Protein AF-A0A1U6GLC1-F1 (afdb_monomer)

Mean predicted aligned error: 19.96 Å

pLDDT: mean 72.76, std 18.05, range [27.19, 96.0]

Solvent-accessible surface area (backbone atoms only — not comparable to full-atom values): 60007 Å² total; per-residue (Å²): 128,90,59,69,47,61,49,77,42,77,72,88,43,94,89,50,67,67,45,54,50,33,29,34,59,78,44,77,45,81,75,50,67,74,94,81,56,74,45,70,50,74,45,66,40,57,69,70,61,57,31,64,79,43,67,48,63,48,75,51,54,75,36,28,47,45,54,52,51,46,67,70,42,58,88,69,80,63,53,70,45,72,47,71,70,37,54,77,38,81,91,38,55,38,56,58,46,63,42,66,91,34,28,50,37,60,52,50,42,42,53,34,23,67,67,34,33,23,69,45,61,52,51,39,83,89,46,48,32,41,38,40,34,53,63,86,39,54,72,77,37,65,38,64,73,43,74,74,46,78,43,43,51,48,62,77,89,57,97,64,96,67,62,31,33,48,48,75,44,82,39,81,52,91,55,53,36,30,20,39,32,34,35,56,41,82,91,76,72,42,76,48,70,12,62,25,68,51,94,74,74,78,70,96,65,87,40,67,44,75,46,74,35,71,64,74,53,83,60,51,65,68,53,32,25,54,42,14,37,51,57,27,44,42,38,46,33,68,24,36,50,17,39,39,31,24,47,53,83,68,77,63,64,56,30,13,31,35,47,43,82,48,96,86,44,84,53,44,32,37,38,78,46,77,48,79,46,77,46,88,77,72,62,72,82,80,58,64,87,68,56,45,36,91,85,77,69,44,68,57,82,79,89,75,88,85,90,80,70,54,48,45,26,40,34,34,29,27,51,58,91,71,57,63,67,55,48,55,45,77,43,52,81,53,68,65,48,50,38,92,86,57,88,69,73,44,62,32,32,29,45,50,78,75,93,40,35,59,47,68,57,98,78,52,23,36,30,59,44,50,82,76,58,75,78,82,74,95,67,92,55,94,76,56,70,58,71,68,56,54,81,30,42,54,63,58,96,39,82,54,91,98,44,69,54,85,79,88,68,38,44,33,34,37,29,38,32,43,38,56,72,34,25,81,74,34,56,31,35,68,46,76,50,68,75,25,46,76,44,86,94,46,74,43,20,49,55,96,80,65,100,62,95,61,49,24,32,41,71,88,54,59,78,44,99,85,42,90,54,68,64,47,77,51,72,57,66,32,58,83,36,60,64,67,61,51,77,80,53,59,55,77,71,49,28,39,41,36,41,38,40,38,62,37,92,93,58,38,26,38,37,40,38,30,50,53,52,57,28,36,42,35,38,44,36,35,57,46,68,57,92,61,43,80,55,59,81,76,53,72,50,76,50,78,48,54,78,59,92,84,88,87,89,45,88,36,35,48,75,49,69,68,66,82,80,53,103,81,56,67,93,74,61,54,73,67,63,53,52,53,34,52,53,53,34,54,52,53,54,52,51,51,52,52,46,65,73,65,62,54,89,85,59,78,83,78,81,78,73,96,63,100,81,76,89,66,49,72,44,47,50,51,45,51,53,67,30,84,88,58,31,47,100,85,58,41,48,77,52,70,44,79,48,79,51,58,83,84,71,85,87,89,86,64,97,86,71,85,87,88,87,66,98,83,73,85,88,88,88,64,96,82,74,85,88,88,86,64,95,85,71,84,88,87,86,69,96,70,86,88,87,88,86,63,99,82,72,86,87,87,84,64,96,72,78,85,87,85,84,88,60,90,90,56,87,79,84,89,85,59,96,77,79,82,83,87,87,62,95,81,72,85,88,87,88,58,94,61,58,44,77,48,76,56,98,74,31,33,44,35,39,42,90,92,43,82,45,79,45,56,92,62,88,86,81,82,94,63,101,71,81,84,81,71,74,90,69,84,74,74,68,78,77,84,67,68,94,67,92,75,84,82,88,66,95,53,87,79,39,59,45,28,38,74,46,80,46,81,50,89,95,54,94,62,70,39,29,33,40,38,46,70,85,71,58,62,54,88,77,71,92,38,46,30,47,79,91,47,76,53,88,59,66,35,72,45,98,86,24,36,39,37,32,58,73,98,62,74,54,74,62,101,47,52,34,25,52,66,81,44,63,27,32,60,74,68,76,42,79,65,79,93,70,61,74,70,56,59,53,51,45,52,52,51,51,48,51,52,51,52,49,52,53,49,46,40,65,77,67,40,88,78,57,86,69,78,78,66,93,68,68,89,92,83,86,67,61,66,64,52,60,46,58,73,72,63,75,71,52,74,67,59,50,49,51,52,49,63,70,47,72,83,62,95,75,85,88,88,74,93,129

Foldseek 3Di:
DFDKDKDWADPVDPVFDIDIDIFTWPDKDWLDDDVPDTDIFTDGDHLLVVLQVDAAWDKDAFAFLVVLCCVLCVVSPAAEAEDPCSHPDPLRTFHIDTGDRDGSSLRNLLSCLLQLKDWDWDDDRVHIYIYIDGLVRVCVDQANVDAPEEAEADDPPDPDPDWHWNDKFWFADDFAFKEKEWEADPVVRDIAIAMDGDPDDDDPDHRYHYYYAPDPGDDDNVSRNVSRNSLRLVRRQVRGKMKIKTQHRRDDPFHWHAYPPDPPARAIKTWDDKDKDADPPPDPVNRPPSQADSVPRDRPPDPDDDPDDRIMMMIIIGHPDSGRHRPSNVSSVVRLAADPPQPDKFKWFFADLPLFFFDADPQLWTWTDGPSDDDPPDDPPNPVSNSPTDTAAEDFPFDDDVDTDHDTDTGLWMFIWDAVNNDPSRTHTDGTDFDFDDDDVWLFGDPPDDPDDRTTHHPQADCDVQHNFDKDWDKDWQRRCNNDRDPPPDCQRGWMWIFIWGVDPVFTKTKTFISNQGWIKIAAWDFDDDRNDTHDTDGHGIDTDGNDDDDDDDQLEEEAEPDDADPPDDPDDHPVLLVVLVVVQVVVVVVVVVCVVVVPPPPVPPPPDPDPDDPGDPSRVVSVQQDQVNADVVRTRPHYDYHYDYPPDDDDDDDPDDDDDDPPDDDDDDPPDDDDDDPPDDDDDDPDDDDDDDPPDDDDDDPDDDDDDDDDPDDDDDDDPDDDDDDDPPDDDDDDLAWDWDDDPQWIWIQGPNDIDTGHPDDDDDPDPDDPPDDDDPPDDPRPPPPDDDDDPDPDPQAFEKEKAFDDDPPDLAGKIKIDGPVLDAAPDAPWKAKPVGTFPDWDADPSRIIIGGDPDQQADFIWIAGVHRTYTYPDRGGDDDDDPVSVVVVVVVVVLVVVLVVVCCVVVHDPPPPPPPVDDDDDPDVVVVVCVVPPPDDPVRVVVVVVSCVVDDDDDPDDD

Radius of gyration: 58.3 Å; Cα contacts (8 Å, |Δi|>4): 1402; chains: 1; bounding box: 110×66×186 Å

Secondary structure (DSSP, 8-state):
---EEEEEE--S-TTS--EEEEEEEEEEEEEEE-SS-EEEEEEEE-GGGGGGS-EEEEEEEEEEHHHHHHHHHGGGT--EEE-THHHH-GGGEEEEEEEEEEEHHHHHHHHHHHHT-EEEEEE-SS-EEEEEE-TTGGGGSTTTS-EEEEEEB--TTS---S--EEEEE-------SEEEEEEEETTTTEEEEEEEE-SS--SS---EEEEEE---S---HHHHHHHHHHHHHHHHHHHS-EEEEE--TT--SS-EEEEET-SS--S-EEEEEEEEEE-----GGGG-S--S-TTT-S-----SS--S-SEEEEEEEEESS-----TTGGGGGGTTSPPTT--S-EEEEEE-SSS-S----TT-EEEEEETTPPP--S---TTTTGGG--EEEB--SSEETTEE---PPPTT-EEEEEEGGG-TTSEEEEEEE--SBPPTT-SSBBPSS-SS--PBP--SS---TT--S-EEEEE---TGGGTT--TTS-TTTS--EEEEEE--TTS-EEEEEETGGGEEEEEEEEEEEETTEEEEEEEEEEEEE-SS------SSEEEEE-S---TTS-TTS-HHHHHHHHHHHHHHHHHHHHHHHH--TT-TTSS----TT----HHHHHHHHTSTTTS-TT---SS-EEEEE-SS------SS------SS------SS------SS------SS------SS------SSS------SSS------SS------SS------SSEEEEEETTEEEEEETTEEEEE-SS------S-----------PPP---S--------S--PPEEEEEEE--TT-S--EEEEEETTSPPP---S-EEETTEE-S-EEE-TTSPEEE--SS-B-S-PEEEETTEEEEESS-B------HHHHHHHHHHHHHHHHHHHHHHHHH-BTBS-------SS--SHHHHHHHHHTT--HHHHHHHHHHHTT---------

Structure (mmCIF, N/CA/C/O backbone):
data_AF-A0A1U6GLC1-F1
#
_entry.id   AF-A0A1U6GLC1-F1
#
loop_
_atom_site.group_PDB
_atom_site.id
_atom_site.type_symbol
_atom_site.label_atom_id
_atom_site.label_alt_id
_atom_site.label_comp_id
_atom_site.label_asym_id
_atom_site.label_entity_id
_atom_site.label_seq_id
_atom_site.pdbx_PDB_ins_code
_atom_site.Cartn_x
_atom_site.Cartn_y
_atom_site.Cartn_z
_atom_site.occupancy
_atom_site.B_iso_or_equiv
_atom_site.auth_seq_id
_atom_site.auth_comp_id
_atom_site.auth_asym_id
_atom_site.auth_atom_id
_atom_site.pdbx_PDB_model_num
ATOM 1 N N . MET A 1 1 ? 38.817 -19.288 -35.147 1.00 38.50 1 MET A N 1
ATOM 2 C CA . MET A 1 1 ? 39.510 -17.987 -35.217 1.00 38.50 1 MET A CA 1
ATOM 3 C C . MET A 1 1 ? 38.544 -16.990 -35.821 1.00 38.50 1 MET A C 1
ATOM 5 O O . MET A 1 1 ? 37.925 -17.359 -36.817 1.00 38.50 1 MET A O 1
ATOM 9 N N . PRO A 1 2 ? 38.363 -15.801 -35.229 1.00 54.59 2 PRO A N 1
ATOM 10 C CA . PRO A 1 2 ? 37.606 -14.741 -35.879 1.00 54.59 2 PRO A CA 1
ATOM 11 C C . PRO A 1 2 ? 38.293 -14.387 -37.204 1.00 54.59 2 PRO A C 1
ATOM 13 O O . PRO A 1 2 ? 39.512 -14.228 -37.263 1.00 54.59 2 PRO A O 1
ATOM 16 N N . LEU A 1 3 ? 37.521 -14.378 -38.288 1.00 76.62 3 LEU A N 1
ATOM 17 C CA . LEU A 1 3 ? 38.014 -14.080 -39.627 1.00 76.62 3 LEU A CA 1
ATOM 18 C C . LEU A 1 3 ? 37.919 -12.567 -39.847 1.00 76.62 3 LEU A C 1
ATOM 20 O O . LEU A 1 3 ? 36.831 -12.009 -39.973 1.00 76.62 3 LEU A O 1
ATOM 24 N N . HIS A 1 4 ? 39.074 -11.911 -39.871 1.00 83.88 4 HIS A N 1
ATOM 25 C CA . HIS A 1 4 ? 39.209 -10.489 -40.168 1.00 83.88 4 HIS A CA 1
ATOM 26 C C . HIS A 1 4 ? 39.690 -10.293 -41.609 1.00 83.88 4 HIS A C 1
ATOM 28 O O . HIS A 1 4 ? 40.430 -11.127 -42.137 1.00 83.88 4 HIS A O 1
ATOM 34 N N . LEU A 1 5 ? 39.294 -9.184 -42.237 1.00 86.88 5 LEU A N 1
ATOM 35 C CA . LEU A 1 5 ? 39.766 -8.792 -43.564 1.00 86.88 5 LEU A CA 1
ATOM 36 C C . LEU A 1 5 ? 40.325 -7.368 -43.518 1.00 86.88 5 LEU A C 1
ATOM 38 O O . LEU A 1 5 ? 39.629 -6.435 -43.114 1.00 86.88 5 LEU A O 1
ATOM 42 N N . ALA A 1 6 ? 41.560 -7.202 -43.988 1.00 86.19 6 ALA A N 1
ATOM 43 C CA . ALA A 1 6 ? 42.156 -5.904 -44.271 1.00 86.19 6 ALA A CA 1
ATOM 44 C C . ALA A 1 6 ? 42.301 -5.728 -45.785 1.00 86.19 6 ALA A C 1
ATOM 46 O O . ALA A 1 6 ? 42.965 -6.515 -46.459 1.00 86.19 6 ALA A O 1
ATOM 47 N N . ILE A 1 7 ? 41.675 -4.685 -46.320 1.00 83.94 7 ILE A N 1
ATOM 48 C CA . ILE A 1 7 ? 41.814 -4.274 -47.713 1.00 83.94 7 ILE A CA 1
ATOM 49 C C . ILE A 1 7 ? 42.810 -3.119 -47.749 1.00 83.94 7 ILE A C 1
ATOM 51 O O . ILE A 1 7 ? 42.555 -2.050 -47.187 1.00 83.94 7 ILE A O 1
ATOM 55 N N . HIS A 1 8 ? 43.939 -3.343 -48.418 1.00 82.06 8 HIS A N 1
ATOM 56 C CA . HIS A 1 8 ? 44.954 -2.326 -48.662 1.00 82.06 8 HIS A CA 1
ATOM 57 C C . HIS A 1 8 ? 44.811 -1.779 -50.073 1.00 82.06 8 HIS A C 1
ATOM 59 O O . HIS A 1 8 ? 44.921 -2.497 -51.065 1.00 82.06 8 HIS A O 1
ATOM 65 N N . TRP A 1 9 ? 44.582 -0.480 -50.146 1.00 73.81 9 TRP A N 1
ATOM 66 C CA . TRP A 1 9 ? 44.509 0.264 -51.379 1.00 73.81 9 TRP A CA 1
ATOM 67 C C . TRP A 1 9 ? 45.831 0.967 -51.646 1.00 73.81 9 TRP A C 1
ATOM 69 O O . TRP A 1 9 ? 46.226 1.883 -50.914 1.00 73.81 9 TRP A O 1
ATOM 79 N N . HIS A 1 10 ? 46.469 0.585 -52.744 1.00 69.69 10 HIS A N 1
ATOM 80 C CA . HIS A 1 10 ? 47.647 1.266 -53.250 1.00 69.69 10 HIS A CA 1
ATOM 81 C C . HIS A 1 10 ? 47.242 2.198 -54.389 1.00 69.69 10 HIS A C 1
ATOM 83 O O . HIS A 1 10 ? 46.779 1.759 -55.437 1.00 69.69 10 HIS A O 1
ATOM 89 N N . THR A 1 11 ? 47.415 3.502 -54.182 1.00 64.81 11 THR A N 1
ATOM 90 C CA . THR A 1 11 ? 47.089 4.541 -55.174 1.00 64.81 11 THR A CA 1
ATOM 91 C C . THR A 1 11 ? 48.061 4.547 -56.358 1.00 64.81 11 THR A C 1
ATOM 93 O O . THR A 1 11 ? 47.742 5.117 -57.400 1.00 64.81 11 THR A O 1
ATOM 96 N N . GLY A 1 12 ? 49.240 3.925 -56.213 1.00 61.50 12 GLY A N 1
ATOM 97 C CA . GLY A 1 12 ? 50.316 3.907 -57.215 1.00 61.50 12 GLY A CA 1
ATOM 98 C C . GLY A 1 12 ? 51.032 5.253 -57.392 1.00 61.50 12 GLY A C 1
ATOM 99 O O . GLY A 1 12 ? 52.066 5.312 -58.050 1.00 61.50 12 GLY A O 1
ATOM 100 N N . ASP A 1 13 ? 50.505 6.311 -56.776 1.00 64.06 13 ASP A N 1
ATOM 101 C CA . ASP A 1 13 ? 51.058 7.657 -56.739 1.00 64.06 13 ASP A CA 1
ATOM 102 C C . ASP A 1 13 ? 51.708 7.892 -55.372 1.00 64.06 13 ASP A C 1
ATOM 104 O O . ASP A 1 13 ? 51.041 7.829 -54.339 1.00 64.06 13 ASP A O 1
ATOM 108 N N . THR A 1 14 ? 53.013 8.170 -55.357 1.00 60.19 14 THR A N 1
ATOM 109 C CA . THR A 1 14 ? 53.779 8.427 -54.127 1.00 60.19 14 THR A CA 1
ATOM 110 C C . THR A 1 14 ? 53.329 9.683 -53.380 1.00 60.19 14 THR A C 1
ATOM 112 O O . THR A 1 14 ? 53.689 9.851 -52.217 1.00 60.19 14 THR A O 1
ATOM 115 N N . LEU A 1 15 ? 52.573 10.571 -54.035 1.00 64.94 15 LEU A N 1
ATOM 116 C CA . LEU A 1 15 ? 52.024 11.794 -53.446 1.00 64.94 15 LEU A CA 1
ATOM 117 C C . LEU A 1 15 ? 50.664 11.570 -52.766 1.00 64.94 15 LEU A C 1
ATOM 119 O O . LEU A 1 15 ? 50.238 12.419 -51.985 1.00 64.94 15 LEU A O 1
ATOM 123 N N . LEU A 1 16 ? 49.989 10.444 -53.030 1.00 66.75 16 LEU A N 1
ATOM 124 C CA . LEU A 1 16 ? 48.680 10.131 -52.457 1.00 66.75 16 LEU A CA 1
ATOM 125 C C . LEU A 1 16 ? 48.794 9.056 -51.365 1.00 66.75 16 LEU A C 1
ATOM 127 O O . LEU A 1 16 ? 49.421 8.019 -51.583 1.00 66.75 16 LEU A O 1
ATOM 131 N N . PRO A 1 17 ? 48.149 9.239 -50.200 1.00 69.31 17 PRO A N 1
ATOM 132 C CA . PRO A 1 17 ? 48.233 8.274 -49.113 1.00 69.31 17 PRO A CA 1
ATOM 133 C C . PRO A 1 17 ? 47.523 6.959 -49.467 1.00 69.31 17 PRO A C 1
ATOM 135 O O . PRO A 1 17 ? 46.371 6.962 -49.912 1.00 69.31 17 PRO A O 1
ATOM 138 N N . ASN A 1 18 ? 48.182 5.831 -49.178 1.00 74.19 18 ASN A N 1
ATOM 139 C CA . ASN A 1 18 ? 47.543 4.513 -49.195 1.00 74.19 18 ASN A CA 1
ATOM 140 C C . ASN A 1 18 ? 46.352 4.488 -48.220 1.00 74.19 18 ASN A C 1
ATOM 142 O O . ASN A 1 18 ? 46.389 5.108 -47.148 1.00 74.19 18 ASN A O 1
ATOM 146 N N . GLN A 1 19 ? 45.302 3.751 -48.582 1.00 79.81 19 GLN A N 1
ATOM 147 C CA . GLN A 1 19 ? 44.125 3.561 -47.732 1.00 79.81 19 GLN A CA 1
ATOM 148 C C . GLN A 1 19 ? 44.104 2.136 -47.207 1.00 79.81 19 GLN A C 1
ATOM 150 O O . GLN A 1 19 ? 44.349 1.193 -47.950 1.00 79.81 19 GLN A O 1
ATOM 155 N N . THR A 1 20 ? 43.757 1.979 -45.938 1.00 86.00 20 THR A N 1
ATOM 156 C CA . THR A 1 20 ? 43.464 0.670 -45.362 1.00 86.00 20 THR A CA 1
ATOM 157 C C . THR A 1 20 ? 42.030 0.680 -44.859 1.00 86.00 20 THR A C 1
ATOM 159 O O . THR A 1 20 ? 41.574 1.658 -44.254 1.00 86.00 20 THR A O 1
ATOM 162 N N . ARG A 1 21 ? 41.304 -0.402 -45.130 1.00 87.56 21 ARG A N 1
ATOM 163 C CA . ARG A 1 21 ? 39.985 -0.679 -44.564 1.00 87.56 21 ARG A CA 1
ATOM 164 C C . ARG A 1 21 ? 40.028 -2.056 -43.931 1.00 87.56 21 ARG A C 1
ATOM 166 O O . ARG A 1 21 ? 40.124 -3.061 -44.624 1.00 87.56 21 ARG A O 1
ATOM 173 N N . HIS A 1 22 ? 39.994 -2.068 -42.610 1.00 90.50 22 HIS A N 1
ATOM 174 C CA . HIS A 1 22 ? 39.934 -3.286 -41.816 1.00 90.50 22 HIS A CA 1
ATOM 175 C C . HIS A 1 22 ? 38.517 -3.484 -41.268 1.00 90.50 22 HIS A C 1
ATOM 177 O O . HIS A 1 22 ? 37.915 -2.522 -40.786 1.00 90.50 22 HIS A O 1
ATOM 183 N N . GLY A 1 23 ? 38.005 -4.712 -41.329 1.00 89.81 23 GLY A N 1
ATOM 184 C CA . GLY A 1 23 ? 36.679 -5.080 -40.841 1.00 89.81 23 GLY A CA 1
ATOM 185 C C . GLY A 1 23 ? 36.584 -6.555 -40.450 1.00 89.81 23 GLY A C 1
ATOM 186 O O . GLY A 1 23 ? 37.479 -7.359 -40.720 1.00 89.81 23 GLY A O 1
ATOM 187 N N . PHE A 1 24 ? 35.487 -6.897 -39.788 1.00 88.06 24 PHE A N 1
ATOM 188 C CA . PHE A 1 24 ? 35.136 -8.253 -39.389 1.00 88.06 24 PHE A CA 1
ATOM 189 C C . PHE A 1 24 ? 34.258 -8.900 -40.465 1.00 88.06 24 PHE A C 1
ATOM 191 O O . PHE A 1 24 ? 33.312 -8.268 -40.934 1.00 88.06 24 PHE A O 1
ATOM 198 N N . ILE A 1 25 ? 34.542 -10.145 -40.858 1.00 90.38 25 ILE A N 1
ATOM 199 C CA . ILE A 1 25 ? 33.733 -10.849 -41.864 1.00 90.38 25 ILE A CA 1
ATOM 200 C C . ILE A 1 25 ? 32.419 -11.315 -41.226 1.00 90.38 25 ILE A C 1
ATOM 202 O O . ILE A 1 25 ? 32.425 -12.193 -40.364 1.00 90.38 25 ILE A O 1
ATOM 206 N N . THR A 1 26 ? 31.291 -10.747 -41.654 1.00 89.00 26 THR A N 1
ATOM 207 C CA . THR A 1 26 ? 29.950 -11.106 -41.159 1.00 89.00 26 THR A CA 1
ATOM 208 C C . THR A 1 26 ? 29.210 -12.068 -42.078 1.00 89.00 26 THR A C 1
ATOM 210 O O . THR A 1 26 ? 28.356 -12.818 -41.611 1.00 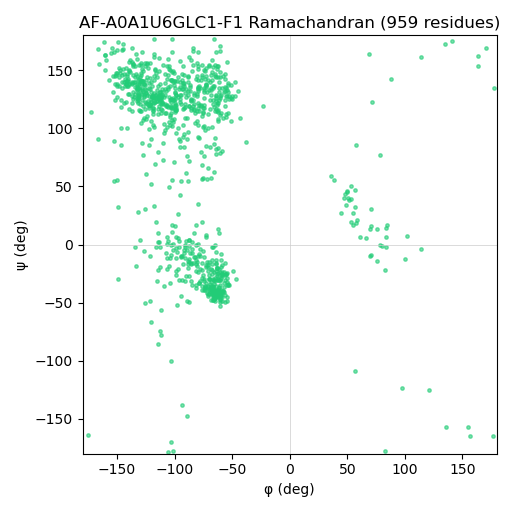89.00 26 THR A O 1
ATOM 213 N N . GLU A 1 27 ? 29.573 -12.116 -43.360 1.00 88.50 27 GLU A N 1
ATOM 214 C CA . GLU A 1 27 ? 29.027 -13.076 -44.318 1.00 88.50 27 GLU A CA 1
ATOM 215 C C . GLU A 1 27 ? 30.096 -13.493 -45.333 1.00 88.50 27 GLU A C 1
ATOM 217 O O . GLU A 1 27 ? 30.863 -12.661 -45.818 1.00 88.50 27 GLU A O 1
ATOM 222 N N . ALA A 1 28 ? 30.121 -14.778 -45.691 1.00 89.50 28 ALA A N 1
ATOM 223 C CA . ALA A 1 28 ? 30.896 -15.293 -46.812 1.00 89.50 28 ALA A CA 1
ATOM 224 C C . ALA A 1 28 ? 30.053 -16.306 -47.601 1.00 89.50 28 ALA A C 1
ATOM 226 O O . ALA A 1 28 ? 29.616 -17.316 -47.048 1.00 89.50 28 ALA A O 1
ATOM 227 N N . VAL A 1 29 ? 29.833 -16.054 -48.892 1.00 84.88 29 VAL A N 1
ATOM 228 C CA . VAL A 1 29 ? 29.021 -16.902 -49.779 1.00 84.88 29 VAL A CA 1
ATOM 229 C C . VAL A 1 29 ? 29.853 -17.323 -50.982 1.00 84.88 29 VAL A C 1
ATOM 231 O O . VAL A 1 29 ? 30.433 -16.483 -51.665 1.00 84.88 29 VAL A O 1
ATOM 234 N N . ALA A 1 30 ? 29.897 -18.623 -51.269 1.00 82.88 30 ALA A N 1
ATOM 235 C CA . ALA A 1 30 ? 30.454 -19.133 -52.518 1.00 82.88 30 ALA A CA 1
ATOM 236 C C . ALA A 1 30 ? 29.422 -18.961 -53.642 1.00 82.88 30 ALA A C 1
ATOM 238 O O . ALA A 1 30 ? 28.323 -19.504 -53.560 1.00 82.88 30 ALA A O 1
ATOM 239 N N . LEU A 1 31 ? 29.776 -18.212 -54.686 1.00 76.12 31 LEU A N 1
ATOM 240 C CA . LEU A 1 31 ? 28.882 -17.881 -55.802 1.00 76.12 31 LEU A CA 1
ATOM 241 C C . LEU A 1 31 ? 29.004 -18.856 -56.985 1.00 76.12 31 LEU A C 1
ATOM 243 O O . LEU A 1 31 ? 28.191 -18.813 -57.902 1.00 76.12 31 LEU A O 1
ATOM 247 N N . GLY A 1 32 ? 30.005 -19.742 -56.971 1.00 69.50 32 GLY A N 1
ATOM 248 C CA . GLY A 1 32 ? 30.235 -20.748 -58.011 1.00 69.50 32 GLY A CA 1
ATOM 249 C C . GLY A 1 32 ? 31.702 -20.852 -58.432 1.00 69.50 32 GLY A C 1
ATOM 250 O O . GLY A 1 32 ? 32.552 -20.072 -58.002 1.00 69.50 32 GLY A O 1
ATOM 251 N N . SER A 1 33 ? 32.015 -21.845 -59.266 1.00 73.00 33 SER A N 1
ATOM 252 C CA . SER A 1 33 ? 33.352 -22.057 -59.835 1.00 73.00 33 SER A CA 1
ATOM 253 C C . SER A 1 33 ? 33.252 -22.655 -61.236 1.00 73.00 33 SER A C 1
ATOM 255 O O . SER A 1 33 ? 32.355 -23.449 -61.510 1.00 73.00 33 SER A O 1
ATOM 257 N N . ASN A 1 34 ? 34.196 -22.309 -62.111 1.00 65.81 34 ASN A N 1
ATOM 258 C CA . ASN A 1 34 ? 34.271 -22.804 -63.487 1.00 65.81 34 ASN A CA 1
ATOM 259 C C . ASN A 1 34 ? 35.558 -23.598 -63.780 1.00 65.81 34 ASN A C 1
ATOM 261 O O . ASN A 1 34 ? 36.060 -23.596 -64.900 1.00 65.81 34 ASN A O 1
ATOM 265 N N . SER A 1 35 ? 36.089 -24.316 -62.787 1.00 63.72 35 SER A N 1
ATOM 266 C CA . SER A 1 35 ? 37.310 -25.147 -62.879 1.00 63.72 35 SER A CA 1
ATOM 267 C C . SER A 1 35 ? 38.639 -24.385 -63.037 1.00 63.72 35 SER A C 1
ATOM 269 O O . SER A 1 35 ? 39.690 -25.005 -62.900 1.00 63.72 35 SER A O 1
ATOM 271 N N . GLY A 1 36 ? 38.617 -23.067 -63.282 1.00 71.00 36 GLY A N 1
ATOM 272 C CA . GLY A 1 36 ? 39.804 -22.194 -63.294 1.00 71.00 36 GLY A CA 1
ATOM 273 C C . GLY A 1 36 ? 39.801 -21.124 -62.197 1.00 71.00 36 GLY A C 1
ATOM 274 O O . GLY A 1 36 ? 40.859 -20.762 -61.688 1.00 71.00 36 GLY A O 1
ATOM 275 N N . MET A 1 37 ? 38.619 -20.646 -61.797 1.00 69.62 37 MET A N 1
ATOM 276 C CA . MET A 1 37 ? 38.428 -19.669 -60.721 1.00 69.62 37 MET A CA 1
ATOM 277 C C . MET A 1 37 ? 37.221 -20.041 -59.848 1.00 69.62 37 MET A C 1
ATOM 279 O O . MET A 1 37 ? 36.339 -20.797 -60.266 1.00 69.62 37 MET A O 1
ATOM 283 N N . ALA A 1 38 ? 37.188 -19.521 -58.621 1.00 73.94 38 ALA A N 1
ATOM 284 C CA . ALA A 1 38 ? 36.053 -19.612 -57.707 1.00 73.94 38 ALA A CA 1
ATOM 285 C C . ALA A 1 38 ? 35.654 -18.199 -57.269 1.00 73.94 38 ALA A C 1
ATOM 287 O O . ALA A 1 38 ? 36.517 -17.394 -56.917 1.00 73.94 38 ALA A O 1
ATOM 288 N N . ALA A 1 39 ? 34.357 -17.904 -57.315 1.00 75.31 39 ALA A N 1
ATOM 289 C CA . ALA A 1 39 ? 33.807 -16.610 -56.944 1.00 75.31 39 ALA A CA 1
ATOM 290 C C . ALA A 1 39 ? 33.236 -16.659 -55.524 1.00 75.31 39 ALA A C 1
ATOM 292 O O . ALA A 1 39 ? 32.500 -17.584 -55.169 1.00 75.31 39 ALA A O 1
ATOM 293 N N . TYR A 1 40 ? 33.546 -15.636 -54.730 1.00 80.50 40 TYR A N 1
ATOM 294 C CA . TYR A 1 40 ? 33.051 -15.477 -53.366 1.00 80.50 40 TYR A CA 1
ATOM 295 C C . TYR A 1 40 ? 32.513 -14.062 -53.162 1.00 80.50 40 TYR A C 1
ATOM 297 O O . TYR A 1 40 ? 33.119 -13.097 -53.628 1.00 80.50 40 TYR A O 1
ATOM 305 N N . ARG A 1 41 ? 31.414 -13.939 -52.415 1.00 83.44 41 ARG A N 1
ATOM 306 C CA . ARG A 1 41 ? 30.978 -12.683 -51.805 1.00 83.44 41 ARG A CA 1
ATOM 307 C C . ARG A 1 41 ? 31.399 -12.678 -50.350 1.00 83.44 41 ARG A C 1
ATOM 309 O O . ARG A 1 41 ? 31.113 -13.637 -49.640 1.00 83.44 41 ARG A O 1
ATOM 316 N N . ILE A 1 42 ? 32.041 -11.602 -49.915 1.00 86.88 42 ILE A N 1
ATOM 317 C CA . ILE A 1 42 ? 32.428 -11.400 -48.521 1.00 86.88 42 ILE A CA 1
ATOM 318 C C . ILE A 1 42 ? 31.854 -10.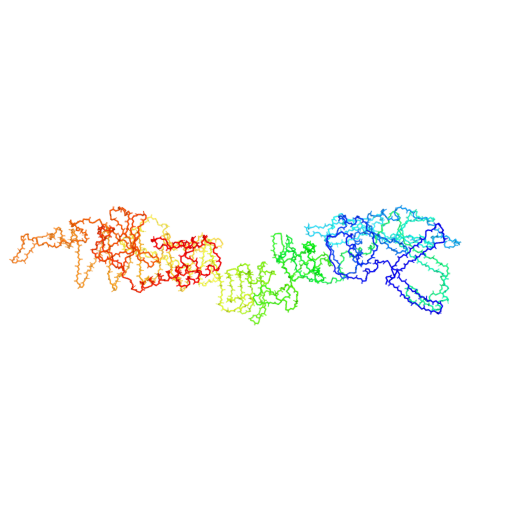059 -48.071 1.00 86.88 42 ILE A C 1
ATOM 320 O O . ILE A 1 42 ? 32.135 -9.034 -48.691 1.00 86.88 42 ILE A O 1
ATOM 324 N N . ILE A 1 43 ? 31.049 -10.073 -47.011 1.00 88.88 43 ILE A N 1
ATOM 325 C CA . ILE A 1 43 ? 30.563 -8.865 -46.344 1.00 88.88 43 ILE A CA 1
ATOM 326 C C . ILE A 1 43 ? 31.435 -8.641 -45.115 1.00 88.88 43 ILE A C 1
ATOM 328 O O . ILE A 1 43 ? 31.539 -9.510 -44.247 1.00 88.88 43 ILE A O 1
ATOM 332 N N . CYS A 1 44 ? 32.070 -7.472 -45.067 1.00 89.69 44 CYS A N 1
ATOM 333 C CA . CYS A 1 44 ? 32.879 -7.035 -43.939 1.00 89.69 44 CYS A CA 1
ATOM 334 C C . CYS A 1 44 ? 32.234 -5.823 -43.281 1.00 89.69 44 CYS A C 1
ATOM 336 O O . CYS A 1 44 ? 31.989 -4.812 -43.938 1.00 89.69 44 CYS A O 1
ATOM 338 N N . GLU A 1 45 ? 32.022 -5.904 -41.976 1.00 91.19 45 GLU A N 1
ATOM 339 C CA . GLU A 1 45 ? 31.427 -4.842 -41.171 1.00 91.19 45 GLU A CA 1
ATOM 340 C C . GLU A 1 45 ? 32.346 -4.500 -39.990 1.00 91.19 45 GLU A C 1
ATOM 342 O O . GLU A 1 45 ? 33.175 -5.319 -39.582 1.00 91.19 45 GLU A O 1
ATOM 347 N N . PRO A 1 46 ? 32.258 -3.288 -39.421 1.00 89.81 46 PRO A N 1
ATOM 348 C CA . PRO A 1 46 ? 32.963 -2.984 -38.180 1.00 89.81 46 PRO A CA 1
ATOM 349 C C . PRO A 1 46 ? 32.467 -3.881 -37.036 1.00 89.81 46 PRO A C 1
ATOM 351 O O . PRO A 1 46 ? 31.314 -4.317 -37.041 1.00 89.81 46 PRO A O 1
ATOM 354 N N . THR A 1 47 ? 33.300 -4.129 -36.020 1.00 88.25 47 THR A N 1
ATOM 355 C CA . THR A 1 47 ? 32.980 -5.048 -34.912 1.00 88.25 47 THR A CA 1
ATOM 356 C C . THR A 1 47 ? 31.729 -4.613 -34.144 1.00 88.25 47 THR A C 1
ATOM 358 O O . THR A 1 47 ? 30.997 -5.462 -33.652 1.00 88.25 47 THR A O 1
ATOM 361 N N . LEU A 1 48 ? 31.393 -3.317 -34.150 1.00 89.62 48 LEU A N 1
ATOM 362 C CA . LEU A 1 48 ? 30.144 -2.793 -33.579 1.00 89.62 48 LEU A CA 1
ATOM 363 C C . LEU A 1 48 ? 28.878 -3.452 -34.168 1.00 89.62 48 LEU A C 1
ATOM 365 O O . LEU A 1 48 ? 27.851 -3.530 -33.502 1.00 89.62 48 LEU A O 1
ATOM 369 N N . SER A 1 49 ? 28.935 -3.970 -35.399 1.00 89.00 49 SER A N 1
ATOM 370 C CA . SER A 1 49 ? 27.818 -4.709 -36.004 1.00 89.00 49 SER A CA 1
ATOM 371 C C . SER A 1 49 ? 27.460 -5.993 -35.247 1.00 89.00 49 SER A C 1
ATOM 373 O O . SER A 1 49 ? 26.308 -6.413 -35.301 1.00 89.00 49 SER A O 1
ATOM 375 N N . GLN A 1 50 ? 28.394 -6.587 -34.493 1.00 89.44 50 GLN A N 1
ATOM 376 C CA . GLN A 1 50 ? 28.162 -7.808 -33.709 1.00 89.44 50 GLN A CA 1
ATOM 377 C C . GLN A 1 50 ? 27.100 -7.611 -32.622 1.00 89.44 50 GLN A C 1
ATOM 379 O O . GLN A 1 50 ? 26.333 -8.526 -32.334 1.00 89.44 50 GLN A O 1
ATOM 384 N N . LEU A 1 51 ? 26.974 -6.392 -32.088 1.00 92.69 51 LEU A N 1
ATOM 385 C CA . LEU A 1 51 ? 25.999 -6.046 -31.051 1.00 92.69 51 LEU A CA 1
ATOM 386 C C . LEU A 1 51 ? 24.544 -6.178 -31.532 1.00 92.69 51 LEU A C 1
ATOM 388 O O . LEU A 1 51 ? 23.624 -6.145 -30.719 1.00 92.69 51 LEU A O 1
ATOM 392 N N . ARG A 1 52 ? 24.298 -6.317 -32.844 1.00 92.88 52 ARG A N 1
ATOM 393 C CA . ARG A 1 52 ? 22.948 -6.578 -33.374 1.00 92.88 52 ARG A CA 1
ATOM 394 C C . ARG A 1 52 ? 22.493 -8.025 -33.172 1.00 92.88 52 ARG A C 1
ATOM 396 O O . ARG A 1 52 ? 21.312 -8.301 -33.342 1.00 92.88 52 ARG A O 1
ATOM 403 N N . LEU A 1 53 ? 23.421 -8.937 -32.875 1.00 90.56 53 LEU A N 1
ATOM 404 C CA . LEU A 1 53 ? 23.159 -10.375 -32.759 1.00 90.56 53 LEU A CA 1
ATOM 405 C C . LEU A 1 53 ? 22.726 -10.790 -31.349 1.00 90.56 53 LEU A C 1
ATOM 407 O O . LEU A 1 53 ? 22.154 -11.865 -31.187 1.00 90.56 53 LEU A O 1
ATOM 411 N N . SER A 1 54 ? 22.962 -9.934 -30.356 1.00 89.19 54 SER A N 1
ATOM 412 C CA . SER A 1 54 ? 22.602 -10.180 -28.963 1.00 89.19 54 SER A CA 1
ATOM 413 C C . SER A 1 54 ? 21.603 -9.141 -28.475 1.00 89.19 54 SER A C 1
ATOM 415 O O . SER A 1 54 ? 21.716 -7.951 -28.778 1.00 89.19 54 SER A O 1
ATOM 417 N N . SER A 1 55 ? 20.647 -9.589 -27.671 1.00 90.06 55 SER A N 1
ATOM 418 C CA . SER A 1 55 ? 19.704 -8.743 -26.942 1.00 90.06 55 SER A CA 1
ATOM 419 C C . SER A 1 55 ? 19.692 -9.140 -25.479 1.00 90.06 55 SER A C 1
ATOM 421 O O . SER A 1 55 ? 19.703 -10.334 -25.175 1.00 90.06 55 SER A O 1
ATOM 423 N N . HIS A 1 56 ? 19.603 -8.158 -24.590 1.00 89.38 56 HIS A N 1
ATOM 424 C CA . HIS A 1 56 ? 19.582 -8.391 -23.153 1.00 89.38 56 HIS A CA 1
ATOM 425 C C . HIS A 1 56 ? 18.460 -7.612 -22.475 1.00 89.38 56 HIS A C 1
ATOM 427 O O . HIS A 1 56 ? 17.963 -6.619 -23.006 1.00 89.38 56 HIS A O 1
ATOM 433 N N . ASN A 1 57 ? 18.096 -8.073 -21.278 1.00 89.00 57 ASN A N 1
ATOM 434 C CA . ASN A 1 57 ? 17.254 -7.336 -20.349 1.00 89.00 57 ASN A CA 1
ATOM 435 C C . ASN A 1 57 ? 18.130 -6.899 -19.177 1.00 89.00 57 ASN A C 1
ATOM 437 O O . ASN A 1 57 ? 18.527 -7.727 -18.358 1.00 89.00 57 ASN A O 1
ATOM 441 N N . ARG A 1 58 ? 18.504 -5.620 -19.144 1.00 86.88 58 ARG A N 1
ATOM 442 C CA . ARG A 1 58 ? 19.449 -5.059 -18.171 1.00 86.88 58 ARG A CA 1
ATOM 443 C C . ARG A 1 58 ? 18.923 -3.751 -17.624 1.00 86.88 58 ARG A C 1
ATOM 445 O O . ARG A 1 58 ? 18.162 -3.039 -18.275 1.00 86.88 58 ARG A O 1
ATOM 452 N N . ARG A 1 59 ? 19.352 -3.428 -16.415 1.00 85.12 59 ARG A N 1
ATOM 453 C CA . ARG A 1 59 ? 19.040 -2.161 -15.773 1.00 85.12 59 ARG A CA 1
ATOM 454 C C . ARG A 1 59 ? 20.324 -1.583 -15.206 1.00 85.12 59 ARG A C 1
ATOM 456 O O . ARG A 1 59 ? 21.046 -2.296 -14.519 1.00 85.12 59 ARG A O 1
ATOM 463 N N . HIS A 1 60 ? 20.565 -0.305 -15.464 1.00 83.19 60 HIS A N 1
ATOM 464 C CA . HIS A 1 60 ? 21.743 0.404 -14.978 1.00 83.19 60 HIS A CA 1
ATOM 465 C C . HIS A 1 60 ? 21.321 1.662 -14.205 1.00 83.19 60 HIS A C 1
ATOM 467 O O . HIS A 1 60 ? 20.380 2.354 -14.611 1.00 83.19 60 HIS A O 1
ATOM 473 N N . HIS A 1 61 ? 22.027 1.962 -13.111 1.00 78.44 61 HIS A N 1
ATOM 474 C CA . HIS A 1 61 ? 21.817 3.155 -12.278 1.00 78.44 61 HIS A CA 1
ATOM 475 C C . HIS A 1 61 ? 23.127 3.870 -12.067 1.00 78.44 61 HIS A C 1
ATOM 477 O O . HIS A 1 61 ? 24.161 3.220 -11.946 1.00 78.44 61 HIS A O 1
ATOM 483 N N . HIS A 1 62 ? 23.037 5.192 -11.959 1.00 81.19 62 HIS A N 1
ATOM 484 C CA . HIS A 1 62 ? 24.142 6.051 -11.553 1.00 81.19 62 HIS A CA 1
ATOM 485 C C . HIS A 1 62 ? 25.460 5.759 -12.287 1.00 81.19 62 HIS A C 1
ATOM 487 O O . HIS A 1 62 ? 26.520 5.754 -11.672 1.00 81.19 62 HIS A O 1
ATOM 493 N N . LEU A 1 63 ? 25.388 5.561 -13.606 1.00 84.25 63 LEU A N 1
ATOM 494 C CA . LEU A 1 63 ? 26.563 5.361 -14.455 1.00 84.25 63 LEU A CA 1
ATOM 495 C C . LEU A 1 63 ? 26.840 6.607 -15.290 1.00 84.25 63 LEU A C 1
ATOM 497 O O . LEU A 1 63 ? 25.920 7.276 -15.759 1.00 84.25 63 LEU A O 1
ATOM 501 N N . SER A 1 64 ? 28.106 6.895 -15.540 1.00 88.56 64 SER A N 1
ATOM 502 C CA . SER A 1 64 ? 28.515 7.741 -16.656 1.00 88.56 64 SER A CA 1
ATOM 503 C C . SER A 1 64 ? 28.226 7.054 -17.996 1.00 88.56 64 SER A C 1
ATOM 505 O O . SER A 1 64 ? 28.116 5.827 -18.100 1.00 88.56 64 SER A O 1
ATOM 507 N N . LEU A 1 65 ? 28.126 7.842 -19.065 1.00 89.12 65 LEU A N 1
ATOM 508 C CA . LEU A 1 65 ? 27.974 7.301 -20.412 1.00 89.12 65 LEU A CA 1
ATOM 509 C C . LEU A 1 65 ? 29.180 6.438 -20.817 1.00 89.12 65 LEU A C 1
ATOM 511 O O . LEU A 1 65 ? 28.995 5.407 -21.459 1.00 89.12 65 LEU A O 1
ATOM 515 N N . SER A 1 66 ? 30.394 6.817 -20.407 1.00 91.94 66 SER A N 1
ATOM 516 C CA . SER A 1 66 ? 31.618 6.031 -20.620 1.00 91.94 66 SER A CA 1
ATOM 517 C C . SER A 1 66 ? 31.541 4.637 -19.981 1.00 91.94 66 SER A C 1
ATOM 519 O O . SER A 1 66 ? 31.857 3.632 -20.629 1.00 91.94 66 SER A O 1
ATOM 521 N N . GLU A 1 67 ? 31.040 4.543 -18.746 1.00 90.81 67 GLU A N 1
ATOM 522 C CA . GLU A 1 67 ? 30.826 3.264 -18.060 1.00 90.81 67 GLU A CA 1
ATOM 523 C C . GLU A 1 67 ? 29.768 2.415 -18.765 1.00 90.81 67 GLU A C 1
ATOM 525 O O . GLU A 1 67 ? 30.005 1.228 -18.993 1.00 90.81 67 GLU A O 1
ATOM 530 N N . LEU A 1 68 ? 28.640 3.009 -19.178 1.00 90.38 68 LEU A N 1
ATOM 531 C CA . LEU A 1 68 ? 27.608 2.291 -19.934 1.00 90.38 68 LEU A CA 1
ATOM 532 C C . LEU A 1 68 ? 28.177 1.715 -21.240 1.00 90.38 68 LEU A C 1
ATOM 534 O O . LEU A 1 68 ? 27.988 0.533 -21.534 1.00 90.38 68 LEU A O 1
ATOM 538 N N . ILE A 1 69 ? 28.896 2.538 -22.013 1.00 92.12 69 ILE A N 1
ATOM 539 C CA . ILE A 1 69 ? 29.551 2.116 -23.257 1.00 92.12 69 ILE A CA 1
ATOM 540 C C . ILE A 1 69 ? 30.488 0.939 -22.966 1.00 92.12 69 ILE A C 1
ATOM 542 O O . ILE A 1 69 ? 30.405 -0.095 -23.626 1.00 92.12 69 ILE A O 1
ATOM 546 N N . THR A 1 70 ? 31.340 1.058 -21.949 1.00 91.50 70 THR A N 1
ATOM 547 C CA . THR A 1 70 ? 32.311 0.020 -21.578 1.00 91.50 70 THR A CA 1
ATOM 548 C C . THR A 1 70 ? 31.626 -1.288 -21.168 1.00 91.50 70 THR A C 1
ATOM 550 O O . THR A 1 70 ? 32.037 -2.363 -21.611 1.00 91.50 70 THR A O 1
ATOM 553 N N . GLN A 1 71 ? 30.543 -1.223 -20.389 1.00 89.50 71 GLN A N 1
ATOM 554 C CA . GLN A 1 71 ? 29.774 -2.402 -19.977 1.00 89.50 71 GLN A CA 1
ATOM 555 C C . GLN A 1 71 ? 29.133 -3.128 -21.167 1.00 89.50 71 GLN A C 1
ATOM 557 O O . GLN A 1 71 ? 29.150 -4.356 -21.214 1.00 89.50 71 GLN A O 1
ATOM 562 N N . ILE A 1 72 ? 28.608 -2.395 -22.153 1.00 91.44 72 ILE A N 1
ATOM 563 C CA . ILE A 1 72 ? 27.993 -2.996 -23.347 1.00 91.44 72 ILE A CA 1
ATOM 564 C C . ILE A 1 72 ? 29.055 -3.582 -24.290 1.00 91.44 72 ILE A C 1
ATOM 566 O O . ILE A 1 72 ? 28.837 -4.636 -24.883 1.00 91.44 72 ILE A O 1
ATOM 570 N N . ILE A 1 73 ? 30.192 -2.902 -24.452 1.00 90.69 73 ILE A N 1
ATOM 571 C CA . ILE A 1 73 ? 31.216 -3.218 -25.459 1.00 90.69 73 ILE A CA 1
ATOM 572 C C . ILE A 1 73 ? 32.201 -4.296 -24.980 1.00 90.69 73 ILE A C 1
ATOM 574 O O . ILE A 1 73 ? 32.638 -5.113 -25.793 1.00 90.69 73 ILE A O 1
ATOM 578 N N . SER A 1 74 ? 32.545 -4.330 -23.687 1.00 88.56 74 SER A N 1
ATOM 579 C CA . SER A 1 74 ? 33.582 -5.223 -23.139 1.00 88.56 74 SER A CA 1
ATOM 580 C C . SER A 1 74 ? 33.411 -6.722 -23.446 1.00 88.56 74 SER A C 1
ATOM 582 O O . SER A 1 74 ? 34.431 -7.361 -23.712 1.00 88.56 74 SER A O 1
ATOM 584 N N . PRO A 1 75 ? 32.194 -7.308 -23.527 1.00 88.25 75 PRO A N 1
ATOM 585 C CA . PRO A 1 75 ? 32.039 -8.727 -23.865 1.00 88.25 75 PRO A CA 1
ATOM 586 C C . PRO A 1 75 ? 32.445 -9.090 -25.306 1.00 88.25 75 PRO A C 1
ATOM 588 O O . PRO A 1 75 ? 32.569 -10.272 -25.620 1.00 88.25 75 PRO A O 1
ATOM 591 N N . TYR A 1 76 ? 32.630 -8.102 -26.189 1.00 87.56 76 TYR A N 1
ATOM 592 C CA . TYR A 1 76 ? 32.826 -8.291 -27.632 1.00 87.56 76 TYR A CA 1
ATOM 593 C C . TYR A 1 76 ? 34.270 -8.056 -28.115 1.00 87.56 76 TYR A C 1
ATOM 595 O O . TYR A 1 76 ? 34.496 -8.057 -29.325 1.00 87.56 76 TYR A O 1
ATOM 603 N N . ASP A 1 77 ? 35.230 -7.832 -27.206 1.00 83.06 77 ASP A N 1
ATOM 604 C CA . ASP A 1 77 ? 36.660 -7.612 -27.515 1.00 83.06 77 ASP A CA 1
ATOM 605 C C . ASP A 1 77 ? 36.896 -6.545 -28.609 1.00 83.06 77 ASP A C 1
ATOM 607 O O . ASP A 1 77 ? 37.618 -6.724 -29.593 1.00 83.06 77 ASP A O 1
ATOM 611 N N . MET A 1 78 ? 36.190 -5.418 -28.483 1.00 87.19 78 MET A N 1
ATOM 612 C CA . MET A 1 78 ? 36.236 -4.321 -29.447 1.00 87.19 78 MET A CA 1
ATOM 613 C C . MET A 1 78 ? 37.268 -3.262 -29.068 1.00 87.19 78 MET A C 1
ATOM 615 O O . MET A 1 78 ? 37.308 -2.797 -27.932 1.00 87.19 78 MET A O 1
ATOM 619 N N . ASN A 1 79 ? 38.021 -2.781 -30.059 1.00 90.56 79 ASN A N 1
ATOM 620 C CA . ASN A 1 79 ? 38.876 -1.609 -29.886 1.00 90.56 79 ASN A CA 1
ATOM 621 C C . ASN A 1 79 ? 38.016 -0.335 -29.898 1.00 90.56 79 ASN A C 1
ATOM 623 O O . ASN A 1 79 ? 37.491 0.053 -30.948 1.00 90.56 79 ASN A O 1
ATOM 627 N N . VAL A 1 80 ? 37.898 0.327 -28.748 1.00 91.88 80 VAL A N 1
ATOM 628 C CA . VAL A 1 80 ? 37.187 1.601 -28.592 1.00 91.88 80 VAL A CA 1
ATOM 629 C C . VAL A 1 80 ? 38.075 2.625 -27.881 1.00 91.88 80 VAL A C 1
ATOM 631 O O . VAL A 1 80 ? 38.775 2.296 -26.928 1.00 91.88 80 VAL A O 1
ATOM 634 N N . GLU A 1 81 ? 38.053 3.865 -28.358 1.00 92.62 81 GLU A N 1
ATOM 635 C CA . GLU A 1 81 ? 38.636 5.038 -27.706 1.00 92.62 81 GLU A CA 1
ATOM 636 C C . GLU A 1 81 ? 37.494 5.971 -27.301 1.00 92.62 81 GLU A C 1
ATOM 638 O O . GLU A 1 81 ? 36.725 6.420 -28.154 1.00 92.62 81 GLU A O 1
ATOM 643 N N . ILE A 1 82 ? 37.371 6.235 -26.001 1.00 91.00 82 ILE A N 1
ATOM 644 C CA . ILE A 1 82 ? 36.325 7.076 -25.411 1.00 91.00 82 ILE A CA 1
ATOM 645 C C . ILE A 1 82 ? 37.000 8.332 -24.855 1.00 91.00 82 ILE A C 1
ATOM 647 O O . ILE A 1 82 ? 37.964 8.226 -24.100 1.00 91.00 82 ILE A O 1
ATOM 651 N N . ASP A 1 83 ? 36.518 9.513 -25.242 1.00 89.00 83 ASP A N 1
ATOM 652 C CA . ASP A 1 83 ? 36.991 10.792 -24.695 1.00 89.00 83 ASP A CA 1
ATOM 653 C C . ASP A 1 83 ? 36.725 10.882 -23.180 1.00 89.00 83 ASP A C 1
ATOM 655 O O . ASP A 1 83 ? 35.625 10.574 -22.718 1.00 89.00 83 ASP A O 1
ATOM 659 N N . GLU A 1 84 ? 37.715 11.339 -22.406 1.00 85.62 84 GLU A N 1
ATOM 660 C CA . GLU A 1 84 ? 37.647 11.407 -20.937 1.00 85.62 84 GLU A CA 1
ATOM 661 C C . GLU A 1 84 ? 36.483 12.269 -20.421 1.00 85.62 84 GLU A C 1
ATOM 663 O O . GLU A 1 84 ? 35.940 11.998 -19.348 1.00 85.62 84 GLU A O 1
ATOM 668 N N . ARG A 1 85 ? 36.027 13.263 -21.198 1.00 84.44 85 ARG A N 1
ATOM 669 C CA . ARG A 1 85 ? 34.875 14.109 -20.832 1.00 84.44 85 ARG A CA 1
ATOM 670 C C . ARG A 1 85 ? 33.572 13.321 -20.682 1.00 84.44 85 ARG A C 1
ATOM 672 O O . ARG A 1 85 ? 32.660 13.792 -20.013 1.00 84.44 85 ARG A O 1
ATOM 679 N N . LEU A 1 86 ? 33.477 12.129 -21.275 1.00 84.56 86 LEU A N 1
ATOM 680 C CA . LEU A 1 86 ? 32.303 11.253 -21.175 1.00 84.56 86 LEU A CA 1
ATOM 681 C C . LEU A 1 86 ? 32.232 10.469 -19.853 1.00 84.56 86 LEU A C 1
ATOM 683 O O . LEU A 1 86 ? 31.224 9.801 -19.609 1.00 84.56 86 LEU A O 1
ATOM 687 N N . SER A 1 87 ? 33.283 10.527 -19.029 1.00 81.31 87 SER A N 1
ATOM 688 C CA . SER A 1 87 ? 33.386 9.793 -17.761 1.00 81.31 87 SER A CA 1
ATOM 689 C C . SER A 1 87 ? 32.944 10.624 -16.547 1.00 81.31 87 SER A C 1
ATOM 691 O O . SER A 1 87 ? 32.180 10.121 -15.734 1.00 81.31 87 SER A O 1
ATOM 693 N N . ASP A 1 88 ? 33.353 11.896 -16.445 1.00 65.94 88 ASP A N 1
ATOM 694 C CA . ASP A 1 88 ? 33.201 12.690 -15.204 1.00 65.94 88 ASP A CA 1
ATOM 695 C C . ASP A 1 88 ? 32.279 13.924 -15.318 1.00 65.94 88 ASP A C 1
ATOM 697 O O . ASP A 1 88 ? 32.053 14.629 -14.331 1.00 65.94 88 ASP A O 1
ATOM 701 N N . ASP A 1 89 ? 31.726 14.224 -16.497 1.00 66.50 89 ASP A N 1
ATOM 702 C CA . ASP A 1 89 ? 30.830 15.374 -16.661 1.00 66.50 89 ASP A CA 1
ATOM 703 C C . ASP A 1 89 ? 29.385 15.029 -16.255 1.00 66.50 89 ASP A C 1
ATOM 705 O O . ASP A 1 89 ? 28.766 14.088 -16.760 1.00 66.50 89 ASP A O 1
ATOM 709 N N . SER A 1 90 ? 28.807 15.869 -15.392 1.00 69.56 90 SER A N 1
ATOM 710 C CA . SER A 1 90 ? 27.380 15.883 -15.045 1.00 69.56 90 SER A CA 1
ATOM 711 C C . SER A 1 90 ? 26.434 15.817 -16.256 1.00 69.56 90 SER A C 1
ATOM 713 O O . SER A 1 90 ? 25.353 15.236 -16.146 1.00 69.56 90 SER A O 1
ATOM 715 N N . ASN A 1 91 ? 26.851 16.341 -17.414 1.00 75.81 91 ASN A N 1
ATOM 716 C CA . ASN A 1 91 ? 26.090 16.324 -18.666 1.00 75.81 91 ASN A CA 1
ATOM 717 C C . ASN A 1 91 ? 25.924 14.925 -19.282 1.00 75.81 91 ASN A C 1
ATOM 719 O O . ASN A 1 91 ? 25.013 14.732 -20.087 1.00 75.81 91 ASN A O 1
ATOM 723 N N . TYR A 1 92 ? 26.780 13.960 -18.929 1.00 82.69 92 TYR A N 1
ATOM 724 C CA . TYR A 1 92 ? 26.787 12.596 -19.477 1.00 82.69 92 TYR A CA 1
ATOM 725 C C . TYR A 1 92 ? 26.475 11.531 -18.418 1.00 82.69 92 TYR A C 1
ATOM 727 O O . TYR A 1 92 ? 26.768 10.351 -18.608 1.00 82.69 92 TYR A O 1
ATOM 735 N N . HIS A 1 93 ? 25.860 11.929 -17.303 1.00 83.56 93 HIS A N 1
ATOM 736 C CA . HIS A 1 93 ? 25.474 11.011 -16.239 1.00 83.56 93 HIS A CA 1
ATOM 737 C C . HIS A 1 93 ? 24.068 10.427 -16.460 1.00 83.56 93 HIS A C 1
ATOM 739 O O . HIS A 1 93 ? 23.089 11.144 -16.699 1.00 83.56 93 HIS A O 1
ATOM 745 N N . ILE A 1 94 ? 23.956 9.109 -16.320 1.00 81.75 94 ILE A N 1
ATOM 746 C CA . ILE A 1 94 ? 22.741 8.319 -16.494 1.00 81.75 94 ILE A CA 1
ATOM 747 C C . ILE A 1 94 ? 22.228 7.913 -15.115 1.00 81.75 94 ILE A C 1
ATOM 749 O O . ILE A 1 94 ? 22.750 7.017 -14.457 1.00 81.75 94 ILE A O 1
ATOM 753 N N . GLN A 1 95 ? 21.150 8.569 -14.690 1.00 78.88 95 GLN A N 1
ATOM 754 C CA . GLN A 1 95 ? 20.492 8.281 -13.412 1.00 78.88 95 GLN A CA 1
ATOM 755 C C . GLN A 1 95 ? 19.853 6.886 -13.404 1.00 78.88 95 GLN A C 1
ATOM 757 O O . GLN A 1 95 ? 20.024 6.119 -12.461 1.00 78.88 95 GLN A O 1
ATOM 762 N N . HIS A 1 96 ? 19.115 6.566 -14.466 1.00 80.50 96 HIS A N 1
ATOM 763 C CA . HIS A 1 96 ? 18.423 5.296 -14.632 1.00 80.50 96 HIS A CA 1
ATOM 764 C C . HIS A 1 96 ? 18.301 4.977 -16.119 1.00 80.50 96 HIS A C 1
ATOM 766 O O . HIS A 1 96 ? 18.005 5.859 -16.931 1.00 80.50 96 HIS A O 1
ATOM 772 N N . SER A 1 97 ? 18.520 3.717 -16.471 1.00 84.12 97 SER A N 1
ATOM 773 C CA . SER A 1 97 ? 18.319 3.215 -17.823 1.00 84.12 97 SER A CA 1
ATOM 774 C C . SER A 1 97 ? 17.929 1.745 -17.803 1.00 84.12 97 SER A C 1
ATOM 776 O O . SER A 1 97 ? 18.364 0.980 -16.938 1.00 84.12 97 SER A O 1
ATOM 778 N N . VAL A 1 98 ? 17.106 1.354 -18.773 1.00 86.88 98 VAL A N 1
ATOM 779 C CA . VAL A 1 98 ? 16.637 -0.022 -18.921 1.00 86.88 98 VAL A CA 1
ATOM 780 C C . VAL A 1 98 ? 16.812 -0.443 -20.372 1.00 86.88 98 VAL A C 1
ATOM 782 O O . VAL A 1 98 ? 16.300 0.216 -21.274 1.00 86.88 98 VAL A O 1
ATOM 785 N N . GLN A 1 99 ? 17.515 -1.549 -20.584 1.00 89.38 99 GLN A N 1
ATOM 786 C CA . GLN A 1 99 ? 17.518 -2.295 -21.834 1.00 89.38 99 GLN A CA 1
ATOM 787 C C . GLN A 1 99 ? 16.469 -3.398 -21.698 1.00 89.38 99 GLN A C 1
ATOM 789 O O . GLN A 1 99 ? 16.571 -4.215 -20.785 1.00 89.38 99 GLN A O 1
ATOM 794 N N . TYR A 1 100 ? 15.456 -3.429 -22.565 1.00 89.44 100 TYR A N 1
ATOM 795 C CA . TYR A 1 100 ? 14.396 -4.439 -22.502 1.00 89.44 100 TYR A CA 1
ATOM 796 C C . TYR A 1 100 ? 14.016 -4.929 -23.894 1.00 89.44 100 TYR A C 1
ATOM 798 O O . TYR A 1 100 ? 13.518 -4.165 -24.709 1.00 89.44 100 TYR A O 1
ATOM 806 N N . ASN A 1 101 ? 14.230 -6.209 -24.190 1.00 89.69 101 ASN A N 1
ATOM 807 C CA . ASN A 1 101 ? 13.993 -6.820 -25.500 1.00 89.69 101 ASN A CA 1
ATOM 808 C C . ASN A 1 101 ? 14.607 -6.000 -26.655 1.00 89.69 101 ASN A C 1
ATOM 810 O O . ASN A 1 101 ? 14.048 -5.929 -27.750 1.00 89.69 101 ASN A O 1
ATOM 814 N N . GLN A 1 102 ? 15.748 -5.360 -26.397 1.00 89.38 102 GLN A N 1
ATOM 815 C CA . GLN A 1 102 ? 16.461 -4.497 -27.332 1.00 89.38 102 GLN A CA 1
ATOM 816 C C . GLN A 1 102 ? 17.867 -5.061 -27.551 1.00 89.38 102 GLN A C 1
ATOM 818 O O . GLN A 1 102 ? 18.506 -5.537 -26.609 1.00 89.38 102 GLN A O 1
ATOM 823 N N . THR A 1 103 ? 18.355 -5.028 -28.794 1.00 93.81 103 THR A N 1
ATOM 824 C CA . THR A 1 103 ? 19.731 -5.449 -29.093 1.00 93.81 103 THR A CA 1
ATOM 825 C C . THR A 1 103 ? 20.735 -4.496 -28.455 1.00 93.81 103 THR A C 1
ATOM 827 O O . THR A 1 103 ? 20.442 -3.309 -28.283 1.00 93.81 103 THR A O 1
ATOM 830 N N . ASP A 1 104 ? 21.930 -4.990 -28.138 1.00 93.75 104 ASP A N 1
ATOM 831 C CA . ASP A 1 104 ? 22.993 -4.161 -27.554 1.00 93.75 104 ASP A CA 1
ATOM 832 C C . ASP A 1 104 ? 23.324 -2.966 -28.469 1.00 93.75 104 ASP A C 1
ATOM 834 O O . A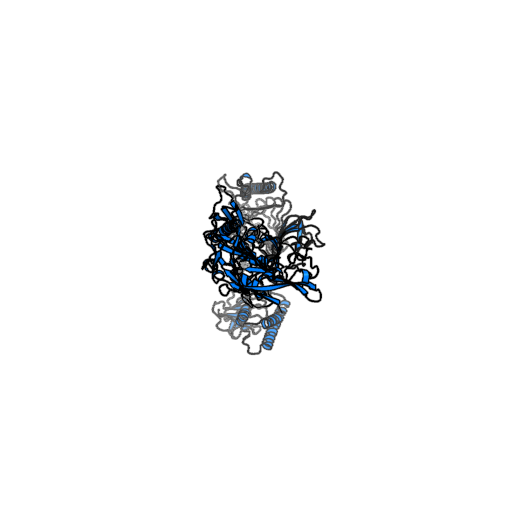SP A 1 104 ? 23.596 -1.865 -27.993 1.00 93.75 104 ASP A O 1
ATOM 838 N N . LEU A 1 105 ? 23.214 -3.150 -29.793 1.00 92.75 105 LEU A N 1
ATOM 839 C CA . LEU A 1 105 ? 23.448 -2.094 -30.778 1.00 92.75 105 LEU A CA 1
ATOM 840 C C . LEU A 1 105 ? 22.368 -1.012 -30.710 1.00 92.75 105 LEU A C 1
ATOM 842 O O . LEU A 1 105 ? 22.684 0.176 -30.707 1.00 92.75 105 LEU A O 1
ATOM 846 N N . ALA A 1 106 ? 21.093 -1.407 -30.678 1.00 90.44 106 ALA A N 1
ATOM 847 C CA . ALA A 1 106 ? 19.986 -0.458 -30.628 1.00 90.44 106 ALA A CA 1
ATOM 848 C C . ALA A 1 106 ? 19.995 0.333 -29.310 1.00 90.44 106 ALA A C 1
ATOM 850 O O . ALA A 1 106 ? 19.818 1.548 -29.330 1.00 90.44 106 ALA A O 1
ATOM 851 N N . TYR A 1 107 ? 20.290 -0.333 -28.192 1.00 90.69 107 TYR A N 1
ATOM 852 C CA . TYR A 1 107 ? 20.395 0.308 -26.883 1.00 90.69 107 TYR A CA 1
ATOM 853 C C . TYR A 1 107 ? 21.565 1.298 -26.822 1.00 90.69 107 TYR A C 1
ATOM 855 O O . TYR A 1 107 ? 21.383 2.465 -26.477 1.00 90.69 107 TYR A O 1
ATOM 863 N N . LEU A 1 108 ? 22.759 0.883 -27.258 1.00 91.62 108 LEU A N 1
ATOM 864 C CA . LEU A 1 108 ? 23.931 1.756 -27.298 1.00 91.62 108 LEU A CA 1
ATOM 865 C C . LEU A 1 108 ? 23.702 2.971 -28.209 1.00 91.62 108 LEU A C 1
ATOM 867 O O . LEU A 1 108 ? 23.930 4.107 -27.800 1.00 91.62 108 LEU A O 1
ATOM 871 N N . THR A 1 109 ? 23.217 2.758 -29.435 1.00 90.50 109 THR A N 1
ATOM 872 C CA . THR A 1 109 ? 23.001 3.852 -30.400 1.00 90.50 109 THR A CA 1
ATOM 873 C C . THR A 1 109 ? 21.923 4.838 -29.956 1.00 90.50 109 THR A C 1
ATOM 875 O O . THR A 1 109 ? 22.057 6.029 -30.235 1.00 90.50 109 THR A O 1
ATOM 878 N N . GLN A 1 110 ? 20.908 4.391 -29.209 1.00 88.38 110 GLN A N 1
ATOM 879 C CA . GLN A 1 110 ? 19.917 5.266 -28.581 1.00 88.38 110 GLN A CA 1
ATOM 880 C C . GLN A 1 110 ? 20.566 6.244 -27.593 1.00 88.38 110 GLN A C 1
ATOM 882 O O . GLN A 1 110 ? 20.286 7.442 -27.654 1.00 88.38 110 GLN A O 1
ATOM 887 N N . TYR A 1 111 ? 21.450 5.765 -26.712 1.00 88.31 111 TYR A N 1
ATOM 888 C CA . TYR A 1 111 ? 22.133 6.615 -25.729 1.00 88.31 111 TYR A CA 1
ATOM 889 C C . TYR A 1 111 ? 23.211 7.501 -26.364 1.00 88.31 111 TYR A C 1
ATOM 891 O O . TYR A 1 111 ? 23.319 8.675 -26.008 1.00 88.31 111 TYR A O 1
ATOM 899 N N . LEU A 1 112 ? 23.943 6.997 -27.364 1.00 89.69 112 LEU A N 1
ATOM 900 C CA . LEU A 1 112 ? 24.861 7.824 -28.153 1.00 89.69 112 LEU A CA 1
ATOM 901 C C . LEU A 1 112 ? 24.113 8.970 -28.853 1.00 89.69 112 LEU A C 1
ATOM 903 O O . LEU A 1 112 ? 24.566 10.110 -28.799 1.00 89.69 112 LEU A O 1
ATOM 907 N N . ALA A 1 113 ? 22.939 8.705 -29.436 1.00 87.88 113 ALA A N 1
ATOM 908 C CA . ALA A 1 113 ? 22.104 9.741 -30.041 1.00 87.88 113 ALA A CA 1
ATOM 909 C C . ALA A 1 113 ? 21.545 10.722 -28.994 1.00 87.88 113 ALA A C 1
ATOM 911 O O . ALA A 1 113 ? 21.618 11.934 -29.193 1.00 87.88 113 ALA A O 1
ATOM 912 N N . LEU A 1 114 ? 21.037 10.220 -27.859 1.00 86.44 114 LEU A N 1
ATOM 913 C CA . LEU A 1 114 ? 20.467 11.026 -26.771 1.00 86.44 114 LEU A CA 1
ATOM 914 C C . LEU A 1 114 ? 21.439 12.101 -26.271 1.00 86.44 114 LEU A C 1
ATOM 916 O O . LEU A 1 114 ? 21.050 13.261 -26.104 1.00 86.44 114 LEU A O 1
ATOM 920 N N . TYR A 1 115 ? 22.700 11.716 -26.073 1.00 86.50 115 TYR A N 1
ATOM 921 C CA . TYR A 1 115 ? 23.764 12.601 -25.606 1.00 86.50 115 TYR A CA 1
ATOM 922 C C . TYR A 1 115 ? 24.544 13.285 -26.743 1.00 86.50 115 TYR A C 1
ATOM 924 O O . TYR A 1 115 ? 25.389 14.130 -26.472 1.00 86.50 115 TYR A O 1
ATOM 932 N N . GLY A 1 116 ? 24.237 12.990 -28.013 1.00 85.25 116 GLY A N 1
ATOM 933 C CA . GLY A 1 116 ? 24.877 13.617 -29.176 1.00 85.25 116 GLY A CA 1
ATOM 934 C C . GLY A 1 116 ? 26.327 13.204 -29.397 1.00 85.25 116 GLY A C 1
ATOM 935 O O . GLY A 1 116 ? 27.121 14.001 -29.888 1.00 85.25 116 GLY A O 1
ATOM 936 N N . ILE A 1 117 ? 26.683 11.980 -29.017 1.00 88.38 117 ILE A N 1
ATOM 937 C CA . ILE A 1 117 ? 28.037 11.462 -29.184 1.00 88.38 117 ILE A CA 1
ATOM 938 C C . ILE A 1 117 ? 28.317 11.261 -30.664 1.00 88.38 117 ILE A C 1
ATOM 940 O O . ILE A 1 117 ? 27.609 10.528 -31.361 1.00 88.38 117 ILE A O 1
ATOM 944 N N . THR A 1 118 ? 29.388 11.889 -31.136 1.00 84.19 118 THR A N 1
ATOM 945 C CA . THR A 1 118 ? 29.902 11.644 -32.473 1.00 84.19 118 THR A CA 1
ATOM 946 C C . THR A 1 118 ? 30.980 10.567 -32.456 1.00 84.19 118 THR A C 1
ATOM 948 O O . THR A 1 118 ? 31.666 10.367 -31.460 1.00 84.19 118 THR A O 1
ATOM 951 N N . GLY A 1 119 ? 31.170 9.865 -33.569 1.00 85.50 119 GLY A N 1
ATOM 952 C CA . GLY A 1 119 ? 32.218 8.866 -33.667 1.00 85.50 119 GLY A CA 1
ATOM 953 C C . GLY A 1 119 ? 32.596 8.507 -35.090 1.00 85.50 119 GLY A C 1
ATOM 954 O O . GLY A 1 119 ? 31.877 8.813 -36.043 1.00 85.50 119 GLY A O 1
ATOM 955 N N . TYR A 1 120 ? 33.759 7.879 -35.216 1.00 86.75 120 TYR A N 1
ATOM 956 C CA . TYR A 1 120 ? 34.313 7.411 -36.479 1.00 86.75 120 TYR A CA 1
ATOM 957 C C . TYR A 1 120 ? 35.241 6.213 -36.272 1.00 86.75 120 TYR A C 1
ATOM 959 O O . TYR A 1 120 ? 35.661 5.923 -35.153 1.00 86.75 120 TYR A O 1
ATOM 967 N N . TYR A 1 121 ? 35.578 5.523 -37.362 1.00 89.56 121 TYR A N 1
ATOM 968 C CA . TYR A 1 121 ? 36.516 4.405 -37.329 1.00 89.56 121 TYR A CA 1
ATOM 969 C C . TYR A 1 121 ? 37.898 4.818 -37.814 1.00 89.56 121 TYR A C 1
ATOM 971 O O . TYR A 1 121 ? 38.067 5.289 -38.940 1.00 89.56 121 TYR A O 1
ATOM 979 N N . ARG A 1 122 ? 38.910 4.558 -36.987 1.00 89.75 122 ARG A N 1
ATOM 980 C CA . ARG A 1 122 ? 40.310 4.586 -37.404 1.00 89.75 122 ARG A CA 1
ATOM 981 C C . ARG A 1 122 ? 40.716 3.183 -37.841 1.00 89.75 122 ARG A C 1
ATOM 983 O O . ARG A 1 122 ? 40.673 2.253 -37.044 1.00 89.75 122 ARG A O 1
ATOM 990 N N . HIS A 1 123 ? 41.083 3.024 -39.110 1.00 89.06 123 HIS A N 1
ATOM 991 C CA . HIS A 1 123 ? 41.505 1.734 -39.661 1.00 89.06 123 HIS A CA 1
ATOM 992 C C . HIS A 1 123 ? 43.032 1.634 -39.713 1.00 89.06 123 HIS A C 1
ATOM 994 O O . HIS A 1 123 ? 43.701 2.498 -40.281 1.00 89.06 123 HIS A O 1
ATOM 1000 N N . GLU A 1 124 ? 43.554 0.542 -39.171 1.00 88.75 124 GLU A N 1
ATOM 1001 C CA . GLU A 1 124 ? 44.957 0.132 -39.204 1.00 88.75 124 GLU A CA 1
ATOM 1002 C C . GLU A 1 124 ? 45.060 -1.211 -39.959 1.00 88.75 124 GLU A C 1
ATOM 1004 O O . GLU A 1 124 ? 44.054 -1.742 -40.435 1.00 88.75 124 GLU A O 1
ATOM 1009 N N . SER A 1 125 ? 46.267 -1.742 -40.168 1.00 85.44 125 SER A N 1
ATOM 1010 C CA . SER A 1 125 ? 46.465 -2.972 -40.959 1.00 85.44 125 SER A CA 1
ATOM 1011 C C . SER A 1 125 ? 45.876 -4.228 -40.321 1.00 85.44 125 SER A C 1
ATOM 1013 O O . SER A 1 125 ? 45.482 -5.145 -41.031 1.00 85.44 125 SER A O 1
ATOM 1015 N N . ASP A 1 126 ? 45.825 -4.269 -38.997 1.00 88.25 126 ASP A N 1
ATOM 1016 C CA . ASP A 1 126 ? 45.474 -5.431 -38.180 1.00 88.25 126 ASP A CA 1
ATOM 1017 C C . ASP A 1 126 ? 44.263 -5.185 -37.268 1.00 88.25 126 ASP A C 1
ATOM 1019 O O . ASP A 1 126 ? 43.737 -6.124 -36.675 1.00 88.25 126 ASP A O 1
ATOM 1023 N N . LYS A 1 127 ? 43.800 -3.935 -37.160 1.00 90.00 127 LYS A N 1
ATOM 1024 C CA . LYS A 1 127 ? 42.659 -3.557 -36.326 1.00 90.00 127 LYS A CA 1
ATOM 1025 C C . LYS A 1 127 ? 41.903 -2.357 -36.879 1.00 90.00 127 LYS A C 1
ATOM 1027 O O . LYS A 1 127 ? 42.347 -1.641 -37.773 1.00 90.00 127 LYS A O 1
ATOM 1032 N N . HIS A 1 128 ? 40.720 -2.135 -36.328 1.00 92.06 128 HIS A N 1
ATOM 1033 C CA . HIS A 1 128 ? 39.998 -0.883 -36.482 1.00 92.06 128 HIS A CA 1
ATOM 1034 C C . HIS A 1 128 ? 39.502 -0.445 -35.106 1.00 92.06 128 HIS A C 1
ATOM 1036 O O . HIS A 1 128 ? 39.040 -1.289 -34.339 1.00 92.06 128 HIS A O 1
ATOM 1042 N N . THR A 1 129 ? 39.615 0.844 -34.805 1.00 93.00 129 THR A N 1
ATOM 1043 C CA . THR A 1 129 ? 39.244 1.430 -33.512 1.00 93.00 129 THR A CA 1
ATOM 1044 C C . THR A 1 129 ? 38.062 2.367 -33.699 1.00 93.00 129 THR A C 1
ATOM 1046 O O . THR A 1 129 ? 38.112 3.252 -34.557 1.00 93.00 129 THR A O 1
ATOM 1049 N N . LEU A 1 130 ? 37.001 2.178 -32.915 1.00 92.62 130 LEU A N 1
ATOM 1050 C CA . LEU A 1 130 ? 35.894 3.128 -32.823 1.00 92.62 130 LEU A CA 1
ATOM 1051 C C . LEU A 1 130 ? 36.306 4.279 -31.901 1.00 92.62 130 LEU A C 1
ATOM 1053 O O . LEU A 1 130 ? 36.549 4.050 -30.724 1.00 92.62 130 LEU A O 1
ATOM 1057 N N . VAL A 1 131 ? 36.369 5.501 -32.418 1.00 90.62 131 VAL A N 1
ATOM 1058 C CA . VAL A 1 131 ? 36.651 6.705 -31.626 1.00 90.62 131 VAL A CA 1
ATOM 1059 C C . VAL A 1 131 ? 35.330 7.413 -31.342 1.00 90.62 131 VAL A C 1
ATOM 1061 O O . VAL A 1 131 ? 34.605 7.726 -32.289 1.00 90.62 131 VAL A O 1
ATOM 1064 N N . LEU A 1 132 ? 35.015 7.658 -30.070 1.00 90.94 132 LEU A N 1
ATOM 1065 C CA . LEU A 1 132 ? 33.798 8.332 -29.605 1.00 90.94 132 LEU A CA 1
ATOM 1066 C C . LEU A 1 132 ? 34.145 9.660 -28.928 1.00 90.94 132 LEU A C 1
ATOM 1068 O O . LEU A 1 132 ? 34.993 9.712 -28.039 1.00 90.94 132 LEU A O 1
ATOM 1072 N N . LEU A 1 133 ? 33.468 10.727 -29.346 1.00 88.56 133 LEU A N 1
ATOM 1073 C CA . LEU A 1 133 ? 33.697 12.102 -28.912 1.00 88.56 133 LEU A CA 1
ATOM 1074 C C . LEU A 1 133 ? 32.365 12.755 -28.499 1.00 88.56 133 LEU A C 1
ATOM 1076 O O . LEU A 1 133 ? 31.343 12.503 -29.146 1.00 88.56 133 LEU A O 1
ATOM 1080 N N . PRO A 1 134 ? 32.353 13.622 -27.474 1.00 85.81 134 PRO A N 1
ATOM 1081 C CA . PRO A 1 134 ? 31.167 14.394 -27.107 1.00 85.81 134 PRO A CA 1
ATOM 1082 C C . PRO A 1 134 ? 30.756 15.377 -28.213 1.00 85.81 134 PRO A C 1
ATOM 1084 O O . PRO A 1 134 ? 31.542 15.679 -29.116 1.00 85.81 134 PRO A O 1
ATOM 1087 N N . SER A 1 135 ? 29.538 15.918 -28.124 1.00 74.44 135 SER A N 1
ATOM 1088 C CA . SER A 1 135 ? 29.000 16.858 -29.121 1.00 74.44 135 SER A CA 1
ATOM 1089 C C . SER A 1 135 ? 29.802 18.159 -29.236 1.00 74.44 135 SER A C 1
ATOM 1091 O O . SER A 1 135 ? 29.846 18.764 -30.295 1.00 74.44 135 SER A O 1
ATOM 1093 N N . ASP A 1 136 ? 30.460 18.593 -28.162 1.00 74.88 136 ASP A N 1
ATOM 1094 C CA . ASP A 1 136 ? 31.369 19.749 -28.132 1.00 74.88 136 ASP A CA 1
ATOM 1095 C C . ASP A 1 136 ? 32.836 19.359 -28.420 1.00 74.88 136 ASP A C 1
ATOM 1097 O O . ASP A 1 136 ? 33.743 20.191 -28.430 1.00 74.88 136 ASP A O 1
ATOM 1101 N N . GLY A 1 137 ? 33.096 18.071 -28.652 1.00 74.88 137 GLY A N 1
ATOM 1102 C CA . GLY A 1 137 ? 34.399 17.512 -28.992 1.00 74.88 137 GLY A CA 1
ATOM 1103 C C . GLY A 1 137 ? 34.757 17.617 -30.467 1.00 74.88 137 GLY A C 1
ATOM 1104 O O . GLY A 1 137 ? 35.756 17.028 -30.879 1.00 74.88 137 GLY A O 1
ATOM 1105 N N . GLU A 1 138 ? 33.985 18.362 -31.261 1.00 69.69 138 GLU A N 1
ATOM 1106 C CA . GLU A 1 138 ? 34.194 18.513 -32.702 1.00 69.69 138 GLU A CA 1
ATOM 1107 C C . GLU A 1 138 ? 35.611 18.979 -33.042 1.00 69.69 138 GLU A C 1
ATOM 1109 O O . GLU A 1 138 ? 36.188 18.493 -34.010 1.00 69.69 138 GLU A O 1
ATOM 1114 N N . ILE A 1 139 ? 36.231 19.822 -32.210 1.00 74.50 139 ILE A N 1
ATOM 1115 C CA . ILE A 1 139 ? 37.611 20.289 -32.416 1.00 74.50 139 ILE A CA 1
ATOM 1116 C C . ILE A 1 139 ? 38.645 19.156 -32.426 1.00 74.50 139 ILE A C 1
ATOM 1118 O O . ILE A 1 139 ? 39.707 19.302 -33.011 1.00 74.50 139 ILE A O 1
ATOM 1122 N N . LEU A 1 140 ? 38.364 18.008 -31.807 1.00 77.56 140 LEU A N 1
ATOM 1123 C CA . LEU A 1 140 ? 39.283 16.865 -31.799 1.00 77.56 140 LEU A CA 1
ATOM 1124 C C . LEU A 1 140 ? 39.131 15.990 -33.045 1.00 77.56 140 LEU A C 1
ATOM 1126 O O . LEU A 1 140 ? 39.925 15.070 -33.256 1.00 77.56 140 LEU A O 1
ATOM 1130 N N . ARG A 1 141 ? 38.133 16.257 -33.893 1.00 77.19 141 ARG A N 1
ATOM 1131 C CA . ARG A 1 141 ? 37.927 15.469 -35.100 1.00 77.19 141 ARG A CA 1
ATOM 1132 C C . ARG A 1 141 ? 38.952 15.826 -36.189 1.00 77.19 141 ARG A C 1
ATOM 1134 O O . ARG A 1 141 ? 39.341 16.988 -36.342 1.00 77.19 141 ARG A O 1
ATOM 1141 N N . PRO A 1 142 ? 39.374 14.838 -36.997 1.00 76.31 142 PRO A N 1
ATOM 1142 C CA . PRO A 1 142 ? 40.292 15.061 -38.113 1.00 76.31 142 PRO A CA 1
ATOM 1143 C C . PRO A 1 142 ? 39.816 16.058 -39.185 1.00 76.31 142 PRO A C 1
ATOM 1145 O O . PRO A 1 142 ? 40.654 16.629 -39.875 1.00 76.31 142 PRO A O 1
ATOM 1148 N N . ASP A 1 143 ? 38.508 16.256 -39.359 1.00 71.81 143 ASP A N 1
ATOM 1149 C CA . ASP A 1 143 ? 37.912 17.188 -40.328 1.00 71.81 143 ASP A CA 1
ATOM 1150 C C . ASP A 1 143 ? 37.868 18.646 -39.848 1.00 71.81 143 ASP A C 1
ATOM 1152 O O . ASP A 1 143 ? 37.704 19.550 -40.661 1.00 71.81 143 ASP A O 1
ATOM 1156 N N . THR A 1 144 ? 38.091 18.899 -38.562 1.00 66.38 144 THR A N 1
ATOM 1157 C CA . THR A 1 144 ? 38.044 20.248 -37.969 1.00 66.38 144 THR A CA 1
ATOM 1158 C C . THR A 1 144 ? 39.441 20.858 -37.816 1.00 66.38 144 THR A C 1
ATOM 1160 O O . THR A 1 144 ? 39.602 22.075 -37.848 1.00 66.38 144 THR A O 1
ATOM 1163 N N . ASN A 1 145 ? 40.473 20.013 -37.700 1.00 62.84 145 ASN A N 1
ATOM 1164 C CA . ASN A 1 145 ? 41.864 20.415 -37.444 1.00 62.84 145 ASN A CA 1
ATOM 1165 C C . ASN A 1 145 ? 42.694 20.749 -38.700 1.00 62.84 145 ASN A C 1
ATOM 1167 O O . ASN A 1 145 ? 43.861 21.126 -38.577 1.00 62.84 145 ASN A O 1
ATOM 1171 N N . GLY A 1 146 ? 42.129 20.628 -39.907 1.00 65.81 146 GLY A N 1
ATOM 1172 C CA . GLY A 1 146 ? 42.789 21.058 -41.144 1.00 65.81 146 GLY A CA 1
ATOM 1173 C C . GLY A 1 146 ? 42.182 20.481 -42.425 1.00 65.81 146 GLY A C 1
ATOM 1174 O O . GLY A 1 146 ? 41.613 19.392 -42.434 1.00 65.81 146 GLY A O 1
ATOM 1175 N N . ILE A 1 147 ? 42.341 21.210 -43.535 1.00 70.31 147 ILE A N 1
ATOM 1176 C CA . ILE A 1 147 ? 41.959 20.746 -44.878 1.00 70.31 147 ILE A CA 1
ATOM 1177 C C . ILE A 1 147 ? 42.914 19.616 -45.292 1.00 70.31 147 ILE A C 1
ATOM 1179 O O . ILE A 1 147 ? 44.113 19.846 -45.441 1.00 70.31 147 ILE A O 1
ATOM 1183 N N . GLN A 1 148 ? 42.392 18.402 -45.495 1.00 70.81 148 GLN A N 1
ATOM 1184 C CA . GLN A 1 148 ? 43.196 17.227 -45.855 1.00 70.81 148 GLN A CA 1
ATOM 1185 C C . GLN A 1 148 ? 43.685 17.251 -47.304 1.00 70.81 148 GLN A C 1
ATOM 1187 O O . GLN A 1 148 ? 44.794 16.792 -47.575 1.00 70.81 148 GLN A O 1
ATOM 1192 N N . SER A 1 149 ? 42.877 17.746 -48.244 1.00 73.75 149 SER A N 1
ATOM 1193 C CA . SER A 1 149 ? 43.301 17.930 -49.637 1.00 73.75 149 SER A CA 1
ATOM 1194 C C . SER A 1 149 ? 42.420 18.922 -50.399 1.00 73.75 149 SER A C 1
ATOM 1196 O O . SER A 1 149 ? 41.303 19.241 -49.980 1.00 73.75 149 SER A O 1
ATOM 1198 N N . ILE A 1 150 ? 42.943 19.405 -51.529 1.00 80.12 150 ILE A N 1
ATOM 1199 C CA . ILE A 1 150 ? 42.194 20.161 -52.536 1.00 80.12 150 ILE A CA 1
ATOM 1200 C C . ILE A 1 150 ? 41.738 19.171 -53.610 1.00 80.12 150 ILE A C 1
ATOM 1202 O O . ILE A 1 150 ? 42.560 18.475 -54.206 1.00 80.12 150 ILE A O 1
ATOM 1206 N N . LEU A 1 151 ? 40.431 19.096 -53.845 1.00 82.31 151 LEU A N 1
ATOM 1207 C CA . LEU A 1 151 ? 39.813 18.224 -54.836 1.00 82.31 151 LEU A CA 1
ATOM 1208 C C . LEU A 1 151 ? 39.440 19.050 -56.066 1.00 82.31 151 LEU A C 1
ATOM 1210 O O . LEU A 1 151 ? 38.612 19.952 -55.977 1.00 82.31 151 LEU A O 1
ATOM 1214 N N . SER A 1 152 ? 40.029 18.738 -57.218 1.00 81.31 152 SER A N 1
ATOM 1215 C CA . SER A 1 152 ? 39.707 19.431 -58.468 1.00 81.31 152 SER A CA 1
ATOM 1216 C C . SER A 1 152 ? 38.413 18.884 -59.075 1.00 81.31 152 SER A C 1
ATOM 1218 O O . SER A 1 152 ? 38.262 17.667 -59.244 1.00 81.31 152 SER A O 1
ATOM 1220 N N . GLN A 1 153 ? 37.479 19.770 -59.423 1.00 80.12 153 GLN A N 1
ATOM 1221 C CA . GLN A 1 153 ? 36.296 19.416 -60.200 1.00 80.12 153 GLN A CA 1
ATOM 1222 C C . GLN A 1 153 ? 36.560 19.583 -61.700 1.00 80.12 153 GLN A C 1
ATOM 1224 O O . GLN A 1 153 ? 36.758 20.694 -62.180 1.00 80.12 153 GLN A O 1
ATOM 1229 N N . ASN A 1 154 ? 36.473 18.486 -62.457 1.00 76.31 154 ASN A N 1
ATOM 1230 C CA . ASN A 1 154 ? 36.625 18.483 -63.913 1.00 76.31 154 ASN A CA 1
ATOM 1231 C C . ASN A 1 154 ? 35.558 17.590 -64.571 1.00 76.31 154 ASN A C 1
ATOM 1233 O O . ASN A 1 154 ? 35.284 16.497 -64.066 1.00 76.31 154 ASN A O 1
ATOM 1237 N N . PRO A 1 155 ? 34.961 18.002 -65.708 1.00 67.69 155 PRO A N 1
ATOM 1238 C CA . PRO A 1 155 ? 33.959 17.196 -66.399 1.00 67.69 155 PRO A CA 1
ATOM 1239 C C . PRO A 1 155 ? 34.527 15.845 -66.856 1.00 67.69 155 PRO A C 1
ATOM 1241 O O . PRO A 1 155 ? 35.702 15.732 -67.210 1.00 67.69 155 PRO A O 1
ATOM 1244 N N . ALA A 1 156 ? 33.667 14.823 -66.891 1.00 61.72 156 ALA A N 1
ATOM 1245 C CA . ALA A 1 156 ? 34.043 13.438 -67.192 1.00 61.72 156 ALA A CA 1
ATOM 1246 C C . ALA A 1 156 ? 34.779 13.258 -68.540 1.00 61.72 156 ALA A C 1
ATOM 1248 O O . ALA A 1 156 ? 35.586 12.344 -68.672 1.00 61.72 156 ALA A O 1
ATOM 1249 N N . ASN A 1 157 ? 34.559 14.167 -69.497 1.00 60.59 157 ASN A N 1
ATOM 1250 C CA . ASN A 1 157 ? 35.065 14.100 -70.874 1.00 60.59 157 ASN A CA 1
ATOM 1251 C C . ASN A 1 157 ? 36.566 14.423 -71.027 1.00 60.59 157 ASN A C 1
ATOM 1253 O O . ASN A 1 157 ? 37.102 14.329 -72.131 1.00 60.59 157 ASN A O 1
ATOM 1257 N N . LEU A 1 158 ? 37.252 14.841 -69.959 1.00 60.62 158 LEU A N 1
ATOM 1258 C CA . LEU A 1 158 ? 38.700 15.063 -69.971 1.00 60.62 158 LEU A CA 1
ATOM 1259 C C . LEU A 1 158 ? 39.430 13.738 -69.714 1.00 60.62 158 LEU A C 1
ATOM 1261 O O . LEU A 1 158 ? 39.285 13.132 -68.654 1.00 60.62 158 LEU A O 1
ATOM 1265 N N . ALA A 1 159 ? 40.244 13.292 -70.672 1.00 53.28 159 ALA A N 1
ATOM 1266 C CA . ALA A 1 159 ? 41.064 12.082 -70.567 1.00 53.28 159 ALA A CA 1
ATOM 1267 C C . ALA A 1 159 ? 42.292 12.294 -69.657 1.00 53.28 159 ALA A C 1
ATOM 1269 O O . ALA A 1 159 ? 43.434 12.144 -70.085 1.00 53.28 159 ALA A O 1
ATOM 1270 N N . ASP A 1 160 ? 42.060 12.688 -68.406 1.00 56.00 160 ASP A N 1
ATOM 1271 C CA . ASP A 1 160 ? 43.108 12.870 -67.403 1.00 56.00 160 ASP A CA 1
ATOM 1272 C C . ASP A 1 160 ? 43.148 11.675 -66.433 1.00 56.00 160 ASP A C 1
ATOM 1274 O O . ASP A 1 160 ? 42.100 11.142 -66.060 1.00 56.00 160 ASP A O 1
ATOM 1278 N N . ARG A 1 161 ? 44.348 11.241 -66.028 1.00 60.69 161 ARG A N 1
ATOM 1279 C CA . ARG A 1 161 ? 44.577 10.096 -65.117 1.00 60.69 161 ARG A CA 1
ATOM 1280 C C . ARG A 1 161 ? 44.545 10.484 -63.631 1.00 60.69 161 ARG A C 1
ATOM 1282 O O . ARG A 1 161 ? 44.822 9.641 -62.779 1.00 60.69 161 ARG A O 1
ATOM 1289 N N . GLN A 1 162 ? 44.243 11.743 -63.323 1.00 69.44 162 GLN A N 1
ATOM 1290 C CA . GLN A 1 162 ? 44.222 12.278 -61.961 1.00 69.44 162 GLN A CA 1
ATOM 1291 C C . GLN A 1 162 ? 42.895 12.007 -61.229 1.00 69.44 162 GLN A C 1
ATOM 1293 O O . GLN A 1 162 ? 41.841 11.852 -61.856 1.00 69.44 162 GLN A O 1
ATOM 1298 N N . ASP A 1 163 ? 42.961 11.965 -59.894 1.00 76.56 163 ASP A N 1
ATOM 1299 C CA . ASP A 1 163 ? 41.794 11.919 -59.005 1.00 76.56 163 ASP A CA 1
ATOM 1300 C C . ASP A 1 163 ? 41.009 13.231 -59.134 1.00 76.56 163 ASP A C 1
ATOM 1302 O O . ASP A 1 163 ? 41.532 14.304 -58.831 1.00 76.56 163 ASP A O 1
ATOM 1306 N N . ARG A 1 164 ? 39.750 13.163 -59.569 1.00 80.50 164 ARG A N 1
ATOM 1307 C CA . ARG A 1 164 ? 38.895 14.335 -59.780 1.00 80.50 164 ARG A CA 1
ATOM 1308 C C . ARG A 1 164 ? 37.464 14.100 -59.327 1.00 80.50 164 ARG A C 1
ATOM 1310 O O . ARG A 1 164 ? 36.961 12.975 -59.309 1.00 80.50 164 ARG A O 1
ATOM 1317 N N . ILE A 1 165 ? 36.778 15.197 -59.037 1.00 86.06 165 ILE A N 1
ATOM 1318 C CA . ILE A 1 165 ? 35.326 15.213 -58.900 1.00 86.06 165 ILE A CA 1
ATOM 1319 C C . ILE A 1 165 ? 34.716 15.415 -60.290 1.00 86.06 165 ILE A C 1
ATOM 1321 O O . ILE A 1 165 ? 35.010 16.394 -60.971 1.00 86.06 165 ILE A O 1
ATOM 1325 N N . THR A 1 166 ? 33.849 14.497 -60.703 1.00 84.06 166 THR A N 1
ATOM 1326 C CA . THR A 1 166 ? 33.137 14.552 -61.993 1.00 84.06 166 THR A CA 1
ATOM 1327 C C . THR A 1 166 ? 31.769 15.219 -61.886 1.00 84.06 166 THR A C 1
ATOM 1329 O O . THR A 1 166 ? 31.319 15.860 -62.835 1.00 84.06 166 THR A O 1
ATOM 1332 N N . ALA A 1 167 ? 31.116 15.108 -60.728 1.00 85.75 167 ALA A N 1
ATOM 1333 C CA . ALA A 1 167 ? 29.823 15.717 -60.460 1.00 85.75 167 ALA A CA 1
ATOM 1334 C C . ALA A 1 167 ? 29.685 16.093 -58.983 1.00 85.75 167 ALA A C 1
ATOM 1336 O O . ALA A 1 167 ? 30.139 15.369 -58.099 1.00 85.75 167 ALA A O 1
ATOM 1337 N N . ILE A 1 168 ? 29.009 17.211 -58.728 1.00 87.31 168 ILE A N 1
ATOM 1338 C CA . ILE A 1 168 ? 28.653 17.684 -57.388 1.00 87.31 168 ILE A CA 1
ATOM 1339 C C . ILE A 1 168 ? 27.185 18.070 -57.398 1.00 87.31 168 ILE A C 1
ATOM 1341 O O . ILE A 1 168 ? 26.707 18.710 -58.335 1.00 87.31 168 ILE A O 1
ATOM 1345 N N . ARG A 1 169 ? 26.474 17.665 -56.353 1.00 88.94 169 ARG A N 1
ATOM 1346 C CA . ARG A 1 169 ? 25.053 17.911 -56.142 1.00 88.94 169 ARG A CA 1
ATOM 1347 C C . ARG A 1 169 ? 24.877 18.513 -54.746 1.00 88.94 169 ARG A C 1
ATOM 1349 O O . ARG A 1 169 ? 24.672 17.761 -53.787 1.00 88.94 169 ARG A O 1
ATOM 1356 N N . PRO A 1 170 ? 24.981 19.847 -54.614 1.00 86.62 170 PRO A N 1
ATOM 1357 C CA . PRO A 1 170 ? 24.581 20.532 -53.395 1.00 86.62 170 PRO A CA 1
ATOM 1358 C C . PRO A 1 170 ? 23.094 20.286 -53.140 1.00 86.62 170 PRO A C 1
ATOM 1360 O O . PRO A 1 170 ? 22.299 20.215 -54.081 1.00 86.62 170 PRO A O 1
ATOM 1363 N N . ARG A 1 171 ? 22.716 20.160 -51.871 1.00 85.31 171 ARG A N 1
ATOM 1364 C CA . ARG A 1 171 ? 21.328 19.976 -51.459 1.00 85.31 171 ARG A CA 1
ATOM 1365 C C . ARG A 1 171 ? 20.990 20.995 -50.388 1.00 85.31 171 ARG A C 1
ATOM 1367 O O . ARG A 1 171 ? 21.740 21.154 -49.435 1.00 85.31 171 ARG A O 1
ATOM 1374 N N . ILE A 1 172 ? 19.845 21.636 -50.563 1.00 79.75 172 ILE A N 1
ATOM 1375 C CA . ILE A 1 172 ? 19.173 22.429 -49.542 1.00 79.75 172 ILE A CA 1
ATOM 1376 C C . ILE A 1 172 ? 17.718 21.969 -49.573 1.00 79.75 172 ILE A C 1
ATOM 1378 O O . ILE A 1 172 ? 17.108 21.910 -50.643 1.00 79.75 172 ILE A O 1
ATOM 1382 N N . ALA A 1 173 ? 17.177 21.585 -48.425 1.00 84.62 173 ALA A N 1
ATOM 1383 C CA . ALA A 1 173 ? 15.797 21.136 -48.290 1.00 84.62 173 ALA A CA 1
ATOM 1384 C C . ALA A 1 173 ? 15.117 21.867 -47.131 1.00 84.62 173 ALA A C 1
ATOM 1386 O O . ALA A 1 173 ? 15.780 22.302 -46.196 1.00 84.62 173 ALA A O 1
ATOM 1387 N N . GLN A 1 174 ? 13.789 21.986 -47.173 1.00 86.06 174 GLN A N 1
ATOM 1388 C CA . GLN A 1 174 ? 13.044 22.475 -46.014 1.00 86.06 174 GLN A CA 1
ATOM 1389 C C . GLN A 1 174 ? 13.240 21.528 -44.823 1.00 86.06 174 GLN A C 1
ATOM 1391 O O . GLN A 1 174 ? 13.227 20.305 -44.980 1.00 86.06 174 GLN A O 1
ATOM 1396 N N . HIS A 1 175 ? 13.398 22.104 -43.635 1.00 86.38 175 HIS A N 1
ATOM 1397 C CA . HIS A 1 175 ? 13.518 21.386 -42.372 1.00 86.38 175 HIS A CA 1
ATOM 1398 C C . HIS A 1 175 ? 12.853 22.174 -41.247 1.00 86.38 175 HIS A C 1
ATOM 1400 O O . HIS A 1 175 ? 12.533 23.352 -41.400 1.00 86.38 175 HIS A O 1
ATOM 1406 N N . THR A 1 176 ? 12.690 21.512 -40.104 1.00 87.50 176 THR A N 1
ATOM 1407 C CA . THR A 1 176 ? 12.223 22.118 -38.859 1.00 87.50 176 THR A CA 1
ATOM 1408 C C . THR A 1 176 ? 13.059 23.345 -38.494 1.00 87.50 176 THR A C 1
ATOM 1410 O O . THR A 1 176 ? 14.281 23.249 -38.367 1.00 87.50 176 THR A O 1
ATOM 1413 N N . GLN A 1 177 ? 12.389 24.478 -38.292 1.00 88.56 177 GLN A N 1
ATOM 1414 C CA . GLN A 1 177 ? 12.999 25.770 -37.971 1.00 88.56 177 GLN A CA 1
ATOM 1415 C C . GLN A 1 177 ? 13.124 25.998 -36.466 1.00 88.56 177 GLN A C 1
ATOM 1417 O O . GLN A 1 177 ? 14.079 26.626 -36.025 1.00 88.56 177 GLN A O 1
ATOM 1422 N N . GLN A 1 178 ? 12.202 25.448 -35.678 1.00 90.56 178 GLN A N 1
ATOM 1423 C CA . GLN A 1 178 ? 12.225 25.524 -34.220 1.00 90.56 178 GLN A CA 1
ATOM 1424 C C . GLN A 1 178 ? 11.931 24.147 -33.620 1.00 90.56 178 GLN A C 1
ATOM 1426 O O . GLN A 1 178 ? 11.028 23.459 -34.088 1.00 90.56 178 GLN A O 1
ATOM 1431 N N . SER A 1 179 ? 12.688 23.733 -32.608 1.00 92.00 179 SER A N 1
ATOM 1432 C CA . SER A 1 179 ? 12.451 22.503 -31.846 1.00 92.00 179 SER A CA 1
ATOM 1433 C C . SER A 1 179 ? 12.189 22.846 -30.386 1.00 92.00 179 SER A C 1
ATOM 1435 O O . SER A 1 179 ? 13.084 23.368 -29.726 1.00 92.00 179 SER A O 1
ATOM 1437 N N . ASP A 1 180 ? 10.996 22.519 -29.894 1.00 91.94 180 ASP A N 1
ATOM 1438 C CA . ASP A 1 180 ? 10.604 22.701 -28.497 1.00 91.94 180 ASP A CA 1
ATOM 1439 C C . ASP A 1 180 ? 10.422 21.329 -27.837 1.00 91.94 180 ASP A C 1
ATOM 1441 O O . ASP A 1 180 ? 9.647 20.483 -28.296 1.00 91.94 180 ASP A O 1
ATOM 1445 N N . LEU A 1 181 ? 11.139 21.094 -26.744 1.00 90.44 181 LEU A N 1
ATOM 1446 C CA . LEU A 1 181 ? 11.020 19.887 -25.938 1.00 90.44 181 LEU A CA 1
ATOM 1447 C C . LEU A 1 181 ? 10.446 20.250 -24.577 1.00 90.44 181 LEU A C 1
ATOM 1449 O O . LEU A 1 181 ? 10.940 21.152 -23.910 1.00 90.44 181 LEU A O 1
ATOM 1453 N N . HIS A 1 182 ? 9.435 19.513 -24.141 1.00 88.88 182 HIS A N 1
ATOM 1454 C CA . HIS A 1 182 ? 8.792 19.694 -22.848 1.00 88.88 182 HIS A CA 1
ATOM 1455 C C . HIS A 1 182 ? 9.010 18.465 -21.972 1.00 88.88 182 HIS A C 1
ATOM 1457 O O . HIS A 1 182 ? 8.979 17.338 -22.462 1.00 88.88 182 HIS A O 1
ATOM 1463 N N . ARG A 1 183 ? 9.185 18.671 -20.669 1.00 86.19 183 ARG A N 1
ATOM 1464 C CA . ARG A 1 183 ? 9.286 17.605 -19.665 1.00 86.19 183 ARG A CA 1
ATOM 1465 C C . ARG A 1 183 ? 8.532 18.016 -18.412 1.00 86.19 183 ARG A C 1
ATOM 1467 O O . ARG A 1 183 ? 8.664 19.152 -17.971 1.00 86.19 183 ARG A O 1
ATOM 1474 N N . TYR A 1 184 ? 7.797 17.095 -17.804 1.00 84.00 184 TYR A N 1
ATOM 1475 C CA . TYR A 1 184 ? 7.188 17.323 -16.494 1.00 84.00 184 TYR A CA 1
ATOM 1476 C C . TYR A 1 184 ? 8.033 16.689 -15.385 1.00 84.00 184 TYR A C 1
ATOM 1478 O O . TYR A 1 184 ? 8.375 15.511 -15.468 1.00 84.00 184 TYR A O 1
ATOM 1486 N N . ASP A 1 185 ? 8.372 17.456 -14.346 1.00 79.19 185 ASP A N 1
ATOM 1487 C CA . ASP A 1 185 ? 8.998 16.927 -13.132 1.00 79.19 185 ASP A CA 1
ATOM 1488 C C . ASP A 1 185 ? 7.954 16.822 -12.022 1.00 79.19 185 ASP A C 1
ATOM 1490 O O . ASP A 1 185 ? 7.532 17.820 -11.436 1.00 79.19 185 ASP A O 1
ATOM 1494 N N . SER A 1 186 ? 7.551 15.592 -11.714 1.00 74.75 186 SER A N 1
ATOM 1495 C CA . SER A 1 186 ? 6.548 15.305 -10.687 1.00 74.75 186 SER A CA 1
ATOM 1496 C C . SER A 1 186 ? 6.990 15.705 -9.277 1.00 74.75 186 SER A C 1
ATOM 1498 O O . SER A 1 186 ? 6.139 15.961 -8.430 1.00 74.75 186 SER A O 1
ATOM 1500 N N . ARG A 1 187 ? 8.300 15.819 -9.012 1.00 73.50 187 ARG A N 1
ATOM 1501 C CA . ARG A 1 187 ? 8.831 16.199 -7.688 1.00 73.50 187 ARG A CA 1
ATOM 1502 C C . ARG A 1 187 ? 8.734 17.697 -7.434 1.00 73.50 187 ARG A C 1
ATOM 1504 O O . ARG A 1 187 ? 8.582 18.113 -6.291 1.00 73.50 187 ARG A O 1
ATOM 1511 N N . LEU A 1 188 ? 8.870 18.493 -8.493 1.00 79.62 188 LEU A N 1
ATOM 1512 C CA . LEU A 1 188 ? 8.792 19.956 -8.444 1.00 79.62 188 LEU A CA 1
ATOM 1513 C C . LEU A 1 188 ? 7.434 20.480 -8.931 1.00 79.62 188 LEU A C 1
ATOM 1515 O O . LEU A 1 188 ? 7.177 21.678 -8.848 1.00 79.62 188 LEU A O 1
ATOM 1519 N N . MET A 1 189 ? 6.566 19.581 -9.409 1.00 82.56 189 MET A N 1
ATOM 1520 C CA . MET A 1 189 ? 5.251 19.874 -9.983 1.00 82.56 189 MET A CA 1
ATOM 1521 C C . MET A 1 189 ? 5.308 20.951 -11.077 1.00 82.56 189 MET A C 1
ATOM 1523 O O . MET A 1 189 ? 4.419 21.796 -11.186 1.00 82.56 189 MET A O 1
ATOM 1527 N N . SER A 1 190 ? 6.356 20.921 -11.899 1.00 85.25 190 SER A N 1
ATOM 1528 C CA . SER A 1 190 ? 6.644 21.936 -12.912 1.00 85.25 190 SER A CA 1
ATOM 1529 C C . SER A 1 190 ? 6.883 21.312 -14.284 1.00 85.25 190 SER A C 1
ATOM 1531 O O . SER A 1 190 ? 7.328 20.170 -14.411 1.00 85.25 190 SER A O 1
ATOM 1533 N N . THR A 1 191 ? 6.564 22.079 -15.330 1.00 87.44 191 THR A N 1
ATOM 1534 C CA . THR A 1 191 ? 6.927 21.736 -16.710 1.00 87.44 191 THR A CA 1
ATOM 1535 C C . THR A 1 191 ? 8.141 22.556 -17.111 1.00 87.44 191 THR A C 1
ATOM 1537 O O . THR A 1 191 ? 8.109 23.783 -17.046 1.00 87.44 191 THR A O 1
ATOM 1540 N N . TYR A 1 192 ? 9.184 21.867 -17.542 1.00 87.62 192 TYR A N 1
ATOM 1541 C CA . TYR A 1 192 ? 10.396 22.441 -18.099 1.00 87.62 192 TYR A CA 1
ATOM 1542 C C . TYR A 1 192 ? 10.320 22.421 -19.619 1.00 87.62 192 TYR A C 1
ATOM 1544 O O . TYR A 1 192 ? 9.734 21.505 -20.204 1.00 87.62 192 TYR A O 1
ATOM 1552 N N . THR A 1 193 ? 10.874 23.449 -20.253 1.00 90.00 193 THR A N 1
ATOM 1553 C CA . THR A 1 193 ? 10.865 23.602 -21.708 1.00 90.00 193 THR A CA 1
ATOM 1554 C C . THR A 1 193 ? 12.265 23.943 -22.172 1.00 90.00 193 THR A C 1
ATOM 1556 O O . THR A 1 193 ? 12.807 24.949 -21.729 1.00 90.00 193 THR A O 1
ATOM 1559 N N . GLY A 1 194 ? 12.812 23.112 -23.055 1.00 90.12 194 GLY A N 1
ATOM 1560 C CA . GLY A 1 194 ? 14.020 23.420 -23.804 1.00 90.12 194 GLY A CA 1
ATOM 1561 C C . GLY A 1 194 ? 13.655 23.808 -25.230 1.00 90.12 194 GLY A C 1
ATOM 1562 O O . GLY A 1 194 ? 12.719 23.247 -25.809 1.00 90.12 194 GLY A O 1
ATOM 1563 N N . SER A 1 195 ? 14.341 24.783 -25.807 1.00 91.81 195 SER A N 1
ATOM 1564 C CA . SER A 1 195 ? 14.002 25.308 -27.132 1.00 91.81 195 SER A CA 1
ATOM 1565 C C . SER A 1 195 ? 15.247 25.646 -27.934 1.00 91.81 195 SER A C 1
ATOM 1567 O O . SER A 1 195 ? 16.193 26.240 -27.431 1.00 91.81 195 SER A O 1
ATOM 1569 N N . SER A 1 196 ? 15.236 25.299 -29.218 1.00 92.31 196 SER A N 1
ATOM 1570 C CA . SER A 1 196 ? 16.322 25.641 -30.134 1.00 92.31 196 SER A CA 1
ATOM 1571 C C . SER A 1 196 ? 15.785 26.045 -31.499 1.00 92.31 196 SER A C 1
ATOM 1573 O O . SER A 1 196 ? 14.794 25.496 -31.982 1.00 92.31 196 SER A O 1
ATOM 1575 N N . SER A 1 197 ? 16.431 27.031 -32.116 1.00 90.50 197 SER A N 1
ATOM 1576 C CA . SER A 1 197 ? 16.057 27.585 -33.420 1.00 90.50 197 SER A CA 1
ATOM 1577 C C . SER A 1 197 ? 17.163 27.345 -34.434 1.00 90.50 197 SER A C 1
ATOM 1579 O O . SER A 1 197 ? 18.335 27.272 -34.074 1.00 90.50 197 SER A O 1
ATOM 1581 N N . SER A 1 198 ? 16.797 27.224 -35.706 1.00 86.88 198 SER A N 1
ATOM 1582 C CA . SER A 1 198 ? 17.776 26.969 -36.752 1.00 86.88 198 SER A CA 1
ATOM 1583 C C . SER A 1 198 ? 18.696 28.146 -37.022 1.00 86.88 198 SER A C 1
ATOM 1585 O O . SER A 1 198 ? 18.270 29.295 -37.107 1.00 86.88 198 SER A O 1
ATOM 1587 N N . GLU A 1 199 ? 19.966 27.816 -37.243 1.00 82.69 199 GLU A N 1
ATOM 1588 C CA . GLU A 1 199 ? 20.991 28.751 -37.700 1.00 82.69 199 GLU A CA 1
ATOM 1589 C C . GLU A 1 199 ? 20.823 29.145 -39.173 1.00 82.69 199 GLU A C 1
ATOM 1591 O O . GLU A 1 199 ? 21.367 30.160 -39.603 1.00 82.69 199 GLU A O 1
ATOM 1596 N N . GLN A 1 200 ? 20.080 28.352 -39.954 1.00 78.62 200 GLN A N 1
ATOM 1597 C CA . GLN A 1 200 ? 19.839 28.585 -41.378 1.00 78.62 200 GLN A CA 1
ATOM 1598 C C . GLN A 1 200 ? 18.339 28.571 -41.693 1.00 78.62 200 GLN A C 1
ATOM 1600 O O . GLN A 1 200 ? 17.823 27.597 -42.246 1.00 78.62 200 GLN A O 1
ATOM 1605 N N . PRO A 1 201 ? 17.616 29.655 -41.366 1.00 71.50 201 PRO A N 1
ATOM 1606 C CA . PRO A 1 201 ? 16.197 29.730 -41.653 1.00 71.50 201 PRO A CA 1
ATOM 1607 C C . PRO A 1 201 ? 15.914 29.781 -43.155 1.00 71.50 201 PRO A C 1
ATOM 1609 O O . PRO A 1 201 ? 16.408 30.651 -43.875 1.00 71.50 201 PRO A O 1
ATOM 1612 N N . ILE A 1 202 ? 15.092 28.840 -43.624 1.00 70.12 202 ILE A N 1
ATOM 1613 C CA . ILE A 1 202 ? 14.620 28.764 -45.008 1.00 70.12 202 ILE A CA 1
ATOM 1614 C C . ILE A 1 202 ? 13.171 29.263 -45.021 1.00 70.12 202 ILE A C 1
ATOM 1616 O O . ILE A 1 202 ? 12.258 28.527 -44.659 1.00 70.12 202 ILE A O 1
ATOM 1620 N N . ASP A 1 203 ? 12.988 30.504 -45.481 1.00 64.69 203 ASP A N 1
ATOM 1621 C CA . ASP A 1 203 ? 11.700 31.207 -45.614 1.00 64.69 203 ASP A CA 1
ATOM 1622 C C . ASP A 1 203 ? 10.999 31.584 -44.283 1.00 64.69 203 ASP A C 1
ATOM 1624 O O . ASP A 1 203 ? 11.329 31.102 -43.204 1.00 64.69 203 ASP A O 1
ATOM 1628 N N . SER A 1 204 ? 10.018 32.488 -44.351 1.00 59.12 204 SER A N 1
ATOM 1629 C CA . SER A 1 204 ? 9.270 33.049 -43.202 1.00 59.12 204 SER A CA 1
ATOM 1630 C C . SER A 1 204 ? 8.266 32.088 -42.534 1.00 59.12 204 SER A C 1
ATOM 1632 O O . SER A 1 204 ? 7.464 32.501 -41.693 1.00 59.12 204 SER A O 1
ATOM 1634 N N . SER A 1 205 ? 8.267 30.807 -42.908 1.00 60.25 205 SER A N 1
ATOM 1635 C CA . SER A 1 205 ? 7.353 29.802 -42.365 1.00 60.25 205 SER A CA 1
ATOM 1636 C C . SER A 1 205 ? 7.854 29.230 -41.034 1.00 60.25 205 SER A C 1
ATOM 1638 O O . SER A 1 205 ? 8.904 28.590 -40.981 1.00 60.25 205 SER A O 1
ATOM 1640 N N . ASN A 1 206 ? 7.052 29.379 -39.977 1.00 68.19 206 ASN A N 1
ATOM 1641 C CA . ASN A 1 206 ? 7.307 28.815 -38.646 1.00 68.19 206 ASN A CA 1
ATOM 1642 C C . ASN A 1 206 ? 7.039 27.298 -38.617 1.00 68.19 206 ASN A C 1
ATOM 1644 O O . ASN A 1 206 ? 6.001 26.855 -38.124 1.00 68.19 206 ASN A O 1
ATOM 1648 N N . SER A 1 207 ? 7.936 26.478 -39.172 1.00 82.31 207 SER A N 1
ATOM 1649 C CA . SER A 1 207 ? 7.861 25.025 -38.967 1.00 82.31 207 SER A CA 1
ATOM 1650 C C . SER A 1 207 ? 8.473 24.659 -37.614 1.00 82.31 207 SER A C 1
ATOM 1652 O O . SER A 1 207 ? 9.697 24.679 -37.459 1.00 82.31 207 SER A O 1
ATOM 1654 N N . THR A 1 208 ? 7.619 24.323 -36.650 1.00 86.75 208 THR A N 1
ATOM 1655 C CA . THR A 1 208 ? 8.016 23.968 -35.283 1.00 86.75 208 THR A CA 1
ATOM 1656 C C . THR A 1 208 ? 7.828 22.469 -35.043 1.00 86.75 208 THR A C 1
ATOM 1658 O O . THR A 1 208 ? 6.790 21.904 -35.388 1.00 86.75 208 THR A O 1
ATOM 1661 N N . HIS A 1 209 ? 8.822 21.817 -34.443 1.00 86.75 209 HIS A N 1
ATOM 1662 C CA . HIS A 1 209 ? 8.738 20.453 -33.932 1.00 86.75 209 HIS A CA 1
ATOM 1663 C C . HIS A 1 209 ? 8.597 20.508 -32.417 1.00 86.75 209 HIS A C 1
ATOM 1665 O O . HIS A 1 209 ? 9.495 20.993 -31.738 1.00 86.75 209 HIS A O 1
ATOM 1671 N N . GLN A 1 210 ? 7.481 20.012 -31.894 1.00 89.31 210 GLN A N 1
ATOM 1672 C CA . GLN A 1 210 ? 7.230 19.981 -30.456 1.00 89.31 210 GLN A CA 1
ATOM 1673 C C . GLN A 1 210 ? 7.160 18.542 -29.967 1.00 89.31 210 GLN A C 1
ATOM 1675 O O . GLN A 1 210 ? 6.525 17.697 -30.606 1.00 89.31 210 GLN A O 1
ATOM 1680 N N . ARG A 1 211 ? 7.789 18.258 -28.826 1.00 86.38 211 ARG A N 1
ATOM 1681 C CA . ARG A 1 211 ? 7.767 16.923 -28.223 1.00 86.38 211 ARG A CA 1
ATOM 1682 C C . ARG A 1 211 ? 7.678 16.999 -26.710 1.00 86.38 211 ARG A C 1
ATOM 1684 O O . ARG A 1 211 ? 8.380 17.777 -26.078 1.00 86.38 211 ARG A O 1
ATOM 1691 N N . PHE A 1 212 ? 6.852 16.135 -26.133 1.00 86.00 212 PHE A N 1
ATOM 1692 C CA . PHE A 1 212 ? 6.773 15.947 -24.692 1.00 86.00 212 PHE A CA 1
ATOM 1693 C C . PHE A 1 212 ? 7.507 14.663 -24.296 1.00 86.00 212 PHE A C 1
ATOM 1695 O O . PHE A 1 212 ? 7.231 13.592 -24.837 1.00 86.00 212 PHE A O 1
ATOM 1702 N N . LEU A 1 213 ? 8.456 14.779 -23.374 1.00 81.56 213 LEU A N 1
ATOM 1703 C CA . LEU A 1 213 ? 9.240 13.685 -22.828 1.00 81.56 213 LEU A CA 1
ATOM 1704 C C . LEU A 1 213 ? 8.735 13.375 -21.423 1.00 81.56 213 LEU A C 1
ATOM 1706 O O . LEU A 1 213 ? 8.708 14.244 -20.552 1.00 81.56 213 LEU A O 1
ATOM 1710 N N . HIS A 1 214 ? 8.404 12.111 -21.184 1.00 71.94 214 HIS A N 1
ATOM 1711 C CA . HIS A 1 214 ? 8.007 11.648 -19.858 1.00 71.94 214 HIS A CA 1
ATOM 1712 C C . HIS A 1 214 ? 9.224 11.409 -18.936 1.00 71.94 214 HIS A C 1
ATOM 1714 O O . HIS A 1 214 ? 9.022 11.084 -17.775 1.00 71.94 214 HIS A O 1
ATOM 1720 N N . SER A 1 215 ? 10.465 11.644 -19.413 1.00 65.25 215 SER A N 1
ATOM 1721 C CA . SER A 1 215 ? 11.713 11.156 -18.799 1.00 65.25 215 SER A CA 1
ATOM 1722 C C . SER A 1 215 ? 12.047 11.646 -17.363 1.00 65.25 215 SER A C 1
ATOM 1724 O O . SER A 1 215 ? 11.838 12.805 -17.010 1.00 65.25 215 SER A O 1
ATOM 1726 N N . HIS A 1 216 ? 12.644 10.756 -16.551 1.00 54.31 216 HIS A N 1
ATOM 1727 C CA . HIS A 1 216 ? 13.096 10.910 -15.156 1.00 54.31 216 HIS A CA 1
ATOM 1728 C C . HIS A 1 216 ? 14.622 11.002 -15.104 1.00 54.31 216 HIS A C 1
ATOM 1730 O O . HIS A 1 216 ? 15.174 11.372 -14.065 1.00 54.31 216 HIS A O 1
ATOM 1736 N N . SER A 1 217 ? 15.317 10.693 -16.210 1.00 56.44 217 SER A N 1
ATOM 1737 C CA . SER A 1 217 ? 16.708 11.099 -16.355 1.00 56.44 217 SER A CA 1
ATOM 1738 C C . SER A 1 217 ? 16.721 12.611 -16.187 1.00 56.44 217 SER A C 1
ATOM 1740 O O . SER A 1 217 ? 15.997 13.319 -16.888 1.00 56.44 217 SER A O 1
ATOM 1742 N N . ARG A 1 218 ? 17.447 13.087 -15.175 1.00 57.00 218 ARG A N 1
ATOM 1743 C CA . ARG A 1 218 ? 17.501 14.495 -14.789 1.00 57.00 218 ARG A CA 1
ATOM 1744 C C . ARG A 1 218 ? 18.115 15.304 -15.934 1.00 57.00 218 ARG A C 1
ATOM 1746 O O . ARG A 1 218 ? 19.298 15.598 -15.911 1.00 57.00 218 ARG A O 1
ATOM 1753 N N . PHE A 1 219 ? 17.300 15.647 -16.924 1.00 64.12 219 PHE A N 1
ATOM 1754 C CA . PHE A 1 219 ? 17.541 16.776 -17.796 1.00 64.12 219 PHE A CA 1
ATOM 1755 C C . PHE A 1 219 ? 17.084 17.993 -17.001 1.00 64.12 219 PHE A C 1
ATOM 1757 O O . PHE A 1 219 ? 15.883 18.197 -16.783 1.00 64.12 219 PHE A O 1
ATOM 1764 N N . ASP A 1 220 ? 18.046 18.730 -16.462 1.00 67.81 220 ASP A N 1
ATOM 1765 C CA . ASP A 1 220 ? 17.799 20.119 -16.098 1.00 67.81 220 ASP A CA 1
ATOM 1766 C C . ASP A 1 220 ? 17.538 20.956 -17.363 1.00 67.81 220 ASP A C 1
ATOM 1768 O O . ASP A 1 220 ? 17.563 20.434 -18.483 1.00 67.81 220 ASP A O 1
ATOM 1772 N N . ASP A 1 221 ? 17.232 22.239 -17.178 1.00 70.25 221 ASP A N 1
ATOM 1773 C CA . ASP A 1 221 ? 16.896 23.139 -18.287 1.00 70.25 221 ASP A CA 1
ATOM 1774 C C . ASP A 1 221 ? 18.008 23.182 -19.340 1.00 70.25 221 ASP A C 1
ATOM 1776 O O . ASP A 1 221 ? 17.740 23.025 -20.529 1.00 70.25 221 ASP A O 1
ATOM 1780 N N . ASP A 1 222 ? 19.265 23.251 -18.893 1.00 81.00 222 ASP A N 1
ATOM 1781 C CA . ASP A 1 222 ? 20.443 23.265 -19.763 1.00 81.00 222 ASP A CA 1
ATOM 1782 C C . ASP A 1 222 ? 20.570 21.972 -20.588 1.00 81.00 222 ASP A C 1
ATOM 1784 O O . ASP A 1 222 ? 20.784 21.998 -21.803 1.00 81.00 222 ASP A O 1
ATOM 1788 N N . SER A 1 223 ? 20.368 20.811 -19.965 1.00 81.12 223 SER A N 1
ATOM 1789 C CA . SER A 1 223 ? 20.441 19.535 -20.675 1.00 81.12 223 SER A CA 1
ATOM 1790 C C . SER A 1 223 ? 19.271 19.329 -21.650 1.00 81.12 223 SER A C 1
ATOM 1792 O O . SER A 1 223 ? 19.439 18.660 -22.677 1.00 81.12 223 SER A O 1
ATOM 1794 N N . LEU A 1 224 ? 18.095 19.903 -21.362 1.00 86.06 224 LEU A N 1
ATOM 1795 C CA . LEU A 1 224 ? 16.927 19.871 -22.246 1.00 86.06 224 LEU A CA 1
ATOM 1796 C C . LEU A 1 224 ? 17.098 20.813 -23.450 1.00 86.06 224 LEU A C 1
ATOM 1798 O O . LEU A 1 224 ? 16.769 20.415 -24.569 1.00 86.06 224 LEU A O 1
ATOM 1802 N N . ASP A 1 225 ? 17.682 21.999 -23.256 1.00 88.56 225 ASP A N 1
ATOM 1803 C CA . ASP A 1 225 ? 18.076 22.925 -24.331 1.00 88.56 225 ASP A CA 1
ATOM 1804 C C . ASP A 1 225 ? 19.137 22.313 -25.250 1.00 88.56 225 ASP A C 1
ATOM 1806 O O . ASP A 1 225 ? 19.030 22.369 -26.482 1.00 88.56 225 ASP A O 1
ATOM 1810 N N . LYS A 1 226 ? 20.138 21.641 -24.669 1.00 87.31 226 LYS A N 1
ATOM 1811 C CA . LYS A 1 226 ? 21.140 20.875 -25.424 1.00 87.31 226 LYS A CA 1
ATOM 1812 C C . LYS A 1 226 ? 20.484 19.774 -26.259 1.00 87.31 226 LYS A C 1
ATOM 1814 O O . LYS A 1 226 ? 20.850 19.584 -27.418 1.00 87.31 226 LYS A O 1
ATOM 1819 N N . LEU A 1 227 ? 19.494 19.062 -25.713 1.00 88.12 227 LEU A N 1
ATOM 1820 C CA . LEU A 1 227 ? 18.746 18.057 -26.472 1.00 88.12 227 LEU A CA 1
ATOM 1821 C C . LEU A 1 227 ? 17.923 18.697 -27.598 1.00 88.12 227 LEU A C 1
ATOM 1823 O O . LEU A 1 227 ? 17.992 18.217 -28.727 1.00 88.12 227 LEU A O 1
ATOM 1827 N N . ALA A 1 228 ? 17.206 19.794 -27.336 1.00 90.12 228 ALA A N 1
ATOM 1828 C CA . ALA A 1 228 ? 16.446 20.527 -28.353 1.00 90.12 228 ALA A CA 1
ATOM 1829 C C . ALA A 1 228 ? 17.353 21.002 -29.499 1.00 90.12 228 ALA A C 1
ATOM 1831 O O . ALA A 1 228 ? 17.007 20.859 -30.674 1.00 90.12 228 ALA A O 1
ATOM 1832 N N . THR A 1 229 ? 18.557 21.465 -29.158 1.00 90.19 229 THR A N 1
ATOM 1833 C CA . THR A 1 229 ? 19.605 21.843 -30.114 1.00 90.19 229 THR A CA 1
ATOM 1834 C C . THR A 1 229 ? 20.039 20.665 -30.977 1.00 90.19 229 THR A C 1
ATOM 1836 O O . THR A 1 229 ? 20.109 20.805 -32.192 1.00 90.19 229 THR A O 1
ATOM 1839 N N . ARG A 1 230 ? 20.214 19.465 -30.411 1.00 88.81 230 ARG A N 1
ATOM 1840 C CA . ARG A 1 230 ? 20.543 18.262 -31.198 1.00 88.81 230 ARG A CA 1
ATOM 1841 C C . ARG A 1 230 ? 19.447 17.876 -32.193 1.00 88.81 230 ARG A C 1
ATOM 1843 O O . ARG A 1 230 ? 19.761 17.518 -33.327 1.00 88.81 230 ARG A O 1
ATOM 1850 N N . TYR A 1 231 ? 18.170 17.962 -31.813 1.00 89.44 231 TYR A N 1
ATOM 1851 C CA . TYR A 1 231 ? 17.062 17.721 -32.752 1.00 89.44 231 TYR A CA 1
ATOM 1852 C C . TYR A 1 231 ? 17.065 18.730 -33.900 1.00 89.44 231 TYR A C 1
ATOM 1854 O O . TYR A 1 231 ? 16.926 18.344 -35.064 1.00 89.44 231 TYR A O 1
ATOM 1862 N N . GLN A 1 232 ? 17.253 20.008 -33.570 1.00 90.06 232 GLN A N 1
ATOM 1863 C CA . GLN A 1 232 ? 17.332 21.084 -34.547 1.00 90.06 232 GLN A CA 1
ATOM 1864 C C . GLN A 1 232 ? 18.514 20.855 -35.507 1.00 90.06 232 GLN A C 1
ATOM 1866 O O . GLN A 1 232 ? 18.315 20.799 -36.724 1.00 90.06 232 GLN A O 1
ATOM 1871 N N . GLN A 1 233 ? 19.717 20.651 -34.970 1.00 88.44 233 GLN A N 1
ATOM 1872 C CA . GLN A 1 233 ? 20.940 20.440 -35.742 1.00 88.44 233 GLN A CA 1
ATOM 1873 C C . GLN A 1 233 ? 20.852 19.183 -36.611 1.00 88.44 233 GLN A C 1
ATOM 1875 O O . GLN A 1 233 ? 21.289 19.209 -37.759 1.00 88.44 233 GLN A O 1
ATOM 1880 N N . ASN A 1 234 ? 20.228 18.099 -36.133 1.00 88.88 234 ASN A N 1
ATOM 1881 C CA . ASN A 1 234 ? 20.058 16.885 -36.933 1.00 88.88 234 ASN A CA 1
ATOM 1882 C C . ASN A 1 234 ? 19.119 17.109 -38.126 1.00 88.88 234 ASN A C 1
ATOM 1884 O O . ASN A 1 234 ? 19.412 16.665 -39.239 1.00 88.88 234 ASN A O 1
ATOM 1888 N N . ALA A 1 235 ? 18.010 17.824 -37.918 1.00 87.56 235 ALA A N 1
ATOM 1889 C CA . ALA A 1 235 ? 17.093 18.178 -38.998 1.00 87.56 235 ALA A CA 1
ATOM 1890 C C . ALA A 1 235 ? 17.789 19.049 -40.060 1.00 87.56 235 ALA A C 1
ATOM 1892 O O . ALA A 1 235 ? 17.654 18.783 -41.257 1.00 87.56 235 ALA A O 1
ATOM 1893 N N . GLN A 1 236 ? 18.588 20.029 -39.625 1.00 86.94 236 GLN A N 1
ATOM 1894 C CA . GLN A 1 236 ? 19.375 20.893 -40.508 1.00 86.94 236 GLN A CA 1
ATOM 1895 C C . GLN A 1 236 ? 20.470 20.111 -41.254 1.00 86.94 236 GLN A C 1
ATOM 1897 O O . GLN A 1 236 ? 20.590 20.227 -42.474 1.00 86.94 236 GLN A O 1
ATOM 1902 N N . GLN A 1 237 ? 21.214 19.241 -40.562 1.00 86.38 237 GLN A N 1
ATOM 1903 C CA . GLN A 1 237 ? 22.236 18.372 -41.155 1.00 86.38 237 GLN A CA 1
ATOM 1904 C C . GLN A 1 237 ? 21.654 17.530 -42.300 1.00 86.38 237 GLN A C 1
ATOM 1906 O O . GLN A 1 237 ? 22.217 17.479 -43.394 1.00 86.38 237 GLN A O 1
ATOM 1911 N N . ARG A 1 238 ? 20.504 16.878 -42.076 1.00 85.69 238 ARG A N 1
ATOM 1912 C CA . ARG A 1 238 ? 19.849 16.031 -43.090 1.00 85.69 238 ARG A CA 1
ATOM 1913 C C . ARG A 1 238 ? 19.354 16.832 -44.293 1.00 85.69 238 ARG A C 1
ATOM 1915 O O . ARG A 1 238 ? 19.328 16.303 -45.406 1.00 85.69 238 ARG A O 1
ATOM 1922 N N . ALA A 1 239 ? 18.970 18.088 -44.086 1.00 87.06 239 ALA A N 1
ATOM 1923 C CA . ALA A 1 239 ? 18.523 18.975 -45.152 1.00 87.06 239 ALA A CA 1
ATOM 1924 C C . ALA A 1 239 ? 19.664 19.496 -46.035 1.00 87.06 239 ALA A C 1
ATOM 1926 O O . ALA A 1 239 ? 19.461 19.677 -47.239 1.00 87.06 239 ALA A O 1
ATOM 1927 N N . ASN A 1 240 ? 20.851 19.662 -45.451 1.00 86.25 240 ASN A N 1
ATOM 1928 C CA . ASN A 1 240 ? 22.042 20.216 -46.098 1.00 86.25 240 ASN A CA 1
ATOM 1929 C C . ASN A 1 240 ? 23.016 19.156 -46.639 1.00 86.25 240 ASN A C 1
ATOM 1931 O O . ASN A 1 240 ? 24.109 19.490 -47.098 1.00 86.25 240 ASN A O 1
ATOM 1935 N N . LEU A 1 241 ? 22.647 17.872 -46.584 1.00 88.94 241 LEU A N 1
ATOM 1936 C CA . LEU A 1 241 ? 23.509 16.774 -47.015 1.00 88.94 241 LEU A CA 1
ATOM 1937 C C . LEU A 1 241 ? 23.667 16.759 -48.546 1.00 88.94 241 LEU A C 1
ATOM 1939 O O . LEU A 1 241 ? 22.790 16.279 -49.274 1.00 88.94 241 LEU A O 1
ATOM 1943 N N . GLY A 1 242 ? 24.795 17.283 -49.027 1.00 89.06 242 GLY A N 1
ATOM 1944 C CA . GLY A 1 242 ? 25.193 17.265 -50.432 1.00 89.06 242 GLY A CA 1
ATOM 1945 C C . GLY A 1 242 ? 25.878 15.956 -50.825 1.00 89.06 242 GLY A C 1
ATOM 1946 O O . GLY A 1 242 ? 26.284 15.165 -49.973 1.00 89.06 242 GLY A O 1
ATOM 1947 N N . SER A 1 243 ? 26.031 15.720 -52.129 1.00 90.69 243 SER A N 1
ATOM 1948 C CA . SER A 1 243 ? 26.779 14.565 -52.645 1.00 90.69 243 SER A CA 1
ATOM 1949 C C . SER A 1 243 ? 27.762 14.956 -53.741 1.00 90.69 243 SER A C 1
ATOM 1951 O O . SER A 1 243 ? 27.504 15.857 -54.538 1.00 90.69 243 SER A O 1
ATOM 1953 N N . LEU A 1 244 ? 28.902 14.276 -53.785 1.00 89.31 244 LEU A N 1
ATOM 1954 C CA . LEU A 1 244 ? 29.908 14.398 -54.834 1.00 89.31 244 LEU A CA 1
ATOM 1955 C C . LEU A 1 244 ? 30.213 13.026 -55.428 1.00 89.31 244 LEU A C 1
ATOM 1957 O O . LEU A 1 244 ? 30.007 11.994 -54.790 1.00 89.31 244 LEU A O 1
ATOM 1961 N N . THR A 1 245 ? 30.656 12.994 -56.678 1.00 87.81 245 THR A N 1
ATOM 1962 C CA . THR A 1 245 ? 30.960 11.758 -57.406 1.00 87.81 245 THR A CA 1
ATOM 1963 C C . THR A 1 245 ? 32.179 11.945 -58.298 1.00 87.81 245 THR A C 1
ATOM 1965 O O . THR A 1 245 ? 32.306 12.959 -58.987 1.00 87.81 245 THR A O 1
ATOM 1968 N N . GLY A 1 246 ? 33.084 10.971 -58.311 1.00 86.12 246 GLY A N 1
ATOM 1969 C CA . GLY A 1 246 ? 34.300 11.004 -59.118 1.00 86.12 246 GLY A CA 1
ATOM 1970 C C . GLY A 1 246 ? 35.208 9.799 -58.888 1.00 86.12 246 GLY A C 1
ATOM 1971 O O . GLY A 1 246 ? 34.803 8.802 -58.301 1.00 86.12 246 GLY A O 1
ATOM 1972 N N . ASN A 1 247 ? 36.456 9.896 -59.333 1.00 81.25 247 ASN A N 1
ATOM 1973 C CA . ASN A 1 247 ? 37.477 8.846 -59.231 1.00 81.25 247 ASN A CA 1
ATOM 1974 C C . ASN A 1 247 ? 38.507 9.180 -58.132 1.00 81.25 247 ASN A C 1
ATOM 1976 O O . ASN A 1 247 ? 39.713 9.157 -58.360 1.00 81.25 247 ASN A O 1
ATOM 1980 N N . ILE A 1 248 ? 38.028 9.538 -56.937 1.00 81.94 248 ILE A N 1
ATOM 1981 C CA . ILE A 1 248 ? 38.857 10.088 -55.853 1.00 81.94 248 ILE A CA 1
ATOM 1982 C C . ILE A 1 248 ? 39.238 8.973 -54.887 1.00 81.94 248 ILE A C 1
ATOM 1984 O O . ILE A 1 248 ? 38.454 8.549 -54.037 1.00 81.94 248 ILE A O 1
ATOM 1988 N N . ARG A 1 249 ? 40.459 8.472 -55.025 1.00 77.62 249 ARG A N 1
ATOM 1989 C CA . ARG A 1 249 ? 40.904 7.224 -54.398 1.00 77.62 249 ARG A CA 1
ATOM 1990 C C . ARG A 1 249 ? 41.409 7.417 -52.972 1.00 77.62 249 ARG A C 1
ATOM 1992 O O . ARG A 1 249 ? 41.514 6.455 -52.219 1.00 77.62 249 ARG A O 1
ATOM 1999 N N . HIS A 1 250 ? 41.713 8.654 -52.590 1.00 79.31 250 HIS A N 1
ATOM 2000 C CA . HIS A 1 250 ? 42.376 8.980 -51.328 1.00 79.31 250 HIS A CA 1
ATOM 2001 C C . HIS A 1 250 ? 41.442 9.529 -50.231 1.00 79.31 250 HIS A C 1
ATOM 2003 O O . HIS A 1 250 ? 41.933 9.987 -49.197 1.00 79.31 250 HIS A O 1
ATOM 2009 N N . LEU A 1 251 ? 40.117 9.464 -50.413 1.00 84.38 251 LEU A N 1
ATOM 2010 C CA . LEU A 1 251 ? 39.152 9.949 -49.417 1.00 84.38 251 LEU A CA 1
ATOM 2011 C C . LEU A 1 251 ? 39.143 9.098 -48.130 1.00 84.38 251 LEU A C 1
ATOM 2013 O O . LEU A 1 251 ? 39.230 7.864 -48.165 1.00 84.38 251 LEU A O 1
ATOM 2017 N N . LYS A 1 252 ? 38.992 9.765 -46.982 1.00 83.25 252 LYS A N 1
ATOM 2018 C CA . LYS A 1 252 ? 38.901 9.170 -45.637 1.00 83.25 252 LYS A CA 1
ATOM 2019 C C . LYS A 1 252 ? 37.663 9.697 -44.910 1.00 83.25 252 LYS A C 1
ATOM 2021 O O . LYS A 1 252 ? 37.047 10.647 -45.360 1.00 83.25 252 LYS A O 1
ATOM 2026 N N . LEU A 1 253 ? 37.270 9.048 -43.815 1.00 84.31 253 LEU A N 1
ATOM 2027 C CA . LEU A 1 253 ? 36.224 9.555 -42.927 1.00 84.31 253 LEU A CA 1
ATOM 2028 C C . LEU A 1 253 ? 36.752 9.628 -41.489 1.00 84.31 253 LEU A C 1
ATOM 2030 O O . LEU A 1 253 ? 37.392 8.667 -41.053 1.00 84.31 253 LEU A O 1
ATOM 2034 N N . PRO A 1 254 ? 36.454 10.709 -40.752 1.00 82.75 254 PRO A N 1
ATOM 2035 C CA . PRO A 1 254 ? 35.994 12.001 -41.257 1.00 82.75 254 PRO A CA 1
ATOM 2036 C C . PRO A 1 254 ? 37.173 12.758 -41.901 1.00 82.75 254 PRO A C 1
ATOM 2038 O O . PRO A 1 254 ? 38.331 12.579 -41.512 1.00 82.75 254 PRO A O 1
ATOM 2041 N N . SER A 1 255 ? 36.901 13.596 -42.898 1.00 84.56 255 SER A N 1
ATOM 2042 C CA . SER A 1 255 ? 37.909 14.488 -43.481 1.00 84.56 255 SER A CA 1
ATOM 2043 C C . SER A 1 255 ? 37.282 15.728 -44.102 1.00 84.56 255 SER A C 1
ATOM 2045 O O . SER A 1 255 ? 36.195 15.659 -44.678 1.00 84.56 255 SER A O 1
ATOM 2047 N N . ALA A 1 256 ? 37.988 16.856 -44.008 1.00 87.00 256 ALA A N 1
ATOM 2048 C CA . ALA A 1 256 ? 37.604 18.091 -44.675 1.00 87.00 256 ALA A CA 1
ATOM 2049 C C . ALA A 1 256 ? 38.421 18.312 -45.947 1.00 87.00 256 ALA A C 1
ATOM 2051 O O . ALA A 1 256 ? 39.639 18.124 -45.960 1.00 87.00 256 ALA A O 1
ATOM 2052 N N . HIS A 1 257 ? 37.755 18.748 -47.011 1.00 86.50 257 HIS A N 1
ATOM 2053 C CA . HIS A 1 257 ? 38.372 18.998 -48.309 1.00 86.50 257 HIS A CA 1
ATOM 2054 C C . HIS A 1 257 ? 37.904 20.329 -48.885 1.00 86.50 257 HIS A C 1
ATOM 2056 O O . HIS A 1 257 ? 36.744 20.702 -48.732 1.00 86.50 257 HIS A O 1
ATOM 2062 N N . HIS A 1 258 ? 38.795 21.028 -49.581 1.00 87.75 258 HIS A N 1
ATOM 2063 C CA . HIS A 1 258 ? 38.417 22.181 -50.394 1.00 87.75 258 HIS A CA 1
ATOM 2064 C C . HIS A 1 258 ? 38.150 21.718 -51.825 1.00 87.75 258 HIS A C 1
ATOM 2066 O O . HIS A 1 258 ? 38.887 20.879 -52.344 1.00 87.75 258 HIS A O 1
ATOM 2072 N N . ILE A 1 259 ? 37.107 22.244 -52.459 1.00 86.81 259 ILE A N 1
ATOM 2073 C CA . ILE A 1 259 ? 36.748 21.880 -53.828 1.00 86.81 259 ILE A CA 1
ATOM 2074 C C . ILE A 1 259 ? 37.174 23.017 -54.751 1.00 86.81 259 ILE A C 1
ATOM 2076 O O . ILE A 1 259 ? 36.583 24.092 -54.735 1.00 86.81 259 ILE A O 1
ATOM 2080 N N . ASP A 1 260 ? 38.180 22.757 -55.578 1.00 83.88 260 ASP A N 1
ATOM 2081 C CA . ASP A 1 260 ? 38.648 23.712 -56.575 1.00 83.88 260 ASP A CA 1
ATOM 2082 C C . ASP A 1 260 ? 37.838 23.582 -57.875 1.00 83.88 260 ASP A C 1
ATOM 2084 O O . ASP A 1 260 ? 37.538 22.476 -58.338 1.00 83.88 260 ASP A O 1
ATOM 2088 N N . GLY A 1 261 ? 37.472 24.719 -58.467 1.00 77.06 261 GLY A N 1
ATOM 2089 C CA . GLY A 1 261 ? 36.692 24.782 -59.708 1.00 77.06 261 GLY A CA 1
ATOM 2090 C C . GLY A 1 261 ? 35.164 24.672 -59.566 1.00 77.06 261 GLY A C 1
ATOM 2091 O O . GLY A 1 261 ? 34.478 24.632 -60.589 1.00 77.06 261 GLY A O 1
ATOM 2092 N N . ASN A 1 262 ? 34.600 24.665 -58.347 1.00 80.62 262 ASN A N 1
ATOM 2093 C CA . ASN A 1 262 ? 33.145 24.702 -58.131 1.00 80.62 262 ASN A CA 1
ATOM 2094 C C . ASN A 1 262 ? 32.651 26.123 -57.773 1.00 80.62 262 ASN A C 1
ATOM 2096 O O . ASN A 1 262 ? 33.114 26.690 -56.788 1.00 80.62 262 ASN A O 1
ATOM 2100 N N . PRO A 1 263 ? 31.674 26.702 -58.498 1.00 78.44 263 PRO A N 1
ATOM 2101 C CA . PRO A 1 263 ? 31.181 28.056 -58.216 1.00 78.44 263 PRO A CA 1
ATOM 2102 C C . PRO A 1 263 ? 30.185 28.148 -57.043 1.00 78.44 263 PRO A C 1
ATOM 2104 O O . PRO A 1 263 ? 29.829 29.253 -56.645 1.00 78.44 263 PRO A O 1
ATOM 2107 N N . TYR A 1 264 ? 29.702 27.020 -56.516 1.00 77.38 264 TYR A N 1
ATOM 2108 C CA . TYR A 1 264 ? 28.674 26.945 -55.468 1.00 77.38 264 TYR A CA 1
ATOM 2109 C C . TYR A 1 264 ? 29.222 26.535 -54.093 1.00 77.38 264 TYR A C 1
ATOM 2111 O O . TYR A 1 264 ? 28.568 26.785 -53.085 1.00 77.38 264 TYR A O 1
ATOM 2119 N N . LEU A 1 265 ? 30.390 25.891 -54.041 1.00 80.56 265 LEU A N 1
ATOM 2120 C CA . LEU A 1 265 ? 31.045 25.423 -52.818 1.00 80.56 265 LEU A CA 1
ATOM 2121 C C . LEU A 1 265 ? 32.428 26.053 -52.724 1.00 80.56 265 LEU A C 1
ATOM 2123 O O . LEU A 1 265 ? 33.415 25.483 -53.179 1.00 80.56 265 LEU A O 1
ATOM 2127 N N . THR A 1 266 ? 32.475 27.257 -52.167 1.00 79.38 266 THR A N 1
ATOM 2128 C CA . THR A 1 266 ? 33.724 28.000 -51.959 1.00 79.38 266 THR A CA 1
ATOM 2129 C C . THR A 1 266 ? 34.393 27.649 -50.635 1.00 79.38 266 THR A C 1
ATOM 2131 O O . THR A 1 266 ? 35.613 27.735 -50.518 1.00 79.38 266 THR A O 1
ATOM 2134 N N . ASP A 1 267 ? 33.604 27.233 -49.648 1.00 83.62 267 ASP A N 1
ATOM 2135 C CA . ASP A 1 267 ? 34.100 26.811 -48.344 1.00 83.62 267 ASP A CA 1
ATOM 2136 C C . ASP A 1 267 ? 34.491 25.326 -48.352 1.00 83.62 267 ASP A C 1
ATOM 2138 O O . ASP A 1 267 ? 34.032 24.560 -49.210 1.00 83.62 267 ASP A O 1
ATOM 2142 N N . PRO A 1 268 ? 35.351 24.885 -47.413 1.00 85.81 268 PRO A N 1
ATOM 2143 C CA . PRO A 1 268 ? 35.620 23.469 -47.225 1.00 85.81 268 PRO A CA 1
ATOM 2144 C C . PRO A 1 268 ? 34.330 22.671 -47.000 1.00 85.81 268 PRO A C 1
ATOM 2146 O O . PRO A 1 268 ? 33.308 23.195 -46.554 1.00 85.81 268 PRO A O 1
ATOM 2149 N N . VAL A 1 269 ? 34.388 21.376 -47.286 1.00 87.06 269 VAL A N 1
ATOM 2150 C CA . VAL A 1 269 ? 33.304 20.427 -47.025 1.00 87.06 269 VAL A CA 1
ATOM 2151 C C . VAL A 1 269 ? 33.809 19.304 -46.130 1.00 87.06 269 VAL A C 1
ATOM 2153 O O . VAL A 1 269 ? 34.922 18.821 -46.335 1.00 87.06 269 VAL A O 1
ATOM 2156 N N . SER A 1 270 ? 33.002 18.875 -45.160 1.00 87.88 270 SER A N 1
ATOM 2157 C CA . SER A 1 270 ? 33.288 17.700 -44.328 1.00 87.88 270 SER A CA 1
ATOM 2158 C C . SER A 1 270 ? 32.588 16.467 -44.898 1.00 87.88 270 SER A C 1
ATOM 2160 O O . SER A 1 270 ? 31.391 16.507 -45.188 1.00 87.88 270 SER A O 1
ATOM 2162 N N . LEU A 1 271 ? 33.324 15.371 -45.089 1.00 87.50 271 LEU A N 1
ATOM 2163 C CA . LEU A 1 271 ? 32.768 14.105 -45.567 1.00 87.50 271 LEU A CA 1
ATOM 2164 C C . LEU A 1 271 ? 32.086 13.330 -44.434 1.00 87.50 271 LEU A C 1
ATOM 2166 O O . LEU A 1 271 ? 32.675 13.105 -43.378 1.00 87.50 271 LEU A O 1
ATOM 2170 N N . VAL A 1 272 ? 30.867 12.856 -44.704 1.00 85.31 272 VAL A N 1
ATOM 2171 C CA . VAL A 1 272 ? 30.024 12.103 -43.755 1.00 85.31 272 VAL A CA 1
ATOM 2172 C C . VAL A 1 272 ? 29.900 10.632 -44.148 1.00 85.31 272 VAL A C 1
ATOM 2174 O O . VAL A 1 272 ? 29.862 9.754 -43.291 1.00 85.31 272 VAL A O 1
ATOM 2177 N N . SER A 1 273 ? 29.859 10.337 -45.448 1.00 87.81 273 SER A N 1
ATOM 2178 C CA . SER A 1 273 ? 29.855 8.962 -45.952 1.00 87.81 273 SER A CA 1
ATOM 2179 C C . SER A 1 273 ? 30.628 8.850 -47.260 1.00 87.81 273 SER A C 1
ATOM 2181 O O . SER A 1 273 ? 30.706 9.805 -48.034 1.00 87.81 273 SER A O 1
ATOM 2183 N N . ILE A 1 274 ? 31.202 7.674 -47.515 1.00 88.69 274 ILE A N 1
ATOM 2184 C CA . ILE A 1 274 ? 31.896 7.344 -48.761 1.00 88.69 274 ILE A CA 1
ATOM 2185 C C . ILE A 1 274 ? 31.399 5.975 -49.219 1.00 88.69 274 ILE A C 1
ATOM 2187 O O . ILE A 1 274 ? 31.493 4.993 -48.486 1.00 88.69 274 ILE A O 1
ATOM 2191 N N . HIS A 1 275 ? 30.924 5.916 -50.454 1.00 87.94 275 HIS A N 1
ATOM 2192 C CA . HIS A 1 275 ? 30.549 4.713 -51.178 1.00 87.94 275 HIS A CA 1
ATOM 2193 C C . HIS A 1 275 ? 31.560 4.513 -52.309 1.00 87.94 275 HIS A C 1
ATOM 2195 O O . HIS A 1 275 ? 31.676 5.350 -53.205 1.00 87.94 275 HIS A O 1
ATOM 2201 N N . GLN A 1 276 ? 32.324 3.425 -52.248 1.00 83.12 276 GLN A N 1
ATOM 2202 C CA . GLN A 1 276 ? 33.352 3.104 -53.238 1.00 83.12 276 GLN A CA 1
ATOM 2203 C C . GLN A 1 276 ? 32.927 1.871 -54.029 1.00 83.12 276 GLN A C 1
ATOM 2205 O O . GLN A 1 276 ? 32.640 0.830 -53.443 1.00 83.12 276 GLN A O 1
ATOM 2210 N N . HIS A 1 277 ? 32.914 1.989 -55.353 1.00 80.69 277 HIS A N 1
ATOM 2211 C CA . HIS A 1 277 ? 32.712 0.889 -56.284 1.00 80.69 277 HIS A CA 1
ATOM 2212 C C . HIS A 1 277 ? 33.984 0.696 -57.109 1.00 80.69 277 HIS A C 1
ATOM 2214 O O . HIS A 1 277 ? 34.506 1.635 -57.717 1.00 80.69 277 HIS A O 1
ATOM 2220 N N . ILE A 1 278 ? 34.531 -0.514 -57.065 1.00 75.44 278 ILE A N 1
ATOM 2221 C CA . ILE A 1 278 ? 35.862 -0.828 -57.580 1.00 75.44 278 ILE A CA 1
ATOM 2222 C C . ILE A 1 278 ? 35.742 -2.044 -58.483 1.00 75.44 278 ILE A C 1
ATOM 2224 O O . ILE A 1 278 ? 35.353 -3.115 -58.021 1.00 75.44 278 ILE A O 1
ATOM 2228 N N . ASN A 1 279 ? 36.130 -1.882 -59.745 1.00 72.31 279 ASN A N 1
ATOM 2229 C CA . ASN A 1 279 ? 36.176 -2.962 -60.714 1.00 72.31 279 ASN A CA 1
ATOM 2230 C C . ASN A 1 279 ? 37.614 -3.150 -61.220 1.00 72.31 279 ASN A C 1
ATOM 2232 O O . ASN A 1 279 ? 38.165 -2.314 -61.938 1.00 72.31 279 ASN A O 1
ATOM 2236 N N . ASN A 1 280 ? 38.223 -4.281 -60.861 1.00 67.50 280 ASN A N 1
ATOM 2237 C CA . ASN A 1 280 ? 39.597 -4.621 -61.240 1.00 67.50 280 ASN A CA 1
ATOM 2238 C C . ASN A 1 280 ? 39.723 -5.201 -62.667 1.00 67.50 280 ASN A C 1
ATOM 2240 O O . ASN A 1 280 ? 40.755 -5.792 -62.977 1.00 67.50 280 ASN A O 1
ATOM 2244 N N . HIS A 1 281 ? 38.712 -5.032 -63.531 1.00 62.81 281 HIS A N 1
ATOM 2245 C CA . HIS A 1 281 ? 38.740 -5.440 -64.946 1.00 62.81 281 HIS A CA 1
ATOM 2246 C C . HIS A 1 281 ? 39.136 -6.910 -65.159 1.00 62.81 281 HIS A C 1
ATOM 2248 O O . HIS A 1 281 ? 39.864 -7.252 -66.092 1.00 62.81 281 HIS A O 1
ATOM 2254 N N . ILE A 1 282 ? 38.654 -7.803 -64.293 1.00 58.25 282 ILE A N 1
ATOM 2255 C CA . ILE A 1 282 ? 38.680 -9.235 -64.598 1.00 58.25 282 ILE A CA 1
ATOM 2256 C C . ILE A 1 282 ? 37.530 -9.467 -65.594 1.00 58.25 282 ILE A C 1
ATOM 2258 O O . ILE A 1 282 ? 36.393 -9.163 -65.234 1.00 58.25 282 ILE A O 1
ATOM 2262 N N . PRO A 1 283 ? 37.784 -9.942 -66.831 1.00 55.09 283 PRO A N 1
ATOM 2263 C CA . PRO A 1 283 ? 36.746 -10.064 -67.856 1.00 55.09 283 PRO A CA 1
ATOM 2264 C C . PRO A 1 283 ? 35.556 -10.893 -67.352 1.00 55.09 283 PRO A C 1
ATOM 2266 O O . PRO A 1 283 ? 35.752 -12.017 -66.884 1.00 55.09 283 PRO A O 1
ATOM 2269 N N . ALA A 1 284 ? 34.330 -10.369 -67.461 1.00 50.28 284 ALA A N 1
ATOM 2270 C CA . ALA A 1 284 ? 33.108 -11.067 -67.033 1.00 50.28 284 ALA A CA 1
ATOM 2271 C C . ALA A 1 284 ? 32.952 -12.443 -67.720 1.00 50.28 284 ALA A C 1
ATOM 2273 O O . ALA A 1 284 ? 32.480 -13.412 -67.119 1.00 50.28 284 ALA A O 1
ATOM 2274 N N . ASP A 1 285 ? 33.464 -12.557 -68.947 1.00 49.50 285 ASP A N 1
ATOM 2275 C CA . ASP A 1 285 ? 33.504 -13.765 -69.776 1.00 49.50 285 ASP A CA 1
ATOM 2276 C C . ASP A 1 285 ? 34.263 -14.934 -69.121 1.00 49.50 285 ASP A C 1
ATOM 2278 O O . ASP A 1 285 ? 34.024 -16.101 -69.436 1.00 49.50 285 ASP A O 1
ATOM 2282 N N . TRP A 1 286 ? 35.175 -14.646 -68.186 1.00 50.16 286 TRP A N 1
ATOM 2283 C CA . TRP A 1 286 ? 35.963 -15.648 -67.465 1.00 50.16 286 TRP A CA 1
ATOM 2284 C C . TRP A 1 286 ? 35.256 -16.233 -66.244 1.00 50.16 286 TRP A C 1
ATOM 2286 O O . TRP A 1 286 ? 35.800 -17.154 -65.641 1.00 50.16 286 TRP A O 1
ATOM 2296 N N . LEU A 1 287 ? 34.063 -15.753 -65.881 1.00 49.34 287 LEU A N 1
ATOM 2297 C CA . LEU A 1 287 ? 33.259 -16.287 -64.773 1.00 49.34 287 LEU A CA 1
ATOM 2298 C C . LEU A 1 287 ? 32.153 -17.253 -65.227 1.00 49.34 287 LEU A C 1
ATOM 2300 O O . LEU A 1 287 ? 31.516 -17.859 -64.375 1.00 49.34 287 LEU A O 1
ATOM 2304 N N . GLY A 1 288 ? 31.976 -17.463 -66.540 1.00 46.44 288 GLY A N 1
ATOM 2305 C CA . GLY A 1 288 ? 31.020 -18.418 -67.112 1.00 46.44 288 GLY A CA 1
ATOM 2306 C C . GLY A 1 288 ? 29.576 -18.163 -66.670 1.00 46.44 288 GLY A C 1
ATOM 2307 O O . GLY A 1 288 ? 29.126 -18.779 -65.720 1.00 46.44 288 GLY A O 1
ATOM 2308 N N . ILE A 1 289 ? 28.847 -17.280 -67.365 1.00 47.91 289 ILE A N 1
ATOM 2309 C CA . ILE A 1 289 ? 27.425 -16.948 -67.108 1.00 47.91 289 ILE A CA 1
ATOM 2310 C C . ILE A 1 289 ? 27.098 -16.888 -65.599 1.00 47.91 289 ILE A C 1
ATOM 2312 O O . ILE A 1 289 ? 26.199 -17.565 -65.106 1.00 47.91 289 ILE A O 1
ATOM 2316 N N . ALA A 1 290 ? 27.825 -16.070 -64.842 1.00 48.25 290 ALA A N 1
ATOM 2317 C CA . ALA A 1 290 ? 27.360 -15.642 -63.528 1.00 48.25 290 ALA A CA 1
ATOM 2318 C C . ALA A 1 290 ? 26.507 -14.382 -63.728 1.00 48.25 290 ALA A C 1
ATOM 2320 O O . ALA A 1 290 ? 26.939 -13.267 -63.456 1.00 48.25 290 ALA A O 1
ATOM 2321 N N . ALA A 1 291 ? 25.309 -14.562 -64.286 1.00 48.03 291 ALA A N 1
ATOM 2322 C CA . ALA A 1 291 ? 24.337 -13.493 -64.472 1.00 48.03 291 ALA A CA 1
ATOM 2323 C C . ALA A 1 291 ? 23.671 -13.180 -63.129 1.00 48.03 291 ALA A C 1
ATOM 2325 O O . ALA A 1 291 ? 22.508 -13.506 -62.965 1.00 48.03 291 ALA A O 1
ATOM 2326 N N . PHE A 1 292 ? 24.395 -12.620 -62.158 1.00 50.75 292 PHE A N 1
ATOM 2327 C CA . PHE A 1 292 ? 23.826 -12.187 -60.881 1.00 50.75 292 PHE A CA 1
ATOM 2328 C C . PHE A 1 292 ? 24.467 -10.878 -60.417 1.00 50.75 292 PHE A C 1
ATOM 2330 O O . PHE A 1 292 ? 25.684 -10.722 -60.484 1.00 50.75 292 PHE A O 1
ATOM 2337 N N . ASP A 1 293 ? 23.649 -9.950 -59.929 1.00 51.12 293 ASP A N 1
ATOM 2338 C CA . ASP A 1 293 ? 24.114 -8.753 -59.231 1.00 51.12 293 ASP A CA 1
ATOM 2339 C C . ASP A 1 293 ? 24.840 -9.179 -57.931 1.00 51.12 293 ASP A C 1
ATOM 2341 O O . ASP A 1 293 ? 24.244 -9.863 -57.091 1.00 51.12 293 ASP A O 1
ATOM 2345 N N . PRO A 1 294 ? 26.119 -8.808 -57.733 1.00 47.66 294 PRO A N 1
ATOM 2346 C CA . PRO A 1 294 ? 26.904 -9.216 -56.566 1.00 47.66 294 PRO A CA 1
ATOM 2347 C C . PRO A 1 294 ? 26.344 -8.694 -55.230 1.00 47.66 294 PRO A C 1
ATOM 2349 O O . PRO A 1 294 ? 26.635 -9.266 -54.174 1.00 47.66 294 PRO A O 1
ATOM 2352 N N . ILE A 1 295 ? 25.517 -7.646 -55.251 1.00 48.66 295 ILE A N 1
ATOM 2353 C CA . ILE A 1 295 ? 24.864 -7.073 -54.071 1.00 48.66 295 ILE A CA 1
ATOM 2354 C C . ILE A 1 295 ? 23.536 -7.791 -53.798 1.00 48.66 295 ILE A C 1
ATOM 2356 O O . ILE A 1 295 ? 23.307 -8.242 -52.675 1.00 48.66 295 ILE A O 1
ATOM 2360 N N . THR A 1 296 ? 22.676 -7.951 -54.808 1.00 53.84 296 THR A N 1
ATOM 2361 C CA . THR A 1 296 ? 21.295 -8.439 -54.611 1.00 53.84 296 THR A CA 1
ATOM 2362 C C . THR A 1 296 ? 21.080 -9.926 -54.905 1.00 53.84 296 THR A C 1
ATOM 2364 O O . THR A 1 296 ? 20.032 -10.463 -54.545 1.00 53.84 296 THR A O 1
ATOM 2367 N N . LEU A 1 297 ? 22.051 -10.612 -55.522 1.00 51.81 297 LEU A N 1
ATOM 2368 C CA . LEU A 1 297 ? 21.952 -11.994 -56.025 1.00 51.81 297 LEU A CA 1
ATOM 2369 C C . LEU A 1 297 ? 20.784 -12.223 -57.001 1.00 51.81 297 LEU A C 1
ATOM 2371 O O . LEU A 1 297 ? 20.396 -13.366 -57.243 1.00 51.81 297 LEU A O 1
ATOM 2375 N N . GLN A 1 298 ? 20.210 -11.158 -57.566 1.00 47.31 298 GLN A N 1
ATOM 2376 C CA . GLN A 1 298 ? 19.192 -11.262 -58.608 1.00 47.31 298 GLN A CA 1
ATOM 2377 C C . GLN A 1 298 ? 19.841 -11.397 -59.983 1.00 47.31 298 GLN A C 1
ATOM 2379 O O . GLN A 1 298 ? 20.934 -10.861 -60.184 1.00 47.31 298 GLN A O 1
ATOM 2384 N N . PRO A 1 299 ? 19.201 -12.100 -60.935 1.00 47.84 299 PRO A N 1
ATOM 2385 C CA . PRO A 1 299 ? 19.751 -12.218 -62.264 1.00 47.84 299 PRO A CA 1
ATOM 2386 C C . PRO A 1 299 ? 19.855 -10.851 -62.936 1.00 47.84 299 PRO A C 1
ATOM 2388 O O . PRO A 1 299 ? 18.860 -10.145 -63.066 1.00 47.84 299 PRO A O 1
ATOM 2391 N N . ASN A 1 300 ? 21.070 -10.474 -63.332 1.00 48.53 300 ASN A N 1
ATOM 2392 C CA . ASN A 1 300 ? 21.342 -9.163 -63.911 1.00 48.53 300 ASN A CA 1
ATOM 2393 C C . ASN A 1 300 ? 20.822 -9.150 -65.361 1.00 48.53 300 ASN A C 1
ATOM 2395 O O . ASN A 1 300 ? 21.431 -9.764 -66.238 1.00 48.53 300 ASN A O 1
ATOM 2399 N N . THR A 1 301 ? 19.655 -8.545 -65.608 1.00 44.78 301 THR A N 1
ATOM 2400 C CA . THR A 1 301 ? 19.005 -8.538 -66.936 1.00 44.78 301 THR A CA 1
ATOM 2401 C C . THR A 1 301 ? 19.451 -7.392 -67.842 1.00 44.78 301 THR A C 1
ATOM 2403 O O . THR A 1 301 ? 19.202 -7.456 -69.043 1.00 44.78 301 THR A O 1
ATOM 2406 N N . ASP A 1 302 ? 20.151 -6.392 -67.302 1.00 45.16 302 ASP A N 1
ATOM 2407 C CA . ASP A 1 302 ? 20.490 -5.157 -68.013 1.00 45.16 302 ASP A CA 1
ATOM 2408 C C . ASP A 1 302 ? 21.997 -5.089 -68.305 1.00 45.16 302 ASP A C 1
ATOM 2410 O O . ASP A 1 302 ? 22.750 -4.334 -67.696 1.00 45.16 302 ASP A O 1
ATOM 2414 N N . HIS A 1 303 ? 22.458 -5.906 -69.254 1.00 46.47 303 HIS A N 1
ATOM 2415 C CA . HIS A 1 303 ? 23.808 -5.805 -69.821 1.00 46.47 303 HIS A CA 1
ATOM 2416 C C . HIS A 1 303 ? 23.814 -4.875 -71.045 1.00 46.47 303 HIS A C 1
ATOM 2418 O O . HIS A 1 303 ? 24.145 -5.285 -72.154 1.00 46.47 303 HIS A O 1
ATOM 2424 N N . GLU A 1 304 ? 23.457 -3.606 -70.857 1.00 40.78 304 GLU A N 1
ATOM 2425 C CA . GLU A 1 304 ? 23.761 -2.569 -71.846 1.00 40.78 304 GLU A CA 1
ATOM 2426 C C . GLU A 1 304 ? 24.445 -1.370 -71.168 1.00 40.78 304 GLU A C 1
ATOM 2428 O O . GLU A 1 304 ? 23.797 -0.538 -70.542 1.00 40.78 304 GLU A O 1
ATOM 2433 N N . ASN A 1 305 ? 25.766 -1.274 -71.383 1.00 46.44 305 ASN A N 1
ATOM 2434 C CA . ASN A 1 305 ? 26.623 -0.083 -71.243 1.00 46.44 305 ASN A CA 1
ATOM 2435 C C . ASN A 1 305 ? 27.079 0.362 -69.836 1.00 46.44 305 ASN A C 1
ATOM 2437 O O . ASN A 1 305 ? 26.640 1.411 -69.370 1.00 46.44 305 ASN A O 1
ATOM 2441 N N . ASP A 1 306 ? 28.073 -0.300 -69.229 1.00 44.81 306 ASP A N 1
ATOM 2442 C CA . ASP A 1 306 ? 28.874 0.364 -68.175 1.00 44.81 306 ASP A CA 1
ATOM 2443 C C . ASP A 1 306 ? 30.327 -0.153 -68.083 1.00 44.81 306 ASP A C 1
ATOM 2445 O O . ASP A 1 306 ? 30.778 -0.645 -67.051 1.00 44.81 306 ASP A O 1
ATOM 2449 N N . ASP A 1 307 ? 31.060 -0.093 -69.201 1.00 48.50 307 ASP A N 1
ATOM 2450 C CA . ASP A 1 307 ? 32.324 -0.830 -69.386 1.00 48.50 307 ASP A CA 1
ATOM 2451 C C . ASP A 1 307 ? 33.621 0.001 -69.244 1.00 48.50 307 ASP A C 1
ATOM 2453 O O . ASP A 1 307 ? 34.675 -0.465 -69.656 1.00 48.50 307 ASP A O 1
ATOM 2457 N N . ASP A 1 308 ? 33.604 1.208 -68.655 1.00 50.66 308 ASP A N 1
ATOM 2458 C CA . ASP A 1 308 ? 34.803 2.086 -68.681 1.00 50.66 308 ASP A CA 1
ATOM 2459 C C . ASP A 1 308 ? 35.326 2.616 -67.325 1.00 50.66 308 ASP A C 1
ATOM 2461 O O . ASP A 1 308 ? 36.403 3.219 -67.281 1.00 50.66 308 ASP A O 1
ATOM 2465 N N . ASN A 1 309 ? 34.655 2.394 -66.185 1.00 52.38 309 ASN A N 1
ATOM 2466 C CA . ASN A 1 309 ? 35.108 2.966 -64.903 1.00 52.38 309 ASN A CA 1
ATOM 2467 C C . ASN A 1 309 ? 35.727 1.933 -63.946 1.00 52.38 309 ASN A C 1
ATOM 2469 O O . ASN A 1 309 ? 35.038 1.245 -63.198 1.00 52.38 309 ASN A O 1
ATOM 2473 N N . VAL A 1 310 ? 37.067 1.913 -63.892 1.00 63.91 310 VAL A N 1
ATOM 2474 C CA . VAL A 1 310 ? 37.883 1.105 -62.953 1.00 63.91 310 VAL A CA 1
ATOM 2475 C C . VAL A 1 310 ? 37.528 1.418 -61.486 1.00 63.91 310 VAL A C 1
ATOM 2477 O O . VAL A 1 310 ? 37.498 0.526 -60.637 1.00 63.91 310 VAL A O 1
ATOM 2480 N N . HIS A 1 311 ? 37.233 2.687 -61.175 1.00 70.06 311 HIS A N 1
ATOM 2481 C CA . HIS A 1 311 ? 36.957 3.167 -59.818 1.00 70.06 311 HIS A CA 1
ATOM 2482 C C . HIS A 1 311 ? 35.930 4.303 -59.819 1.00 70.06 311 HIS A C 1
ATOM 2484 O O . HIS A 1 311 ? 36.192 5.380 -60.356 1.00 70.06 311 HIS A O 1
ATOM 2490 N N . HIS A 1 312 ? 34.794 4.086 -59.161 1.00 79.75 312 HIS A N 1
ATOM 2491 C CA . HIS A 1 312 ? 33.727 5.067 -59.001 1.00 79.75 312 HIS A CA 1
ATOM 2492 C C . HIS A 1 312 ? 33.470 5.317 -57.512 1.00 79.75 312 HIS A C 1
ATOM 2494 O O . HIS A 1 312 ? 33.146 4.399 -56.760 1.00 79.75 312 HIS A O 1
ATOM 2500 N N . VAL A 1 313 ? 33.630 6.563 -57.071 1.00 85.81 313 VAL A N 1
ATOM 2501 C CA . VAL A 1 313 ? 33.457 6.969 -55.674 1.00 85.81 313 VAL A CA 1
ATOM 2502 C C . VAL A 1 313 ? 32.362 8.017 -55.589 1.00 85.81 313 VAL A C 1
ATOM 2504 O O . VAL A 1 313 ? 32.444 9.071 -56.219 1.00 85.81 313 VAL A O 1
ATOM 2507 N N . THR A 1 314 ? 31.364 7.747 -54.759 1.00 88.25 314 THR A N 1
ATOM 2508 C CA . THR A 1 314 ? 30.335 8.707 -54.364 1.00 88.25 314 THR A CA 1
ATOM 2509 C C . THR A 1 314 ? 30.516 9.013 -52.886 1.00 88.25 314 THR A C 1
ATOM 2511 O O . THR A 1 314 ? 30.646 8.098 -52.081 1.00 88.25 314 THR A O 1
ATOM 2514 N N . ALA A 1 315 ? 30.526 10.282 -52.499 1.00 89.19 315 ALA A N 1
ATOM 2515 C CA . ALA A 1 315 ? 30.609 10.675 -51.095 1.00 89.19 315 ALA A CA 1
ATOM 2516 C C . ALA A 1 315 ? 29.514 11.683 -50.755 1.00 89.19 315 ALA A C 1
ATOM 2518 O O . ALA A 1 315 ? 29.151 12.509 -51.594 1.00 89.19 315 ALA A O 1
ATOM 2519 N N . CYS A 1 316 ? 28.999 11.618 -49.531 1.00 90.38 316 CYS A N 1
ATOM 2520 C CA . CYS A 1 316 ? 28.115 12.645 -48.991 1.00 90.38 316 CYS A CA 1
ATOM 2521 C C . CYS A 1 316 ? 28.920 13.604 -48.118 1.00 90.38 316 CYS A C 1
ATOM 2523 O O . CYS A 1 316 ? 29.810 13.174 -47.378 1.00 90.38 316 CYS A O 1
ATOM 2525 N N . TYR A 1 317 ? 28.599 14.891 -48.199 1.00 88.62 317 TYR A N 1
ATOM 2526 C CA . TYR A 1 317 ? 29.316 15.938 -47.483 1.00 88.62 317 TYR A CA 1
ATOM 2527 C C . TYR A 1 317 ? 28.368 16.960 -46.851 1.00 88.62 317 TYR A C 1
ATOM 2529 O O . TYR A 1 317 ? 27.234 17.143 -47.302 1.00 88.62 317 TYR A O 1
ATOM 2537 N N . LEU A 1 318 ? 28.869 17.647 -45.826 1.00 87.69 318 LEU A N 1
ATOM 2538 C CA . LEU A 1 318 ? 28.250 18.818 -45.212 1.00 87.69 318 LEU A CA 1
ATOM 2539 C C . LEU A 1 318 ? 29.090 20.067 -45.524 1.00 87.69 318 LEU A C 1
ATOM 2541 O O . LEU A 1 318 ? 30.318 20.009 -45.403 1.00 87.69 318 LEU A O 1
ATOM 2545 N N . PRO A 1 319 ? 28.471 21.182 -45.946 1.00 81.38 319 PRO A N 1
ATOM 2546 C CA . PRO A 1 319 ? 29.181 22.438 -46.168 1.00 81.38 319 PRO A CA 1
ATOM 2547 C C . PRO A 1 319 ? 29.558 23.114 -44.839 1.00 81.38 319 PRO A C 1
ATOM 2549 O O . PRO A 1 319 ? 28.774 23.105 -43.888 1.00 81.38 319 PRO A O 1
ATOM 2552 N N . PHE A 1 320 ? 30.740 23.733 -44.772 1.00 74.56 320 PHE A N 1
ATOM 2553 C CA . PHE A 1 320 ? 31.095 24.619 -43.657 1.00 74.56 320 PHE A CA 1
ATOM 2554 C C . PHE A 1 320 ? 30.283 25.931 -43.700 1.00 74.56 320 PHE A C 1
ATOM 2556 O O . PHE A 1 320 ? 29.860 26.349 -44.778 1.00 74.56 320 PHE A O 1
ATOM 2563 N N . PRO A 1 321 ? 30.059 26.601 -42.548 1.00 60.69 321 PRO A N 1
ATOM 2564 C CA . PRO A 1 321 ? 30.498 26.224 -41.197 1.00 60.69 321 PRO A CA 1
ATOM 2565 C C . PRO A 1 321 ? 29.591 25.200 -40.481 1.00 60.69 321 PRO A C 1
ATOM 2567 O O . PRO A 1 321 ? 30.006 24.635 -39.474 1.00 60.69 321 PRO A O 1
ATOM 2570 N N . HIS A 1 322 ? 28.401 24.894 -41.005 1.00 63.34 322 HIS A N 1
ATOM 2571 C CA . HIS A 1 322 ? 27.339 24.148 -40.303 1.00 63.34 322 HIS A CA 1
ATOM 2572 C C . HIS A 1 322 ? 27.436 22.616 -40.450 1.00 63.34 322 HIS A C 1
ATOM 2574 O O . HIS A 1 322 ? 26.492 21.948 -40.881 1.00 63.34 322 HIS A O 1
ATOM 2580 N N . HIS A 1 323 ? 28.588 22.047 -40.102 1.00 69.19 323 HIS A N 1
ATOM 2581 C CA . HIS A 1 323 ? 28.875 20.616 -40.224 1.00 69.19 323 HIS A CA 1
ATOM 2582 C C . HIS A 1 323 ? 28.593 19.850 -38.923 1.00 69.19 323 HIS A C 1
ATOM 2584 O O . HIS A 1 323 ? 29.445 19.122 -38.424 1.00 69.19 323 HIS A O 1
ATOM 2590 N N . TYR A 1 324 ? 27.372 19.971 -38.396 1.00 74.19 324 TYR A N 1
ATOM 2591 C CA . TYR A 1 324 ? 26.952 19.160 -37.255 1.00 74.19 324 TYR A CA 1
ATOM 2592 C C . TYR A 1 324 ? 26.947 17.702 -37.662 1.00 74.19 324 TYR A C 1
ATOM 2594 O O . TYR A 1 324 ? 26.190 17.295 -38.543 1.00 74.19 324 TYR A O 1
ATOM 2602 N N . HIS A 1 325 ? 27.813 16.911 -37.051 1.00 74.75 325 HIS A N 1
ATOM 2603 C CA . HIS A 1 325 ? 27.849 15.489 -37.306 1.00 74.75 325 HIS A CA 1
ATOM 2604 C C . HIS A 1 325 ? 27.168 14.798 -36.142 1.00 74.75 325 HIS A C 1
ATOM 2606 O O . HIS A 1 325 ? 27.758 14.630 -35.077 1.00 74.75 325 HIS A O 1
ATOM 2612 N N . ILE A 1 326 ? 25.923 14.387 -36.364 1.00 76.06 326 ILE A N 1
ATOM 2613 C CA . ILE A 1 326 ? 25.132 13.669 -35.370 1.00 76.06 326 ILE A CA 1
ATOM 2614 C C . ILE A 1 326 ? 24.964 12.224 -35.852 1.00 76.06 326 ILE A C 1
ATOM 2616 O O . ILE A 1 326 ? 23.997 11.910 -36.561 1.00 76.06 326 ILE A O 1
ATOM 2620 N N . PRO A 1 327 ? 25.911 11.321 -35.524 1.00 69.19 327 PRO A N 1
ATOM 2621 C CA . PRO A 1 327 ? 25.744 9.897 -35.762 1.00 69.19 327 PRO A CA 1
ATOM 2622 C C . PRO A 1 327 ? 24.487 9.383 -35.092 1.00 69.19 327 PRO A C 1
ATOM 2624 O O . PRO A 1 327 ? 24.093 9.854 -34.028 1.00 69.19 327 PRO A O 1
ATOM 2627 N N . TYR A 1 328 ? 23.859 8.399 -35.730 1.00 78.25 328 TYR A N 1
ATOM 2628 C CA . TYR A 1 328 ? 22.649 7.763 -35.212 1.00 78.25 328 TYR A CA 1
ATOM 2629 C C . TYR A 1 328 ? 21.490 8.740 -34.968 1.00 78.25 328 TYR A C 1
ATOM 2631 O O . TYR A 1 328 ? 20.541 8.388 -34.279 1.00 78.25 328 TYR A O 1
ATOM 2639 N N . GLY A 1 329 ? 21.510 9.939 -35.563 1.00 76.88 329 GLY A N 1
ATOM 2640 C CA . GLY A 1 329 ? 20.469 10.947 -35.355 1.00 76.88 329 GLY A CA 1
ATOM 2641 C C . GLY A 1 329 ? 19.060 10.499 -35.763 1.00 76.88 329 GLY A C 1
ATOM 2642 O O . GLY A 1 329 ? 18.079 11.025 -35.253 1.00 76.88 329 GLY A O 1
ATOM 2643 N N . GLU A 1 330 ? 18.931 9.461 -36.593 1.00 80.94 330 GLU A N 1
ATOM 2644 C CA . GLU A 1 330 ? 17.641 8.808 -36.858 1.00 80.94 330 GLU A CA 1
ATOM 2645 C C . GLU A 1 330 ? 17.000 8.222 -35.585 1.00 80.94 330 GLU A C 1
ATOM 2647 O O . GLU A 1 330 ? 15.775 8.206 -35.467 1.00 80.94 330 GLU A O 1
ATOM 2652 N N . GLN A 1 331 ? 17.810 7.827 -34.596 1.00 84.12 331 GLN A N 1
ATOM 2653 C CA . GLN A 1 331 ? 17.342 7.339 -33.298 1.00 84.12 331 GLN A CA 1
ATOM 2654 C C . GLN A 1 331 ? 16.743 8.452 -32.433 1.00 84.12 331 GLN A C 1
ATOM 2656 O O . GLN A 1 331 ? 15.887 8.159 -31.598 1.00 84.12 331 GLN A O 1
ATOM 2661 N N . LEU A 1 332 ? 17.084 9.731 -32.665 1.00 83.12 332 LEU A N 1
ATOM 2662 C CA . LEU A 1 332 ? 16.470 10.853 -31.939 1.00 83.12 332 LEU A CA 1
ATOM 2663 C C . LEU A 1 332 ? 14.945 10.841 -32.101 1.00 83.12 332 LEU A C 1
ATOM 2665 O O . LEU A 1 332 ? 14.211 11.000 -31.131 1.00 83.12 332 LEU A O 1
ATOM 2669 N N . ALA A 1 333 ? 14.433 10.545 -33.299 1.00 78.25 333 ALA A N 1
ATOM 2670 C CA . ALA A 1 333 ? 12.991 10.477 -33.545 1.00 78.25 333 ALA A CA 1
ATOM 2671 C C . ALA A 1 333 ? 12.271 9.443 -32.651 1.00 78.25 333 ALA A C 1
ATOM 2673 O O . ALA A 1 333 ? 11.103 9.625 -32.306 1.00 78.25 333 ALA A O 1
ATOM 2674 N N . THR A 1 334 ? 12.972 8.410 -32.183 1.00 76.69 334 THR A N 1
ATOM 2675 C CA . THR A 1 334 ? 12.398 7.336 -31.356 1.00 76.69 334 THR A CA 1
ATOM 2676 C C . THR A 1 334 ? 12.409 7.624 -29.848 1.00 76.69 334 THR A C 1
ATOM 2678 O O . THR A 1 334 ? 11.660 6.996 -29.108 1.00 76.69 334 THR A O 1
ATOM 2681 N N . LEU A 1 335 ? 13.166 8.624 -29.376 1.00 78.25 335 LEU A N 1
ATOM 2682 C CA . LEU A 1 335 ? 13.354 8.898 -27.940 1.00 78.25 335 LEU A CA 1
ATOM 2683 C C . LEU A 1 335 ? 12.065 9.275 -27.194 1.00 78.25 335 LEU A C 1
ATOM 2685 O O . LEU A 1 335 ? 11.488 10.328 -27.433 1.00 78.25 335 LEU A O 1
ATOM 2689 N N . GLY A 1 336 ? 11.625 8.470 -26.232 1.00 69.50 336 GLY A N 1
ATOM 2690 C CA . GLY A 1 336 ? 10.384 8.734 -25.492 1.00 69.50 336 GLY A CA 1
ATOM 2691 C C . GLY A 1 336 ? 9.112 8.408 -26.282 1.00 69.50 336 GLY A C 1
ATOM 2692 O O . GLY A 1 336 ? 8.029 8.835 -25.892 1.00 69.50 336 GLY A O 1
ATOM 2693 N N . GLN A 1 337 ? 9.227 7.688 -27.407 1.00 77.69 337 GLN A N 1
ATOM 2694 C CA . GLN A 1 337 ? 8.108 6.875 -27.890 1.00 77.69 337 GLN A CA 1
ATOM 2695 C C . GLN A 1 337 ? 7.905 5.680 -26.945 1.00 77.69 337 GLN A C 1
ATOM 2697 O O . GLN A 1 337 ? 8.881 5.242 -26.327 1.00 77.69 337 GLN A O 1
ATOM 2702 N N . PRO A 1 338 ? 6.683 5.120 -26.863 1.00 78.12 338 PRO A N 1
ATOM 2703 C CA . PRO A 1 338 ? 6.442 3.885 -26.133 1.00 78.12 338 PRO A CA 1
ATOM 2704 C C . PRO A 1 338 ? 7.425 2.800 -26.563 1.00 78.12 338 PRO A C 1
ATOM 2706 O O . PRO A 1 338 ? 7.692 2.630 -27.759 1.00 78.12 338 PRO A O 1
ATOM 2709 N N . HIS A 1 339 ? 7.958 2.060 -25.596 1.00 81.44 339 HIS A N 1
ATOM 2710 C CA . HIS A 1 339 ? 8.888 0.988 -25.893 1.00 81.44 339 HIS A CA 1
ATOM 2711 C C . HIS A 1 339 ? 8.186 -0.058 -26.785 1.00 81.44 339 HIS A C 1
ATOM 2713 O O . HIS A 1 339 ? 7.128 -0.564 -26.410 1.00 81.44 339 HIS A O 1
ATOM 2719 N N . PRO A 1 340 ? 8.737 -0.423 -27.957 1.00 77.75 340 PRO A N 1
ATOM 2720 C CA . PRO A 1 340 ? 8.005 -1.178 -28.982 1.00 77.75 340 PRO A CA 1
ATOM 2721 C C . PRO A 1 340 ? 7.559 -2.577 -28.534 1.00 77.75 340 PRO A C 1
ATOM 2723 O O . PRO A 1 340 ? 6.590 -3.118 -29.062 1.00 77.75 340 PRO A O 1
ATOM 2726 N N . SER A 1 341 ? 8.256 -3.172 -27.564 1.00 79.94 341 SER A N 1
ATOM 2727 C CA . SER A 1 341 ? 7.908 -4.473 -26.976 1.00 79.94 341 SER A CA 1
ATOM 2728 C C . SER A 1 341 ? 7.003 -4.384 -25.739 1.00 79.94 341 SER A C 1
ATOM 2730 O O . SER A 1 341 ? 6.551 -5.417 -25.245 1.00 79.94 341 SER A O 1
ATOM 2732 N N . LEU A 1 342 ? 6.731 -3.181 -25.227 1.00 82.69 342 LEU A N 1
ATOM 2733 C CA . LEU A 1 342 ? 5.945 -2.959 -24.019 1.00 82.69 342 LEU A CA 1
ATOM 2734 C C . LEU A 1 342 ? 4.507 -2.587 -24.407 1.00 82.69 342 LEU A C 1
ATOM 2736 O O . LEU A 1 342 ? 4.200 -1.439 -24.711 1.00 82.69 342 LEU A O 1
ATOM 2740 N N . THR A 1 343 ? 3.622 -3.583 -24.427 1.00 75.81 343 THR A N 1
ATOM 2741 C CA . THR A 1 343 ? 2.226 -3.427 -24.886 1.00 75.81 343 THR A CA 1
ATOM 2742 C C . THR A 1 343 ? 1.194 -3.416 -23.753 1.00 75.81 343 THR A C 1
ATOM 2744 O O . THR A 1 343 ? -0.003 -3.322 -24.017 1.00 75.81 343 THR A O 1
ATOM 2747 N N . GLY A 1 344 ? 1.631 -3.487 -22.493 1.00 81.50 344 GLY A N 1
ATOM 2748 C CA . GLY A 1 344 ? 0.756 -3.503 -21.324 1.00 81.50 344 GLY A CA 1
ATOM 2749 C C . GLY A 1 344 ? 1.528 -3.473 -20.007 1.00 81.50 344 GLY A C 1
ATOM 2750 O O . GLY A 1 344 ? 2.718 -3.163 -19.978 1.00 81.50 344 GLY A O 1
ATOM 2751 N N . LEU A 1 345 ? 0.829 -3.814 -18.925 1.00 90.81 345 LEU A N 1
ATOM 2752 C CA . LEU A 1 345 ? 1.383 -3.858 -17.573 1.00 90.81 345 LEU A CA 1
ATOM 2753 C C . LEU A 1 345 ? 2.465 -4.934 -17.446 1.00 90.81 345 LEU A C 1
ATOM 2755 O O . LEU A 1 345 ? 2.348 -6.022 -18.014 1.00 90.81 345 LEU A O 1
ATOM 2759 N N . MET A 1 346 ? 3.480 -4.652 -16.637 1.00 90.62 346 MET A N 1
ATOM 2760 C CA . MET A 1 346 ? 4.465 -5.640 -16.205 1.00 90.62 346 MET A CA 1
ATOM 2761 C C . MET A 1 346 ? 4.221 -5.995 -14.745 1.00 90.62 346 MET A C 1
ATOM 2763 O O . MET A 1 346 ? 3.695 -5.192 -13.984 1.00 90.62 346 MET A O 1
ATOM 2767 N N . SER A 1 347 ? 4.614 -7.191 -14.330 1.00 90.06 347 SER A N 1
ATOM 2768 C CA . SER A 1 347 ? 4.639 -7.543 -12.918 1.00 90.06 347 SER A CA 1
ATOM 2769 C C . SER A 1 347 ? 6.052 -7.541 -12.353 1.00 90.06 347 SER A C 1
ATOM 2771 O O . SER A 1 347 ? 7.015 -7.841 -13.062 1.00 90.06 347 SER A O 1
ATOM 2773 N N . ALA A 1 348 ? 6.159 -7.247 -11.066 1.00 89.00 348 ALA A N 1
ATOM 2774 C CA . ALA A 1 348 ? 7.408 -7.278 -10.322 1.00 89.00 348 ALA A CA 1
ATOM 2775 C C . ALA A 1 348 ? 7.155 -7.734 -8.881 1.00 89.00 348 ALA A C 1
ATOM 2777 O O . ALA A 1 348 ? 6.010 -7.769 -8.423 1.00 89.00 348 ALA A O 1
ATOM 2778 N N . SER A 1 349 ? 8.229 -8.056 -8.169 1.00 85.75 349 SER A N 1
ATOM 2779 C CA . SER A 1 349 ? 8.182 -8.329 -6.732 1.00 85.75 349 SER A CA 1
ATOM 2780 C C . SER A 1 349 ? 8.788 -7.167 -5.960 1.00 85.75 349 SER A C 1
ATOM 2782 O O . SER A 1 349 ? 9.781 -6.580 -6.394 1.00 85.75 349 SER A O 1
ATOM 2784 N N . ILE A 1 350 ? 8.206 -6.837 -4.813 1.00 86.06 350 ILE A N 1
ATOM 2785 C CA . ILE A 1 350 ? 8.763 -5.842 -3.896 1.00 86.06 350 ILE A CA 1
ATOM 2786 C C . ILE A 1 350 ? 9.996 -6.430 -3.209 1.00 86.06 350 ILE A C 1
ATOM 2788 O O . ILE A 1 350 ? 9.974 -7.578 -2.766 1.00 86.06 350 ILE A O 1
ATOM 2792 N N . ILE A 1 351 ? 11.064 -5.643 -3.120 1.00 81.75 351 ILE A N 1
ATOM 2793 C CA . ILE A 1 351 ? 12.314 -6.024 -2.452 1.00 81.75 351 ILE A CA 1
ATOM 2794 C C . ILE A 1 351 ? 12.639 -5.040 -1.328 1.00 81.75 351 ILE A C 1
ATOM 2796 O O . ILE A 1 351 ? 12.193 -3.891 -1.346 1.00 81.75 351 ILE A O 1
ATOM 2800 N N . ASP A 1 352 ? 13.425 -5.491 -0.357 1.00 72.31 352 ASP A N 1
ATOM 2801 C CA . ASP A 1 352 ? 13.978 -4.667 0.713 1.00 72.31 352 ASP A CA 1
ATOM 2802 C C . ASP A 1 352 ? 15.491 -4.507 0.524 1.00 72.31 352 ASP A C 1
ATOM 2804 O O . ASP A 1 352 ? 16.155 -5.326 -0.110 1.00 72.31 352 ASP A O 1
ATOM 2808 N N . THR A 1 353 ? 16.043 -3.416 1.048 1.00 66.12 353 THR A N 1
ATOM 2809 C CA . THR A 1 353 ? 17.489 -3.155 0.992 1.00 66.12 353 THR A CA 1
ATOM 2810 C C . THR A 1 353 ? 18.213 -3.561 2.275 1.00 66.12 353 THR A C 1
ATOM 2812 O O . THR A 1 353 ? 19.414 -3.810 2.234 1.00 66.12 353 THR A O 1
ATOM 2815 N N . ASP A 1 354 ? 17.485 -3.670 3.397 1.00 62.91 354 ASP A N 1
ATOM 2816 C CA . ASP A 1 354 ? 18.055 -3.728 4.755 1.00 62.91 354 ASP A CA 1
ATOM 2817 C C . ASP A 1 354 ? 17.488 -4.862 5.631 1.00 62.91 354 ASP A C 1
ATOM 2819 O O . ASP A 1 354 ? 17.424 -4.733 6.854 1.00 62.91 354 ASP A O 1
ATOM 2823 N N . SER A 1 355 ? 17.036 -5.976 5.041 1.00 64.88 355 SER A N 1
ATOM 2824 C CA . SER A 1 355 ? 16.364 -7.063 5.789 1.00 64.88 355 SER A CA 1
ATOM 2825 C C . SER A 1 355 ? 15.149 -6.584 6.611 1.00 64.88 355 SER A C 1
ATOM 2827 O O . SER A 1 355 ? 14.818 -7.161 7.656 1.00 64.88 355 SER A O 1
ATOM 2829 N N . SER A 1 356 ? 14.502 -5.502 6.171 1.00 67.12 356 SER A N 1
ATOM 2830 C CA . SER A 1 356 ? 13.324 -4.908 6.796 1.00 67.12 356 SER A CA 1
ATOM 2831 C C . SER A 1 356 ? 12.070 -5.360 6.053 1.00 67.12 356 SER A C 1
ATOM 2833 O O . SER A 1 356 ? 12.041 -5.427 4.832 1.00 67.12 356 SER A O 1
ATOM 2835 N N . ALA A 1 357 ? 10.980 -5.640 6.769 1.00 67.50 357 ALA A N 1
ATOM 2836 C CA . ALA A 1 357 ? 9.757 -6.098 6.105 1.00 67.50 357 ALA A CA 1
ATOM 2837 C C . ALA A 1 357 ? 9.145 -5.052 5.146 1.00 67.50 357 ALA A C 1
ATOM 2839 O O . ALA A 1 357 ? 8.331 -5.384 4.281 1.00 67.50 357 ALA A O 1
ATOM 2840 N N . ILE A 1 358 ? 9.508 -3.778 5.331 1.00 77.38 358 ILE A N 1
ATOM 2841 C CA . ILE A 1 358 ? 8.991 -2.622 4.606 1.00 77.38 358 ILE A CA 1
ATOM 2842 C C . ILE A 1 358 ? 10.139 -1.637 4.372 1.00 77.38 358 ILE A C 1
ATOM 2844 O O . ILE A 1 358 ? 10.710 -1.123 5.329 1.00 77.38 358 ILE A O 1
ATOM 2848 N N . THR A 1 359 ? 10.400 -1.292 3.110 1.00 78.81 359 THR A N 1
ATOM 2849 C CA . THR A 1 359 ? 11.333 -0.221 2.721 1.00 78.81 359 THR A CA 1
ATOM 2850 C C . THR A 1 359 ? 10.574 0.838 1.910 1.00 78.81 359 THR A C 1
ATOM 2852 O O . THR A 1 359 ? 10.192 0.582 0.772 1.00 78.81 359 THR A O 1
ATOM 2855 N N . HIS A 1 360 ? 10.302 2.007 2.509 1.00 78.88 360 HIS A N 1
ATOM 2856 C CA . HIS A 1 360 ? 9.662 3.159 1.848 1.00 78.88 360 HIS A CA 1
ATOM 2857 C C . HIS A 1 360 ? 10.366 4.464 2.201 1.00 78.88 360 HIS A C 1
ATOM 2859 O O . HIS A 1 360 ? 10.943 4.597 3.279 1.00 78.88 360 HIS A O 1
ATOM 2865 N N . ASP A 1 361 ? 10.245 5.454 1.322 1.00 84.75 361 ASP A N 1
ATOM 2866 C CA . ASP A 1 361 ? 10.731 6.808 1.556 1.00 84.75 361 ASP A CA 1
ATOM 2867 C C . ASP A 1 361 ? 9.593 7.808 1.852 1.00 84.75 361 ASP A C 1
ATOM 2869 O O . ASP A 1 361 ? 8.407 7.467 1.869 1.00 84.75 361 ASP A O 1
ATOM 2873 N N . ARG A 1 362 ? 9.955 9.086 2.052 1.00 84.44 362 ARG A N 1
ATOM 2874 C CA . ARG A 1 362 ? 9.002 10.187 2.301 1.00 84.44 362 ARG A CA 1
ATOM 2875 C C . ARG A 1 362 ? 7.927 10.325 1.213 1.00 84.44 362 ARG A C 1
ATOM 2877 O O . ARG A 1 362 ? 6.856 10.853 1.497 1.00 84.44 362 ARG A O 1
ATOM 2884 N N . ASN A 1 363 ? 8.204 9.875 -0.008 1.00 84.44 363 ASN A N 1
ATOM 2885 C CA . ASN A 1 363 ? 7.341 10.069 -1.170 1.00 84.44 363 ASN A CA 1
ATOM 2886 C C . ASN A 1 363 ? 6.477 8.837 -1.484 1.00 84.44 363 ASN A C 1
ATOM 2888 O O . ASN A 1 363 ? 5.941 8.749 -2.585 1.00 84.44 363 ASN A O 1
ATOM 2892 N N . HIS A 1 364 ? 6.346 7.897 -0.539 1.00 88.38 364 HIS A N 1
ATOM 2893 C CA . HIS A 1 364 ? 5.582 6.658 -0.705 1.00 88.38 364 HIS A CA 1
ATOM 2894 C C . HIS A 1 364 ? 6.007 5.862 -1.949 1.00 88.38 364 HIS A C 1
ATOM 2896 O O . HIS A 1 364 ? 5.202 5.481 -2.799 1.00 88.38 364 HIS A O 1
ATOM 2902 N N . ARG A 1 365 ? 7.317 5.641 -2.065 1.00 89.62 365 ARG A N 1
ATOM 2903 C CA . ARG A 1 365 ? 7.925 4.816 -3.110 1.00 89.62 365 ARG A CA 1
ATOM 2904 C C . ARG A 1 365 ? 8.381 3.481 -2.527 1.00 89.62 365 ARG A C 1
ATOM 2906 O O . ARG A 1 365 ? 8.595 3.392 -1.321 1.00 89.62 365 ARG A O 1
ATOM 2913 N N . ALA A 1 366 ? 8.558 2.478 -3.379 1.00 89.44 366 ALA A N 1
ATOM 2914 C CA . ALA A 1 366 ? 9.132 1.183 -3.017 1.00 89.44 366 ALA A CA 1
ATOM 2915 C C . ALA A 1 366 ? 10.186 0.737 -4.034 1.00 89.44 366 ALA A C 1
ATOM 2917 O O . ALA A 1 366 ? 10.255 1.253 -5.153 1.00 89.44 366 ALA A O 1
ATOM 2918 N N . HIS A 1 367 ? 10.997 -0.236 -3.631 1.00 88.06 367 HIS A N 1
ATOM 2919 C CA . HIS A 1 367 ? 11.921 -0.928 -4.514 1.00 88.06 367 HIS A CA 1
ATOM 2920 C C . HIS A 1 367 ? 11.269 -2.174 -5.101 1.00 88.06 367 HIS A C 1
ATOM 2922 O O . HIS A 1 367 ? 10.574 -2.914 -4.403 1.00 88.06 367 HIS A O 1
ATOM 2928 N N . ILE A 1 368 ? 11.518 -2.414 -6.387 1.00 87.19 368 ILE A N 1
ATOM 2929 C CA . ILE A 1 368 ? 11.039 -3.611 -7.078 1.00 87.19 368 ILE A CA 1
ATOM 2930 C C . ILE A 1 368 ? 12.203 -4.368 -7.701 1.00 87.19 368 ILE A C 1
ATOM 2932 O O . ILE A 1 368 ? 13.220 -3.781 -8.079 1.00 87.19 368 ILE A O 1
ATOM 2936 N N . ARG A 1 369 ? 11.974 -5.658 -7.909 1.00 86.38 369 ARG A N 1
ATOM 2937 C CA . ARG A 1 369 ? 12.748 -6.517 -8.794 1.00 86.38 369 ARG A CA 1
ATOM 2938 C C . ARG A 1 369 ? 11.844 -7.017 -9.911 1.00 86.38 369 ARG A C 1
ATOM 2940 O O . ARG A 1 369 ? 10.806 -7.627 -9.647 1.00 86.38 369 ARG A O 1
ATOM 2947 N N . TYR A 1 370 ? 12.232 -6.752 -11.155 1.00 87.38 370 TYR A N 1
ATOM 2948 C CA . TYR A 1 370 ? 11.541 -7.332 -12.306 1.00 87.38 370 TYR A CA 1
ATOM 2949 C C . TYR A 1 370 ? 11.885 -8.816 -12.439 1.00 87.38 370 TYR A C 1
ATOM 2951 O O . TYR A 1 370 ? 13.014 -9.215 -12.178 1.00 87.38 370 TYR A O 1
ATOM 2959 N N . HIS A 1 371 ? 10.952 -9.616 -12.954 1.00 85.44 371 HIS A N 1
ATOM 2960 C CA . HIS A 1 371 ? 11.132 -11.070 -13.104 1.00 85.44 371 HIS A CA 1
ATOM 2961 C C . HIS A 1 371 ? 12.262 -11.480 -14.060 1.00 85.44 371 HIS A C 1
ATOM 2963 O O . HIS A 1 371 ? 12.744 -12.604 -14.005 1.00 85.44 371 HIS A O 1
ATOM 2969 N N . TRP A 1 372 ? 12.684 -10.584 -14.954 1.00 86.25 372 TRP A N 1
ATOM 2970 C CA . TRP A 1 372 ? 13.800 -10.813 -15.877 1.00 86.25 372 TRP A CA 1
ATOM 2971 C C . TRP A 1 372 ? 15.164 -10.393 -15.309 1.00 86.25 372 TRP A C 1
ATOM 2973 O O . TRP A 1 372 ? 16.179 -10.603 -15.971 1.00 86.25 372 TRP A O 1
ATOM 2983 N N . GLN A 1 373 ? 15.208 -9.786 -14.119 1.00 80.25 373 GLN A N 1
ATOM 2984 C CA . GLN A 1 373 ? 16.463 -9.473 -13.439 1.00 80.25 373 GLN A CA 1
ATOM 2985 C C . GLN A 1 373 ? 16.984 -10.734 -12.761 1.00 80.25 373 GLN A C 1
ATOM 2987 O O . GLN A 1 373 ? 16.293 -11.325 -11.936 1.00 80.25 373 GLN A O 1
ATOM 2992 N N . GLN A 1 374 ? 18.197 -11.147 -13.120 1.00 65.06 374 GLN A N 1
ATOM 2993 C CA . GLN A 1 374 ? 18.870 -12.248 -12.438 1.00 65.06 374 GLN A CA 1
ATOM 2994 C C . GLN A 1 374 ? 19.340 -11.787 -11.055 1.00 65.06 374 GLN A C 1
ATOM 2996 O O . GLN A 1 374 ? 19.748 -10.636 -10.891 1.00 65.06 374 GLN A O 1
ATOM 3001 N N . GLU A 1 375 ? 19.297 -12.682 -10.069 1.00 54.50 375 GLU A N 1
ATOM 3002 C CA . GLU A 1 375 ? 20.090 -12.509 -8.854 1.00 54.50 375 GLU A CA 1
ATOM 3003 C C . GLU A 1 375 ? 21.557 -12.572 -9.272 1.00 54.50 375 GLU A C 1
ATOM 3005 O O . GLU A 1 375 ? 21.998 -13.580 -9.827 1.00 54.50 375 GLU A O 1
ATOM 3010 N N . GLU A 1 376 ? 22.307 -11.486 -9.084 1.00 46.41 376 GLU A N 1
ATOM 3011 C CA . GLU A 1 376 ? 23.759 -11.547 -9.232 1.00 46.41 376 GLU A CA 1
ATOM 3012 C C . GLU A 1 376 ? 24.263 -12.613 -8.255 1.00 46.41 376 GLU A C 1
ATOM 3014 O O . GLU A 1 376 ? 24.140 -12.485 -7.037 1.00 46.41 376 GLU A O 1
ATOM 3019 N N . GLY A 1 377 ? 24.696 -13.746 -8.808 1.00 33.22 377 GLY A N 1
ATOM 3020 C CA . GLY A 1 377 ? 24.936 -14.949 -8.033 1.00 33.22 377 GLY A CA 1
ATOM 3021 C C . GLY A 1 377 ? 26.007 -14.740 -6.968 1.00 33.22 377 GLY A C 1
ATOM 3022 O O . GLY A 1 377 ? 27.115 -14.340 -7.290 1.00 33.22 377 GLY A O 1
ATOM 3023 N N . ASN A 1 378 ? 25.686 -15.097 -5.721 1.00 29.62 378 ASN A N 1
ATOM 3024 C CA . ASN A 1 378 ? 26.597 -15.617 -4.691 1.00 29.62 378 ASN A CA 1
ATOM 3025 C C . ASN A 1 378 ? 27.969 -14.937 -4.476 1.00 29.62 378 ASN A C 1
ATOM 3027 O O . ASN A 1 378 ? 28.878 -15.583 -3.951 1.00 29.62 378 ASN A O 1
ATOM 3031 N N . GLU A 1 379 ? 28.138 -13.651 -4.769 1.00 31.75 379 GLU A N 1
ATOM 3032 C CA . GLU A 1 379 ? 29.271 -12.887 -4.248 1.00 31.75 379 GLU A CA 1
ATOM 3033 C C . GLU A 1 379 ? 28.802 -11.998 -3.098 1.00 31.75 379 GLU A C 1
ATOM 3035 O O . GLU A 1 379 ? 27.943 -11.133 -3.239 1.00 31.75 379 GLU A O 1
ATOM 3040 N N . GLN A 1 380 ? 29.367 -12.252 -1.916 1.00 32.16 380 GLN A N 1
ATOM 3041 C CA . GLN A 1 380 ? 29.220 -11.450 -0.705 1.00 32.16 380 GLN A CA 1
ATOM 3042 C C . GLN A 1 380 ? 29.857 -10.056 -0.888 1.00 32.16 380 GLN A C 1
ATOM 3044 O O . GLN A 1 380 ? 30.799 -9.704 -0.179 1.00 32.16 380 GLN A O 1
ATOM 3049 N N . SER A 1 381 ? 29.371 -9.239 -1.822 1.00 33.12 381 SER A N 1
ATOM 3050 C CA . SER A 1 381 ? 29.667 -7.807 -1.868 1.00 33.12 381 SER A CA 1
ATOM 3051 C C . SER A 1 381 ? 28.572 -7.068 -1.094 1.00 33.12 381 SER A C 1
ATOM 3053 O O . SER A 1 381 ? 27.590 -6.557 -1.628 1.00 33.12 381 SER A O 1
ATOM 3055 N N . SER A 1 382 ? 28.744 -6.991 0.227 1.00 33.22 382 SER A N 1
ATOM 3056 C CA . SER A 1 382 ? 27.823 -6.358 1.188 1.00 33.22 382 SER A CA 1
ATOM 3057 C C . SER A 1 382 ? 27.595 -4.844 0.996 1.00 33.22 382 SER A C 1
ATOM 3059 O O . SER A 1 382 ? 27.068 -4.190 1.890 1.00 33.22 382 SER A O 1
ATOM 3061 N N . HIS A 1 383 ? 27.998 -4.274 -0.142 1.00 34.22 383 HIS A N 1
ATOM 3062 C CA . HIS A 1 383 ? 27.882 -2.852 -0.462 1.00 34.22 383 HIS A CA 1
ATOM 3063 C C . HIS A 1 383 ? 27.345 -2.554 -1.875 1.00 34.22 383 HIS A C 1
ATOM 3065 O O . HIS A 1 383 ? 27.164 -1.385 -2.182 1.00 34.22 383 HIS A O 1
ATOM 3071 N N . GLN A 1 384 ? 27.056 -3.556 -2.723 1.00 36.84 384 GLN A N 1
ATOM 3072 C CA . GLN A 1 384 ? 26.524 -3.323 -4.084 1.00 36.84 384 GLN A CA 1
ATOM 3073 C C . GLN A 1 384 ? 25.026 -3.628 -4.247 1.00 36.84 384 GLN A C 1
ATOM 3075 O O . GLN A 1 384 ? 24.399 -3.110 -5.169 1.00 36.84 384 GLN A O 1
ATOM 3080 N N . SER A 1 385 ? 24.405 -4.402 -3.347 1.00 44.19 385 SER A N 1
ATOM 3081 C CA . SER A 1 385 ? 22.979 -4.752 -3.483 1.00 44.19 385 SER A CA 1
ATOM 3082 C C . SER A 1 385 ? 22.038 -3.552 -3.295 1.00 44.19 385 SER A C 1
ATOM 3084 O O . SER A 1 385 ? 21.014 -3.471 -3.977 1.00 44.19 385 SER A O 1
ATOM 3086 N N . GLN A 1 386 ? 22.408 -2.589 -2.441 1.00 44.06 386 GLN A N 1
ATOM 3087 C CA . GLN A 1 386 ? 21.662 -1.343 -2.211 1.00 44.06 386 GLN A CA 1
ATOM 3088 C C . GLN A 1 386 ? 21.630 -0.429 -3.449 1.00 44.06 386 GLN A C 1
ATOM 3090 O O . GLN A 1 386 ? 20.578 0.127 -3.761 1.00 44.06 386 GLN A O 1
ATOM 3095 N N . ASP A 1 387 ? 22.734 -0.331 -4.196 1.00 48.00 387 ASP A N 1
ATOM 3096 C CA . ASP A 1 387 ? 22.851 0.546 -5.378 1.00 48.00 387 ASP A CA 1
ATOM 3097 C C . ASP A 1 387 ? 22.045 0.051 -6.584 1.00 48.00 387 ASP A C 1
ATOM 3099 O O . ASP A 1 387 ? 21.770 0.797 -7.528 1.00 48.00 387 ASP A O 1
ATOM 3103 N N . SER A 1 388 ? 21.609 -1.208 -6.548 1.00 52.50 388 SER A N 1
ATOM 3104 C CA . SER A 1 388 ? 20.722 -1.732 -7.568 1.00 52.50 388 SER A CA 1
ATOM 3105 C C . SER A 1 388 ? 19.280 -1.267 -7.365 1.00 52.50 388 SER A C 1
ATOM 3107 O O . SER A 1 388 ? 18.534 -1.281 -8.324 1.00 52.50 388 SER A O 1
ATOM 3109 N N . ALA A 1 389 ? 18.806 -0.839 -6.196 1.00 63.22 389 ALA A N 1
ATOM 3110 C CA . ALA A 1 389 ? 17.367 -0.667 -5.967 1.00 63.22 389 ALA A CA 1
ATOM 3111 C C . ALA A 1 389 ? 16.854 0.738 -6.385 1.00 63.22 389 ALA A C 1
ATOM 3113 O O . ALA A 1 389 ? 17.268 1.756 -5.840 1.00 63.22 389 ALA A O 1
ATOM 3114 N N . HIS A 1 390 ? 15.916 0.832 -7.347 1.00 73.50 390 HIS A N 1
ATOM 3115 C CA . HIS A 1 390 ? 15.336 2.123 -7.778 1.00 73.50 390 HIS A CA 1
ATOM 3116 C C . HIS A 1 390 ? 14.028 2.424 -7.047 1.00 73.50 390 HIS A C 1
ATOM 3118 O O . HIS A 1 390 ? 13.222 1.520 -6.831 1.00 73.50 390 HIS A O 1
ATOM 3124 N N . TRP A 1 391 ? 13.813 3.683 -6.663 1.00 85.19 391 TRP A N 1
ATOM 3125 C CA . TRP A 1 391 ? 12.589 4.120 -5.992 1.00 85.19 391 TRP A CA 1
ATOM 3126 C C . TRP A 1 391 ? 11.461 4.347 -6.989 1.00 85.19 391 TRP A C 1
ATOM 3128 O O . TRP A 1 391 ? 11.510 5.292 -7.777 1.00 85.19 391 TRP A O 1
ATOM 3138 N N . ILE A 1 392 ? 10.411 3.541 -6.891 1.00 89.25 392 ILE A N 1
ATOM 3139 C CA . ILE A 1 392 ? 9.270 3.584 -7.802 1.00 89.25 392 ILE A CA 1
ATOM 3140 C C . ILE A 1 392 ? 8.030 4.067 -7.050 1.00 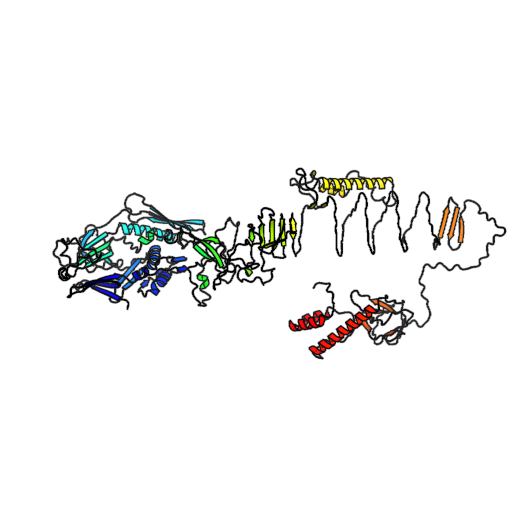89.25 392 ILE A C 1
ATOM 3142 O O . ILE A 1 392 ? 7.732 3.537 -5.979 1.00 89.25 392 ILE A O 1
ATOM 3146 N N . PRO A 1 393 ? 7.313 5.079 -7.569 1.00 90.44 393 PRO A N 1
ATOM 3147 C CA . PRO A 1 393 ? 6.104 5.591 -6.936 1.00 90.44 393 PRO A CA 1
ATOM 3148 C C . PRO A 1 393 ? 4.992 4.549 -6.882 1.00 90.44 393 PRO A C 1
ATOM 3150 O O . PRO A 1 393 ? 4.813 3.768 -7.817 1.00 90.44 393 PRO A O 1
ATOM 3153 N N . ILE A 1 394 ? 4.230 4.583 -5.789 1.00 92.50 394 ILE A N 1
ATOM 3154 C CA . ILE A 1 394 ? 3.042 3.758 -5.578 1.00 92.50 394 ILE A CA 1
ATOM 3155 C C . ILE A 1 394 ? 1.807 4.635 -5.777 1.00 92.50 394 ILE A C 1
ATOM 3157 O O . ILE A 1 394 ? 1.655 5.674 -5.133 1.00 92.50 394 ILE A O 1
ATOM 3161 N N . ALA A 1 395 ? 0.921 4.226 -6.679 1.00 91.19 395 ALA A N 1
ATOM 3162 C CA . ALA A 1 395 ? -0.379 4.848 -6.846 1.00 91.19 395 ALA A CA 1
ATOM 3163 C C . ALA A 1 395 ? -1.284 4.489 -5.658 1.00 91.19 395 ALA A C 1
ATOM 3165 O O . ALA A 1 395 ? -1.443 3.318 -5.313 1.00 91.19 395 ALA A O 1
ATOM 3166 N N . SER A 1 396 ? -1.921 5.502 -5.074 1.00 89.25 396 SER A N 1
ATOM 3167 C CA . SER A 1 396 ? -2.872 5.349 -3.969 1.00 89.25 396 SER A CA 1
ATOM 3168 C C . SER A 1 396 ? -4.266 5.815 -4.383 1.00 89.25 396 SER A C 1
ATOM 3170 O O . SER A 1 396 ? -4.409 6.739 -5.182 1.00 89.25 396 SER A O 1
ATOM 3172 N N . HIS A 1 397 ? -5.311 5.221 -3.800 1.00 87.81 397 HIS A N 1
ATOM 3173 C CA . HIS A 1 397 ? -6.703 5.564 -4.128 1.00 87.81 397 HIS A CA 1
ATOM 3174 C C . HIS A 1 397 ? -7.139 6.951 -3.635 1.00 87.81 397 HIS A C 1
ATOM 3176 O O . HIS A 1 397 ? -8.049 7.546 -4.208 1.00 87.81 397 HIS A O 1
ATOM 3182 N N . LEU A 1 398 ? -6.515 7.465 -2.570 1.00 91.06 398 LEU A N 1
ATOM 3183 C CA . LEU A 1 398 ? -6.813 8.779 -2.004 1.00 91.06 398 LEU A CA 1
ATOM 3184 C C . LEU A 1 398 ? -5.510 9.497 -1.653 1.00 91.06 398 LEU A C 1
ATOM 3186 O O . LEU A 1 398 ? -4.790 9.059 -0.757 1.00 91.06 398 LEU A O 1
ATOM 3190 N N . VAL A 1 399 ? -5.232 10.606 -2.341 1.00 89.12 399 VAL A N 1
ATOM 3191 C CA . VAL A 1 399 ? -4.030 11.430 -2.146 1.00 89.12 399 VAL A CA 1
ATOM 3192 C C . VAL A 1 399 ? -4.424 12.904 -2.122 1.00 89.12 399 VAL A C 1
ATOM 3194 O O . VAL A 1 399 ? -5.090 13.391 -3.035 1.00 89.12 399 VAL A O 1
ATOM 3197 N N . ALA A 1 400 ? -4.010 13.612 -1.079 1.00 87.69 400 ALA A N 1
ATOM 3198 C CA . ALA A 1 400 ? -4.145 15.050 -0.900 1.00 87.69 400 ALA A CA 1
ATOM 3199 C C . ALA A 1 400 ? -2.968 15.582 -0.059 1.00 87.69 400 ALA A C 1
ATOM 3201 O O . ALA A 1 400 ? -2.139 14.817 0.439 1.00 87.69 400 ALA A O 1
ATOM 3202 N N . ASP A 1 401 ? -2.880 16.903 0.095 1.00 86.44 401 ASP A N 1
ATOM 3203 C CA . ASP A 1 401 ? -1.821 17.539 0.882 1.00 86.44 401 ASP A CA 1
ATOM 3204 C C . ASP A 1 401 ? -1.868 17.075 2.351 1.00 86.44 401 ASP A C 1
ATOM 3206 O O . ASP A 1 401 ? -2.822 17.365 3.071 1.00 86.44 401 ASP A O 1
ATOM 3210 N N . HIS A 1 402 ? -0.859 16.301 2.770 1.00 85.12 402 HIS A N 1
ATOM 3211 C CA . HIS A 1 402 ? -0.752 15.662 4.093 1.00 85.12 402 HIS A CA 1
ATOM 3212 C C . HIS A 1 402 ? -1.971 14.812 4.519 1.00 85.12 402 HIS A C 1
ATOM 3214 O O . HIS A 1 402 ? -2.147 14.520 5.703 1.00 85.12 402 HIS A O 1
ATOM 3220 N N . MET A 1 403 ? -2.810 14.386 3.572 1.00 87.00 403 MET A N 1
ATOM 3221 C CA . MET A 1 403 ? -4.022 13.607 3.827 1.00 87.00 403 MET A CA 1
ATOM 3222 C C . MET A 1 403 ? -4.186 12.532 2.759 1.00 87.00 403 MET A C 1
ATOM 3224 O O . MET A 1 403 ? -3.958 12.778 1.580 1.00 87.00 403 MET A O 1
ATOM 3228 N N . GLY A 1 404 ? -4.625 11.339 3.140 1.00 89.44 404 GLY A N 1
ATOM 3229 C CA . GLY A 1 404 ? -4.863 10.284 2.167 1.00 89.44 404 GLY A CA 1
ATOM 3230 C C . GLY A 1 404 ? -4.802 8.894 2.763 1.00 89.44 404 GLY A C 1
ATOM 3231 O O . GLY A 1 404 ? -4.867 8.707 3.978 1.00 89.44 404 GLY A O 1
ATOM 3232 N N . GLN A 1 405 ? -4.689 7.922 1.871 1.00 89.56 405 GLN A N 1
ATOM 3233 C CA . GLN A 1 405 ? -4.590 6.513 2.188 1.00 89.56 405 GLN A CA 1
ATOM 3234 C C . GLN A 1 405 ? -3.186 6.012 1.828 1.00 89.56 405 GLN A C 1
ATOM 3236 O O . GLN A 1 405 ? -2.743 6.157 0.690 1.00 89.56 405 GLN A O 1
ATOM 3241 N N . THR A 1 406 ? -2.519 5.365 2.784 1.00 87.75 406 THR A N 1
ATOM 3242 C CA . THR A 1 406 ? -1.175 4.803 2.598 1.00 87.75 406 THR A CA 1
ATOM 3243 C C . THR A 1 406 ? -1.208 3.313 2.898 1.00 87.75 406 THR A C 1
ATOM 3245 O O . THR A 1 406 ? -1.543 2.916 4.013 1.00 87.75 406 THR A O 1
ATOM 3248 N N . HIS A 1 407 ? -0.852 2.493 1.909 1.00 86.06 407 HIS A N 1
ATOM 3249 C CA . HIS A 1 407 ? -0.722 1.042 2.053 1.00 86.06 407 HIS A CA 1
ATOM 3250 C C . HIS A 1 407 ? 0.716 0.657 1.717 1.00 86.06 407 HIS A C 1
ATOM 3252 O O . HIS A 1 407 ? 1.024 0.457 0.545 1.00 86.06 407 HIS A O 1
ATOM 3258 N N . PRO A 1 408 ? 1.622 0.609 2.710 1.00 84.12 408 PRO A N 1
ATOM 3259 C CA . PRO A 1 408 ? 3.000 0.248 2.437 1.00 84.12 408 PRO A CA 1
ATOM 3260 C C . PRO A 1 408 ? 3.070 -1.190 1.923 1.00 84.12 408 PRO A C 1
ATOM 3262 O O . PRO A 1 408 ? 2.521 -2.115 2.533 1.00 84.12 408 PRO A O 1
ATOM 3265 N N . LEU A 1 409 ? 3.753 -1.355 0.797 1.00 86.25 409 LEU A N 1
ATOM 3266 C CA . LEU A 1 409 ? 3.979 -2.645 0.169 1.00 86.25 409 LEU A CA 1
ATOM 3267 C C . LEU A 1 409 ? 5.123 -3.387 0.867 1.00 86.25 409 LEU A C 1
ATOM 3269 O O . LEU A 1 409 ? 6.160 -2.819 1.196 1.00 86.25 409 LEU A O 1
ATOM 3273 N N . ARG A 1 410 ? 4.931 -4.667 1.141 1.00 80.88 410 ARG A N 1
ATOM 3274 C CA . ARG A 1 410 ? 5.892 -5.463 1.919 1.00 80.88 410 ARG A CA 1
ATOM 3275 C C . ARG A 1 410 ? 6.838 -6.229 1.006 1.00 80.88 410 ARG A C 1
ATOM 3277 O O . ARG A 1 410 ? 6.485 -6.487 -0.143 1.00 80.88 410 ARG A O 1
ATOM 3284 N N . HIS A 1 411 ? 8.004 -6.606 1.527 1.00 78.56 411 HIS A N 1
ATOM 3285 C CA . HIS A 1 411 ? 8.923 -7.514 0.835 1.00 78.56 411 HIS A CA 1
ATOM 3286 C C . HIS A 1 411 ? 8.170 -8.745 0.291 1.00 78.56 411 HIS A C 1
ATOM 3288 O O . HIS A 1 411 ? 7.224 -9.231 0.912 1.00 78.56 411 HIS A O 1
ATOM 3294 N N . GLY A 1 412 ? 8.531 -9.172 -0.918 1.00 74.62 412 GLY A N 1
ATOM 3295 C CA . GLY A 1 412 ? 7.964 -10.322 -1.621 1.00 74.62 412 GLY A CA 1
ATOM 3296 C C . GLY A 1 412 ? 6.573 -10.116 -2.233 1.00 74.62 412 GLY A C 1
ATOM 3297 O O . GLY A 1 412 ? 6.192 -10.871 -3.126 1.00 74.62 412 GLY A O 1
ATOM 3298 N N . GLN A 1 413 ? 5.837 -9.052 -1.878 1.00 80.19 413 GLN A N 1
ATOM 3299 C CA . GLN A 1 413 ? 4.529 -8.788 -2.485 1.00 80.19 413 GLN A CA 1
ATOM 3300 C C . GLN A 1 413 ? 4.625 -8.624 -4.006 1.00 80.19 413 GLN A C 1
ATOM 3302 O O . GLN A 1 413 ? 5.464 -7.880 -4.521 1.00 80.19 413 GLN A O 1
ATOM 3307 N N . HIS A 1 414 ? 3.709 -9.280 -4.721 1.00 84.50 414 HIS A N 1
ATOM 3308 C CA . HIS A 1 414 ? 3.604 -9.164 -6.169 1.00 84.50 414 HIS A CA 1
ATOM 3309 C C . HIS A 1 414 ? 2.802 -7.926 -6.563 1.00 84.50 414 HIS A C 1
ATOM 3311 O O . HIS A 1 414 ? 1.687 -7.703 -6.076 1.00 84.50 414 HIS A O 1
ATOM 3317 N N . VAL A 1 415 ? 3.357 -7.133 -7.472 1.00 90.81 415 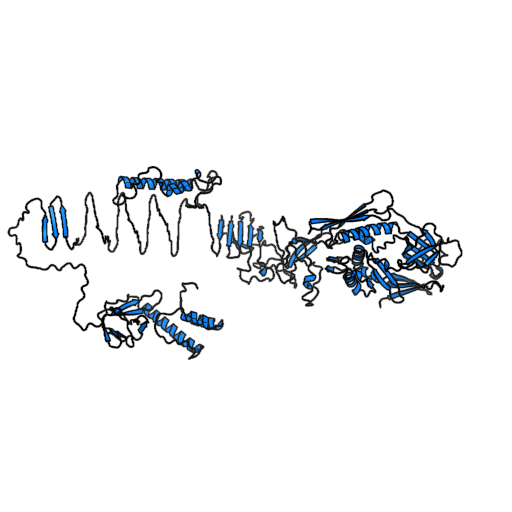VAL A N 1
ATOM 3318 C CA . VAL A 1 415 ? 2.804 -5.843 -7.884 1.00 90.81 415 VAL A CA 1
ATOM 3319 C C . VAL A 1 415 ? 2.687 -5.727 -9.390 1.00 90.81 415 VAL A C 1
ATOM 3321 O O . VAL A 1 415 ? 3.424 -6.365 -10.142 1.00 90.81 415 VAL A O 1
ATOM 3324 N N . LEU A 1 416 ? 1.753 -4.884 -9.820 1.00 93.75 416 LEU A N 1
ATOM 3325 C CA . LEU A 1 416 ? 1.590 -4.475 -11.207 1.00 93.75 416 LEU A CA 1
ATOM 3326 C C . LEU A 1 416 ? 2.233 -3.106 -11.411 1.00 93.75 416 LEU A C 1
ATOM 3328 O O . LEU A 1 416 ? 1.987 -2.162 -10.658 1.00 93.75 416 LEU A O 1
ATOM 3332 N N . ILE A 1 417 ? 3.041 -3.027 -12.457 1.00 93.81 417 ILE A N 1
ATOM 3333 C CA . ILE A 1 417 ? 3.798 -1.867 -12.890 1.00 93.81 417 ILE A CA 1
ATOM 3334 C C . ILE A 1 417 ? 3.207 -1.387 -14.210 1.00 93.81 417 ILE A C 1
ATOM 3336 O O . ILE A 1 417 ? 3.121 -2.151 -15.176 1.00 93.81 417 ILE A O 1
ATOM 3340 N N . ASP A 1 418 ? 2.817 -0.122 -14.239 1.00 92.94 418 ASP A N 1
ATOM 3341 C CA . ASP A 1 418 ? 2.545 0.613 -15.468 1.00 92.94 418 ASP A CA 1
ATOM 3342 C C . ASP A 1 418 ? 3.723 1.540 -15.786 1.00 92.94 418 ASP A C 1
ATOM 3344 O O . ASP A 1 418 ? 4.591 1.780 -14.943 1.00 92.94 418 ASP A O 1
ATOM 3348 N N . PHE A 1 419 ? 3.763 2.060 -17.005 1.00 88.94 419 PHE A N 1
ATOM 3349 C CA . PHE A 1 419 ? 4.862 2.866 -17.512 1.00 88.94 419 PHE A CA 1
ATOM 3350 C C . PHE A 1 419 ? 4.325 4.152 -18.124 1.00 88.94 419 PHE A C 1
ATOM 3352 O O . PHE A 1 419 ? 3.613 4.133 -19.131 1.00 88.94 419 PHE A O 1
ATOM 3359 N N . ILE A 1 420 ? 4.664 5.293 -17.523 1.00 85.31 420 ILE A N 1
ATOM 3360 C CA . ILE A 1 420 ? 4.133 6.590 -17.956 1.00 85.31 420 ILE A CA 1
ATOM 3361 C C . ILE A 1 420 ? 4.595 6.868 -19.393 1.00 85.31 420 ILE A C 1
ATOM 3363 O O . ILE A 1 420 ? 5.788 6.920 -19.679 1.00 85.31 420 ILE A O 1
ATOM 3367 N N . GLY A 1 421 ? 3.639 7.026 -20.314 1.00 80.69 421 GLY A N 1
ATOM 3368 C CA . GLY A 1 421 ? 3.928 7.210 -21.740 1.00 80.69 421 GLY A CA 1
ATOM 3369 C C . GLY A 1 421 ? 4.486 5.964 -22.444 1.00 80.69 421 GLY A C 1
ATOM 3370 O O . GLY A 1 421 ? 4.990 6.082 -23.558 1.00 80.69 421 GLY A O 1
ATOM 3371 N N . GLY A 1 422 ? 4.413 4.785 -21.814 1.00 84.12 422 GLY A N 1
ATOM 3372 C CA . GLY A 1 422 ? 5.009 3.544 -22.314 1.00 84.12 422 GLY A CA 1
ATOM 3373 C C . GLY A 1 422 ? 6.538 3.519 -22.248 1.00 84.12 422 GLY A C 1
ATOM 3374 O O . GLY A 1 422 ? 7.161 2.693 -22.915 1.00 84.12 422 GLY A O 1
ATOM 3375 N N . ASP A 1 423 ? 7.155 4.424 -21.487 1.00 82.75 423 ASP A N 1
ATOM 3376 C CA . ASP A 1 423 ? 8.602 4.463 -21.289 1.00 82.75 423 ASP A CA 1
ATOM 3377 C C . ASP A 1 423 ? 8.993 3.523 -20.141 1.00 82.75 423 ASP A C 1
ATOM 3379 O O . ASP A 1 423 ? 8.615 3.725 -18.988 1.00 82.75 423 ASP A O 1
ATOM 3383 N N . ILE A 1 424 ? 9.764 2.477 -20.442 1.00 84.19 424 ILE A N 1
ATOM 3384 C CA . ILE A 1 424 ? 10.185 1.485 -19.443 1.00 84.19 424 ILE A CA 1
ATOM 3385 C C . ILE A 1 424 ? 11.076 2.079 -18.338 1.00 84.19 424 ILE A C 1
ATOM 3387 O O . ILE A 1 424 ? 11.230 1.500 -17.260 1.00 84.19 424 ILE A O 1
ATOM 3391 N N . THR A 1 425 ? 11.636 3.266 -18.571 1.00 83.00 425 THR A N 1
ATOM 3392 C CA . THR A 1 425 ? 12.388 4.015 -17.563 1.00 83.00 425 THR A CA 1
ATOM 3393 C C . THR A 1 425 ? 11.479 4.798 -16.597 1.00 83.00 425 THR A C 1
ATOM 3395 O O . THR A 1 425 ? 11.988 5.389 -15.638 1.00 83.00 425 THR A O 1
ATOM 3398 N N . HIS A 1 426 ? 10.147 4.721 -16.784 1.00 82.69 426 HIS A N 1
ATOM 3399 C CA . HIS A 1 426 ? 9.084 5.438 -16.055 1.00 82.69 426 HIS A CA 1
ATOM 3400 C C . HIS A 1 426 ? 8.087 4.527 -15.349 1.00 82.69 426 HIS A C 1
ATOM 3402 O O . HIS A 1 426 ? 6.876 4.689 -15.536 1.00 82.69 426 HIS A O 1
ATOM 3408 N N . PRO A 1 427 ? 8.549 3.576 -14.526 1.00 89.06 427 PRO A N 1
ATOM 3409 C CA . PRO A 1 427 ? 7.632 2.693 -13.837 1.00 89.06 427 PRO A CA 1
ATOM 3410 C C . PRO A 1 427 ? 6.813 3.446 -12.782 1.00 89.06 427 PRO A C 1
ATOM 3412 O O . PRO A 1 427 ? 7.306 4.349 -12.100 1.00 89.06 427 PRO A O 1
ATOM 3415 N N . ILE A 1 428 ? 5.570 3.016 -12.609 1.00 91.12 428 ILE A N 1
ATOM 3416 C CA . ILE A 1 428 ? 4.696 3.354 -11.489 1.00 91.12 428 ILE A CA 1
ATOM 3417 C C . ILE A 1 428 ? 3.990 2.081 -11.029 1.00 91.12 428 ILE A C 1
ATOM 3419 O O . ILE A 1 428 ? 3.448 1.327 -11.837 1.00 91.12 428 ILE A O 1
ATOM 3423 N N . ILE A 1 429 ? 3.999 1.820 -9.725 1.00 94.25 429 ILE A N 1
ATOM 3424 C CA . ILE A 1 429 ? 3.242 0.712 -9.145 1.00 94.25 429 ILE A CA 1
ATOM 3425 C C . ILE A 1 429 ? 1.778 1.140 -9.086 1.00 94.25 429 ILE A C 1
ATOM 3427 O O . ILE A 1 429 ? 1.454 2.121 -8.423 1.00 94.25 429 ILE A O 1
ATOM 3431 N N . ILE A 1 430 ? 0.890 0.411 -9.757 1.00 94.06 430 ILE A N 1
ATOM 3432 C CA . ILE A 1 430 ? -0.543 0.752 -9.830 1.00 94.06 430 ILE A CA 1
ATOM 3433 C C . ILE A 1 430 ? -1.425 -0.115 -8.927 1.00 94.06 430 ILE A C 1
ATOM 3435 O O . ILE A 1 430 ? -2.613 0.159 -8.768 1.00 94.06 430 ILE A O 1
ATOM 3439 N N . GLY A 1 431 ? -0.857 -1.167 -8.342 1.00 90.31 431 GLY A N 1
ATOM 3440 C CA . GLY A 1 431 ? -1.555 -2.036 -7.408 1.00 90.31 431 GLY A CA 1
ATOM 3441 C C . GLY A 1 431 ? -0.758 -3.287 -7.072 1.00 90.31 431 GLY A C 1
ATOM 3442 O O . GLY A 1 431 ? 0.242 -3.608 -7.718 1.00 90.31 431 GLY A O 1
ATOM 3443 N N . SER A 1 432 ? -1.224 -4.005 -6.058 1.00 87.25 432 SER A N 1
ATOM 3444 C CA . SER A 1 432 ? -0.726 -5.327 -5.697 1.00 87.25 432 SER A CA 1
ATOM 3445 C C . SER A 1 432 ? -1.709 -6.410 -6.128 1.00 87.25 432 SER A C 1
ATOM 3447 O O . SER A 1 432 ? -2.912 -6.187 -6.275 1.00 87.25 432 SER A O 1
ATOM 3449 N N . THR A 1 433 ? -1.181 -7.603 -6.353 1.00 82.88 433 THR A N 1
ATOM 3450 C CA . THR A 1 433 ? -1.967 -8.790 -6.697 1.00 82.88 433 THR A CA 1
ATOM 3451 C C . THR A 1 433 ? -1.685 -9.894 -5.702 1.00 82.88 433 THR A C 1
ATOM 3453 O O . THR A 1 433 ? -0.607 -9.945 -5.113 1.00 82.88 433 THR A O 1
ATOM 3456 N N . HIS A 1 434 ? -2.640 -10.803 -5.560 1.00 76.25 434 HIS A N 1
ATOM 3457 C CA . HIS A 1 434 ? -2.460 -12.028 -4.798 1.00 76.25 434 HIS A CA 1
ATOM 3458 C C . HIS A 1 434 ? -1.850 -13.115 -5.698 1.00 76.25 434 HIS A C 1
ATOM 3460 O O . HIS A 1 434 ? -2.325 -13.324 -6.814 1.00 76.25 434 HIS A O 1
ATOM 3466 N N . ASN A 1 435 ? -0.811 -13.798 -5.226 1.00 66.25 435 ASN A N 1
ATOM 3467 C CA . ASN A 1 435 ? -0.081 -14.863 -5.921 1.00 66.25 435 ASN A CA 1
ATOM 3468 C C . ASN A 1 435 ? 0.096 -16.150 -5.075 1.00 66.25 435 ASN A C 1
ATOM 3470 O O . ASN A 1 435 ? 0.745 -17.084 -5.539 1.00 66.25 435 ASN A O 1
ATOM 3474 N N . GLY A 1 436 ? -0.475 -16.225 -3.864 1.00 59.16 436 GLY A N 1
ATOM 3475 C CA . GLY A 1 436 ? -0.315 -17.344 -2.922 1.00 59.16 436 GLY A CA 1
ATOM 3476 C C . GLY A 1 436 ? -1.591 -18.103 -2.559 1.00 59.16 436 GLY A C 1
ATOM 3477 O O . GLY A 1 436 ? -2.699 -17.577 -2.691 1.00 59.16 436 GLY A O 1
ATOM 3478 N N . GLN A 1 437 ? -1.433 -19.327 -2.035 1.00 53.34 437 GLN A N 1
ATOM 3479 C CA . GLN A 1 437 ? -2.514 -20.065 -1.371 1.00 53.34 437 GLN A CA 1
ATOM 3480 C C . GLN A 1 437 ? -2.474 -19.857 0.144 1.00 53.34 437 GLN A C 1
ATOM 3482 O O . GLN A 1 437 ? -1.423 -19.928 0.777 1.00 53.34 437 GLN A O 1
ATOM 3487 N N . GLY A 1 438 ? -3.647 -19.612 0.722 1.00 53.31 438 GLY A N 1
ATOM 3488 C CA . GLY A 1 438 ? -3.821 -19.461 2.158 1.00 53.31 438 GLY A CA 1
ATOM 3489 C C . GLY A 1 438 ? -3.458 -20.677 2.954 1.00 53.31 438 GLY A C 1
ATOM 3490 O O . GLY A 1 438 ? -4.069 -21.726 2.776 1.00 53.31 438 GLY A O 1
ATOM 3491 N N . ASN A 1 439 ? -2.552 -20.503 3.902 1.00 52.47 439 ASN A N 1
ATOM 3492 C CA . ASN A 1 439 ? -2.452 -21.433 5.009 1.00 52.47 439 ASN A CA 1
ATOM 3493 C C . ASN A 1 439 ? -3.511 -21.072 6.060 1.00 52.47 439 ASN A C 1
ATOM 3495 O O . ASN A 1 439 ? -3.757 -19.895 6.330 1.00 52.47 439 ASN A O 1
ATOM 3499 N N . SER A 1 440 ? -4.108 -22.081 6.691 1.00 47.28 440 SER A N 1
ATOM 3500 C CA . SER A 1 440 ? -4.913 -21.878 7.893 1.00 47.28 440 SER A CA 1
ATOM 3501 C C . SER A 1 440 ? -4.029 -21.354 9.026 1.00 47.28 440 SER A C 1
ATOM 3503 O O . SER A 1 440 ? -3.004 -21.967 9.314 1.00 47.28 440 SER A O 1
ATOM 3505 N N . ASP A 1 441 ? -4.406 -20.225 9.629 1.00 48.97 441 ASP A N 1
ATOM 3506 C CA . ASP A 1 441 ? -3.694 -19.557 10.731 1.00 48.97 441 ASP A CA 1
ATOM 3507 C C . ASP A 1 441 ? -2.266 -19.079 10.425 1.00 48.97 441 ASP A C 1
ATOM 3509 O O . ASP A 1 441 ? -1.580 -18.595 11.329 1.00 48.97 441 ASP A O 1
ATOM 3513 N N . ALA A 1 442 ? -1.786 -19.171 9.179 1.00 48.59 442 ALA A N 1
ATOM 3514 C CA . ALA A 1 442 ? -0.440 -18.706 8.886 1.00 48.59 442 ALA A CA 1
ATOM 3515 C C . ALA A 1 442 ? -0.454 -17.274 8.363 1.00 48.59 442 ALA A C 1
ATOM 3517 O O . ALA A 1 442 ? -1.052 -16.930 7.345 1.00 48.59 442 ALA A O 1
ATOM 3518 N N . GLN A 1 443 ? 0.336 -16.466 9.058 1.00 48.66 443 GLN A N 1
ATOM 3519 C CA . GLN A 1 443 ? 0.747 -15.107 8.728 1.00 48.66 443 GLN A CA 1
ATOM 3520 C C . GLN A 1 443 ? 1.547 -14.999 7.409 1.00 48.66 443 GLN A C 1
ATOM 3522 O O . GLN A 1 443 ? 2.089 -13.935 7.123 1.00 48.66 443 GLN A O 1
ATOM 3527 N N . HIS A 1 444 ? 1.602 -16.085 6.624 1.00 48.47 444 HIS A N 1
ATOM 3528 C CA . HIS A 1 444 ? 2.289 -16.266 5.347 1.00 48.47 444 HIS A CA 1
ATOM 3529 C C . HIS A 1 444 ? 1.516 -17.253 4.479 1.00 48.47 444 HIS A C 1
ATOM 3531 O O . HIS A 1 444 ? 1.091 -18.313 4.946 1.00 48.47 444 HIS A O 1
ATOM 3537 N N . ASN A 1 445 ? 1.375 -16.940 3.200 1.00 49.06 445 ASN A N 1
ATOM 3538 C CA . ASN A 1 445 ? 0.773 -17.848 2.230 1.00 49.06 445 ASN A CA 1
ATOM 3539 C C . ASN A 1 445 ? 1.897 -18.613 1.564 1.00 49.06 445 ASN A C 1
ATOM 3541 O O . ASN A 1 445 ? 2.863 -18.006 1.107 1.00 49.06 445 ASN A O 1
ATOM 3545 N N . SER A 1 446 ? 1.797 -19.936 1.530 1.00 43.59 446 SER A N 1
ATOM 3546 C CA . SER A 1 446 ? 2.789 -20.734 0.822 1.00 43.59 446 SER A CA 1
ATOM 3547 C C . SER A 1 446 ? 2.481 -20.714 -0.679 1.00 43.59 446 SER A C 1
ATOM 3549 O O . SER A 1 446 ? 1.329 -20.860 -1.102 1.00 43.59 446 SER A O 1
ATOM 3551 N N . ILE A 1 447 ? 3.513 -20.530 -1.507 1.00 40.56 447 ILE A N 1
ATOM 3552 C CA . ILE A 1 447 ? 3.468 -21.004 -2.894 1.00 40.56 447 ILE A CA 1
ATOM 3553 C C . ILE A 1 447 ? 3.648 -22.519 -2.803 1.00 40.56 447 ILE A C 1
ATOM 3555 O O . ILE A 1 447 ? 4.652 -22.997 -2.287 1.00 40.56 447 ILE A O 1
ATOM 3559 N N . VAL A 1 448 ? 2.673 -23.295 -3.279 1.00 37.56 448 VAL A N 1
ATOM 3560 C CA . VAL A 1 448 ? 2.694 -24.772 -3.196 1.00 37.56 448 VAL A CA 1
ATOM 3561 C C . VAL A 1 448 ? 3.804 -25.412 -4.054 1.00 37.56 448 VAL A C 1
ATOM 3563 O O . VAL A 1 448 ? 3.997 -26.624 -4.008 1.00 37.56 448 VAL A O 1
ATOM 3566 N N . SER A 1 449 ? 4.596 -24.648 -4.803 1.00 38.81 449 SER A N 1
ATOM 3567 C CA . SER A 1 449 ? 5.705 -25.204 -5.576 1.00 38.81 449 SER A CA 1
ATOM 3568 C C . SER A 1 449 ? 6.653 -24.119 -6.083 1.00 38.81 449 SER A C 1
ATOM 3570 O O . SER A 1 449 ? 6.443 -23.605 -7.175 1.00 38.81 449 SER A O 1
ATOM 3572 N N . ASP A 1 450 ? 7.690 -23.780 -5.328 1.00 33.94 450 ASP A N 1
ATOM 3573 C CA . ASP A 1 450 ? 9.039 -23.698 -5.892 1.00 33.94 450 ASP A CA 1
ATOM 3574 C C . ASP A 1 450 ? 10.066 -23.641 -4.762 1.00 33.94 450 ASP A C 1
ATOM 3576 O O . ASP A 1 450 ? 9.755 -23.256 -3.637 1.00 33.94 450 ASP A O 1
ATOM 3580 N N . THR A 1 451 ? 11.290 -24.060 -5.047 1.00 38.81 451 THR A N 1
ATOM 3581 C CA . THR A 1 451 ? 12.416 -24.035 -4.100 1.00 38.81 451 THR A CA 1
ATOM 3582 C C . THR A 1 451 ? 12.963 -22.630 -3.818 1.00 38.81 451 THR A C 1
ATOM 3584 O O . THR A 1 451 ? 13.949 -22.513 -3.094 1.00 38.81 451 THR A O 1
ATOM 3587 N N . ASP A 1 452 ? 12.303 -21.585 -4.326 1.00 39.06 452 ASP A N 1
ATOM 3588 C CA . ASP A 1 452 ? 12.686 -20.187 -4.156 1.00 39.06 452 ASP A CA 1
ATOM 3589 C C . ASP A 1 452 ? 11.764 -19.458 -3.173 1.00 39.06 452 ASP A C 1
ATOM 3591 O O . ASP A 1 452 ? 10.537 -19.557 -3.204 1.00 39.06 452 ASP A O 1
ATOM 3595 N N . THR A 1 453 ? 12.398 -18.696 -2.290 1.00 43.53 453 THR A N 1
ATOM 3596 C CA . THR A 1 453 ? 11.851 -17.890 -1.193 1.00 43.53 453 THR A CA 1
ATOM 3597 C C . THR A 1 453 ? 11.040 -16.681 -1.685 1.00 43.53 453 THR A C 1
ATOM 3599 O O . THR A 1 453 ? 11.370 -15.537 -1.381 1.00 43.53 453 THR A O 1
ATOM 3602 N N . LEU A 1 454 ? 10.008 -16.900 -2.498 1.00 43.62 454 LEU A N 1
ATOM 3603 C CA . LEU A 1 454 ? 9.067 -15.857 -2.905 1.00 43.62 454 LEU A CA 1
ATOM 3604 C C . LEU A 1 454 ? 7.899 -15.813 -1.913 1.00 43.62 454 LEU A C 1
ATOM 3606 O O . LEU A 1 454 ? 7.060 -16.716 -1.898 1.00 43.62 454 LEU A O 1
ATOM 3610 N N . ASP A 1 455 ? 7.834 -14.757 -1.095 1.00 49.00 455 ASP A N 1
ATOM 3611 C CA . ASP A 1 455 ? 6.703 -14.543 -0.188 1.00 49.00 455 ASP A CA 1
ATOM 3612 C C . ASP A 1 455 ? 5.424 -14.327 -1.001 1.00 49.00 455 ASP A C 1
ATOM 3614 O O . ASP A 1 455 ? 5.339 -13.447 -1.861 1.00 49.00 455 ASP A O 1
ATOM 3618 N N . ALA A 1 456 ? 4.407 -15.144 -0.744 1.00 49.38 456 ALA A N 1
ATOM 3619 C CA . ALA A 1 456 ? 3.157 -15.069 -1.475 1.00 49.38 456 ALA A CA 1
ATOM 3620 C C . ALA A 1 456 ? 2.119 -14.223 -0.725 1.00 49.38 456 ALA A C 1
ATOM 3622 O O . ALA A 1 456 ? 1.857 -14.396 0.470 1.00 49.38 456 ALA A O 1
ATOM 3623 N N . THR A 1 457 ? 1.448 -13.332 -1.443 1.00 58.03 457 THR A N 1
ATOM 3624 C CA . THR A 1 457 ? 0.263 -12.607 -0.985 1.00 58.03 457 THR A CA 1
ATOM 3625 C C . THR A 1 457 ? -0.983 -13.386 -1.368 1.00 58.03 457 THR A C 1
ATOM 3627 O O . THR A 1 457 ? -1.168 -13.772 -2.516 1.00 58.03 457 THR A O 1
ATOM 3630 N N . SER A 1 458 ? -1.888 -13.615 -0.433 1.00 58.19 458 SER A N 1
ATOM 3631 C CA . SER A 1 458 ? -3.172 -14.257 -0.697 1.00 58.19 458 SER A CA 1
ATOM 3632 C C . SER A 1 458 ? -4.327 -13.321 -0.378 1.00 58.19 458 SER A C 1
ATOM 3634 O O . SER A 1 458 ? -4.135 -12.339 0.350 1.00 58.19 458 SER A O 1
ATOM 3636 N N . PRO A 1 459 ? -5.536 -13.632 -0.872 1.00 65.69 459 PRO A N 1
ATOM 3637 C CA . PRO A 1 459 ? -6.731 -12.980 -0.382 1.00 65.69 459 PRO A CA 1
ATOM 3638 C C . PRO A 1 459 ? -6.840 -13.111 1.138 1.00 65.69 459 PRO A C 1
ATOM 3640 O O . PRO A 1 459 ? -6.718 -14.192 1.705 1.00 65.69 459 PRO A O 1
ATOM 3643 N N . THR A 1 460 ? -7.133 -11.988 1.779 1.00 66.00 460 THR A N 1
ATOM 3644 C CA . THR A 1 460 ? -7.272 -11.841 3.229 1.00 66.00 460 THR A CA 1
ATOM 3645 C C . THR A 1 460 ? -8.245 -12.832 3.879 1.00 66.00 460 THR A C 1
ATOM 3647 O O . THR A 1 460 ? -8.021 -13.269 5.011 1.00 66.00 460 THR A O 1
ATOM 3650 N N . TRP A 1 461 ? -9.316 -13.174 3.163 1.00 70.25 461 TRP A N 1
ATOM 3651 C CA . TRP A 1 461 ? -10.304 -14.172 3.550 1.00 70.25 461 TRP A CA 1
ATOM 3652 C C . TRP A 1 461 ? -10.486 -15.151 2.394 1.00 70.25 461 TRP A C 1
ATOM 3654 O O . TRP A 1 461 ? -10.802 -14.754 1.271 1.00 70.25 461 TRP A O 1
ATOM 3664 N N . PHE A 1 462 ? -10.290 -16.439 2.662 1.00 63.62 462 PHE A N 1
ATOM 3665 C CA . PHE A 1 462 ? -10.516 -17.489 1.675 1.00 63.62 462 PHE A CA 1
ATOM 3666 C C . PHE A 1 462 ? -11.956 -17.958 1.730 1.00 63.62 462 PHE A C 1
ATOM 3668 O O . PHE A 1 462 ? -12.496 -18.191 2.811 1.00 63.62 462 PHE A O 1
ATOM 3675 N N . ILE A 1 463 ? -12.537 -18.207 0.559 1.00 53.72 463 ILE A N 1
ATOM 3676 C CA . ILE A 1 463 ? -13.743 -19.024 0.448 1.00 53.72 463 ILE A CA 1
ATOM 3677 C C . ILE A 1 463 ? -13.325 -20.462 0.775 1.00 53.72 463 ILE A C 1
ATOM 3679 O O . ILE A 1 463 ? -12.964 -21.243 -0.106 1.00 53.72 463 ILE A O 1
ATOM 3683 N N . ASN A 1 464 ? -13.280 -20.805 2.060 1.00 52.56 464 ASN A N 1
ATOM 3684 C CA . ASN A 1 464 ? -13.170 -22.193 2.483 1.00 52.56 464 ASN A CA 1
ATOM 3685 C C . ASN A 1 464 ? -14.556 -22.861 2.403 1.00 52.56 464 ASN A C 1
ATOM 3687 O O . ASN A 1 464 ? -15.585 -22.196 2.281 1.00 52.56 464 ASN A O 1
ATOM 3691 N N . GLN A 1 465 ? -14.605 -24.194 2.469 1.00 49.75 465 GLN A N 1
ATOM 3692 C CA . GLN A 1 465 ? -15.864 -24.951 2.341 1.00 49.75 465 GLN A CA 1
ATOM 3693 C C . GLN A 1 465 ? -16.917 -24.606 3.418 1.00 49.75 465 GLN A C 1
ATOM 3695 O O . GLN A 1 465 ? -18.081 -24.970 3.270 1.00 49.75 465 GLN A O 1
ATOM 3700 N N . SER A 1 466 ? -16.528 -23.908 4.487 1.00 57.84 466 SER A N 1
ATOM 3701 C CA . SER A 1 466 ? -17.388 -23.512 5.608 1.00 57.84 466 SER A CA 1
ATOM 3702 C C . SER A 1 466 ? -18.102 -22.164 5.417 1.00 57.84 466 SER A C 1
ATOM 3704 O O . SER A 1 466 ? -19.119 -21.945 6.073 1.00 57.84 466 SER A O 1
ATOM 3706 N N . HIS A 1 467 ? -17.636 -21.279 4.522 1.00 70.00 467 HIS A N 1
ATOM 3707 C CA . HIS A 1 467 ? -18.304 -20.005 4.219 1.00 70.00 467 HIS A CA 1
ATOM 3708 C C . HIS A 1 467 ? -18.232 -19.662 2.724 1.00 70.00 467 HIS A C 1
ATOM 3710 O O . HIS A 1 467 ? -17.226 -19.169 2.225 1.00 70.00 467 HIS A O 1
ATOM 3716 N N . ALA A 1 468 ? -19.325 -19.923 1.999 1.00 70.62 468 ALA A N 1
ATOM 3717 C CA . ALA A 1 468 ? -19.382 -19.785 0.540 1.00 70.62 468 ALA A CA 1
ATOM 3718 C C . ALA A 1 468 ? -19.529 -18.335 0.036 1.00 70.62 468 ALA A C 1
ATOM 3720 O O . ALA A 1 468 ? -19.435 -18.094 -1.168 1.00 70.62 468 ALA A O 1
ATOM 3721 N N . TYR A 1 469 ? -19.799 -17.383 0.932 1.00 81.19 469 TYR A N 1
ATOM 3722 C CA . TYR A 1 469 ? -20.047 -15.985 0.582 1.00 81.19 469 TYR A CA 1
ATOM 3723 C C . TYR A 1 469 ? -18.799 -15.130 0.816 1.00 81.19 469 TYR A C 1
ATOM 3725 O O . TYR A 1 469 ? -18.021 -15.432 1.728 1.00 81.19 469 TYR A O 1
ATOM 3733 N N . PRO A 1 470 ? -18.594 -14.076 0.006 1.00 77.69 470 PRO A N 1
ATOM 3734 C CA . PRO A 1 470 ? -17.428 -13.220 0.141 1.00 77.69 470 PRO A CA 1
ATOM 3735 C C . PRO A 1 470 ? -17.423 -12.503 1.493 1.00 77.69 470 PRO A C 1
ATOM 3737 O O . PRO A 1 470 ? -18.468 -12.213 2.073 1.00 77.69 470 PRO A O 1
ATOM 3740 N N . ILE A 1 471 ? -16.220 -12.212 1.971 1.00 82.88 471 ILE A N 1
ATOM 3741 C CA . ILE A 1 471 ? -15.971 -11.322 3.099 1.00 82.88 471 ILE A CA 1
ATOM 3742 C C . ILE A 1 471 ? -15.143 -10.168 2.543 1.00 82.88 471 ILE A C 1
ATOM 3744 O O . ILE A 1 471 ? -14.164 -10.402 1.832 1.00 82.88 471 ILE A O 1
ATOM 3748 N N . ASP A 1 472 ? -15.564 -8.943 2.835 1.00 86.81 472 ASP A N 1
ATOM 3749 C CA . ASP A 1 472 ? -14.902 -7.718 2.388 1.00 86.81 472 ASP A CA 1
ATOM 3750 C C . ASP A 1 472 ? -14.312 -6.953 3.580 1.00 86.81 472 ASP A C 1
ATOM 3752 O O . ASP A 1 472 ? -14.718 -7.151 4.728 1.00 86.81 472 ASP A O 1
ATOM 3756 N N . GLY A 1 473 ? -13.360 -6.061 3.320 1.00 88.38 473 GLY A N 1
ATOM 3757 C CA . GLY A 1 473 ? -12.790 -5.170 4.320 1.00 88.38 473 GLY A CA 1
ATOM 3758 C C . GLY A 1 473 ? -11.270 -5.055 4.274 1.00 88.38 473 GLY A C 1
ATOM 3759 O O . GLY A 1 473 ? -10.626 -5.274 3.253 1.00 88.38 473 GLY A O 1
ATOM 3760 N N . ILE A 1 474 ? -10.690 -4.668 5.409 1.00 87.69 474 ILE A N 1
ATOM 3761 C CA . ILE A 1 474 ? -9.255 -4.414 5.561 1.00 87.69 474 ILE A CA 1
ATOM 3762 C C . ILE A 1 474 ? -8.730 -5.276 6.700 1.00 87.69 474 ILE A C 1
ATOM 3764 O O . ILE A 1 474 ? -9.272 -5.235 7.802 1.00 87.69 474 ILE A O 1
ATOM 3768 N N . LYS A 1 475 ? -7.632 -5.991 6.462 1.00 83.69 475 LYS A N 1
ATOM 3769 C CA . LYS A 1 475 ? -6.868 -6.686 7.500 1.00 83.69 475 LYS A CA 1
ATOM 3770 C C . LYS A 1 475 ? -5.398 -6.338 7.371 1.00 83.69 475 LYS A C 1
ATOM 3772 O O . LYS A 1 475 ? -4.838 -6.342 6.276 1.00 83.69 475 LYS A O 1
ATOM 3777 N N . THR A 1 476 ? -4.782 -6.010 8.493 1.00 81.69 476 THR A N 1
ATOM 3778 C CA . THR A 1 476 ? -3.368 -5.653 8.563 1.00 81.69 476 THR A CA 1
ATOM 3779 C C . THR A 1 476 ? -2.539 -6.809 9.104 1.00 81.69 476 THR A C 1
ATOM 3781 O O . THR A 1 476 ? -3.060 -7.853 9.474 1.00 81.69 476 THR A O 1
ATOM 3784 N N . GLN A 1 477 ? -1.229 -6.614 9.157 1.00 76.94 477 GLN A N 1
ATOM 3785 C CA . GLN A 1 477 ? -0.297 -7.515 9.817 1.00 76.94 477 GLN A CA 1
ATOM 3786 C C . GLN A 1 477 ? 0.794 -6.669 10.463 1.00 76.94 477 GLN A C 1
ATOM 3788 O O . GLN A 1 477 ? 1.211 -5.658 9.876 1.00 76.94 477 GLN A O 1
ATOM 3793 N N . SER A 1 478 ? 1.243 -7.087 11.647 1.00 75.56 478 SER A N 1
ATOM 3794 C CA . SER A 1 478 ? 2.438 -6.543 12.287 1.00 75.56 478 SER A CA 1
ATOM 3795 C C . SER A 1 478 ? 3.640 -6.605 11.338 1.00 75.56 478 SER A C 1
ATOM 3797 O O . SER A 1 478 ? 3.813 -7.558 10.576 1.00 75.56 478 SER A O 1
ATOM 3799 N N . ILE A 1 479 ? 4.442 -5.541 11.341 1.00 73.31 479 ILE A N 1
ATOM 3800 C CA . ILE A 1 479 ? 5.515 -5.331 10.364 1.00 73.31 479 ILE A CA 1
ATOM 3801 C C . ILE A 1 479 ? 6.614 -6.382 10.554 1.00 73.31 479 ILE A C 1
ATOM 3803 O O . ILE A 1 479 ? 6.983 -7.051 9.592 1.00 73.31 479 ILE A O 1
ATOM 3807 N N . ASP A 1 480 ? 7.067 -6.611 11.786 1.00 63.53 480 ASP A N 1
ATOM 3808 C CA . ASP A 1 480 ? 8.201 -7.503 12.071 1.00 63.53 480 ASP A CA 1
ATOM 3809 C C . ASP A 1 480 ? 7.926 -8.974 11.723 1.00 63.53 480 ASP A C 1
ATOM 3811 O O . ASP A 1 480 ? 8.829 -9.704 11.313 1.00 63.53 480 ASP A O 1
ATOM 3815 N N . SER A 1 481 ? 6.672 -9.415 11.840 1.00 59.12 481 SER A N 1
ATOM 3816 C CA . SER A 1 481 ? 6.245 -10.792 11.530 1.00 59.12 481 SER A CA 1
ATOM 3817 C C . SER A 1 481 ? 6.028 -11.023 10.035 1.00 59.12 481 SER A C 1
ATOM 3819 O O . SER A 1 481 ? 6.002 -12.167 9.576 1.00 59.12 481 SER A O 1
ATOM 3821 N N . SER A 1 482 ? 5.870 -9.945 9.260 1.00 61.72 482 SER A N 1
ATOM 3822 C CA . SER A 1 482 ? 5.550 -10.040 7.836 1.00 61.72 482 SER A CA 1
ATOM 3823 C C . SER A 1 482 ? 6.721 -10.463 6.949 1.00 61.72 482 SER A C 1
ATOM 3825 O O . SER A 1 482 ? 6.481 -10.822 5.807 1.00 61.72 482 SER A O 1
ATOM 3827 N N . ARG A 1 483 ? 7.957 -10.502 7.472 1.00 60.09 483 ARG A N 1
ATOM 3828 C CA . ARG A 1 483 ? 9.141 -10.986 6.735 1.00 60.09 483 ARG A CA 1
ATOM 3829 C C . ARG A 1 483 ? 9.500 -12.452 7.001 1.00 60.09 483 ARG A C 1
ATOM 3831 O O . ARG A 1 483 ? 10.107 -13.085 6.154 1.00 60.09 483 ARG A O 1
ATOM 3838 N N . THR A 1 484 ? 9.224 -12.991 8.193 1.00 54.47 484 THR A N 1
ATOM 3839 C CA . THR A 1 484 ? 9.913 -14.218 8.662 1.00 54.47 484 THR A CA 1
ATOM 3840 C C . THR A 1 484 ? 9.096 -15.500 8.654 1.00 54.47 484 THR A C 1
ATOM 3842 O O . THR A 1 484 ? 9.595 -16.520 9.114 1.00 54.47 484 THR A O 1
ATOM 3845 N N . GLY A 1 485 ? 7.837 -15.505 8.236 1.00 51.44 485 GLY A N 1
ATOM 3846 C CA . GLY A 1 485 ? 7.006 -16.705 8.418 1.00 51.44 485 GLY A CA 1
ATOM 3847 C C . GLY A 1 485 ? 6.375 -16.833 9.807 1.00 51.44 485 GLY A C 1
ATOM 3848 O O . GLY A 1 485 ? 5.420 -17.582 9.998 1.00 51.44 485 GLY A O 1
ATOM 3849 N N . GLU A 1 486 ? 6.958 -16.172 10.808 1.00 49.78 486 GLU A N 1
ATOM 3850 C CA . GLU A 1 486 ? 7.066 -16.768 12.137 1.00 49.78 486 GLU A CA 1
ATOM 3851 C C . GLU A 1 486 ? 5.922 -16.345 13.074 1.00 49.78 486 GLU A C 1
ATOM 3853 O O . GLU A 1 486 ? 6.018 -15.384 13.840 1.00 49.78 486 GLU A O 1
ATOM 3858 N N . ALA A 1 487 ? 4.837 -17.124 13.033 1.00 46.38 487 ALA A N 1
ATOM 3859 C CA . ALA A 1 487 ? 3.659 -16.985 13.896 1.00 46.38 487 ALA A CA 1
ATOM 3860 C C . ALA A 1 487 ? 3.919 -17.312 15.387 1.00 46.38 487 ALA A C 1
ATOM 3862 O O . ALA A 1 487 ? 3.005 -17.231 16.203 1.00 46.38 487 ALA A O 1
ATOM 3863 N N . THR A 1 488 ? 5.142 -17.718 15.755 1.00 43.12 488 THR A N 1
ATOM 3864 C CA . THR A 1 488 ? 5.495 -18.197 17.105 1.00 43.12 488 THR A CA 1
ATOM 3865 C C . THR A 1 488 ? 6.060 -17.120 18.030 1.00 43.12 488 THR A C 1
ATOM 3867 O O . THR A 1 488 ? 6.170 -17.379 19.231 1.00 43.12 488 THR A O 1
ATOM 3870 N N . LYS A 1 489 ? 6.405 -15.916 17.539 1.00 43.66 489 LYS A N 1
ATOM 3871 C CA . LYS A 1 489 ? 6.721 -14.805 18.457 1.00 43.66 489 LYS A CA 1
ATOM 3872 C C . LYS A 1 489 ? 5.422 -14.234 19.019 1.00 43.66 489 LYS A C 1
ATOM 3874 O O . LYS A 1 489 ? 4.425 -14.149 18.313 1.00 43.66 489 LYS A O 1
ATOM 3879 N N . ASP A 1 490 ? 5.469 -13.877 20.298 1.00 48.72 490 ASP A N 1
ATOM 3880 C CA . ASP A 1 490 ? 4.384 -13.359 21.136 1.00 48.72 490 ASP A CA 1
ATOM 3881 C C . ASP A 1 490 ? 3.219 -12.694 20.362 1.00 48.72 490 ASP A C 1
ATOM 3883 O O . ASP A 1 490 ? 3.402 -11.682 19.678 1.00 48.72 490 ASP A O 1
ATOM 3887 N N . SER A 1 491 ? 2.004 -13.245 20.498 1.00 52.72 491 SER A N 1
ATOM 3888 C CA . SER A 1 491 ? 0.767 -12.758 19.857 1.00 52.72 491 SER A CA 1
ATOM 3889 C C . SER A 1 491 ? 0.442 -11.292 20.184 1.00 52.72 491 SER A C 1
ATOM 3891 O O . SER A 1 491 ? -0.391 -10.689 19.499 1.00 52.72 491 SER A O 1
ATOM 3893 N N . LEU A 1 492 ? 1.063 -10.713 21.217 1.00 54.50 492 LEU A N 1
ATOM 3894 C CA . LEU A 1 492 ? 0.953 -9.292 21.548 1.00 54.50 492 LEU A CA 1
ATOM 3895 C C . LEU A 1 492 ? 1.745 -8.390 20.585 1.00 54.50 492 LEU A C 1
ATOM 3897 O O . LEU A 1 492 ? 1.332 -7.255 20.352 1.00 54.50 492 LEU A O 1
ATOM 3901 N N . ILE A 1 493 ? 2.846 -8.891 20.016 1.00 56.50 493 ILE A N 1
ATOM 3902 C CA . ILE A 1 493 ? 3.773 -8.155 19.136 1.00 56.50 493 ILE A CA 1
ATOM 3903 C C . ILE A 1 493 ? 3.553 -8.552 17.663 1.00 56.50 493 ILE A C 1
ATOM 3905 O O . ILE A 1 493 ? 3.625 -7.714 16.763 1.00 56.50 493 ILE A O 1
ATOM 3909 N N . ASN A 1 494 ? 3.180 -9.808 17.410 1.00 61.91 494 ASN A N 1
ATOM 3910 C CA . ASN A 1 494 ? 2.943 -10.370 16.079 1.00 61.91 494 ASN A CA 1
ATOM 3911 C C . ASN A 1 494 ? 1.444 -10.490 15.749 1.00 61.91 494 ASN A C 1
ATOM 3913 O O . ASN A 1 494 ? 0.938 -11.573 15.465 1.00 61.91 494 ASN A O 1
ATOM 3917 N N . GLY A 1 495 ? 0.712 -9.377 15.832 1.00 72.12 495 GLY A N 1
ATOM 3918 C CA . GLY A 1 495 ? -0.746 -9.346 15.682 1.00 72.12 495 GLY A CA 1
ATOM 3919 C C . GLY A 1 495 ? -1.288 -8.872 14.326 1.00 72.12 495 GLY A C 1
ATOM 3920 O O . GLY A 1 495 ? -0.541 -8.527 13.407 1.00 72.12 495 GLY A O 1
ATOM 3921 N N . TYR A 1 496 ? -2.618 -8.799 14.227 1.00 79.56 496 TYR A N 1
ATOM 3922 C CA . TYR A 1 496 ? -3.347 -8.146 13.139 1.00 79.56 496 TYR A CA 1
ATOM 3923 C C . TYR A 1 496 ? -4.504 -7.299 13.670 1.00 79.56 496 TYR A C 1
ATOM 3925 O O . TYR A 1 496 ? -5.059 -7.553 14.740 1.00 79.56 496 TYR A O 1
ATOM 3933 N N . ASN A 1 497 ? -4.894 -6.303 12.878 1.00 86.38 497 ASN A N 1
ATOM 3934 C CA . ASN A 1 497 ? -6.144 -5.573 13.055 1.00 86.38 497 ASN A CA 1
ATOM 3935 C C . ASN A 1 497 ? -7.029 -5.823 11.839 1.00 86.38 497 ASN A C 1
ATOM 3937 O O . ASN A 1 497 ? -6.516 -5.969 10.730 1.00 86.38 497 ASN A O 1
ATOM 3941 N N . GLN A 1 498 ? -8.343 -5.844 12.028 1.00 89.00 498 GLN A N 1
ATOM 3942 C CA . GLN A 1 498 ? -9.285 -5.992 10.928 1.00 89.00 498 GLN A CA 1
ATOM 3943 C C . GLN A 1 498 ? -10.535 -5.129 11.093 1.00 89.00 498 GLN A C 1
ATOM 3945 O O . GLN A 1 498 ? -11.039 -4.919 12.198 1.00 89.00 498 GLN A O 1
ATOM 3950 N N . LEU A 1 499 ? -11.047 -4.686 9.952 1.00 93.19 499 LEU A N 1
ATOM 3951 C CA . LEU A 1 499 ? -12.412 -4.234 9.737 1.00 93.19 499 LEU A CA 1
ATOM 3952 C C . LEU A 1 499 ? -13.008 -5.176 8.694 1.00 93.19 499 LEU A C 1
ATOM 3954 O O . LEU A 1 499 ? -12.534 -5.203 7.562 1.00 93.19 499 LEU A O 1
ATOM 3958 N N . MET A 1 500 ? -14.011 -5.948 9.087 1.00 90.94 500 MET A N 1
ATOM 3959 C CA . MET A 1 500 ? -14.576 -7.038 8.302 1.00 90.94 500 MET A CA 1
ATOM 3960 C C . MET A 1 500 ? -16.070 -6.815 8.068 1.00 90.94 500 MET A C 1
ATOM 3962 O O . MET A 1 500 ? -16.814 -6.525 9.010 1.00 90.94 500 MET A O 1
ATOM 3966 N N . PHE A 1 501 ? -16.500 -7.020 6.828 1.00 91.94 501 PHE A N 1
ATOM 3967 C CA . PHE A 1 501 ? -17.883 -7.027 6.373 1.00 91.94 501 PHE A CA 1
ATOM 3968 C C . PHE A 1 501 ? -18.209 -8.419 5.823 1.00 91.94 501 PHE A C 1
ATOM 3970 O O . PHE A 1 501 ? -17.851 -8.766 4.697 1.00 91.94 501 PHE A O 1
ATOM 3977 N N . ASP A 1 502 ? -18.889 -9.229 6.627 1.00 89.19 502 ASP A N 1
ATOM 3978 C CA . ASP A 1 502 ? -19.458 -10.498 6.183 1.00 89.19 502 ASP A CA 1
ATOM 3979 C C . ASP A 1 502 ? -20.798 -10.213 5.495 1.00 89.19 502 ASP A C 1
ATOM 3981 O O . ASP A 1 502 ? -21.757 -9.760 6.131 1.00 89.19 502 ASP A O 1
ATOM 3985 N N . VAL A 1 503 ? -20.847 -10.460 4.185 1.00 87.88 503 VAL A N 1
ATOM 3986 C CA . VAL A 1 503 ? -22.020 -10.200 3.340 1.00 87.88 503 VAL A CA 1
ATOM 3987 C C . VAL A 1 503 ? -22.884 -11.445 3.124 1.00 87.88 503 VAL A C 1
ATOM 3989 O O . VAL A 1 503 ? -23.599 -11.541 2.124 1.00 87.88 503 VAL A O 1
ATOM 3992 N N . HIS A 1 504 ? -22.853 -12.410 4.050 1.00 88.75 504 HIS A N 1
ATOM 3993 C CA . HIS A 1 504 ? -23.780 -13.539 4.025 1.00 88.75 504 HIS A CA 1
ATOM 3994 C C . HIS A 1 504 ? -25.243 -13.047 3.937 1.00 88.75 504 HIS A C 1
ATOM 3996 O O . HIS A 1 504 ? -25.667 -12.256 4.784 1.00 88.75 504 HIS A O 1
ATOM 4002 N N . PRO A 1 505 ? -26.052 -13.537 2.974 1.00 89.25 505 PRO A N 1
ATOM 4003 C CA . PRO A 1 505 ? -27.376 -12.979 2.671 1.00 89.25 505 PRO A CA 1
ATOM 4004 C C . PRO A 1 505 ? -28.345 -13.013 3.860 1.00 89.25 505 PRO A C 1
ATOM 4006 O O . PRO A 1 505 ? -29.079 -12.055 4.085 1.00 89.25 505 PRO A O 1
ATOM 4009 N N . ASP A 1 506 ? -28.312 -14.093 4.644 1.00 90.06 506 ASP A N 1
ATOM 4010 C CA . ASP A 1 506 ? -29.224 -14.289 5.782 1.00 90.06 506 ASP A CA 1
ATOM 4011 C C . ASP A 1 506 ? -28.622 -13.913 7.142 1.00 90.06 506 ASP A C 1
ATOM 4013 O O . ASP A 1 506 ? -29.296 -13.996 8.169 1.00 90.06 506 ASP A O 1
ATOM 4017 N N . SER A 1 507 ? -27.331 -13.583 7.188 1.00 90.75 507 SER A N 1
ATOM 4018 C CA . SER A 1 507 ? -26.624 -13.395 8.455 1.00 90.75 507 SER A CA 1
ATOM 4019 C C . SER A 1 507 ? -25.450 -12.422 8.342 1.00 90.75 507 SER A C 1
ATOM 4021 O O . SER A 1 507 ? -24.331 -12.778 8.710 1.00 90.75 507 SER A O 1
ATOM 4023 N N . PRO A 1 508 ? -25.675 -11.192 7.852 1.00 91.50 508 PRO A N 1
ATOM 4024 C CA . PRO A 1 508 ? -24.602 -10.226 7.699 1.00 91.50 508 PRO A CA 1
ATOM 4025 C C . PRO A 1 508 ? -24.014 -9.830 9.058 1.00 91.50 508 PRO A C 1
ATOM 4027 O O . PRO A 1 508 ? -24.720 -9.748 10.075 1.00 91.50 508 PRO A O 1
ATOM 4030 N N . GLN A 1 509 ? -22.714 -9.561 9.067 1.00 91.69 509 GLN A N 1
ATOM 4031 C CA . GLN A 1 509 ? -21.971 -9.176 10.263 1.00 91.69 509 GLN A CA 1
ATOM 4032 C C . GLN A 1 509 ? -20.927 -8.116 9.923 1.00 91.69 509 GLN A C 1
ATOM 4034 O O . GLN A 1 509 ? -20.240 -8.196 8.908 1.00 91.69 509 GLN A O 1
ATOM 4039 N N . ILE A 1 510 ? -20.776 -7.143 10.818 1.00 95.19 510 ILE A N 1
ATOM 4040 C CA . ILE A 1 510 ? -19.644 -6.217 10.817 1.00 95.19 510 ILE A CA 1
ATOM 4041 C C . ILE A 1 510 ? -18.795 -6.528 12.043 1.00 95.19 510 ILE A C 1
ATOM 4043 O O . ILE A 1 510 ? -19.326 -6.637 13.151 1.00 95.19 510 ILE A O 1
ATOM 4047 N N . ASN A 1 511 ? -17.486 -6.669 11.857 1.00 92.88 511 ASN A N 1
ATOM 4048 C CA . ASN A 1 511 ? -16.544 -6.909 12.943 1.00 92.88 511 ASN A CA 1
ATOM 4049 C C . ASN A 1 511 ? -15.351 -5.955 12.850 1.00 92.88 511 ASN A C 1
ATOM 4051 O O . ASN A 1 511 ? -14.686 -5.868 11.821 1.00 92.88 511 ASN A O 1
ATOM 4055 N N . VAL A 1 512 ? -15.078 -5.260 13.950 1.00 95.44 512 VAL A N 1
ATOM 4056 C CA . VAL A 1 512 ? -13.833 -4.525 14.178 1.00 95.44 512 VAL A CA 1
ATOM 4057 C C . VAL A 1 512 ? -13.059 -5.309 15.220 1.00 95.44 512 VAL A C 1
ATOM 4059 O O . VAL A 1 512 ? -13.582 -5.529 16.312 1.00 95.44 512 VAL A O 1
ATOM 4062 N N . TYR A 1 513 ? -11.851 -5.759 14.897 1.00 91.44 513 TYR A N 1
ATOM 4063 C CA . TYR A 1 513 ? -11.088 -6.645 15.772 1.00 91.44 513 TYR A CA 1
ATOM 4064 C C . TYR A 1 513 ? -9.601 -6.309 15.782 1.00 91.44 513 TYR A C 1
ATOM 4066 O O . TYR A 1 513 ? -9.019 -5.936 14.762 1.00 91.44 513 TYR A O 1
ATOM 4074 N N . SER A 1 514 ? -8.990 -6.487 16.948 1.00 89.12 514 SER A N 1
ATOM 4075 C CA . SER A 1 514 ? -7.550 -6.475 17.157 1.00 89.12 514 SER A CA 1
ATOM 4076 C C . SER A 1 514 ? -7.142 -7.743 17.892 1.00 89.12 514 SER A C 1
ATOM 4078 O O . SER A 1 514 ? -7.718 -8.081 18.931 1.00 89.12 514 SER A O 1
ATOM 4080 N N . SER A 1 515 ? -6.117 -8.431 17.387 1.00 83.25 515 SER A N 1
ATOM 4081 C CA . SER A 1 515 ? -5.550 -9.582 18.095 1.00 83.25 515 SER A CA 1
ATOM 4082 C C . SER A 1 515 ? -4.886 -9.171 19.410 1.00 83.25 515 SER A C 1
ATOM 4084 O O . SER A 1 515 ? -4.807 -9.978 20.337 1.00 83.25 515 SER A O 1
ATOM 4086 N N . SER A 1 516 ? -4.458 -7.909 19.529 1.00 83.88 516 SER A N 1
ATOM 4087 C CA . SER A 1 516 ? -3.982 -7.335 20.784 1.00 83.88 516 SER A CA 1
ATOM 4088 C C . SER A 1 516 ? -5.115 -7.341 21.815 1.00 83.88 516 SER A C 1
ATOM 4090 O O . SER A 1 516 ? -6.141 -6.671 21.667 1.00 83.88 516 SER A O 1
ATOM 4092 N N . PHE A 1 517 ? -4.926 -8.138 22.869 1.00 87.81 517 PHE A N 1
ATOM 4093 C CA . PHE A 1 517 ? -5.905 -8.365 23.938 1.00 87.81 517 PHE A CA 1
ATOM 4094 C C . PHE A 1 517 ? -7.258 -8.926 23.467 1.00 87.81 517 PHE A C 1
ATOM 4096 O O . PHE A 1 517 ? -8.248 -8.780 24.182 1.00 87.81 517 PHE A O 1
ATOM 4103 N N . GLN A 1 518 ? -7.320 -9.550 22.282 1.00 88.50 518 GLN A N 1
ATOM 4104 C CA . GLN A 1 518 ? -8.552 -10.135 21.727 1.00 88.50 518 GLN A CA 1
ATOM 4105 C C . GLN A 1 518 ? -9.739 -9.156 21.769 1.00 88.50 518 GLN A C 1
ATOM 4107 O O . GLN A 1 518 ? -10.834 -9.489 22.225 1.00 88.50 518 GLN A O 1
ATOM 4112 N N . SER A 1 519 ? -9.494 -7.913 21.355 1.00 92.06 519 SER A N 1
ATOM 4113 C CA . SER A 1 519 ? -10.467 -6.829 21.482 1.00 92.06 519 SER A CA 1
ATOM 4114 C C . SER A 1 519 ? -11.353 -6.762 20.242 1.00 92.06 519 SER A C 1
ATOM 4116 O O . SER A 1 519 ? -10.840 -6.679 19.127 1.00 92.06 519 SER A O 1
ATOM 4118 N N . SER A 1 520 ? -12.676 -6.783 20.410 1.00 93.44 520 SER A N 1
ATOM 4119 C CA . SER A 1 520 ? -13.621 -6.799 19.294 1.00 93.44 520 SER A CA 1
ATOM 4120 C C . SER A 1 520 ? -14.905 -6.006 19.544 1.00 93.44 520 SER A C 1
ATOM 4122 O O . SER A 1 520 ? -15.423 -5.963 20.660 1.00 93.44 520 SER A O 1
ATOM 4124 N N . LEU A 1 521 ? -15.437 -5.418 18.471 1.00 95.25 521 LEU A N 1
ATOM 4125 C CA . LEU A 1 521 ? -16.796 -4.891 18.358 1.00 95.25 521 LEU A CA 1
ATOM 4126 C C . LEU A 1 521 ? -17.487 -5.617 17.202 1.00 95.25 521 LEU A C 1
ATOM 4128 O O . LEU A 1 521 ? -17.044 -5.530 16.057 1.00 95.25 521 LEU A O 1
ATOM 4132 N N . THR A 1 522 ? -18.582 -6.314 17.495 1.00 95.00 522 THR A N 1
ATOM 4133 C CA . THR A 1 522 ? -19.359 -7.066 16.500 1.00 95.00 522 THR A CA 1
ATOM 4134 C C . THR A 1 522 ? -20.793 -6.562 16.449 1.00 95.00 522 THR A C 1
ATOM 4136 O O . THR A 1 522 ? -21.425 -6.422 17.494 1.00 95.00 522 THR A O 1
ATOM 4139 N N . ILE A 1 523 ? -21.310 -6.297 15.247 1.00 96.00 523 ILE A N 1
ATOM 4140 C CA . ILE A 1 523 ? -22.643 -5.727 15.008 1.00 96.00 523 ILE A CA 1
ATOM 4141 C C . ILE A 1 523 ? -23.393 -6.574 13.972 1.00 96.00 523 ILE A C 1
ATOM 4143 O O . ILE A 1 523 ? -22.818 -6.988 12.965 1.00 96.00 523 ILE A O 1
ATOM 4147 N N . GLY A 1 524 ? -24.692 -6.785 14.194 1.00 95.25 524 GLY A N 1
ATOM 4148 C CA . GLY A 1 524 ? -25.562 -7.568 13.317 1.00 95.25 524 GLY A CA 1
ATOM 4149 C C . GLY A 1 524 ? -25.713 -8.986 13.848 1.00 95.25 524 GLY A C 1
ATOM 4150 O O . GLY A 1 524 ? -26.133 -9.176 14.990 1.00 95.25 524 GLY A O 1
ATOM 4151 N N . HIS A 1 525 ? -25.383 -9.992 13.044 1.00 93.75 525 HIS A N 1
ATOM 4152 C CA . HIS A 1 525 ? -25.270 -11.349 13.560 1.00 93.75 525 HIS A CA 1
ATOM 4153 C C . HIS A 1 525 ? -23.940 -11.524 14.292 1.00 93.75 525 HIS A C 1
ATOM 4155 O O . HIS A 1 525 ? -22.891 -11.106 13.818 1.00 93.75 525 HIS A O 1
ATOM 4161 N N . LEU A 1 526 ? -23.982 -12.145 15.466 1.00 93.31 526 LEU A N 1
ATOM 4162 C CA . LEU A 1 526 ? -22.809 -12.354 16.301 1.00 93.31 526 LEU A CA 1
ATOM 4163 C C . LEU A 1 526 ? -22.277 -13.758 16.025 1.00 93.31 526 LEU A C 1
ATOM 4165 O O . LEU A 1 526 ? -22.723 -14.708 16.663 1.00 93.31 526 LEU A O 1
ATOM 4169 N N . TYR A 1 527 ? -21.364 -13.916 15.071 1.00 88.88 527 TYR A N 1
ATOM 4170 C CA . TYR A 1 527 ? -20.608 -15.157 14.904 1.00 88.88 527 TYR A CA 1
ATOM 4171 C C . TYR A 1 527 ? -19.202 -14.985 15.455 1.00 88.88 527 TYR A C 1
ATOM 4173 O O . TYR A 1 527 ? -18.579 -13.930 15.308 1.00 88.88 527 TYR A O 1
ATOM 4181 N N . GLN A 1 528 ? -18.695 -16.041 16.090 1.00 82.62 528 GLN A N 1
ATOM 4182 C CA . GLN A 1 528 ? -17.282 -16.102 16.431 1.00 82.62 528 GLN A CA 1
ATOM 4183 C C . GLN A 1 528 ? -16.467 -16.156 15.139 1.00 82.62 528 GLN A C 1
ATOM 4185 O O . GLN A 1 528 ? -16.813 -16.909 14.233 1.00 82.62 528 GLN A O 1
ATOM 4190 N N . HIS A 1 529 ? -15.384 -15.391 15.066 1.00 75.12 529 HIS A N 1
ATOM 4191 C CA . HIS A 1 529 ? -14.435 -15.483 13.966 1.00 75.12 529 HIS A CA 1
ATOM 4192 C C . HIS A 1 529 ? -13.092 -15.960 14.510 1.00 75.12 529 HIS A C 1
ATOM 4194 O O . HIS A 1 529 ? -12.628 -15.454 15.531 1.00 75.12 529 HIS A O 1
ATOM 4200 N N . SER A 1 530 ? -12.490 -16.942 13.844 1.00 71.69 530 SER A N 1
ATOM 4201 C CA . SER A 1 530 ? -11.096 -17.328 14.063 1.00 71.69 530 SER A CA 1
ATOM 4202 C C . SER A 1 530 ? -10.367 -17.120 12.752 1.00 71.69 530 SER A C 1
ATOM 4204 O O . SER A 1 530 ? -10.550 -17.896 11.812 1.00 71.69 530 SER A O 1
ATOM 4206 N N . ASP A 1 531 ? -9.604 -16.034 12.676 1.00 67.62 531 ASP A N 1
ATOM 4207 C CA . ASP A 1 531 ? -8.861 -15.642 11.482 1.00 67.62 531 ASP A CA 1
ATOM 4208 C C . ASP A 1 531 ? -9.760 -15.482 10.238 1.00 67.62 531 ASP A C 1
ATOM 4210 O O . ASP A 1 531 ? -10.543 -14.536 10.184 1.00 67.62 531 ASP A O 1
ATOM 4214 N N . HIS A 1 532 ? -9.688 -16.383 9.255 1.00 64.19 532 HIS A N 1
ATOM 4215 C CA . HIS A 1 532 ? -10.522 -16.381 8.046 1.00 64.19 532 HIS A CA 1
ATOM 4216 C C . HIS A 1 532 ? -11.757 -17.299 8.151 1.00 64.19 532 HIS A C 1
ATOM 4218 O O . HIS A 1 532 ? -12.510 -17.443 7.190 1.00 64.19 532 HIS A O 1
ATOM 4224 N N . THR A 1 533 ? -11.976 -17.927 9.307 1.00 69.62 533 THR A N 1
ATOM 4225 C CA . THR A 1 533 ? -13.035 -18.919 9.514 1.00 69.62 533 THR A CA 1
ATOM 4226 C C . THR A 1 533 ? -14.203 -18.327 10.286 1.00 69.62 533 THR A C 1
ATOM 4228 O O . THR A 1 533 ? -14.056 -17.912 11.442 1.00 69.62 533 THR A O 1
ATOM 4231 N N . ARG A 1 534 ? -15.392 -18.383 9.683 1.00 77.38 534 ARG A N 1
ATOM 4232 C CA . ARG A 1 534 ? -16.644 -18.120 10.386 1.00 77.38 534 ARG A CA 1
ATOM 4233 C C . ARG A 1 534 ? -16.998 -19.313 11.275 1.00 77.38 534 ARG A C 1
ATOM 4235 O O . ARG A 1 534 ? -17.183 -20.427 10.793 1.00 77.38 534 ARG A O 1
ATOM 4242 N N . GLY A 1 535 ? -17.047 -19.074 12.578 1.00 79.00 535 GLY A N 1
ATOM 4243 C CA . GLY A 1 535 ? -17.331 -20.064 13.610 1.00 79.00 535 GLY A CA 1
ATOM 4244 C C . GLY A 1 535 ? -18.820 -20.200 13.920 1.00 79.00 535 GLY A C 1
ATOM 4245 O O . GLY A 1 535 ? -19.681 -20.054 13.057 1.00 79.00 535 GLY A O 1
ATOM 4246 N N . GLN A 1 536 ? -19.131 -20.500 15.181 1.00 84.69 536 GLN A N 1
ATOM 4247 C CA . GLN A 1 536 ? -20.503 -20.731 15.636 1.00 84.69 536 GLN A CA 1
ATOM 4248 C C . GLN A 1 536 ? -21.269 -19.421 15.868 1.00 84.69 536 GLN A C 1
ATOM 4250 O O . GLN A 1 536 ? -20.694 -18.395 16.247 1.00 84.69 536 GLN A O 1
ATOM 4255 N N . ALA A 1 537 ? -22.590 -19.480 15.685 1.00 88.56 537 ALA A N 1
ATOM 4256 C CA . ALA A 1 537 ? -23.496 -18.389 16.022 1.00 88.56 537 ALA A CA 1
ATOM 4257 C C . ALA A 1 537 ? -23.578 -18.202 17.547 1.00 88.56 537 ALA A C 1
ATOM 4259 O O . ALA A 1 537 ? -23.780 -19.158 18.294 1.00 88.56 537 ALA A O 1
ATOM 4260 N N . ARG A 1 538 ? -23.467 -16.954 18.003 1.00 90.06 538 ARG A N 1
ATOM 4261 C CA . ARG A 1 538 ? -23.556 -16.537 19.412 1.00 90.06 538 ARG A CA 1
ATOM 4262 C C . ARG A 1 538 ? -24.789 -15.685 19.707 1.00 90.06 538 ARG A C 1
ATOM 4264 O O . ARG A 1 538 ? -25.185 -15.580 20.863 1.00 90.06 538 ARG A O 1
ATOM 4271 N N . GLY A 1 539 ? -25.403 -15.085 18.688 1.00 92.19 539 GLY A N 1
ATOM 4272 C CA . GLY A 1 539 ? -26.604 -14.268 18.845 1.00 92.19 539 GLY A CA 1
ATOM 4273 C C . GLY A 1 539 ? -26.774 -13.225 17.746 1.00 92.19 539 GLY A C 1
ATOM 4274 O O . GLY A 1 539 ? -26.242 -13.365 16.646 1.00 92.19 539 GLY A O 1
ATOM 4275 N N . GLN A 1 540 ? -27.530 -12.177 18.057 1.00 94.06 540 GLN A N 1
ATOM 4276 C CA . GLN A 1 540 ? -27.790 -11.027 17.190 1.00 94.06 540 GLN A CA 1
ATOM 4277 C C . GLN A 1 540 ? -27.765 -9.748 18.036 1.00 94.06 540 GLN A C 1
ATOM 4279 O O . GLN A 1 540 ? -28.123 -9.785 19.212 1.00 94.06 540 GLN A O 1
ATOM 4284 N N . GLY A 1 541 ? -27.367 -8.623 17.445 1.00 94.00 541 GLY A N 1
ATOM 4285 C CA . GLY A 1 541 ? -27.296 -7.322 18.106 1.00 94.00 541 GLY A CA 1
ATOM 4286 C C . GLY A 1 541 ? -25.886 -6.744 18.074 1.00 94.00 541 GLY A C 1
ATOM 4287 O O . GLY A 1 541 ? -25.314 -6.576 16.999 1.00 94.00 541 GLY A O 1
ATOM 4288 N N . ILE A 1 542 ? -25.352 -6.403 19.247 1.00 95.19 542 ILE A N 1
ATOM 4289 C CA . ILE A 1 542 ? -24.026 -5.800 19.420 1.00 95.19 542 ILE A CA 1
ATOM 4290 C C . ILE A 1 542 ? -23.274 -6.575 20.507 1.00 95.19 542 ILE A C 1
ATOM 4292 O O . ILE A 1 542 ? -23.850 -6.854 21.558 1.00 95.19 542 ILE A O 1
ATOM 4296 N N . SER A 1 543 ? -22.001 -6.896 20.270 1.00 94.75 543 SER A N 1
ATOM 4297 C CA . SER A 1 543 ? -21.082 -7.434 21.282 1.00 94.75 543 SER A CA 1
ATOM 4298 C C . SER A 1 543 ? -19.801 -6.607 21.343 1.00 94.75 543 SER A C 1
ATOM 4300 O O . SER A 1 543 ? -19.264 -6.238 20.297 1.00 94.75 543 SER A O 1
ATOM 4302 N N . ILE A 1 544 ? -19.318 -6.336 22.558 1.00 93.88 544 ILE A N 1
ATOM 4303 C CA . ILE A 1 544 ? -18.027 -5.695 22.838 1.00 93.88 544 ILE A CA 1
ATOM 4304 C C . ILE A 1 544 ? -17.252 -6.637 23.756 1.00 93.88 544 ILE A C 1
ATOM 4306 O O . ILE A 1 544 ? -17.730 -6.971 24.839 1.00 93.88 544 ILE A O 1
ATOM 4310 N N . GLU A 1 545 ? -16.075 -7.076 23.321 1.00 93.44 545 GLU A N 1
ATOM 4311 C CA . GLU A 1 545 ? -15.272 -8.087 24.017 1.00 93.44 545 GLU A CA 1
ATOM 4312 C C . GLU A 1 545 ? -13.810 -7.657 24.064 1.00 93.44 545 GLU A C 1
ATOM 4314 O O . GLU A 1 545 ? -13.302 -7.106 23.093 1.00 93.44 545 GLU A O 1
ATOM 4319 N N . THR A 1 546 ? -13.132 -7.888 25.187 1.00 94.31 546 THR A N 1
ATOM 4320 C CA . THR A 1 546 ? -11.685 -7.686 25.334 1.00 94.31 546 THR A CA 1
ATOM 4321 C C . THR A 1 546 ? -11.172 -8.483 26.534 1.00 94.31 546 THR A C 1
ATOM 4323 O O . THR A 1 546 ? -11.908 -8.710 27.495 1.00 94.31 546 THR A O 1
ATOM 4326 N N . GLN A 1 547 ? -9.915 -8.923 26.479 1.00 93.50 547 GLN A N 1
ATOM 4327 C CA . GLN A 1 547 ? -9.191 -9.512 27.613 1.00 93.50 547 GLN A CA 1
ATOM 4328 C C . GLN A 1 547 ? -8.502 -8.450 28.487 1.00 93.50 547 GLN A C 1
ATOM 4330 O O . GLN A 1 547 ? -7.953 -8.783 29.535 1.00 93.50 547 GLN A O 1
ATOM 4335 N N . ALA A 1 548 ? -8.512 -7.185 28.061 1.00 92.19 548 ALA A N 1
ATOM 4336 C CA . ALA A 1 548 ? -7.986 -6.052 28.814 1.00 92.19 548 ALA A CA 1
ATOM 4337 C C . ALA A 1 548 ? -9.123 -5.221 29.444 1.00 92.19 548 ALA A C 1
ATOM 4339 O O . ALA A 1 548 ? -10.283 -5.627 29.476 1.00 92.19 548 ALA A O 1
ATOM 4340 N N . ALA A 1 549 ? -8.794 -4.047 29.985 1.00 93.06 549 ALA A N 1
ATOM 4341 C CA . ALA A 1 549 ? -9.797 -3.129 30.514 1.00 93.06 549 ALA A CA 1
ATOM 4342 C C . ALA A 1 549 ? -10.596 -2.455 29.381 1.00 93.06 549 ALA A C 1
ATOM 4344 O O . ALA A 1 549 ? -10.015 -1.970 28.410 1.00 93.06 549 ALA A O 1
ATOM 4345 N N . ALA A 1 550 ? -11.918 -2.356 29.547 1.00 91.25 550 ALA A N 1
ATOM 4346 C CA . ALA A 1 550 ? -12.801 -1.570 28.686 1.00 91.25 550 ALA A CA 1
ATOM 4347 C C . ALA A 1 550 ? -13.358 -0.366 29.457 1.00 91.25 550 ALA A C 1
ATOM 4349 O O . ALA A 1 550 ? -13.955 -0.529 30.520 1.00 91.25 550 ALA A O 1
ATOM 4350 N N . ASN A 1 551 ? -13.202 0.836 28.898 1.00 92.81 551 ASN A N 1
ATOM 4351 C CA . ASN A 1 551 ? -13.709 2.078 29.482 1.00 92.81 551 ASN A CA 1
ATOM 4352 C C . ASN A 1 551 ? -14.860 2.635 28.633 1.00 92.81 551 ASN A C 1
ATOM 4354 O O . ASN A 1 551 ? -14.707 2.821 27.428 1.00 92.81 551 ASN A O 1
ATOM 4358 N N . MET A 1 552 ? -15.993 2.949 29.266 1.00 90.38 552 MET A N 1
ATOM 4359 C CA . MET A 1 552 ? -17.127 3.650 28.652 1.00 90.38 552 MET A CA 1
ATOM 4360 C C . MET A 1 552 ? -17.386 4.951 29.418 1.00 90.38 552 MET A C 1
ATOM 4362 O O . MET A 1 552 ? -17.605 4.920 30.627 1.00 90.38 552 MET A O 1
ATOM 4366 N N . GLN A 1 553 ? -17.355 6.096 28.730 1.00 90.38 553 GLN A N 1
ATOM 4367 C CA . GLN A 1 553 ? -17.512 7.418 29.342 1.00 90.38 553 GLN A CA 1
ATOM 4368 C C . GLN A 1 553 ? -18.370 8.332 28.460 1.00 90.38 553 GLN A C 1
ATOM 4370 O O . GLN A 1 553 ? -18.167 8.402 27.251 1.00 90.38 553 GLN A O 1
ATOM 4375 N N . GLY A 1 554 ? -19.293 9.071 29.077 1.00 87.06 554 GLY A N 1
ATOM 4376 C CA . GLY A 1 554 ? -20.020 10.177 28.453 1.00 87.06 554 GLY A CA 1
ATOM 4377 C C . GLY A 1 554 ? -19.901 11.415 29.334 1.00 87.06 554 GLY A C 1
ATOM 4378 O O . GLY A 1 554 ? -20.325 11.379 30.486 1.00 87.06 554 GLY A O 1
ATOM 4379 N N . SER A 1 555 ? -19.315 12.501 28.820 1.00 85.19 555 SER A N 1
ATOM 4380 C CA . SER A 1 555 ? -19.039 13.724 29.600 1.00 85.19 555 SER A CA 1
ATOM 4381 C C . SER A 1 555 ? -20.305 14.403 30.131 1.00 85.19 555 SER A C 1
ATOM 4383 O O . SER A 1 555 ? -20.284 15.004 31.201 1.00 85.19 555 SER A O 1
ATOM 4385 N N . THR A 1 556 ? -21.412 14.273 29.402 1.00 82.94 556 THR A N 1
ATOM 4386 C CA . THR A 1 556 ? -22.742 14.751 29.792 1.00 82.94 556 THR A CA 1
ATOM 4387 C C . THR A 1 556 ? -23.660 13.627 30.266 1.00 82.94 556 THR A C 1
ATOM 4389 O O . THR A 1 556 ? -24.706 13.901 30.836 1.00 82.94 556 THR A O 1
ATOM 4392 N N . GLY A 1 557 ? -23.281 12.364 30.067 1.00 84.00 557 GLY A N 1
ATOM 4393 C CA . GLY A 1 557 ? -23.946 11.211 30.664 1.00 84.00 557 GLY A CA 1
ATOM 4394 C C . GLY A 1 557 ? -24.087 9.982 29.770 1.00 84.00 557 GLY A C 1
ATOM 4395 O O . GLY A 1 557 ? -23.707 9.989 28.601 1.00 84.00 557 GLY A O 1
ATOM 4396 N N . ILE A 1 558 ? -24.611 8.909 30.366 1.00 88.81 558 ILE A N 1
ATOM 4397 C CA . ILE A 1 558 ? -24.809 7.586 29.758 1.00 88.81 558 ILE A CA 1
ATOM 4398 C C . ILE A 1 558 ? -26.241 7.116 30.062 1.00 88.81 558 ILE A C 1
ATOM 4400 O O . ILE A 1 558 ? -26.668 7.130 31.218 1.00 88.81 558 ILE A O 1
ATOM 4404 N N . HIS A 1 559 ? -26.975 6.667 29.038 1.00 86.06 559 HIS A N 1
ATOM 4405 C CA . HIS A 1 559 ? -28.305 6.057 29.176 1.00 86.06 559 HIS A CA 1
ATOM 4406 C C . HIS A 1 559 ? -28.284 4.615 28.659 1.00 86.06 559 HIS A C 1
ATOM 4408 O O . HIS A 1 559 ? -27.948 4.376 27.501 1.00 86.06 559 HIS A O 1
ATOM 4414 N N . ILE A 1 560 ? -28.640 3.654 29.516 1.00 89.06 560 ILE A N 1
ATOM 4415 C CA . ILE A 1 560 ? -28.770 2.232 29.174 1.00 89.06 560 ILE A CA 1
ATOM 4416 C C . ILE A 1 560 ? -30.221 1.820 29.422 1.00 89.06 560 ILE A C 1
ATOM 4418 O O . ILE A 1 560 ? -30.678 1.836 30.566 1.00 89.06 560 ILE A O 1
ATOM 4422 N N . SER A 1 561 ? -30.935 1.433 28.361 1.00 86.94 561 SER A N 1
ATOM 4423 C CA . SER A 1 561 ? -32.362 1.098 28.430 1.00 86.94 561 SER A CA 1
ATOM 4424 C C . SER A 1 561 ? -32.713 -0.189 27.699 1.00 86.94 561 SER A C 1
ATOM 4426 O O . SER A 1 561 ? -32.156 -0.478 26.642 1.00 86.94 561 SER A O 1
ATOM 4428 N N . SER A 1 562 ? -33.703 -0.919 28.218 1.00 87.94 562 SER A N 1
ATOM 4429 C CA . SER A 1 562 ? -34.375 -2.012 27.497 1.00 87.94 562 SER A CA 1
ATOM 4430 C C . SER A 1 562 ? -35.711 -1.612 26.856 1.00 87.94 562 SER A C 1
ATOM 4432 O O . SER A 1 562 ? -36.411 -2.474 26.327 1.00 87.94 562 SER A O 1
ATOM 4434 N N . HIS A 1 563 ? -36.085 -0.326 26.881 1.00 78.25 563 HIS A N 1
ATOM 4435 C CA . HIS A 1 563 ? -37.321 0.149 26.251 1.00 78.25 563 HIS A CA 1
ATOM 4436 C C . HIS A 1 563 ? -37.148 0.328 24.743 1.00 78.25 563 HIS A C 1
ATOM 4438 O O . HIS A 1 563 ? -36.138 0.840 24.260 1.00 78.25 563 HIS A O 1
ATOM 4444 N N . GLN A 1 564 ? -38.185 -0.031 23.989 1.00 70.62 564 GLN A N 1
ATOM 4445 C CA . GLN A 1 564 ? -38.238 0.257 22.565 1.00 70.62 564 GLN A CA 1
ATOM 4446 C C . GLN A 1 564 ? -38.546 1.746 22.355 1.00 70.62 564 GLN A C 1
ATOM 4448 O O . GLN A 1 564 ? -39.635 2.221 22.673 1.00 70.62 564 GLN A O 1
ATOM 4453 N N . SER A 1 565 ? -37.593 2.494 21.798 1.00 63.09 565 SER A N 1
ATOM 4454 C CA . SER A 1 565 ? -37.826 3.876 21.369 1.00 63.09 565 SER A CA 1
ATOM 4455 C C . SER A 1 565 ? -38.811 3.886 20.190 1.00 63.09 565 SER A C 1
ATOM 4457 O O . SER A 1 565 ? -38.583 3.251 19.160 1.00 63.09 565 SER A O 1
ATOM 4459 N N . GLY A 1 566 ? -39.950 4.565 20.352 1.00 59.53 566 GLY A N 1
ATOM 4460 C CA . GLY A 1 566 ? -40.930 4.752 19.281 1.00 59.53 566 GLY A CA 1
ATOM 4461 C C . GLY A 1 566 ? -40.475 5.810 18.271 1.00 59.53 566 GLY A C 1
ATOM 4462 O O . GLY A 1 566 ? -39.758 6.743 18.620 1.00 59.53 566 GLY A O 1
ATOM 4463 N N . SER A 1 567 ? -40.960 5.736 17.026 1.00 55.91 567 SER A N 1
ATOM 4464 C CA . SER A 1 567 ? -40.568 6.649 15.929 1.00 55.91 567 SER A CA 1
ATOM 4465 C C . SER A 1 567 ? -40.862 8.146 16.177 1.00 55.91 567 SER A C 1
ATOM 4467 O O . SER A 1 567 ? -40.445 8.979 15.373 1.00 55.91 567 SER A O 1
ATOM 4469 N N . GLN A 1 568 ? -41.575 8.497 17.256 1.00 54.69 568 GLN A N 1
ATOM 4470 C CA . GLN A 1 568 ? -41.840 9.876 17.685 1.00 54.69 568 GLN A CA 1
ATOM 4471 C C . GLN A 1 568 ? -41.177 10.272 19.021 1.00 54.69 568 GLN A C 1
ATOM 4473 O O . GLN A 1 568 ? -41.363 11.406 19.459 1.00 54.69 568 GLN A O 1
ATOM 4478 N N . SER A 1 569 ? -40.396 9.403 19.679 1.00 54.75 569 SER A N 1
ATOM 4479 C CA . SER A 1 569 ? -39.679 9.803 20.900 1.00 54.75 569 SER A CA 1
ATOM 4480 C C . SER A 1 569 ? -38.485 10.692 20.546 1.00 54.75 569 SER A C 1
ATOM 4482 O O . SER A 1 569 ? -37.638 10.303 19.736 1.00 54.75 569 SER A O 1
ATOM 4484 N N . LYS A 1 570 ? -38.400 11.881 21.149 1.00 54.16 570 LYS A N 1
ATOM 4485 C CA . LYS A 1 570 ? -37.210 12.735 21.056 1.00 54.16 570 LYS A CA 1
ATOM 4486 C C . LYS A 1 570 ? -36.039 12.039 21.775 1.00 54.16 570 LYS A C 1
ATOM 4488 O O . LYS A 1 570 ? -36.220 11.346 22.768 1.00 54.16 570 LYS A O 1
ATOM 4493 N N . ARG A 1 571 ? -34.862 12.077 21.144 1.00 58.16 571 ARG A N 1
ATOM 4494 C CA . ARG A 1 571 ? -33.955 10.916 21.006 1.00 58.16 571 ARG A CA 1
ATOM 4495 C C . ARG A 1 571 ? -32.841 10.790 22.054 1.00 58.16 571 ARG A C 1
ATOM 4497 O O . ARG A 1 571 ? -31.717 10.459 21.689 1.00 58.16 571 ARG A O 1
ATOM 4504 N N . HIS A 1 572 ? -33.129 11.025 23.330 1.00 59.56 572 HIS A N 1
ATOM 4505 C CA . HIS A 1 572 ? -32.111 10.845 24.382 1.00 59.56 572 HIS A CA 1
ATOM 4506 C C . HIS A 1 572 ? -32.606 10.075 25.606 1.00 59.56 572 HIS A C 1
ATOM 4508 O O . HIS A 1 572 ? -31.787 9.533 26.336 1.00 59.56 572 HIS A O 1
ATOM 4514 N N . MET A 1 573 ? -33.925 9.984 25.796 1.00 65.06 573 MET A N 1
ATOM 4515 C CA . MET A 1 573 ? -34.587 9.294 26.901 1.00 65.06 573 MET A CA 1
ATOM 4516 C C . MET A 1 573 ? -35.954 8.784 26.436 1.00 65.06 573 MET A C 1
ATOM 4518 O O . MET A 1 573 ? -36.620 9.443 25.637 1.00 65.06 573 MET A O 1
ATOM 4522 N N . SER A 1 574 ? -36.412 7.629 26.929 1.00 63.19 574 SER A N 1
ATOM 4523 C CA . SER A 1 574 ? -37.786 7.193 26.647 1.00 63.19 574 SER A CA 1
ATOM 4524 C C . SER A 1 574 ? -38.784 7.987 27.507 1.00 63.19 574 SER A C 1
ATOM 4526 O O . SER A 1 574 ? -38.498 8.302 28.665 1.00 63.19 574 SER A O 1
ATOM 4528 N N . HIS A 1 575 ? -39.969 8.297 26.963 1.00 66.00 575 HIS A N 1
ATOM 4529 C CA . HIS A 1 575 ? -41.059 8.928 27.728 1.00 66.00 575 HIS A CA 1
ATOM 4530 C C . HIS A 1 575 ? -41.395 8.122 28.998 1.00 66.00 575 HIS A C 1
ATOM 4532 O O . HIS A 1 575 ? -41.664 8.690 30.059 1.00 66.00 575 HIS A O 1
ATOM 4538 N N . ASP A 1 576 ? -41.279 6.797 28.911 1.00 70.94 576 ASP A N 1
ATOM 4539 C CA . ASP A 1 576 ? -41.547 5.873 30.008 1.00 70.94 576 ASP A CA 1
ATOM 4540 C C . ASP A 1 576 ? -40.526 6.023 31.144 1.00 70.94 576 ASP A C 1
ATOM 4542 O O . ASP A 1 576 ? -40.914 6.079 32.312 1.00 70.94 576 ASP A O 1
ATOM 4546 N N . SER A 1 577 ? -39.233 6.160 30.830 1.00 75.19 577 SER A N 1
ATOM 4547 C CA . SER A 1 577 ? -38.177 6.389 31.830 1.00 75.19 577 SER A CA 1
ATOM 4548 C C . SER A 1 577 ? -38.421 7.693 32.600 1.00 75.19 577 SER A C 1
ATOM 4550 O O . SER A 1 577 ? -38.281 7.730 33.823 1.00 75.19 577 SER A O 1
ATOM 4552 N N . HIS A 1 578 ? -38.863 8.745 31.904 1.00 74.56 578 HIS A N 1
ATOM 4553 C CA . HIS A 1 578 ? -39.209 10.024 32.525 1.00 74.56 578 HIS A CA 1
ATOM 4554 C C . HIS A 1 578 ? -40.450 9.919 33.427 1.00 74.56 578 HIS A C 1
ATOM 4556 O O . HIS A 1 578 ? -40.446 10.423 34.551 1.00 74.56 578 HIS A O 1
ATOM 4562 N N . SER A 1 579 ? -41.491 9.206 32.989 1.00 76.25 579 SER A N 1
ATOM 4563 C CA . SER A 1 579 ? -42.708 9.001 33.790 1.00 76.25 579 SER A CA 1
ATOM 4564 C C . SER A 1 579 ? -42.436 8.275 35.119 1.00 76.25 579 SER A C 1
ATOM 4566 O O . SER A 1 579 ? -43.031 8.611 36.143 1.00 76.25 579 SER A O 1
ATOM 4568 N N . LYS A 1 580 ? -41.476 7.337 35.143 1.00 79.56 580 LYS A N 1
ATOM 4569 C CA . LYS A 1 580 ? -41.061 6.625 36.365 1.00 79.56 580 LYS A CA 1
ATOM 4570 C C . LYS A 1 580 ? -40.393 7.558 37.375 1.00 79.56 580 LYS A C 1
ATOM 4572 O O . LYS A 1 580 ? -40.674 7.456 38.567 1.00 79.56 580 LYS A O 1
ATOM 4577 N N . LEU A 1 581 ? -39.552 8.484 36.906 1.00 79.81 581 LEU A N 1
ATOM 4578 C CA . LEU A 1 581 ? -38.931 9.501 37.762 1.00 79.81 581 LEU A CA 1
ATOM 4579 C C . LEU A 1 581 ? -39.979 10.444 38.364 1.00 79.81 581 LEU A C 1
ATOM 4581 O O . LEU A 1 581 ? -39.912 10.756 39.551 1.00 79.81 581 LEU A O 1
ATOM 4585 N N . GLN A 1 582 ? -40.979 10.848 37.574 1.00 78.62 582 GLN A N 1
ATOM 4586 C CA . GLN A 1 582 ? -42.097 11.663 38.064 1.00 78.62 582 GLN A CA 1
ATOM 4587 C C . GLN A 1 582 ? -42.939 10.922 39.113 1.00 78.62 582 GLN A C 1
ATOM 4589 O O . GLN A 1 582 ? -43.304 11.506 40.131 1.00 78.62 582 GLN A O 1
ATOM 4594 N N . ALA A 1 583 ? -43.222 9.634 38.905 1.00 82.50 583 ALA A N 1
ATOM 4595 C CA . ALA A 1 583 ? -43.963 8.825 39.873 1.00 82.50 583 ALA A CA 1
ATOM 4596 C C . ALA A 1 583 ? -43.197 8.656 41.200 1.00 82.50 583 ALA A C 1
ATOM 4598 O O . ALA A 1 583 ? -43.793 8.744 42.273 1.00 82.50 583 ALA A O 1
ATOM 4599 N N . ALA A 1 584 ? -41.875 8.456 41.143 1.00 81.81 584 ALA A N 1
ATOM 4600 C CA . ALA A 1 584 ? -41.031 8.386 42.336 1.00 81.81 584 ALA A CA 1
ATOM 4601 C C . ALA A 1 584 ? -41.040 9.706 43.132 1.00 81.81 584 ALA A C 1
ATOM 4603 O O . ALA A 1 584 ? -41.188 9.681 44.354 1.00 81.81 584 ALA A O 1
ATOM 4604 N N . ASP A 1 585 ? -40.960 10.851 42.446 1.00 81.25 585 ASP A N 1
ATOM 4605 C CA . ASP A 1 585 ? -41.071 12.177 43.070 1.00 81.25 585 ASP A CA 1
ATOM 4606 C C . ASP A 1 585 ? -42.430 12.376 43.767 1.00 81.25 585 ASP A C 1
ATOM 4608 O O . ASP A 1 585 ? -42.481 12.753 44.940 1.00 81.25 585 ASP A O 1
ATOM 4612 N N . GLN A 1 586 ? -43.536 12.040 43.094 1.00 81.56 586 GLN A N 1
ATOM 4613 C CA . GLN A 1 586 ? -44.882 12.134 43.676 1.00 81.56 586 GLN A CA 1
ATOM 4614 C C . GLN A 1 586 ? -45.034 11.280 44.942 1.00 81.56 586 GLN A C 1
ATOM 4616 O O . GLN A 1 586 ? -45.623 11.730 45.927 1.00 81.56 586 GLN A O 1
ATOM 4621 N N . HIS A 1 587 ? -44.483 10.063 44.952 1.00 80.25 587 HIS A N 1
ATOM 4622 C CA . HIS A 1 587 ? -44.501 9.210 46.141 1.00 80.25 587 HIS A CA 1
ATOM 4623 C C . HIS A 1 587 ? -43.678 9.796 47.288 1.00 80.25 587 HIS A C 1
ATOM 4625 O O . HIS A 1 587 ? -44.146 9.801 48.427 1.00 80.25 587 HIS A O 1
ATOM 4631 N N . GLN A 1 588 ? -42.489 10.338 47.009 1.00 76.38 588 GLN A N 1
ATOM 4632 C CA . GLN A 1 588 ? -41.677 10.985 48.038 1.00 76.38 588 GLN A CA 1
ATOM 4633 C C . GLN A 1 588 ? -42.414 12.174 48.671 1.00 76.38 588 GLN A C 1
ATOM 4635 O O . GLN A 1 588 ? -42.444 12.289 49.895 1.00 76.38 588 GLN A O 1
ATOM 4640 N N . GLN A 1 589 ? -43.062 13.017 47.863 1.00 77.38 589 GLN A N 1
ATOM 4641 C CA . GLN A 1 589 ? -43.868 14.137 48.360 1.00 77.38 589 GLN A CA 1
ATOM 4642 C C . GLN A 1 589 ? -45.030 13.661 49.247 1.00 77.38 589 GLN A C 1
ATOM 4644 O O . GLN A 1 589 ? -45.268 14.235 50.311 1.00 77.38 589 GLN A O 1
ATOM 4649 N N . ALA A 1 590 ? -45.715 12.582 48.857 1.00 77.44 590 ALA A N 1
ATOM 4650 C CA . ALA A 1 590 ? -46.794 11.995 49.650 1.00 77.44 590 ALA A CA 1
ATOM 4651 C C . ALA A 1 590 ? -46.305 11.436 51.002 1.00 77.44 590 ALA A C 1
ATOM 4653 O O . ALA A 1 590 ? -46.982 11.612 52.017 1.00 77.44 590 ALA A O 1
ATOM 4654 N N . TYR A 1 591 ? -45.123 10.809 51.056 1.00 72.25 591 TYR A N 1
ATOM 4655 C CA . TYR A 1 591 ? -44.541 10.337 52.320 1.00 72.25 591 TYR A CA 1
ATOM 4656 C C . TYR A 1 591 ? -44.152 11.482 53.252 1.00 72.25 591 TYR A C 1
ATOM 4658 O O . TYR A 1 591 ? -44.389 11.385 54.457 1.00 72.25 591 TYR A O 1
ATOM 4666 N N . THR A 1 592 ? -43.619 12.578 52.711 1.00 70.44 592 THR A N 1
ATOM 4667 C CA . THR A 1 592 ? -43.335 13.784 53.498 1.00 70.44 592 THR A CA 1
ATOM 4668 C C . THR A 1 592 ? -44.617 14.353 54.108 1.00 70.44 592 THR A C 1
ATOM 4670 O O . THR A 1 592 ? -44.651 14.616 55.306 1.00 70.44 592 THR A O 1
ATOM 4673 N N . GLN A 1 593 ? -45.709 14.444 53.338 1.00 73.56 593 GLN A N 1
ATOM 4674 C CA . GLN A 1 593 ? -47.012 14.895 53.853 1.00 73.56 593 GLN A CA 1
ATOM 4675 C C . GLN A 1 593 ? -47.580 13.966 54.939 1.00 73.56 593 GLN A C 1
ATOM 4677 O O . GLN A 1 593 ? -48.147 14.438 55.928 1.00 73.56 593 GLN A O 1
ATOM 4682 N N . LEU A 1 594 ? -47.424 12.645 54.789 1.00 69.69 594 LEU A N 1
ATOM 4683 C CA . LEU A 1 594 ? -47.820 11.674 55.816 1.00 69.69 594 LEU A CA 1
ATOM 4684 C C . LEU A 1 594 ? -47.002 11.851 57.102 1.00 69.69 594 LEU A C 1
ATOM 4686 O O . LEU A 1 594 ? -47.575 11.850 58.192 1.00 69.69 594 LEU A O 1
ATOM 4690 N N . ALA A 1 595 ? -45.688 12.057 56.989 1.00 66.94 595 ALA A N 1
ATOM 4691 C CA . ALA A 1 595 ? -44.837 12.354 58.136 1.00 66.94 595 ALA A CA 1
ATOM 4692 C C . ALA A 1 595 ? -45.249 13.673 58.817 1.00 66.94 595 ALA A C 1
ATOM 4694 O O . ALA A 1 595 ? -45.388 13.711 60.034 1.00 66.94 595 ALA A O 1
ATOM 4695 N N . GLU A 1 596 ? -45.538 14.735 58.063 1.00 68.38 596 GLU A N 1
ATOM 4696 C CA . GLU A 1 596 ? -46.011 16.009 58.628 1.00 68.38 596 GLU A CA 1
ATOM 4697 C C . GLU A 1 596 ? -47.365 15.882 59.341 1.00 68.38 596 GLU A C 1
ATOM 4699 O O . GLU A 1 596 ? -47.558 16.471 60.406 1.00 68.38 596 GLU A O 1
ATOM 4704 N N . THR A 1 597 ? -48.286 15.083 58.793 1.00 73.00 597 THR A N 1
ATOM 4705 C CA . THR A 1 597 ? -49.628 14.870 59.362 1.00 73.00 597 THR A CA 1
ATOM 4706 C C . THR A 1 597 ? -49.578 14.107 60.686 1.00 73.00 597 THR A C 1
ATOM 4708 O O . THR A 1 597 ? -50.332 14.416 61.607 1.00 73.00 597 THR A O 1
ATOM 4711 N N . HIS A 1 598 ? -48.697 13.111 60.793 1.00 66.44 598 HIS A N 1
ATOM 4712 C CA . HIS A 1 598 ? -48.612 12.233 61.962 1.00 66.44 598 HIS A CA 1
ATOM 4713 C C . HIS A 1 598 ? -47.553 12.655 62.992 1.00 66.44 598 HIS A C 1
ATOM 4715 O O . HIS A 1 598 ? -47.445 11.994 64.020 1.00 66.44 598 HIS A O 1
ATOM 4721 N N . GLN A 1 599 ? -46.790 13.725 62.722 1.00 65.19 599 GLN A N 1
ATOM 4722 C CA . GLN A 1 599 ? -45.719 14.272 63.573 1.00 65.19 599 GLN A CA 1
ATOM 4723 C C . GLN A 1 599 ? -44.908 13.201 64.333 1.00 65.19 599 GLN A C 1
ATOM 4725 O O . GLN A 1 599 ? -44.872 13.195 65.566 1.00 65.19 599 GLN A O 1
ATOM 4730 N N . PRO A 1 600 ? -44.266 12.254 63.626 1.00 58.84 600 PRO A N 1
ATOM 4731 C CA . PRO A 1 600 ? -43.454 11.232 64.262 1.00 58.84 600 PRO A CA 1
ATOM 4732 C C . PRO A 1 600 ? -42.292 11.875 65.031 1.00 58.84 600 PRO A C 1
ATOM 4734 O O . PRO A 1 600 ? -41.549 12.712 64.510 1.00 58.84 600 PRO A O 1
ATOM 4737 N N . VAL A 1 601 ? -42.128 11.452 66.285 1.00 54.47 601 VAL A N 1
ATOM 4738 C CA . VAL A 1 601 ? -41.083 11.937 67.193 1.00 54.47 601 VAL A CA 1
ATOM 4739 C C . VAL A 1 601 ? -39.701 11.732 66.556 1.00 54.47 601 VAL A C 1
ATOM 4741 O O . VAL A 1 601 ? -39.340 10.619 66.175 1.00 54.47 601 VAL A O 1
ATOM 4744 N N . GLY A 1 602 ? -38.919 12.809 66.438 1.00 53.31 602 GLY A N 1
ATOM 4745 C CA . GLY A 1 602 ? -37.544 12.785 65.917 1.00 53.31 602 GLY A CA 1
ATOM 4746 C C . GLY A 1 602 ? -37.371 13.221 64.457 1.00 53.31 602 GLY A C 1
ATOM 4747 O O . GLY A 1 602 ? -36.250 13.528 64.069 1.00 53.31 602 GLY A O 1
ATOM 4748 N N . LEU A 1 603 ? -38.444 13.346 63.668 1.00 53.12 603 LEU A N 1
ATOM 4749 C CA . LEU A 1 603 ? -38.382 13.884 62.295 1.00 53.12 603 LEU A CA 1
ATOM 4750 C C . LEU A 1 603 ? -38.504 15.422 62.230 1.00 53.12 603 LEU A C 1
ATOM 4752 O O . LEU A 1 603 ? -38.464 16.005 61.148 1.00 53.12 603 LEU A O 1
ATOM 4756 N N . GLU A 1 604 ? -38.575 16.102 63.380 1.00 45.97 604 GLU A N 1
ATOM 4757 C CA . GLU A 1 604 ? -38.811 17.554 63.508 1.00 45.97 604 GLU A CA 1
ATOM 4758 C C . GLU A 1 604 ? -37.705 18.466 62.925 1.00 45.97 604 GLU A C 1
ATOM 4760 O O . GLU A 1 604 ? -37.826 19.690 62.954 1.00 45.97 604 GLU A O 1
ATOM 4765 N N . GLY A 1 605 ? -36.637 17.898 62.360 1.00 46.69 605 GLY A N 1
ATOM 4766 C CA . GLY A 1 605 ? -35.529 18.642 61.756 1.00 46.69 605 GLY A CA 1
ATOM 4767 C C . GLY A 1 605 ? -35.612 18.875 60.244 1.00 46.69 605 GLY A C 1
ATOM 4768 O O . GLY A 1 605 ? -34.796 19.634 59.730 1.00 46.69 605 GLY A O 1
ATOM 4769 N N . SER A 1 606 ? -36.546 18.256 59.510 1.00 46.34 606 SER A N 1
ATOM 4770 C CA . SER A 1 606 ? -36.575 18.349 58.031 1.00 46.34 606 SER A CA 1
ATOM 4771 C C . SER A 1 606 ? -37.696 19.217 57.441 1.00 46.34 606 SER A C 1
ATOM 4773 O O . SER A 1 606 ? -37.645 19.529 56.254 1.00 46.34 606 SER A O 1
ATOM 4775 N N . SER A 1 607 ? -38.647 19.702 58.249 1.00 43.91 607 SER A N 1
ATOM 4776 C CA . SER A 1 607 ? -39.807 20.489 57.777 1.00 43.91 607 SER A CA 1
ATOM 4777 C C . SER A 1 607 ? -39.992 21.852 58.467 1.00 43.91 607 SER A C 1
ATOM 4779 O O . SER A 1 607 ? -41.098 22.379 58.563 1.00 43.91 607 SER A O 1
ATOM 4781 N N . LYS A 1 608 ? -38.902 22.496 58.908 1.00 43.41 608 LYS A N 1
ATOM 4782 C CA . LYS A 1 608 ? -38.901 23.942 59.220 1.00 43.41 608 LYS A CA 1
ATOM 4783 C C . LYS A 1 608 ? -37.815 24.689 58.450 1.00 43.41 608 LYS A C 1
ATOM 4785 O O . LYS A 1 608 ? -36.945 25.326 59.032 1.00 43.41 608 LYS A O 1
ATOM 4790 N N . ALA A 1 609 ? -37.903 24.652 57.124 1.00 40.84 609 ALA A N 1
ATOM 4791 C CA . ALA A 1 609 ? -37.297 25.668 56.272 1.00 40.84 609 ALA A CA 1
ATOM 4792 C C . ALA A 1 609 ? -38.424 26.524 55.682 1.00 40.84 609 ALA A C 1
ATOM 4794 O O . ALA A 1 609 ? -39.094 26.140 54.728 1.00 40.84 609 ALA A O 1
ATOM 4795 N N . ASN A 1 610 ? -38.660 27.687 56.287 1.00 37.97 610 ASN A N 1
ATOM 4796 C CA . ASN A 1 610 ? -39.515 28.722 55.718 1.00 37.97 610 ASN A CA 1
ATOM 4797 C C . ASN A 1 610 ? -38.865 29.236 54.422 1.00 37.97 610 ASN A C 1
ATOM 4799 O O . ASN A 1 610 ? -38.023 30.121 54.510 1.00 37.97 610 ASN A O 1
ATOM 4803 N N . ASN A 1 611 ? -39.197 28.664 53.259 1.00 38.06 611 ASN A N 1
ATOM 4804 C CA . ASN A 1 611 ? -39.178 29.324 51.945 1.00 38.06 611 ASN A CA 1
ATOM 4805 C C . ASN A 1 611 ? -39.795 28.407 50.873 1.00 38.06 611 ASN A C 1
ATOM 4807 O O . ASN A 1 611 ? -39.247 27.374 50.505 1.00 38.06 611 ASN A O 1
ATOM 4811 N N . THR A 1 612 ? -40.936 28.827 50.336 1.00 39.34 612 THR A N 1
ATOM 4812 C CA . THR A 1 612 ? -41.836 28.080 49.443 1.00 39.34 612 THR A CA 1
ATOM 4813 C C . THR A 1 612 ? -41.366 27.955 47.984 1.00 39.34 612 THR A C 1
ATOM 4815 O O . THR A 1 612 ? -42.193 27.703 47.113 1.00 39.34 612 THR A O 1
ATOM 4818 N N . ALA A 1 613 ? -40.078 28.144 47.674 1.00 37.31 613 ALA A N 1
ATOM 4819 C CA . ALA A 1 613 ? -39.630 28.258 46.279 1.00 37.31 613 ALA A CA 1
ATOM 4820 C C . ALA A 1 613 ? -38.707 27.140 45.757 1.00 37.31 613 ALA A C 1
ATOM 4822 O O . ALA A 1 613 ? -38.695 26.938 44.549 1.00 37.31 613 ALA A O 1
ATOM 4823 N N . GLU A 1 614 ? -37.983 26.374 46.585 1.00 43.72 614 GLU A N 1
ATOM 4824 C CA . GLU A 1 614 ? -36.912 25.500 46.049 1.00 43.72 614 GLU A CA 1
ATOM 4825 C C . GLU A 1 614 ? -36.638 24.197 46.828 1.00 43.72 614 GLU A C 1
ATOM 4827 O O . GLU A 1 614 ? -35.526 23.682 46.829 1.00 43.72 614 GLU A O 1
ATOM 4832 N N . GLN A 1 615 ? -37.648 23.584 47.450 1.00 48.78 615 GLN A N 1
ATOM 4833 C CA . GLN A 1 615 ? -37.515 22.204 47.944 1.00 48.78 615 GLN A CA 1
ATOM 4834 C C . GLN A 1 615 ? -37.932 21.207 46.859 1.00 48.78 615 GLN A C 1
ATOM 4836 O O . GLN A 1 615 ? -39.035 20.669 46.869 1.00 48.78 615 GLN A O 1
ATOM 4841 N N . GLN A 1 616 ? -37.062 20.994 45.873 1.00 58.19 616 GLN A N 1
ATOM 4842 C CA . GLN A 1 616 ? -37.232 19.907 44.907 1.00 58.19 616 GLN A CA 1
ATOM 4843 C C . GLN A 1 616 ? -36.604 18.632 45.456 1.00 58.19 616 GLN A C 1
ATOM 4845 O O . GLN A 1 616 ? -35.497 18.660 45.992 1.00 58.19 616 GLN A O 1
ATOM 4850 N N . THR A 1 617 ? -37.308 17.508 45.322 1.00 67.19 617 THR A N 1
ATOM 4851 C CA . THR A 1 617 ? -36.721 16.207 45.644 1.00 67.19 617 THR A CA 1
ATOM 4852 C C . THR A 1 617 ? -35.545 15.927 44.695 1.00 67.19 617 THR A C 1
ATOM 4854 O O . THR A 1 617 ? -35.538 16.417 43.559 1.00 67.19 617 THR A O 1
ATOM 4857 N N . PRO A 1 618 ? -34.558 15.110 45.096 1.00 70.56 618 PRO A N 1
ATOM 4858 C CA . PRO A 1 618 ? -33.493 14.679 44.190 1.00 70.56 618 PRO A CA 1
ATOM 4859 C C . PRO A 1 618 ? -34.024 14.031 42.898 1.00 70.56 618 PRO A C 1
ATOM 4861 O O . PRO A 1 618 ? -33.448 14.233 41.830 1.00 70.56 618 PRO A O 1
ATOM 4864 N N . PHE A 1 619 ? -35.171 13.335 42.954 1.00 74.88 619 PHE A N 1
ATOM 4865 C CA . PHE A 1 619 ? -35.844 12.791 41.767 1.00 74.88 619 PHE A CA 1
ATOM 4866 C C . PHE A 1 619 ? -36.428 13.882 40.861 1.00 74.88 619 PHE A C 1
ATOM 4868 O O . PHE A 1 619 ? -36.295 13.785 39.641 1.00 74.88 619 PHE A O 1
ATOM 4875 N N . ALA A 1 620 ? -37.029 14.936 41.423 1.00 74.44 620 ALA A N 1
ATOM 4876 C CA . ALA A 1 620 ? -37.515 16.085 40.658 1.00 74.44 620 ALA A CA 1
ATOM 4877 C C . ALA A 1 620 ? -36.365 16.835 39.972 1.00 74.44 620 ALA A C 1
ATOM 4879 O O . ALA A 1 620 ? -36.487 17.219 38.808 1.00 74.44 620 ALA A O 1
ATOM 4880 N N . GLN A 1 621 ? -35.237 17.004 40.667 1.00 75.62 621 GLN A N 1
ATOM 4881 C CA . GLN A 1 621 ? -34.045 17.642 40.115 1.00 75.62 621 GLN A CA 1
ATOM 4882 C C . GLN A 1 621 ? -33.440 16.808 38.976 1.00 75.62 621 GLN A C 1
ATOM 4884 O O . GLN A 1 621 ? -33.204 17.342 37.895 1.00 75.62 621 GLN A O 1
ATOM 4889 N N . PHE A 1 622 ? -33.279 15.495 39.167 1.00 78.19 622 PHE A N 1
ATOM 4890 C CA . PHE A 1 622 ? -32.794 14.590 38.121 1.00 78.19 622 PHE A CA 1
ATOM 4891 C C . PHE A 1 622 ? -33.749 14.527 36.920 1.00 78.19 622 PHE A C 1
ATOM 4893 O O . PHE A 1 622 ? -33.317 14.600 35.771 1.00 78.19 622 PHE A O 1
ATOM 4900 N N . SER A 1 623 ? -35.061 14.462 37.169 1.00 75.88 623 SER A N 1
ATOM 4901 C CA . SER A 1 623 ? -36.102 14.522 36.136 1.00 75.88 623 SER A CA 1
ATOM 4902 C C . SER A 1 623 ? -36.020 15.813 35.316 1.00 75.88 623 SER A C 1
ATOM 4904 O O . SER A 1 623 ? -36.140 15.768 34.096 1.00 75.88 623 SER A O 1
ATOM 4906 N N . LYS A 1 624 ? -35.748 16.962 35.950 1.00 74.62 624 LYS A N 1
ATOM 4907 C CA . LYS A 1 624 ? -35.519 18.241 35.258 1.00 74.62 624 LYS A CA 1
ATOM 4908 C C . LYS A 1 624 ? -34.211 18.281 34.485 1.00 74.62 624 LYS A C 1
ATOM 4910 O O . LYS A 1 624 ? -34.213 18.763 33.359 1.00 74.62 624 LYS A O 1
ATOM 4915 N N . ASP A 1 625 ? -33.122 17.780 35.057 1.00 73.50 625 ASP A N 1
ATOM 4916 C CA . ASP A 1 625 ? -31.801 17.750 34.413 1.00 73.50 625 ASP A CA 1
ATOM 4917 C C . ASP A 1 625 ? -31.759 16.793 33.202 1.00 73.50 625 ASP A C 1
ATOM 4919 O O . ASP A 1 625 ? -30.865 16.895 32.362 1.00 73.50 625 ASP A O 1
ATOM 4923 N N . THR A 1 626 ? -32.741 15.892 33.095 1.00 71.50 626 THR A N 1
ATOM 4924 C CA . THR A 1 626 ? -32.900 14.909 32.008 1.00 71.50 626 THR A CA 1
ATOM 4925 C C . THR A 1 626 ? -34.149 15.145 31.141 1.00 71.50 626 THR A C 1
ATOM 4927 O O . THR A 1 626 ? -34.491 14.297 30.317 1.00 71.50 626 THR A O 1
ATOM 4930 N N . ASN A 1 627 ? -34.840 16.282 31.306 1.00 69.94 627 ASN A N 1
ATOM 4931 C CA . ASN A 1 627 ? -36.048 16.635 30.552 1.00 69.94 627 ASN A CA 1
ATOM 4932 C C . ASN A 1 627 ? -35.706 17.186 29.156 1.00 69.94 627 ASN A C 1
ATOM 4934 O O . ASN A 1 627 ? -34.765 17.954 28.997 1.00 69.94 627 ASN A O 1
ATOM 4938 N N . ASP A 1 628 ? -36.539 16.894 28.157 1.00 62.59 628 ASP A N 1
ATOM 4939 C CA . ASP A 1 628 ? -36.398 17.397 26.784 1.00 62.59 628 ASP A CA 1
ATOM 4940 C C . ASP A 1 628 ? -36.310 18.932 26.677 1.00 62.59 628 ASP A C 1
ATOM 4942 O O . ASP A 1 628 ? -35.713 19.450 25.736 1.00 62.59 628 ASP A O 1
ATOM 4946 N N . ILE A 1 629 ? -36.915 19.671 27.614 1.00 63.03 629 ILE A N 1
ATOM 4947 C CA . ILE A 1 629 ? -36.950 21.147 27.603 1.00 63.03 629 ILE A CA 1
ATOM 4948 C C . ILE A 1 629 ? -35.609 21.757 28.053 1.00 63.03 629 ILE A C 1
ATOM 4950 O O . ILE A 1 629 ? -35.318 22.907 27.731 1.00 63.03 629 ILE A O 1
ATOM 4954 N N . THR A 1 630 ? -34.795 21.005 28.797 1.00 61.59 630 THR A N 1
ATOM 4955 C CA . THR A 1 630 ? -33.505 21.454 29.347 1.00 61.59 630 THR A CA 1
ATOM 4956 C C . THR A 1 630 ? -32.305 20.916 28.567 1.00 61.59 630 THR A C 1
ATOM 4958 O O . THR A 1 630 ? -31.174 21.248 28.914 1.00 61.59 630 THR A O 1
ATOM 4961 N N . LEU A 1 631 ? -32.522 20.124 27.508 1.00 64.06 631 LEU A N 1
ATOM 4962 C CA . LEU A 1 631 ? -31.465 19.683 26.593 1.00 64.06 631 LEU A CA 1
ATOM 4963 C C . LEU A 1 631 ? -30.860 20.871 25.827 1.00 64.06 631 LEU A C 1
ATOM 4965 O O . LEU A 1 631 ? -31.528 21.876 25.582 1.00 64.06 631 LEU A O 1
ATOM 4969 N N . SER A 1 632 ? -29.604 20.742 25.389 1.00 62.03 632 SER A N 1
ATOM 4970 C CA . SER A 1 632 ? -29.017 21.695 24.436 1.00 62.03 632 SER A CA 1
ATOM 4971 C C . SER A 1 632 ? -29.808 21.708 23.122 1.00 62.03 632 SER A C 1
ATOM 4973 O O . SER A 1 632 ? -30.551 20.774 22.822 1.00 62.03 632 SER A O 1
ATOM 4975 N N . GLU A 1 633 ? -29.576 22.704 22.261 1.00 58.16 633 GLU A N 1
ATOM 4976 C CA . GLU A 1 633 ? -30.109 22.695 20.884 1.00 58.16 633 GLU A CA 1
ATOM 4977 C C . GLU A 1 633 ? -29.728 21.418 20.104 1.00 58.16 633 GLU A C 1
ATOM 4979 O O . GLU A 1 633 ? -30.441 21.005 19.191 1.00 58.16 633 GLU A O 1
ATOM 4984 N N . SER A 1 634 ? -28.631 20.759 20.497 1.00 57.34 634 SER A N 1
ATOM 4985 C CA . SER A 1 634 ? -28.160 19.474 19.968 1.00 57.34 634 SER A CA 1
ATOM 4986 C C . SER A 1 634 ? -28.700 18.232 20.699 1.00 57.34 634 SER A C 1
ATOM 4988 O O . SER A 1 634 ? -28.309 17.119 20.352 1.00 57.34 634 SER A O 1
ATOM 4990 N N . GLY A 1 635 ? -29.580 18.390 21.695 1.00 64.44 635 GLY A N 1
ATOM 4991 C CA . GLY A 1 635 ? -30.229 17.290 22.415 1.00 64.44 635 GLY A CA 1
ATOM 4992 C C . GLY A 1 635 ? -29.421 16.679 23.572 1.00 64.44 635 GLY A C 1
ATOM 4993 O O . GLY A 1 635 ? -29.756 15.607 24.055 1.00 64.44 635 GLY A O 1
ATOM 4994 N N . GLN A 1 636 ? -28.356 17.317 24.056 1.00 67.12 636 GLN A N 1
ATOM 4995 C CA . GLN A 1 636 ? -27.496 16.739 25.097 1.00 67.12 636 GLN A CA 1
ATOM 4996 C C . GLN A 1 636 ? -27.977 17.070 26.516 1.00 67.12 636 GLN A C 1
ATOM 4998 O O . GLN A 1 636 ? -28.430 18.188 26.780 1.00 67.12 636 GLN A O 1
ATOM 5003 N N . TRP A 1 637 ? -27.817 16.121 27.449 1.00 76.94 637 TRP A N 1
ATOM 5004 C CA . TRP A 1 637 ? -27.932 16.392 28.888 1.00 76.94 637 TRP A CA 1
ATOM 5005 C C . TRP A 1 637 ? -26.949 17.495 29.296 1.00 76.94 637 TRP A C 1
ATOM 5007 O O . TRP A 1 637 ? -25.833 17.563 28.788 1.00 76.94 637 TRP A O 1
ATOM 5017 N N . GLN A 1 638 ? -27.357 18.371 30.210 1.00 75.25 638 GLN A N 1
ATOM 5018 C CA . GLN A 1 638 ? -26.531 19.513 30.631 1.00 75.25 638 GLN A CA 1
ATOM 5019 C C . GLN A 1 638 ? -25.636 19.199 31.837 1.00 75.25 638 GLN A C 1
ATOM 5021 O O . GLN A 1 638 ? -24.743 19.976 32.168 1.00 75.25 638 GLN A O 1
ATOM 5026 N N . LYS A 1 639 ? -25.866 18.061 32.501 1.00 79.50 639 LYS A N 1
ATOM 5027 C CA . LYS A 1 639 ? -25.103 17.585 33.659 1.00 79.50 639 LYS A CA 1
ATOM 5028 C C . LYS A 1 639 ? -24.802 16.102 33.511 1.00 79.50 639 LYS A C 1
ATOM 5030 O O . LYS A 1 639 ? -25.639 15.369 32.997 1.00 79.50 639 LYS A O 1
ATOM 5035 N N . ALA A 1 640 ? -23.636 15.684 34.001 1.00 85.88 640 ALA A N 1
ATOM 5036 C CA . ALA A 1 640 ? -23.191 14.298 33.970 1.00 85.88 640 ALA A CA 1
ATOM 5037 C C . ALA A 1 640 ? -24.130 13.398 34.784 1.00 85.88 640 ALA A C 1
ATOM 5039 O O . ALA A 1 640 ? -24.111 13.415 36.012 1.00 85.88 640 ALA A O 1
ATOM 5040 N N . ASN A 1 641 ? -24.934 12.606 34.080 1.00 86.25 641 ASN A N 1
ATOM 5041 C CA . ASN A 1 641 ? -25.876 11.663 34.671 1.00 86.25 641 ASN A CA 1
ATOM 5042 C C . ASN A 1 641 ? -25.602 10.239 34.157 1.00 86.25 641 ASN A C 1
ATOM 5044 O O . ASN A 1 641 ? -25.126 10.047 33.040 1.00 86.25 641 ASN A O 1
ATOM 5048 N N . LEU A 1 642 ? -25.929 9.222 34.952 1.00 89.19 642 LEU A N 1
ATOM 5049 C CA . LEU A 1 642 ? -26.006 7.829 34.506 1.00 89.19 642 LEU A CA 1
ATOM 5050 C C . LEU A 1 642 ? -27.417 7.335 34.798 1.00 89.19 642 LEU A C 1
ATOM 5052 O O . LEU A 1 642 ? -27.827 7.312 35.958 1.00 89.19 642 LEU A O 1
ATOM 5056 N N . LEU A 1 643 ? -28.150 6.932 33.761 1.00 86.19 643 LEU A N 1
ATOM 5057 C CA . LEU A 1 643 ? -29.443 6.282 33.928 1.00 86.19 643 LEU A CA 1
ATOM 5058 C C . LEU A 1 643 ? -29.407 4.866 33.369 1.00 86.19 643 LEU A C 1
ATOM 5060 O O . LEU A 1 643 ? -29.106 4.654 32.196 1.00 86.19 643 LEU A O 1
ATOM 5064 N N . ILE A 1 644 ? -29.783 3.913 34.216 1.00 90.62 644 ILE A N 1
ATOM 5065 C CA . ILE A 1 644 ? -29.996 2.520 33.839 1.00 90.62 644 ILE A CA 1
ATOM 5066 C C . ILE A 1 644 ? -31.453 2.198 34.137 1.00 90.62 644 ILE A C 1
ATOM 5068 O O . ILE A 1 644 ? -31.875 2.253 35.293 1.00 90.62 644 ILE A O 1
ATOM 5072 N N . ASP A 1 645 ? -32.229 1.869 33.109 1.00 87.31 645 ASP A N 1
ATOM 5073 C CA . ASP A 1 645 ? -33.643 1.566 33.275 1.00 87.31 645 ASP A CA 1
ATOM 5074 C C . ASP A 1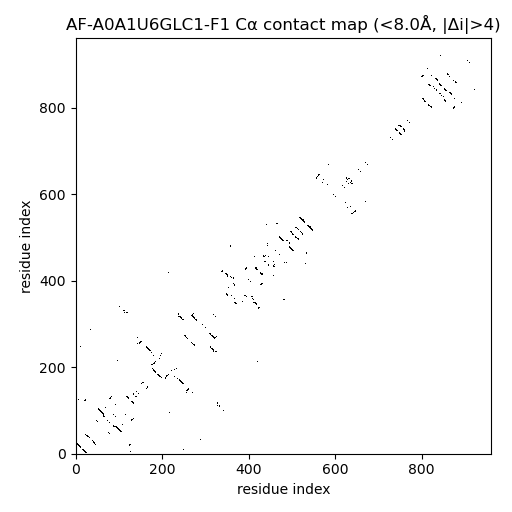 645 ? -34.073 0.311 32.511 1.00 87.31 645 ASP A C 1
ATOM 5076 O O . ASP A 1 645 ? -33.673 0.048 31.380 1.00 87.31 645 ASP A O 1
ATOM 5080 N N . SER A 1 646 ? -34.921 -0.489 33.154 1.00 89.62 646 SER A N 1
ATOM 5081 C CA . SER A 1 646 ? -35.449 -1.720 32.574 1.00 89.62 646 SER A CA 1
ATOM 5082 C C . SER A 1 646 ? -36.970 -1.715 32.581 1.00 89.62 646 SER A C 1
ATOM 5084 O O . SER A 1 646 ? -37.604 -1.191 33.504 1.00 89.62 646 SER A O 1
ATOM 5086 N N . GLN A 1 647 ? -37.575 -2.293 31.544 1.00 85.19 647 GLN A N 1
ATOM 5087 C CA . GLN A 1 647 ? -39.027 -2.439 31.467 1.00 85.19 647 GLN A CA 1
ATOM 5088 C C . GLN A 1 647 ? -39.552 -3.517 32.428 1.00 85.19 647 GLN A C 1
ATOM 5090 O O . GLN A 1 647 ? -40.653 -3.379 32.954 1.00 85.19 647 GLN A O 1
ATOM 5095 N N . ARG A 1 648 ? -38.777 -4.586 32.666 1.00 88.94 648 ARG A N 1
ATOM 5096 C CA . ARG A 1 648 ? -39.242 -5.772 33.408 1.00 88.94 648 ARG A CA 1
ATOM 5097 C C . ARG A 1 648 ? -38.424 -6.090 34.653 1.00 88.94 648 ARG A C 1
ATOM 5099 O O . ARG A 1 648 ? -39.003 -6.385 35.690 1.00 88.94 648 ARG A O 1
ATOM 5106 N N . HIS A 1 649 ? -37.100 -6.119 34.541 1.00 92.12 649 HIS A N 1
ATOM 5107 C CA . HIS A 1 649 ? -36.230 -6.608 35.610 1.00 92.12 649 HIS A CA 1
ATOM 5108 C C . HIS A 1 649 ? -34.820 -6.035 35.479 1.00 92.12 649 HIS A C 1
ATOM 5110 O O . HIS A 1 649 ? -34.298 -5.926 34.368 1.00 92.12 649 HIS A O 1
ATOM 5116 N N . LEU A 1 650 ? -34.202 -5.708 36.610 1.00 94.56 650 LEU A N 1
ATOM 5117 C CA . LEU A 1 650 ? -32.805 -5.308 36.716 1.00 94.56 650 LEU A CA 1
ATOM 5118 C C . LEU A 1 650 ? -32.178 -6.114 37.858 1.00 94.56 650 LEU A C 1
ATOM 5120 O O . LEU A 1 650 ? -32.722 -6.132 38.956 1.00 94.56 650 LEU A O 1
ATOM 5124 N N . ALA A 1 651 ? -31.048 -6.769 37.598 1.00 94.00 651 ALA A N 1
ATOM 5125 C CA . ALA A 1 651 ? -30.266 -7.469 38.612 1.00 94.00 651 ALA A CA 1
ATOM 5126 C C . ALA A 1 651 ? -28.815 -6.998 38.571 1.00 94.00 651 ALA A C 1
ATOM 5128 O O . ALA A 1 651 ? -28.243 -6.849 37.493 1.00 94.00 651 ALA A O 1
ATOM 5129 N N . LEU A 1 652 ? -28.235 -6.804 39.754 1.00 94.25 652 LEU A N 1
ATOM 5130 C CA . LEU A 1 652 ? -26.826 -6.491 39.967 1.00 94.25 652 LEU A CA 1
ATOM 5131 C C . LEU A 1 652 ? -26.259 -7.595 40.866 1.00 94.25 652 LEU A C 1
ATOM 5133 O O . LEU A 1 652 ? -26.781 -7.828 41.954 1.00 94.25 652 LEU A O 1
ATOM 5137 N N . LEU A 1 653 ? -25.253 -8.322 40.383 1.00 94.25 653 LEU A N 1
ATOM 5138 C CA . LEU A 1 653 ? -24.719 -9.528 41.021 1.00 94.25 653 LEU A CA 1
ATOM 5139 C C . LEU A 1 653 ? -23.199 -9.396 41.166 1.00 94.25 653 LEU A C 1
ATOM 5141 O O . LEU A 1 653 ? -22.537 -8.915 40.249 1.00 94.25 653 LEU A O 1
ATOM 5145 N N . SER A 1 654 ? -22.645 -9.860 42.287 1.00 95.12 654 SER A N 1
ATOM 5146 C CA . SER A 1 654 ? -21.200 -9.977 42.509 1.00 95.12 654 SER A CA 1
ATOM 5147 C C . SER A 1 654 ? -20.891 -11.260 43.277 1.00 95.12 654 SER A C 1
ATOM 5149 O O . SER A 1 654 ? -21.643 -11.630 44.177 1.00 95.12 654 SER A O 1
ATOM 5151 N N . GLY A 1 655 ? -19.803 -11.946 42.914 1.00 91.31 655 GLY A N 1
ATOM 5152 C CA . GLY A 1 655 ? -19.422 -13.230 43.513 1.00 91.31 655 GLY A CA 1
ATOM 5153 C C . GLY A 1 655 ? -18.690 -13.121 44.853 1.00 91.31 655 GLY A C 1
ATOM 5154 O O . GLY A 1 655 ? -18.702 -14.076 45.621 1.00 91.31 655 GLY A O 1
ATOM 5155 N N . GLN A 1 656 ? -18.061 -11.978 45.140 1.00 92.69 656 GLN A N 1
ATOM 5156 C CA . GLN A 1 656 ? -17.289 -11.771 46.375 1.00 92.69 656 GLN A CA 1
ATOM 5157 C C . GLN A 1 656 ? -17.753 -10.530 47.140 1.00 92.69 656 GLN A C 1
ATOM 5159 O O . GLN A 1 656 ? -18.021 -10.604 48.336 1.00 92.69 656 GLN A O 1
ATOM 5164 N N . HIS A 1 657 ? -17.867 -9.384 46.461 1.00 92.50 657 HIS A N 1
ATOM 5165 C CA . HIS A 1 657 ? -18.150 -8.108 47.115 1.00 92.50 657 HIS A CA 1
ATOM 5166 C C . HIS A 1 657 ? -18.936 -7.147 46.214 1.00 92.50 657 HIS A C 1
ATOM 5168 O O . HIS A 1 657 ? -18.606 -6.986 45.040 1.00 92.50 657 HIS A O 1
ATOM 5174 N N . SER A 1 658 ? -19.953 -6.480 46.764 1.00 94.69 658 SER A N 1
ATOM 5175 C CA . SER A 1 658 ? -20.687 -5.391 46.105 1.00 94.69 658 SER A CA 1
ATOM 5176 C C . SER A 1 658 ? -20.740 -4.187 47.038 1.00 94.69 658 SER A C 1
ATOM 5178 O O . SER A 1 658 ? -21.143 -4.329 48.192 1.00 94.69 658 SER A O 1
ATOM 5180 N N . GLN A 1 659 ? -20.369 -3.009 46.535 1.00 93.56 659 GLN A N 1
ATOM 5181 C CA . GLN A 1 659 ? -20.369 -1.759 47.291 1.00 93.56 659 GLN A CA 1
ATOM 5182 C C . GLN A 1 659 ? -21.183 -0.690 46.561 1.00 93.56 659 GLN A C 1
ATOM 5184 O O . GLN A 1 659 ? -21.007 -0.467 45.365 1.00 93.56 659 GLN A O 1
ATOM 5189 N N . HIS A 1 660 ? -22.038 0.009 47.307 1.00 93.75 660 HIS A N 1
ATOM 5190 C CA . HIS A 1 660 ? -22.766 1.185 46.841 1.00 93.75 660 HIS A CA 1
ATOM 5191 C C . HIS A 1 660 ? -22.496 2.333 47.817 1.00 93.75 660 HIS A C 1
ATOM 5193 O O . HIS A 1 660 ? -22.856 2.240 48.989 1.00 93.75 660 HIS A O 1
ATOM 5199 N N . THR A 1 661 ? -21.852 3.398 47.340 1.00 93.00 661 THR A N 1
ATOM 5200 C CA . THR A 1 661 ? -21.437 4.542 48.164 1.00 93.00 661 THR A CA 1
ATOM 5201 C C . THR A 1 661 ? -21.922 5.836 47.521 1.00 93.00 661 THR A C 1
ATOM 5203 O O . THR A 1 661 ? -21.749 6.030 46.321 1.00 93.00 661 THR A O 1
ATOM 5206 N N . SER A 1 662 ? -22.483 6.736 48.327 1.00 92.62 662 SER A N 1
ATOM 5207 C CA . SER A 1 662 ? -22.814 8.111 47.944 1.00 92.62 662 SER A CA 1
ATOM 5208 C C . SER A 1 662 ? -22.240 9.069 48.982 1.00 92.62 662 SER A C 1
ATOM 5210 O O . SER A 1 662 ? -22.267 8.766 50.174 1.00 92.62 662 SER A O 1
ATOM 5212 N N . THR A 1 663 ? -21.710 10.210 48.543 1.00 91.06 663 THR A N 1
ATOM 5213 C CA . THR A 1 663 ? -21.101 11.221 49.426 1.00 91.06 663 THR A CA 1
ATOM 5214 C C . THR A 1 663 ? -22.119 12.173 50.043 1.00 91.06 663 THR A C 1
ATOM 5216 O O . THR A 1 663 ? -21.790 12.866 51.000 1.00 91.06 663 THR A O 1
ATOM 5219 N N . GLU A 1 664 ? -23.338 12.217 49.503 1.00 87.50 664 GLU A N 1
ATOM 5220 C CA . GLU A 1 664 ? -24.396 13.116 49.970 1.00 87.50 664 GLU A CA 1
ATOM 5221 C C . GLU A 1 664 ? -25.630 12.339 50.428 1.00 87.50 664 GLU A C 1
ATOM 5223 O O . GLU A 1 664 ? -25.965 12.338 51.610 1.00 87.50 664 GLU A O 1
ATOM 5228 N N . SER A 1 665 ? -26.315 11.662 49.502 1.00 84.81 665 SER A N 1
ATOM 5229 C CA . SER A 1 665 ? -27.579 10.978 49.788 1.00 84.81 665 SER A CA 1
ATOM 5230 C C . SER A 1 665 ? -27.741 9.690 48.983 1.00 84.81 665 SER A C 1
ATOM 5232 O O . SER A 1 665 ? -27.284 9.577 47.846 1.00 84.81 665 SER A O 1
ATOM 5234 N N . THR A 1 666 ? -28.388 8.694 49.591 1.00 87.38 666 THR A N 1
ATOM 5235 C CA . THR A 1 666 ? -28.805 7.449 48.932 1.00 87.38 666 THR A CA 1
ATOM 5236 C C . THR A 1 666 ? -30.295 7.258 49.173 1.00 87.38 666 THR A C 1
ATOM 5238 O O . THR A 1 666 ? -30.741 7.287 50.318 1.00 87.38 666 THR A O 1
ATOM 5241 N N . HIS A 1 667 ? -31.061 7.041 48.104 1.00 84.31 667 HIS A N 1
ATOM 5242 C CA . HIS A 1 667 ? -32.501 6.800 48.167 1.00 84.31 667 HIS A CA 1
ATOM 5243 C C . HIS A 1 667 ? -32.823 5.416 47.599 1.00 84.31 667 HIS A C 1
ATOM 5245 O O . HIS A 1 667 ? -32.414 5.090 46.488 1.00 84.31 667 HIS A O 1
ATOM 5251 N N . SER A 1 668 ? -33.574 4.615 48.354 1.00 87.94 668 SER A N 1
ATOM 5252 C CA . SER A 1 668 ? -34.127 3.336 47.904 1.00 87.94 668 SER A CA 1
ATOM 5253 C C . SER A 1 668 ? -35.641 3.391 48.060 1.00 87.94 668 SER A C 1
ATOM 5255 O O . SER A 1 668 ? -36.139 3.655 49.154 1.00 87.94 668 SER A O 1
ATOM 5257 N N . HIS A 1 669 ? -36.366 3.196 46.960 1.00 84.19 669 HIS A N 1
ATOM 5258 C CA . HIS A 1 669 ? -37.824 3.293 46.914 1.00 84.19 669 HIS A CA 1
ATOM 5259 C C . HIS A 1 669 ? -38.410 2.093 46.172 1.00 84.19 669 HIS A C 1
ATOM 5261 O O . HIS A 1 669 ? -37.969 1.762 45.072 1.00 84.19 669 HIS A O 1
ATOM 5267 N N . ALA A 1 670 ? -39.452 1.495 46.745 1.00 87.44 670 ALA A N 1
ATOM 5268 C CA . ALA A 1 670 ? -40.301 0.514 46.084 1.00 87.44 670 ALA A CA 1
ATOM 5269 C C . ALA A 1 670 ? -41.765 0.820 46.416 1.00 87.44 670 ALA A C 1
ATOM 5271 O O . ALA A 1 670 ? -42.097 1.139 47.553 1.00 87.44 670 ALA A O 1
ATOM 5272 N N . THR A 1 671 ? -42.646 0.722 45.421 1.00 86.44 671 THR A N 1
ATOM 5273 C CA . THR A 1 671 ? -44.083 0.989 45.607 1.00 86.44 671 THR A CA 1
ATOM 5274 C C . THR A 1 671 ? -44.804 -0.148 46.339 1.00 86.44 671 THR A C 1
ATOM 5276 O O . THR A 1 671 ? -45.828 0.095 46.968 1.00 86.44 671 THR A O 1
ATOM 5279 N N . ASP A 1 672 ? -44.286 -1.376 46.247 1.00 90.62 672 ASP A N 1
ATOM 5280 C CA . ASP A 1 672 ? -44.898 -2.569 46.846 1.00 90.62 672 ASP A CA 1
ATOM 5281 C C . ASP A 1 672 ? -44.039 -3.112 47.998 1.00 90.62 672 ASP A C 1
ATOM 5283 O O . ASP A 1 672 ? -44.321 -2.825 49.159 1.00 90.62 672 ASP A O 1
ATOM 5287 N N . ASN A 1 673 ? -42.946 -3.827 47.696 1.00 92.69 673 ASN A N 1
ATOM 5288 C CA . ASN A 1 673 ? -42.132 -4.508 48.708 1.00 92.69 673 ASN A CA 1
ATOM 5289 C C . ASN A 1 673 ? -40.629 -4.225 48.559 1.00 92.69 673 ASN A C 1
ATOM 5291 O O . ASN A 1 673 ? -40.102 -4.213 47.446 1.00 92.69 673 ASN A O 1
ATOM 5295 N N . THR A 1 674 ? -39.937 -4.097 49.697 1.00 93.94 674 THR A N 1
ATOM 5296 C CA . THR A 1 674 ? -38.468 -4.049 49.800 1.00 93.94 674 THR A CA 1
ATOM 5297 C C . THR A 1 674 ? -38.001 -5.134 50.766 1.00 93.94 674 THR A C 1
ATOM 5299 O O . THR A 1 674 ? -38.502 -5.225 51.887 1.00 93.94 674 THR A O 1
ATOM 5302 N N . HIS A 1 675 ? -37.020 -5.940 50.357 1.00 93.25 675 HIS A N 1
ATOM 5303 C CA . HIS A 1 675 ? -36.425 -6.981 51.194 1.00 93.25 675 HIS A CA 1
ATOM 5304 C C . HIS A 1 675 ? -34.922 -6.746 51.357 1.00 93.25 675 HIS A C 1
ATOM 5306 O O . HIS A 1 675 ? -34.213 -6.525 50.377 1.00 93.25 675 HIS A O 1
ATOM 5312 N N . HIS A 1 676 ? -34.435 -6.851 52.593 1.00 93.19 676 HIS A N 1
ATOM 5313 C CA . HIS A 1 676 ? -33.012 -6.908 52.915 1.00 93.19 676 HIS A CA 1
ATOM 5314 C C . HIS A 1 676 ? -32.736 -8.236 53.617 1.00 93.19 676 HIS A C 1
ATOM 5316 O O . HIS A 1 676 ? -33.432 -8.586 54.569 1.00 93.19 676 HIS A O 1
ATOM 5322 N N . HIS A 1 677 ? -31.757 -8.991 53.126 1.00 92.75 677 HIS A N 1
ATOM 5323 C CA . HIS A 1 677 ? -31.440 -10.320 53.636 1.00 92.75 677 HIS A CA 1
ATOM 5324 C C . HIS A 1 677 ? -29.928 -10.497 53.767 1.00 92.75 677 HIS A C 1
ATOM 5326 O O . HIS A 1 677 ? -29.173 -10.076 52.894 1.00 92.75 677 HIS A O 1
ATOM 5332 N N . SER A 1 678 ? -29.506 -11.149 54.848 1.00 93.31 678 SER A N 1
ATOM 5333 C CA . SER A 1 678 ? -28.143 -11.621 55.061 1.00 93.31 678 SER A CA 1
ATOM 5334 C C . SER A 1 678 ? -28.198 -12.952 55.798 1.00 93.31 678 SER A C 1
ATOM 5336 O O . SER A 1 678 ? -29.020 -13.127 56.698 1.00 93.31 678 SER A O 1
ATOM 5338 N N . GLN A 1 679 ? -27.330 -13.885 55.414 1.00 92.00 679 GLN A N 1
ATOM 5339 C CA . GLN A 1 679 ? -27.277 -15.210 56.025 1.00 92.00 679 GLN A CA 1
ATOM 5340 C C . GLN A 1 679 ? -26.570 -15.199 57.387 1.00 92.00 679 GLN A C 1
ATOM 5342 O O . GLN A 1 679 ? -26.894 -16.015 58.245 1.00 92.00 679 GLN A O 1
ATOM 5347 N N . THR A 1 680 ? -25.598 -14.306 57.581 1.00 94.00 680 THR A N 1
ATOM 5348 C CA . THR A 1 680 ? -24.728 -14.309 58.768 1.00 94.00 680 THR A CA 1
ATOM 5349 C C . THR A 1 680 ? -24.984 -13.108 59.664 1.00 94.00 680 THR A C 1
ATOM 5351 O O . THR A 1 680 ? -25.294 -13.269 60.839 1.00 94.00 680 THR A O 1
ATOM 5354 N N . GLN A 1 681 ? -24.871 -11.899 59.117 1.00 93.62 681 GLN A N 1
ATOM 5355 C CA . GLN A 1 681 ? -25.000 -10.659 59.878 1.00 93.62 681 GLN A CA 1
ATOM 5356 C C . GLN A 1 681 ? -25.503 -9.506 59.010 1.00 93.62 681 GLN A C 1
ATOM 5358 O O . GLN A 1 681 ? -25.145 -9.392 57.836 1.00 93.62 681 GLN A O 1
ATOM 5363 N N . MET A 1 682 ? -26.305 -8.623 59.599 1.00 94.44 682 MET A N 1
ATOM 5364 C CA . MET A 1 682 ? -26.748 -7.374 58.985 1.00 94.44 682 MET A CA 1
ATOM 5365 C C . MET A 1 682 ? -26.517 -6.235 59.978 1.00 94.44 682 MET A C 1
ATOM 5367 O O . MET A 1 682 ? -27.131 -6.211 61.040 1.00 94.44 682 MET A O 1
ATOM 5371 N N . ASN A 1 683 ? -25.639 -5.296 59.620 1.00 93.50 683 ASN A N 1
ATOM 5372 C CA . ASN A 1 683 ? -25.245 -4.177 60.474 1.00 93.50 683 ASN A CA 1
ATOM 5373 C C . ASN A 1 683 ? -25.741 -2.855 59.877 1.00 93.50 683 ASN A C 1
ATOM 5375 O O . ASN A 1 683 ? -25.628 -2.635 58.671 1.00 93.50 683 ASN A O 1
ATOM 5379 N N . GLN A 1 684 ? -26.256 -1.963 60.722 1.00 92.00 684 GLN A N 1
ATOM 5380 C CA . GLN A 1 684 ? -26.642 -0.602 60.349 1.00 92.00 684 GLN A CA 1
ATOM 5381 C C . GLN A 1 684 ? -25.996 0.375 61.326 1.00 92.00 684 GLN A C 1
ATOM 5383 O O . GLN A 1 684 ? -26.301 0.365 62.517 1.00 92.00 684 GLN A O 1
ATOM 5388 N N . LEU A 1 685 ? -25.087 1.203 60.816 1.00 92.00 685 LEU A N 1
ATOM 5389 C CA . LEU A 1 685 ? -24.348 2.186 61.598 1.00 92.00 685 LEU A CA 1
ATOM 5390 C C . LEU A 1 685 ? -24.685 3.586 61.092 1.00 92.00 685 LEU A C 1
ATOM 5392 O O . LEU A 1 685 ? -24.554 3.862 59.901 1.00 92.00 685 LEU A O 1
ATOM 5396 N N . VAL A 1 686 ? -25.097 4.472 61.996 1.00 88.75 686 VAL A N 1
ATOM 5397 C CA . VAL A 1 686 ? -25.435 5.862 61.678 1.00 88.75 686 VAL A CA 1
ATOM 5398 C C . VAL A 1 686 ? -24.850 6.761 62.761 1.00 88.75 686 VAL A C 1
ATOM 5400 O O . VAL A 1 686 ? -25.059 6.517 63.944 1.00 88.75 686 VAL A O 1
ATOM 5403 N N . ALA A 1 687 ? -24.097 7.786 62.356 1.00 88.56 687 ALA A N 1
ATOM 5404 C CA . ALA A 1 687 ? -23.513 8.761 63.284 1.00 88.56 687 ALA A CA 1
ATOM 5405 C C . ALA A 1 687 ? -24.544 9.782 63.801 1.00 88.56 687 ALA A C 1
ATOM 5407 O O . ALA A 1 687 ? -24.390 10.327 64.889 1.00 88.56 687 ALA A O 1
ATOM 5408 N N . GLY A 1 688 ? -25.572 10.058 62.993 1.00 85.81 688 GLY A N 1
ATOM 5409 C CA . GLY A 1 688 ? -26.724 10.874 63.367 1.00 85.81 688 GLY A CA 1
ATOM 5410 C C . GLY A 1 688 ? -27.882 10.028 63.898 1.00 85.81 688 GLY A C 1
ATOM 5411 O O . GLY A 1 688 ? -27.694 9.072 64.643 1.00 85.81 688 GLY A O 1
ATOM 5412 N N . ASN A 1 689 ? -29.098 10.369 63.476 1.00 82.69 689 ASN A N 1
ATOM 5413 C CA . ASN A 1 689 ? -30.316 9.711 63.940 1.00 82.69 689 ASN A CA 1
ATOM 5414 C C . ASN A 1 689 ? -30.742 8.564 63.013 1.00 82.69 689 ASN A C 1
ATOM 5416 O O . ASN A 1 689 ? -30.616 8.664 61.793 1.00 82.69 689 ASN A O 1
ATOM 5420 N N . ILE A 1 690 ? -31.333 7.518 63.594 1.00 85.62 690 ILE A N 1
ATOM 5421 C CA . ILE A 1 690 ? -32.073 6.479 62.866 1.00 85.62 690 ILE A CA 1
ATOM 5422 C C . ILE A 1 690 ? -33.564 6.662 63.161 1.00 85.62 690 ILE A C 1
ATOM 5424 O O . ILE A 1 690 ? -33.959 6.714 64.325 1.00 85.62 690 ILE A O 1
ATOM 5428 N N . HIS A 1 691 ? -34.395 6.726 62.116 1.00 83.31 691 HIS A N 1
ATOM 5429 C CA . HIS A 1 691 ? -35.853 6.817 62.233 1.00 83.31 691 HIS A CA 1
ATOM 5430 C C . HIS A 1 691 ? -36.520 5.613 61.563 1.00 83.31 691 HIS A C 1
ATOM 5432 O O . HIS A 1 691 ? -36.276 5.341 60.390 1.00 83.31 691 HIS A O 1
ATOM 5438 N N . TYR A 1 692 ? -37.407 4.935 62.292 1.00 85.81 692 TYR A N 1
ATOM 5439 C CA . TYR A 1 692 ? -38.302 3.919 61.741 1.00 85.81 692 TYR A CA 1
ATOM 5440 C C . TYR A 1 692 ? -39.744 4.387 61.884 1.00 85.81 692 TYR A C 1
ATOM 5442 O O . TYR A 1 692 ? -40.182 4.713 62.984 1.00 85.81 692 TYR A O 1
ATOM 5450 N N . TYR A 1 693 ? -40.477 4.408 60.774 1.00 83.38 693 TYR A N 1
ATOM 5451 C CA . TYR A 1 693 ? -41.886 4.782 60.744 1.00 83.38 693 TYR A CA 1
ATOM 5452 C C . TYR A 1 693 ? -42.687 3.746 59.953 1.00 83.38 693 TYR A C 1
ATOM 5454 O O . TYR A 1 693 ? -42.288 3.335 58.866 1.00 83.38 693 TYR A O 1
ATOM 5462 N N . SER A 1 694 ? -43.834 3.337 60.496 1.00 84.56 694 SER A N 1
ATOM 5463 C CA . SER A 1 694 ? -44.804 2.469 59.828 1.00 84.56 694 SER A CA 1
ATOM 5464 C C . SER A 1 694 ? -46.212 2.963 60.135 1.00 84.56 694 SER A C 1
ATOM 5466 O O . SER A 1 694 ? -46.561 3.150 61.297 1.00 84.56 694 SER A O 1
ATOM 5468 N N . ASN A 1 695 ? -47.040 3.132 59.101 1.00 82.25 695 ASN A N 1
ATOM 5469 C CA . ASN A 1 695 ? -48.431 3.578 59.253 1.00 82.25 695 ASN A CA 1
ATOM 5470 C C . ASN A 1 695 ? -49.356 2.484 59.835 1.00 82.25 695 ASN A C 1
ATOM 5472 O O . ASN A 1 695 ? -50.463 2.767 60.277 1.00 82.25 695 ASN A O 1
ATOM 5476 N N . LYS A 1 696 ? -48.940 1.209 59.797 1.00 87.56 696 LYS A N 1
ATOM 5477 C CA . LYS A 1 696 ? -49.759 0.082 60.279 1.00 87.56 696 LYS A CA 1
ATOM 5478 C C . LYS A 1 696 ? -49.165 -0.566 61.520 1.00 87.56 696 LYS A C 1
ATOM 5480 O O . LYS A 1 696 ? -49.694 -0.418 62.613 1.00 87.56 696 LYS A O 1
ATOM 5485 N N . ALA A 1 697 ? -48.099 -1.334 61.336 1.00 89.50 697 ALA A N 1
ATOM 5486 C CA . ALA A 1 697 ? -47.464 -2.097 62.398 1.00 89.50 697 ALA A CA 1
ATOM 5487 C C . ALA A 1 697 ? -45.959 -2.182 62.152 1.00 89.50 697 ALA A C 1
ATOM 5489 O O . ALA A 1 697 ? -45.507 -2.192 61.004 1.00 89.50 697 ALA A O 1
ATOM 5490 N N . GLN A 1 698 ? -45.197 -2.271 63.236 1.00 91.44 698 GLN A N 1
ATOM 5491 C CA . GLN A 1 698 ? -43.773 -2.574 63.222 1.00 91.44 698 GLN A CA 1
ATOM 5492 C C . GLN A 1 698 ? -43.539 -3.763 64.154 1.00 91.44 698 GLN A C 1
ATOM 5494 O O . GLN A 1 698 ? -44.022 -3.775 65.286 1.00 91.44 698 GLN A O 1
ATOM 5499 N N . THR A 1 699 ? -42.841 -4.788 63.669 1.00 92.38 699 THR A N 1
ATOM 5500 C CA . THR A 1 699 ? -42.613 -6.034 64.407 1.00 92.38 699 THR A CA 1
ATOM 5501 C C . THR A 1 699 ? -41.135 -6.382 64.364 1.00 92.38 699 THR A C 1
ATOM 5503 O O . THR A 1 699 ? -40.539 -6.409 63.293 1.00 92.38 699 THR A O 1
ATOM 5506 N N . HIS A 1 700 ? -40.567 -6.664 65.536 1.00 91.31 700 HIS A N 1
ATOM 5507 C CA . HIS A 1 700 ? -39.194 -7.135 65.709 1.00 91.31 700 HIS A CA 1
ATOM 5508 C C . HIS A 1 700 ? -39.256 -8.515 66.357 1.00 91.31 700 HIS A C 1
ATOM 5510 O O . HIS A 1 700 ? -39.934 -8.692 67.369 1.00 91.31 700 HIS A O 1
ATOM 5516 N N . THR A 1 701 ? -38.631 -9.521 65.750 1.00 91.00 701 THR A N 1
ATOM 5517 C CA . THR A 1 701 ? -38.736 -10.912 66.212 1.00 91.00 701 THR A CA 1
ATOM 5518 C C . THR A 1 701 ? -37.409 -11.630 66.024 1.00 91.00 701 THR A C 1
ATOM 5520 O O . THR A 1 701 ? -36.930 -11.745 64.900 1.00 91.00 701 THR A O 1
ATOM 5523 N N . ALA A 1 702 ? -36.850 -12.154 67.115 1.00 89.56 702 ALA A N 1
ATOM 5524 C CA . ALA A 1 702 ? -35.795 -13.159 67.075 1.00 89.56 702 ALA A CA 1
ATOM 5525 C C . ALA A 1 702 ? -36.432 -14.543 67.258 1.00 89.56 702 ALA A C 1
ATOM 5527 O O . ALA A 1 702 ? -37.205 -14.752 68.192 1.00 89.56 702 ALA A O 1
ATOM 5528 N N . ALA A 1 703 ? -36.147 -15.481 66.350 1.00 87.31 703 ALA A N 1
ATOM 5529 C CA . ALA A 1 703 ? -36.654 -16.852 66.465 1.00 87.31 703 ALA A CA 1
ATOM 5530 C C . ALA A 1 703 ? -35.974 -17.619 67.615 1.00 87.31 703 ALA A C 1
ATOM 5532 O O . ALA A 1 703 ? -36.616 -18.419 68.289 1.00 87.31 703 ALA A O 1
ATOM 5533 N N . HIS A 1 704 ? -34.684 -17.350 67.827 1.00 82.81 704 HIS A N 1
ATOM 5534 C CA . HIS A 1 704 ? -33.852 -17.859 68.915 1.00 82.81 704 HIS A CA 1
ATOM 5535 C C . HIS A 1 704 ? -32.900 -16.738 69.359 1.00 82.81 704 HIS A C 1
ATOM 5537 O O . HIS A 1 704 ? -32.528 -15.903 68.532 1.00 82.81 704 HIS A O 1
ATOM 5543 N N . GLY A 1 705 ? -32.485 -16.747 70.627 1.00 87.62 705 GLY A N 1
ATOM 5544 C CA . GLY A 1 705 ? -31.597 -15.727 71.196 1.00 87.62 705 GLY A CA 1
ATOM 5545 C C . GLY A 1 705 ? -32.318 -14.457 71.657 1.00 87.62 705 GLY A C 1
ATOM 5546 O O . GLY A 1 705 ? -33.547 -14.361 71.598 1.00 87.62 705 GLY A O 1
ATOM 5547 N N . ASP A 1 706 ? -31.531 -13.496 72.134 1.00 91.06 706 ASP A N 1
ATOM 5548 C CA . ASP A 1 706 ? -32.029 -12.298 72.811 1.00 91.06 706 ASP A CA 1
ATOM 5549 C C . ASP A 1 706 ? -32.329 -11.154 71.830 1.00 91.06 706 ASP A C 1
ATOM 5551 O O . ASP A 1 706 ? -31.616 -10.940 70.848 1.00 91.06 706 ASP A O 1
ATOM 5555 N N . VAL A 1 707 ? -33.373 -10.370 72.121 1.00 91.69 707 VAL A N 1
ATOM 5556 C CA . VAL A 1 707 ? -33.600 -9.058 71.493 1.00 91.69 707 VAL A CA 1
ATOM 5557 C C . VAL A 1 707 ? -33.164 -7.983 72.483 1.00 91.69 707 VAL A C 1
ATOM 5559 O O . VAL A 1 707 ? -33.873 -7.705 73.449 1.00 91.69 707 VAL A O 1
ATOM 5562 N N . THR A 1 708 ? -32.012 -7.363 72.228 1.00 89.81 708 THR A N 1
ATOM 5563 C CA . THR A 1 708 ? -31.440 -6.326 73.099 1.00 89.81 708 THR A CA 1
ATOM 5564 C C . THR A 1 708 ? -31.656 -4.936 72.509 1.00 89.81 708 THR A C 1
ATOM 5566 O O . THR A 1 708 ? -31.250 -4.656 71.384 1.00 89.81 708 THR A O 1
ATOM 5569 N N . ILE A 1 709 ? -32.258 -4.039 73.292 1.00 90.00 709 ILE A N 1
ATOM 5570 C CA . ILE A 1 709 ? -32.357 -2.604 72.996 1.00 90.00 709 ILE A CA 1
ATOM 5571 C C . ILE A 1 709 ? -31.654 -1.882 74.142 1.00 90.00 709 ILE A C 1
ATOM 5573 O O . ILE A 1 709 ? -31.966 -2.140 75.302 1.00 90.00 709 ILE A O 1
ATOM 5577 N N . GLN A 1 710 ? -30.697 -1.001 73.844 1.00 87.50 710 GLN A N 1
ATOM 5578 C CA . GLN A 1 710 ? -29.888 -0.336 74.867 1.00 87.50 710 GLN A CA 1
ATOM 5579 C C . GLN A 1 710 ? -29.634 1.132 74.512 1.00 87.50 710 GLN A C 1
ATOM 5581 O O . GLN A 1 710 ? -29.311 1.455 73.373 1.00 87.50 710 GLN A O 1
ATOM 5586 N N . ALA A 1 711 ? -29.726 2.012 75.510 1.00 88.81 711 ALA A N 1
ATOM 5587 C CA . ALA A 1 711 ? -29.218 3.380 75.456 1.00 88.81 711 ALA A CA 1
ATOM 5588 C C . ALA A 1 711 ? -28.072 3.503 76.475 1.00 88.81 711 ALA A C 1
ATOM 5590 O O . ALA A 1 711 ? -28.246 3.120 77.628 1.00 88.81 711 ALA A O 1
ATOM 5591 N N . HIS A 1 712 ? -26.888 3.961 76.052 1.00 81.31 712 HIS A N 1
ATOM 5592 C CA . HIS A 1 712 ? -25.676 3.934 76.897 1.00 81.31 712 HIS A CA 1
ATOM 5593 C C . HIS A 1 712 ? -25.509 5.194 77.751 1.00 81.31 712 HIS A C 1
ATOM 5595 O O . HIS A 1 712 ? -25.253 5.100 78.945 1.00 81.31 712 HIS A O 1
ATOM 5601 N N . GLN A 1 713 ? -25.641 6.373 77.141 1.00 85.69 713 GLN A N 1
ATOM 5602 C CA . GLN A 1 713 ? -25.353 7.665 77.787 1.00 85.69 713 GLN A CA 1
ATOM 5603 C C . GLN A 1 713 ? -26.597 8.546 77.973 1.00 85.69 713 GLN A C 1
ATOM 5605 O O . GLN A 1 713 ? -26.490 9.679 78.436 1.00 85.69 713 GLN A O 1
ATOM 5610 N N . ALA A 1 714 ? -27.775 8.057 77.582 1.00 85.44 714 ALA A N 1
ATOM 5611 C CA . ALA A 1 714 ? -28.999 8.847 77.540 1.00 85.44 714 ALA A CA 1
ATOM 5612 C C . ALA A 1 714 ? -30.231 8.014 77.910 1.00 85.44 714 ALA A C 1
ATOM 5614 O O . ALA A 1 714 ? -30.171 6.796 78.068 1.00 85.44 714 ALA A O 1
ATOM 5615 N N . GLN A 1 715 ? -31.364 8.699 78.050 1.00 88.38 715 GLN A N 1
ATOM 5616 C CA . GLN A 1 715 ? -32.636 8.094 78.414 1.00 88.38 715 GLN A CA 1
ATOM 5617 C C . GLN A 1 715 ? -33.155 7.153 77.315 1.00 88.38 715 GLN A C 1
ATOM 5619 O O . GLN A 1 715 ? -33.227 7.527 76.146 1.00 88.38 715 GLN A O 1
ATOM 5624 N N . MET A 1 716 ? -33.623 5.970 77.716 1.00 90.12 716 MET A N 1
ATOM 5625 C CA . MET A 1 716 ? -34.555 5.175 76.917 1.00 90.12 716 MET A CA 1
ATOM 5626 C C . MET A 1 716 ? -35.991 5.585 77.262 1.00 90.12 716 MET A C 1
ATOM 5628 O O . MET A 1 716 ? -36.359 5.629 78.438 1.00 90.12 716 MET A O 1
ATOM 5632 N N . ARG A 1 717 ? -36.808 5.894 76.249 1.00 88.12 717 ARG A N 1
ATOM 5633 C CA . ARG A 1 717 ? -38.212 6.296 76.410 1.00 88.12 717 ARG A CA 1
ATOM 5634 C C . ARG A 1 717 ? -39.125 5.353 75.619 1.00 88.12 717 ARG A C 1
ATOM 5636 O O . ARG A 1 717 ? -38.895 5.122 74.438 1.00 88.12 717 ARG A O 1
ATOM 5643 N N . LEU A 1 718 ? -40.142 4.812 76.290 1.00 88.12 718 LEU A N 1
ATOM 5644 C CA . LEU A 1 718 ? -41.157 3.915 75.730 1.00 88.12 718 LEU A CA 1
ATOM 5645 C C . LEU A 1 718 ? -42.535 4.515 76.029 1.00 88.12 718 LEU A C 1
ATOM 5647 O O . LEU A 1 718 ? -42.964 4.516 77.182 1.00 88.12 718 LEU A O 1
ATOM 5651 N N . ASP A 1 719 ? -43.215 5.033 75.007 1.00 84.81 719 ASP A N 1
ATOM 5652 C CA . ASP A 1 719 ? -44.537 5.654 75.138 1.00 84.81 719 ASP A CA 1
ATOM 5653 C C . ASP A 1 719 ? -45.620 4.842 74.427 1.00 84.81 719 ASP A C 1
ATOM 5655 O O . ASP A 1 719 ? -45.384 4.208 73.400 1.00 84.81 719 ASP A O 1
ATOM 5659 N N . SER A 1 720 ? -46.840 4.908 74.953 1.00 87.06 720 SER A N 1
ATOM 5660 C CA . SER A 1 720 ? -48.044 4.405 74.295 1.00 87.06 720 SER A CA 1
ATOM 5661 C C . SER A 1 720 ? -49.238 5.249 74.733 1.00 87.06 720 SER A C 1
ATOM 5663 O O . SER A 1 720 ? -49.497 5.349 75.929 1.00 87.06 720 SER A O 1
ATOM 5665 N N . GLU A 1 721 ? -50.007 5.793 73.783 1.00 86.75 721 GLU A N 1
ATOM 5666 C CA . GLU A 1 721 ? -51.240 6.545 74.086 1.00 86.75 721 GLU A CA 1
ATOM 5667 C C . GLU A 1 721 ? -52.330 5.673 74.721 1.00 86.75 721 GLU A C 1
ATOM 5669 O O . GLU A 1 721 ? -53.164 6.161 75.480 1.00 86.75 721 GLU A O 1
ATOM 5674 N N . GLN A 1 722 ? -52.332 4.376 74.400 1.00 91.19 722 GLN A N 1
ATOM 5675 C CA . GLN A 1 722 ? -53.293 3.416 74.932 1.00 91.19 722 GLN A CA 1
ATOM 5676 C C . GLN A 1 722 ? -52.655 2.548 76.020 1.00 91.19 722 GLN A C 1
ATOM 5678 O O . GLN A 1 722 ? -52.529 2.967 77.165 1.00 91.19 722 GLN A O 1
ATOM 5683 N N . VAL A 1 723 ? -52.250 1.322 75.684 1.00 89.88 723 VAL A N 1
ATOM 5684 C CA . VAL A 1 723 ? -51.777 0.335 76.659 1.00 89.88 723 VAL A CA 1
ATOM 5685 C C . VAL A 1 723 ? -50.358 -0.101 76.315 1.00 89.88 723 VAL A C 1
ATOM 5687 O O . VAL A 1 723 ? -50.147 -0.759 75.299 1.00 89.88 723 VAL A O 1
ATOM 5690 N N . LEU A 1 724 ? -49.412 0.171 77.217 1.00 90.31 724 LEU A N 1
ATOM 5691 C CA . LEU A 1 724 ? -48.102 -0.479 77.215 1.00 90.31 724 LEU A CA 1
ATOM 5692 C C . LEU A 1 724 ? -48.217 -1.836 77.928 1.00 90.31 724 LEU A C 1
ATOM 5694 O O . LEU A 1 724 ? -48.532 -1.888 79.117 1.00 90.31 724 LEU A O 1
ATOM 5698 N N . ARG A 1 725 ? -47.985 -2.942 77.208 1.00 89.94 725 ARG A N 1
ATOM 5699 C CA . ARG A 1 725 ? -47.977 -4.303 77.774 1.00 89.94 725 ARG A CA 1
ATOM 5700 C C . ARG A 1 725 ? -46.563 -4.872 77.763 1.00 89.94 725 ARG A C 1
ATOM 5702 O O . ARG A 1 725 ? -45.985 -5.031 76.695 1.00 89.94 725 ARG A O 1
ATOM 5709 N N . ILE A 1 726 ? -46.061 -5.241 78.938 1.00 89.69 726 ILE A N 1
ATOM 5710 C CA . ILE A 1 726 ? -44.835 -6.029 79.107 1.00 89.69 726 ILE A CA 1
ATOM 5711 C C . ILE A 1 726 ? -45.266 -7.388 79.660 1.00 89.69 726 ILE A C 1
ATOM 5713 O O . ILE A 1 726 ? -45.937 -7.447 80.689 1.00 89.69 726 ILE A O 1
ATOM 5717 N N . HIS A 1 727 ? -44.950 -8.469 78.949 1.00 88.81 727 HIS A N 1
ATOM 5718 C CA . HIS A 1 727 ? -45.369 -9.823 79.305 1.00 88.81 727 HIS A CA 1
ATOM 5719 C C . HIS A 1 727 ? -44.190 -10.789 79.188 1.00 88.81 727 HIS A C 1
ATOM 5721 O O . HIS A 1 727 ? -43.560 -10.870 78.136 1.00 88.81 727 HIS A O 1
ATOM 5727 N N . SER A 1 728 ? -43.963 -11.574 80.237 1.00 90.38 728 SER A N 1
ATOM 5728 C CA . SER A 1 728 ? -43.030 -12.700 80.257 1.00 90.38 728 SER A CA 1
ATOM 5729 C C . SER A 1 728 ? -43.756 -13.947 80.752 1.00 90.38 728 SER A C 1
ATOM 5731 O O . SER A 1 728 ? -44.702 -13.847 81.531 1.00 90.38 728 SER A O 1
ATOM 5733 N N . ARG A 1 729 ? -43.333 -15.122 80.277 1.00 91.38 729 ARG A N 1
ATOM 5734 C CA . ARG A 1 729 ? -43.843 -16.412 80.774 1.00 91.38 729 ARG A CA 1
ATOM 5735 C C . ARG A 1 729 ? -43.165 -16.862 82.069 1.00 91.38 729 ARG A C 1
ATOM 5737 O O . ARG A 1 729 ? -43.705 -17.747 82.719 1.00 91.38 729 ARG A O 1
ATOM 5744 N N . ASP A 1 730 ? -42.015 -16.279 82.397 1.00 94.12 730 ASP A N 1
ATOM 5745 C CA . ASP A 1 730 ? -41.210 -16.639 83.564 1.00 94.12 730 ASP A CA 1
ATOM 5746 C C . ASP A 1 730 ? -41.168 -15.473 84.563 1.00 94.12 730 ASP A C 1
ATOM 5748 O O . ASP A 1 730 ? -42.045 -15.366 85.422 1.00 94.12 730 ASP A O 1
ATOM 5752 N N . SER A 1 731 ? -40.247 -14.522 84.382 1.00 91.75 731 SER A N 1
ATOM 5753 C CA . SER A 1 731 ? -40.127 -13.325 85.220 1.00 91.75 731 SER A CA 1
ATOM 5754 C C . SER A 1 731 ? -40.069 -12.031 84.399 1.00 91.75 731 SER A C 1
ATOM 5756 O O . SER A 1 731 ? -39.719 -12.025 83.216 1.00 91.75 731 SER A O 1
ATOM 5758 N N . ILE A 1 732 ? -40.455 -10.919 85.032 1.00 91.75 732 ILE A N 1
ATOM 5759 C CA . ILE A 1 732 ? -40.179 -9.555 84.564 1.00 91.75 732 ILE A CA 1
ATOM 5760 C C . ILE A 1 732 ? -39.316 -8.899 85.639 1.00 91.75 732 ILE A C 1
ATOM 5762 O O . ILE A 1 732 ? -39.748 -8.793 86.787 1.00 91.75 732 ILE A O 1
ATOM 5766 N N . GLU A 1 733 ? -38.128 -8.437 85.259 1.00 88.19 733 GLU A N 1
ATOM 5767 C CA . GLU A 1 733 ? -37.174 -7.792 86.161 1.00 88.19 733 GLU A CA 1
ATOM 5768 C C . GLU A 1 733 ? -36.986 -6.324 85.773 1.00 88.19 733 GLU A C 1
ATOM 5770 O O . GLU A 1 733 ? -36.723 -5.996 84.618 1.00 88.19 733 GLU A O 1
ATOM 5775 N N . ILE A 1 734 ? -37.138 -5.426 86.749 1.00 87.75 734 ILE A N 1
ATOM 5776 C CA . ILE A 1 734 ? -36.863 -3.993 86.599 1.00 87.75 734 ILE A CA 1
ATOM 5777 C C . ILE A 1 734 ? -35.855 -3.626 87.681 1.00 87.75 734 ILE A C 1
ATOM 5779 O O . ILE A 1 734 ? -36.181 -3.637 88.868 1.00 87.75 734 ILE A O 1
ATOM 5783 N N . ILE A 1 735 ? -34.629 -3.320 87.264 1.00 83.94 735 ILE A N 1
ATOM 5784 C CA . ILE A 1 735 ? -33.499 -3.064 88.159 1.00 83.94 735 ILE A CA 1
ATOM 5785 C C . ILE A 1 735 ? -33.095 -1.597 88.016 1.00 83.94 735 ILE A C 1
ATOM 5787 O O . ILE A 1 735 ? -32.816 -1.130 86.913 1.00 83.94 735 ILE A O 1
ATOM 5791 N N . ALA A 1 736 ? -33.051 -0.874 89.133 1.00 84.62 736 ALA A N 1
ATOM 5792 C CA . ALA A 1 736 ? -32.540 0.489 89.203 1.00 84.62 736 ALA A CA 1
ATOM 5793 C C . ALA A 1 736 ? -31.652 0.624 90.454 1.00 84.62 736 ALA A C 1
ATOM 5795 O O . ALA A 1 736 ? -32.131 0.300 91.542 1.00 84.62 736 ALA A O 1
ATOM 5796 N N . PRO A 1 737 ? -30.385 1.067 90.330 1.00 82.56 737 PRO A N 1
ATOM 5797 C CA . PRO A 1 737 ? -29.462 1.127 91.466 1.00 82.56 737 PRO A CA 1
ATOM 5798 C C . PRO A 1 737 ? -29.849 2.213 92.478 1.00 82.56 737 PRO A C 1
ATOM 5800 O O . PRO A 1 737 ? -29.764 1.987 93.682 1.00 82.56 737 PRO A O 1
ATOM 5803 N N . ASP A 1 738 ? -30.323 3.361 91.989 1.00 87.31 738 ASP A N 1
ATOM 5804 C CA . ASP A 1 738 ? -30.612 4.516 92.840 1.00 87.31 738 ASP A CA 1
ATOM 5805 C C . ASP A 1 738 ? -32.093 4.612 93.212 1.00 87.31 738 ASP A C 1
ATOM 5807 O O . ASP A 1 738 ? -32.446 4.779 94.384 1.00 87.31 738 ASP A O 1
ATOM 5811 N N . THR A 1 739 ? -32.988 4.574 92.219 1.00 88.06 739 THR A N 1
ATOM 5812 C CA . THR A 1 739 ? -34.420 4.820 92.435 1.00 88.06 739 THR A CA 1
ATOM 5813 C C . THR A 1 739 ? -35.296 4.133 91.389 1.00 88.06 739 THR A C 1
ATOM 5815 O O . THR A 1 739 ? -35.088 4.301 90.188 1.00 88.06 739 THR A O 1
ATOM 5818 N N . LEU A 1 740 ? -36.328 3.418 91.847 1.00 89.75 740 LEU A N 1
ATOM 5819 C CA . LEU A 1 740 ? -37.430 2.910 91.025 1.00 89.75 740 LEU A CA 1
ATOM 5820 C C . LEU A 1 740 ? -38.741 3.583 91.442 1.00 89.75 740 LEU A C 1
ATOM 5822 O O . LEU A 1 740 ? -39.156 3.468 92.592 1.00 89.75 740 LEU A O 1
ATOM 5826 N N . THR A 1 741 ? -39.432 4.232 90.505 1.00 87.44 741 THR A N 1
ATOM 5827 C CA . THR A 1 741 ? -40.692 4.938 90.775 1.00 87.44 741 THR A CA 1
ATOM 5828 C C . THR A 1 741 ? -41.811 4.441 89.865 1.00 87.44 741 THR A C 1
ATOM 5830 O O . THR A 1 741 ? -41.736 4.563 88.645 1.00 87.44 741 THR A O 1
ATOM 5833 N N . LEU A 1 742 ? -42.898 3.952 90.458 1.00 86.50 742 LEU A N 1
ATOM 5834 C CA . LEU A 1 742 ? -44.129 3.567 89.769 1.00 86.50 742 LEU A CA 1
ATOM 5835 C C . LEU A 1 742 ? -45.240 4.531 90.185 1.00 86.50 742 LEU A C 1
ATOM 5837 O O . LEU A 1 742 ? -45.524 4.658 91.373 1.00 86.50 742 LEU A O 1
ATOM 5841 N N . LYS A 1 743 ? -45.873 5.227 89.237 1.00 83.81 743 LYS A N 1
ATOM 5842 C CA . LYS A 1 743 ? -46.906 6.241 89.518 1.00 83.81 743 LYS A CA 1
ATOM 5843 C C . LYS A 1 743 ? -48.148 6.015 88.657 1.00 83.81 743 LYS A C 1
ATOM 5845 O O . LYS A 1 743 ? -48.036 5.763 87.464 1.00 83.81 743 LYS A O 1
ATOM 5850 N N . ALA A 1 744 ? -49.326 6.160 89.258 1.00 82.50 744 ALA A N 1
ATOM 5851 C CA . ALA A 1 744 ? -50.625 6.132 88.594 1.00 82.50 744 ALA A CA 1
ATOM 5852 C C . ALA A 1 744 ? -51.609 7.088 89.295 1.00 82.50 744 ALA A C 1
ATOM 5854 O O . ALA A 1 744 ? -51.838 6.977 90.498 1.00 82.50 744 ALA A O 1
ATOM 5855 N N . ALA A 1 745 ? -52.196 8.032 88.547 1.00 79.75 745 ALA A N 1
ATOM 5856 C CA . ALA A 1 745 ? -53.253 8.949 89.012 1.00 79.75 745 ALA A CA 1
ATOM 5857 C C . ALA A 1 745 ? -52.987 9.629 90.382 1.00 79.75 745 ALA A C 1
ATOM 5859 O O . ALA A 1 745 ? -53.885 9.763 91.211 1.00 79.75 745 ALA A O 1
ATOM 5860 N N . GLY A 1 746 ? -51.740 10.044 90.636 1.00 75.94 746 GLY A N 1
ATOM 5861 C CA . GLY A 1 746 ? -51.337 10.718 91.881 1.00 75.94 746 GLY A CA 1
ATOM 5862 C C . GLY A 1 746 ? -51.011 9.791 93.059 1.00 75.94 746 GLY A C 1
ATOM 5863 O O . GLY A 1 746 ? -50.602 10.284 94.106 1.00 75.94 746 GLY A O 1
ATOM 5864 N N . SER A 1 747 ? -51.145 8.471 92.895 1.00 78.81 747 SER A N 1
ATOM 5865 C CA . SER A 1 747 ? -50.605 7.466 93.818 1.00 78.81 747 SER A CA 1
ATOM 5866 C C . SER A 1 747 ? -49.362 6.804 93.218 1.00 78.81 747 SER A C 1
ATOM 5868 O O . SER A 1 747 ? -49.235 6.711 91.998 1.00 78.81 747 SER A O 1
ATOM 5870 N N . GLY A 1 748 ? -48.430 6.336 94.038 1.00 84.81 748 GLY A N 1
ATOM 5871 C CA . GLY A 1 748 ? -47.221 5.691 93.552 1.00 84.81 748 GLY A CA 1
ATOM 5872 C C . GLY A 1 748 ? -46.435 4.948 94.619 1.00 84.81 748 GLY A C 1
ATOM 5873 O O . GLY A 1 748 ? -46.692 5.073 95.814 1.00 84.81 748 GLY A O 1
ATOM 5874 N N . ILE A 1 749 ? -45.474 4.165 94.150 1.00 85.31 749 ILE A N 1
ATOM 5875 C CA . ILE A 1 749 ? -44.496 3.445 94.957 1.00 85.31 749 ILE A CA 1
ATOM 5876 C C . ILE A 1 749 ? -43.125 3.903 94.476 1.00 85.31 749 ILE A C 1
ATOM 5878 O O . ILE A 1 749 ? -42.826 3.820 93.285 1.00 85.31 749 ILE A O 1
ATOM 5882 N N . GLU A 1 750 ? -42.313 4.411 95.392 1.00 86.94 750 GLU A N 1
ATOM 5883 C CA . GLU A 1 750 ? -40.923 4.778 95.146 1.00 86.94 750 GLU A CA 1
ATOM 5884 C C . GLU A 1 750 ? -40.016 3.897 96.001 1.00 86.94 750 GLU A C 1
ATOM 5886 O O . GLU A 1 750 ? -40.229 3.764 97.203 1.00 86.94 750 GLU A O 1
ATOM 5891 N N . ILE A 1 751 ? -39.027 3.269 95.376 1.00 86.31 751 ILE A N 1
ATOM 5892 C CA . ILE A 1 751 ? -38.028 2.432 96.032 1.00 86.31 751 ILE A CA 1
ATOM 5893 C C . ILE A 1 751 ? -36.684 3.132 95.861 1.00 86.31 751 ILE A C 1
ATOM 5895 O O . ILE A 1 751 ? -36.204 3.248 94.736 1.00 86.31 751 ILE A O 1
ATOM 5899 N N . SER A 1 752 ? -36.097 3.619 96.954 1.00 86.06 752 SER A N 1
ATOM 5900 C CA . SER A 1 752 ? -34.837 4.379 96.937 1.00 86.06 752 SER A CA 1
ATOM 5901 C C . SER A 1 752 ? -34.054 4.182 98.233 1.00 86.06 752 SER A C 1
ATOM 5903 O O . SER A 1 752 ? -34.647 4.214 99.316 1.00 86.06 752 SER A O 1
ATOM 5905 N N . GLY A 1 753 ? -32.729 4.012 98.153 1.00 76.69 753 GLY A N 1
ATOM 5906 C CA . GLY A 1 753 ? -31.862 3.917 99.339 1.00 76.69 753 GLY A CA 1
ATOM 5907 C C . GLY A 1 753 ? -32.255 2.801 100.320 1.00 76.69 753 GLY A C 1
ATOM 5908 O O . GLY A 1 753 ? -32.133 2.976 101.529 1.00 76.69 753 GLY A O 1
ATOM 5909 N N . GLY A 1 754 ? -32.799 1.689 99.807 1.00 75.38 754 GLY A N 1
ATOM 5910 C CA . GLY A 1 754 ? -33.289 0.555 100.602 1.00 75.38 754 GLY A CA 1
ATOM 5911 C C . GLY A 1 754 ? -34.684 0.725 101.223 1.00 75.38 754 GLY A C 1
ATOM 5912 O O . GLY A 1 754 ? -35.171 -0.207 101.858 1.00 75.38 754 GLY A O 1
ATOM 5913 N N . ASN A 1 755 ? -35.351 1.869 101.030 1.00 77.25 755 ASN A N 1
ATOM 5914 C CA . ASN A 1 755 ? -36.691 2.138 101.559 1.00 77.25 755 ASN A CA 1
ATOM 5915 C C . ASN A 1 755 ? -37.772 1.995 100.480 1.00 77.25 755 ASN A C 1
ATOM 5917 O O . ASN A 1 755 ? -37.534 2.316 99.317 1.00 77.25 755 ASN A O 1
ATOM 5921 N N . VAL A 1 756 ? -38.975 1.576 100.889 1.00 82.19 756 VAL A N 1
ATOM 5922 C CA . VAL A 1 756 ? -40.189 1.581 100.056 1.00 82.19 756 VAL A CA 1
ATOM 5923 C C . VAL A 1 756 ? -41.123 2.684 100.553 1.00 82.19 756 VAL A C 1
ATOM 5925 O O . VAL A 1 756 ? -41.667 2.600 101.655 1.00 82.19 756 VAL A O 1
ATOM 5928 N N . THR A 1 757 ? -41.325 3.712 99.736 1.00 81.88 757 THR A N 1
ATOM 5929 C CA . THR A 1 757 ? -42.158 4.880 100.031 1.00 81.88 757 THR A CA 1
ATOM 5930 C C . THR A 1 757 ? -43.458 4.809 99.236 1.00 81.88 757 THR A C 1
ATOM 5932 O O . THR A 1 757 ? -43.457 4.812 98.006 1.00 81.88 757 THR A O 1
ATOM 5935 N N . PHE A 1 758 ? -44.591 4.789 99.938 1.00 80.62 758 PHE A N 1
ATOM 5936 C CA . PHE A 1 758 ? -45.910 4.926 99.321 1.00 80.62 758 PHE A CA 1
ATOM 5937 C C . PHE A 1 758 ? -46.273 6.408 99.209 1.00 80.62 758 PHE A C 1
ATOM 5939 O O . PHE A 1 758 ? -46.370 7.111 100.214 1.00 80.62 758 PHE A O 1
ATOM 5946 N N . ILE A 1 759 ? -46.483 6.881 97.985 1.00 81.06 759 ILE A N 1
ATOM 5947 C CA . ILE A 1 759 ? -46.900 8.250 97.677 1.00 81.06 759 ILE A CA 1
ATOM 5948 C C . ILE A 1 759 ? -48.404 8.202 97.418 1.00 81.06 759 ILE A C 1
ATOM 5950 O O . ILE A 1 759 ? -48.829 7.585 96.449 1.00 81.06 759 ILE A O 1
ATOM 5954 N N . THR A 1 760 ? -49.227 8.824 98.260 1.00 78.94 760 THR A N 1
ATOM 5955 C CA . THR A 1 760 ? -50.686 8.868 98.064 1.00 78.94 760 THR A CA 1
ATOM 5956 C C . THR A 1 760 ? -51.248 10.250 98.408 1.00 78.94 760 THR A C 1
ATOM 5958 O O . THR A 1 760 ? -50.725 10.912 99.304 1.00 78.94 760 THR A O 1
ATOM 5961 N N . PRO A 1 761 ? -52.345 10.701 97.766 1.00 72.00 761 PRO A N 1
ATOM 5962 C CA . PRO A 1 761 ? -52.960 11.998 98.075 1.00 72.00 761 PRO A CA 1
ATOM 5963 C C . PRO A 1 761 ? -53.655 12.044 99.451 1.00 72.00 761 PRO A C 1
ATOM 5965 O O . PRO A 1 761 ? -54.000 13.118 99.933 1.00 72.00 761 PRO A O 1
ATOM 5968 N N . ALA A 1 762 ? -53.902 10.880 100.064 1.00 75.00 762 ALA A N 1
ATOM 5969 C CA . ALA A 1 762 ? -54.609 10.698 101.333 1.00 75.00 762 ALA A CA 1
ATOM 5970 C C . ALA A 1 762 ? -53.894 9.663 102.227 1.00 75.00 762 ALA A C 1
ATOM 5972 O O . ALA A 1 762 ? -52.994 8.968 101.758 1.00 75.00 762 ALA A O 1
ATOM 5973 N N . GLN A 1 763 ? -54.291 9.541 103.502 1.00 68.00 763 GLN A N 1
ATOM 5974 C CA . GLN A 1 763 ? -53.693 8.584 104.450 1.00 68.00 763 GLN A CA 1
ATOM 5975 C C . GLN A 1 763 ? -53.756 7.130 103.948 1.00 68.00 763 GLN A C 1
ATOM 5977 O O . GLN A 1 763 ? -54.818 6.640 103.561 1.00 68.00 763 GLN A O 1
ATOM 5982 N N . VAL A 1 764 ? -52.622 6.425 104.021 1.00 66.25 764 VAL A N 1
ATOM 5983 C CA . VAL A 1 764 ? -52.518 4.988 103.726 1.00 66.25 764 VAL A CA 1
ATOM 5984 C C . VAL A 1 764 ? -53.131 4.183 104.878 1.00 66.25 764 VAL A C 1
ATOM 5986 O O . VAL A 1 764 ? -52.655 4.244 106.010 1.00 66.25 764 VAL A O 1
ATOM 5989 N N . GLY A 1 765 ? -54.191 3.421 104.599 1.00 66.81 765 GLY A N 1
ATOM 5990 C CA . GLY A 1 765 ? -54.839 2.539 105.573 1.00 66.81 765 GLY A CA 1
ATOM 5991 C C . GLY A 1 765 ? -54.384 1.085 105.433 1.00 66.81 765 GLY A C 1
ATOM 5992 O O . GLY A 1 765 ? -54.694 0.439 104.435 1.00 66.81 765 GLY A O 1
ATOM 5993 N N . TYR A 1 766 ? -53.714 0.543 106.452 1.00 64.12 766 TYR A N 1
ATOM 5994 C CA . TYR A 1 766 ? -53.321 -0.870 106.516 1.00 64.12 766 TYR A CA 1
ATOM 5995 C C . TYR A 1 766 ? -54.395 -1.686 107.250 1.00 64.12 766 TYR A C 1
ATOM 5997 O O . TYR A 1 766 ? -54.640 -1.470 108.436 1.00 64.12 766 TYR A O 1
ATOM 6005 N N . LYS A 1 767 ? -55.052 -2.635 106.571 1.00 64.38 767 LYS A N 1
ATOM 6006 C CA . LYS A 1 767 ? -56.041 -3.534 107.195 1.00 64.38 767 LYS A CA 1
ATOM 6007 C C . LYS A 1 767 ? -55.398 -4.865 107.601 1.00 64.38 767 LYS A C 1
ATOM 6009 O O . LYS A 1 767 ? -55.491 -5.837 106.860 1.00 64.38 767 LYS A O 1
ATOM 6014 N N . ALA A 1 768 ? -54.771 -4.911 108.778 1.00 64.12 768 ALA A N 1
ATOM 6015 C CA . ALA A 1 768 ? -54.205 -6.133 109.365 1.00 64.12 768 ALA A CA 1
ATOM 6016 C C . ALA A 1 768 ? -54.470 -6.215 110.882 1.00 64.12 768 ALA A C 1
ATOM 6018 O O . ALA A 1 768 ? -54.521 -5.187 111.553 1.00 64.12 768 ALA A O 1
ATOM 6019 N N . SER A 1 769 ? -54.621 -7.429 111.436 1.00 58.16 769 SER A N 1
ATOM 6020 C CA . SER A 1 769 ? -54.804 -7.655 112.886 1.00 58.16 769 SER A CA 1
ATOM 6021 C C . SER A 1 769 ? -53.536 -7.383 113.711 1.00 58.16 769 SER A C 1
ATOM 6023 O O . SER A 1 769 ? -53.624 -7.156 114.915 1.00 58.16 769 SER A O 1
ATOM 6025 N N . LYS A 1 770 ? -52.366 -7.383 113.058 1.00 55.69 770 LYS A N 1
ATOM 6026 C CA . LYS A 1 770 ? -51.059 -6.984 113.590 1.00 55.69 770 LYS A CA 1
ATOM 6027 C C . LYS A 1 770 ? -50.210 -6.472 112.421 1.00 55.69 770 LYS A C 1
ATOM 6029 O O . LYS A 1 770 ? -50.041 -7.190 111.439 1.00 55.69 770 LYS A O 1
ATOM 6034 N N . VAL A 1 771 ? -49.698 -5.247 112.518 1.00 52.75 771 VAL A N 1
ATOM 6035 C CA . VAL A 1 771 ? -48.681 -4.718 111.595 1.00 52.75 771 VAL A CA 1
ATOM 6036 C C . VAL A 1 771 ? -47.355 -4.755 112.345 1.00 52.75 771 VAL A C 1
ATOM 6038 O O . VAL A 1 771 ? -47.184 -4.029 113.322 1.00 52.75 771 VAL A O 1
ATOM 6041 N N . ASP A 1 772 ? -46.459 -5.654 111.944 1.00 57.81 772 ASP A N 1
ATOM 6042 C CA . ASP A 1 772 ? -45.133 -5.802 112.545 1.00 57.81 772 ASP A CA 1
ATOM 6043 C C . ASP A 1 772 ? -44.141 -4.942 111.751 1.00 57.81 772 ASP A C 1
ATOM 6045 O O . ASP A 1 772 ? -43.615 -5.355 110.718 1.00 57.81 772 ASP A O 1
ATOM 6049 N N . TRP A 1 773 ? -43.942 -3.702 112.196 1.00 54.66 773 TRP A N 1
ATOM 6050 C CA . TRP A 1 773 ? -42.856 -2.854 111.711 1.00 54.66 773 TRP A CA 1
ATOM 6051 C C . TRP A 1 773 ? -41.575 -3.341 112.389 1.00 54.66 773 TRP A C 1
ATOM 6053 O O . TRP A 1 773 ? -41.193 -2.815 113.432 1.00 54.66 773 TRP A O 1
ATOM 6063 N N . GLY A 1 774 ? -40.984 -4.422 111.877 1.00 48.78 774 GLY A N 1
ATOM 6064 C CA . GLY A 1 774 ? -39.822 -5.053 112.500 1.00 48.78 774 GLY A CA 1
ATOM 6065 C C . GLY A 1 774 ? -38.747 -4.025 112.876 1.00 48.78 774 GLY A C 1
ATOM 6066 O O . GLY A 1 774 ? -38.337 -3.210 112.051 1.00 48.78 774 GLY A O 1
ATOM 6067 N N . SER A 1 775 ? -38.295 -4.054 114.134 1.00 41.72 775 SER A N 1
ATOM 6068 C CA . SER A 1 775 ? -37.104 -3.326 114.580 1.00 41.72 775 SER A CA 1
ATOM 6069 C C . SER A 1 775 ? -35.927 -3.742 113.705 1.00 41.72 775 SER A C 1
ATOM 6071 O O . SER A 1 775 ? -35.711 -4.945 113.577 1.00 41.72 775 SER A O 1
ATOM 6073 N N . GLY A 1 776 ? -35.207 -2.773 113.127 1.00 48.38 776 GLY A N 1
ATOM 6074 C CA . GLY A 1 776 ? -34.137 -2.954 112.141 1.00 48.38 776 GLY A CA 1
ATOM 6075 C C . GLY A 1 776 ? -33.243 -4.170 112.384 1.00 48.38 776 GLY A C 1
ATOM 6076 O O . GLY A 1 776 ? -32.202 -4.081 113.026 1.00 48.38 776 GLY A O 1
ATOM 6077 N N . GLY A 1 777 ? -33.662 -5.309 111.842 1.00 41.69 777 GLY A N 1
ATOM 6078 C CA . GLY A 1 777 ? -32.841 -6.481 111.645 1.00 41.69 777 GLY A CA 1
ATOM 6079 C C . GLY A 1 777 ? -32.300 -6.347 110.242 1.00 41.69 777 GLY A C 1
ATOM 6080 O O . GLY A 1 777 ? -33.040 -6.546 109.282 1.00 41.69 777 GLY A O 1
ATOM 6081 N N . GLY A 1 778 ? -31.036 -5.947 110.131 1.00 45.28 778 GLY A N 1
ATOM 6082 C CA . GLY A 1 778 ? -30.297 -5.996 108.880 1.00 45.28 778 GLY A CA 1
ATOM 6083 C C . GLY A 1 778 ? -30.186 -7.444 108.422 1.00 45.28 778 GLY A C 1
ATOM 6084 O O . GLY A 1 778 ? -29.188 -8.108 108.673 1.00 45.28 778 GLY A O 1
ATOM 6085 N N . ILE A 1 779 ? -31.226 -7.942 107.763 1.00 40.22 779 ILE A N 1
ATOM 6086 C CA . ILE A 1 779 ? -31.088 -9.037 106.820 1.00 40.22 779 ILE A CA 1
ATOM 6087 C C . ILE A 1 779 ? -30.578 -8.337 105.569 1.00 40.22 779 ILE A C 1
ATOM 6089 O O . ILE A 1 779 ? -31.349 -7.729 104.831 1.00 40.22 779 ILE A O 1
ATOM 6093 N N . GLY A 1 780 ? -29.253 -8.290 105.428 1.00 39.44 780 GLY A N 1
ATOM 6094 C CA . GLY A 1 780 ? -28.625 -7.753 104.234 1.00 39.44 780 GLY A CA 1
ATOM 6095 C C . GLY A 1 780 ? -29.173 -8.509 103.035 1.00 39.44 780 GLY A C 1
ATOM 6096 O O . GLY A 1 780 ? -28.877 -9.689 102.857 1.00 39.44 780 GLY A O 1
ATOM 6097 N N . PHE A 1 781 ? -29.988 -7.843 102.221 1.00 39.69 781 PHE A N 1
ATOM 6098 C CA . PHE A 1 781 ? -30.085 -8.239 100.827 1.00 39.69 781 PHE A CA 1
ATOM 6099 C C . PHE A 1 781 ? -28.653 -8.185 100.275 1.00 39.69 781 PHE A C 1
ATOM 6101 O O . PHE A 1 781 ? -27.938 -7.228 100.604 1.00 39.69 781 PHE A O 1
ATOM 6108 N N . PRO A 1 782 ? -28.191 -9.183 99.498 1.00 39.78 782 PRO A N 1
ATOM 6109 C CA . PRO A 1 782 ? -26.935 -9.034 98.783 1.00 39.78 782 PRO A CA 1
ATOM 6110 C C . PRO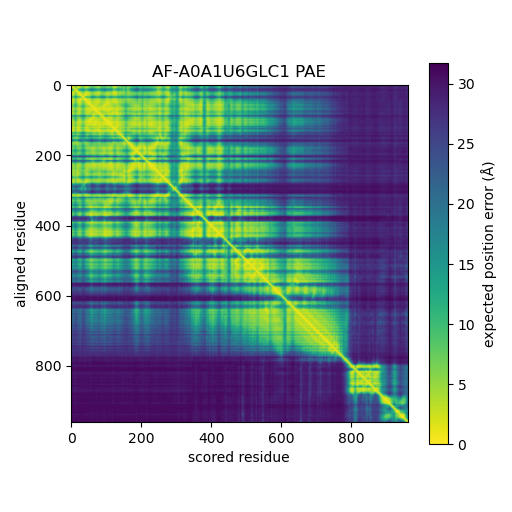 A 1 782 ? -27.036 -7.714 98.026 1.00 39.78 782 PRO A C 1
ATOM 6112 O O . PRO A 1 782 ? -28.031 -7.487 97.332 1.00 39.78 782 PRO A O 1
ATOM 6115 N N . ALA A 1 783 ? -26.067 -6.817 98.214 1.00 35.62 783 ALA A N 1
ATOM 6116 C CA . ALA A 1 783 ? -25.964 -5.662 97.345 1.00 35.62 783 ALA A CA 1
ATOM 6117 C C . ALA A 1 783 ? -26.023 -6.197 95.912 1.00 35.62 783 ALA A C 1
ATOM 6119 O O . ALA A 1 783 ? -25.260 -7.105 95.567 1.00 35.62 783 ALA A O 1
ATOM 6120 N N . VAL A 1 784 ? -26.955 -5.687 95.103 1.00 37.56 784 VAL A N 1
ATOM 6121 C CA . VAL A 1 784 ? -26.889 -5.880 93.657 1.00 37.56 784 VAL A CA 1
ATOM 6122 C C . VAL A 1 784 ? -25.642 -5.124 93.222 1.00 37.56 784 VAL A C 1
ATOM 6124 O O . VAL A 1 784 ? -25.679 -3.939 92.904 1.00 37.56 784 VAL A O 1
ATOM 6127 N N . HIS A 1 785 ? -24.504 -5.807 93.293 1.00 33.19 785 HIS A N 1
ATOM 6128 C CA . HIS A 1 785 ? -23.344 -5.451 92.519 1.00 33.19 785 HIS A CA 1
ATOM 6129 C C . HIS A 1 785 ? -23.785 -5.614 91.067 1.00 33.19 785 HIS A C 1
ATOM 6131 O O . HIS A 1 785 ? -23.919 -6.731 90.568 1.00 33.19 785 HIS A O 1
ATOM 6137 N N . LEU A 1 786 ? -23.968 -4.494 90.362 1.00 35.34 786 LEU A N 1
ATOM 6138 C CA . LEU A 1 786 ? -23.494 -4.474 88.981 1.00 35.34 786 LEU A CA 1
ATOM 6139 C C . LEU A 1 786 ? -22.097 -5.105 89.010 1.00 35.34 786 LEU A C 1
ATOM 6141 O O . LEU A 1 786 ? -21.334 -4.725 89.909 1.00 35.34 786 LEU A O 1
ATOM 6145 N N . PRO A 1 787 ? -21.763 -6.062 88.126 1.00 30.00 787 PRO A N 1
ATOM 6146 C CA . PRO A 1 787 ? -20.451 -6.687 88.134 1.00 30.00 787 PRO A CA 1
ATOM 6147 C C . PRO A 1 787 ? -19.398 -5.578 88.135 1.00 30.00 787 PRO A C 1
ATOM 6149 O O . PRO A 1 787 ? -19.215 -4.845 87.169 1.00 30.00 787 PRO A O 1
ATOM 6152 N N . THR A 1 788 ? -18.783 -5.407 89.297 1.00 36.44 788 THR A N 1
ATOM 6153 C CA . THR A 1 788 ? -17.696 -4.484 89.571 1.00 36.44 788 THR A CA 1
ATOM 6154 C C . THR A 1 788 ? -16.609 -5.401 90.071 1.00 36.44 788 THR A C 1
ATOM 6156 O O . THR A 1 788 ? -16.670 -5.924 91.181 1.00 36.44 788 THR A O 1
ATOM 6159 N N . ALA A 1 789 ? -15.692 -5.714 89.162 1.00 35.38 789 ALA A N 1
ATOM 6160 C CA . ALA A 1 789 ? -14.524 -6.519 89.442 1.00 35.38 789 ALA A CA 1
ATOM 6161 C C . ALA A 1 789 ? -13.776 -5.908 90.637 1.00 35.38 789 ALA A C 1
ATOM 6163 O O . ALA A 1 789 ? -13.261 -4.798 90.530 1.00 35.38 789 ALA A O 1
ATOM 6164 N N . ASN A 1 790 ? -13.736 -6.613 91.770 1.00 32.25 790 ASN A N 1
ATOM 6165 C CA . ASN A 1 790 ? -12.876 -6.259 92.894 1.00 32.25 790 ASN A CA 1
ATOM 6166 C C . ASN A 1 790 ? -11.787 -7.320 93.035 1.00 32.25 790 ASN A C 1
ATOM 6168 O O . ASN A 1 790 ? -12.049 -8.481 93.349 1.00 32.25 790 ASN A O 1
ATOM 6172 N N . LEU A 1 791 ? -10.568 -6.859 92.769 1.00 31.31 791 LEU A N 1
ATOM 6173 C CA . LEU A 1 791 ? -9.293 -7.515 93.013 1.00 31.31 791 LEU A CA 1
ATOM 6174 C C . LEU A 1 791 ? -9.155 -7.870 94.504 1.00 31.31 791 LEU A C 1
ATOM 6176 O O . LEU A 1 791 ? -9.369 -7.027 95.375 1.00 31.31 791 LEU A O 1
ATOM 6180 N N . LEU A 1 792 ? -8.782 -9.118 94.787 1.00 34.75 792 LEU A N 1
ATOM 6181 C CA . LEU A 1 792 ? -8.349 -9.578 96.106 1.00 34.75 792 LEU A CA 1
ATOM 6182 C C . LEU A 1 792 ? -6.890 -9.148 96.334 1.00 34.75 792 LEU A C 1
ATOM 6184 O O . LEU A 1 792 ? -5.992 -9.658 95.669 1.00 34.75 792 LEU A O 1
ATOM 6188 N N . GLU A 1 793 ? -6.641 -8.264 97.303 1.00 34.91 793 GLU A N 1
ATOM 6189 C CA . GLU A 1 793 ? -5.322 -8.137 97.937 1.00 34.91 793 GLU A CA 1
ATOM 6190 C C . GLU A 1 793 ? -5.166 -9.262 98.970 1.00 34.91 793 GLU A C 1
ATOM 6192 O O . GLU A 1 793 ? -5.543 -9.131 100.134 1.00 34.91 793 GLU A O 1
ATOM 6197 N N . ASN A 1 794 ? -4.600 -10.387 98.534 1.00 35.59 794 ASN A N 1
ATOM 6198 C CA . ASN A 1 794 ? -3.861 -11.265 99.431 1.00 35.59 794 ASN A CA 1
ATOM 6199 C C . ASN A 1 794 ? -2.429 -10.733 99.503 1.00 35.59 794 ASN A C 1
ATOM 6201 O O . ASN A 1 794 ? -1.754 -10.619 98.481 1.00 35.59 794 ASN A O 1
ATOM 6205 N N . SER A 1 795 ? -1.939 -10.465 100.714 1.00 41.59 795 SER A N 1
ATOM 6206 C CA . SER A 1 795 ? -0.510 -10.316 101.004 1.00 41.59 795 SER A CA 1
ATOM 6207 C C . SER A 1 795 ? 0.188 -11.680 100.933 1.00 41.59 795 SER A C 1
ATOM 6209 O O . SER A 1 795 ? 0.774 -12.161 101.904 1.00 41.59 795 SER A O 1
ATOM 6211 N N . GLU A 1 796 ? 0.061 -12.337 99.788 1.00 39.09 796 GLU A N 1
ATOM 6212 C CA . GLU A 1 796 ? 1.025 -13.316 99.322 1.00 39.09 796 GLU A CA 1
ATOM 6213 C C . GLU A 1 796 ? 2.190 -12.533 98.721 1.00 39.09 796 GLU A C 1
ATOM 6215 O O . GLU A 1 796 ? 2.032 -11.379 98.325 1.00 39.09 796 GLU A O 1
ATOM 6220 N N . ILE A 1 797 ? 3.381 -13.123 98.723 1.00 46.78 797 ILE A N 1
ATOM 6221 C CA . ILE A 1 797 ? 4.561 -12.582 98.043 1.00 46.78 797 ILE A CA 1
ATOM 6222 C C . ILE A 1 797 ? 4.093 -12.088 96.669 1.00 46.78 797 ILE A C 1
ATOM 6224 O O . ILE A 1 797 ? 3.685 -12.910 95.849 1.00 46.78 797 ILE A O 1
ATOM 6228 N N . ILE A 1 798 ? 4.039 -10.762 96.465 1.00 51.16 798 ILE A N 1
ATOM 6229 C CA . ILE A 1 798 ? 3.524 -10.182 95.221 1.00 51.16 798 ILE A CA 1
ATOM 6230 C C . ILE A 1 798 ? 4.592 -10.459 94.175 1.00 51.16 798 ILE A C 1
ATOM 6232 O O . ILE A 1 798 ? 5.499 -9.661 93.942 1.00 51.16 798 ILE A O 1
ATOM 6236 N N . ASN A 1 799 ? 4.515 -11.650 93.598 1.00 60.66 799 ASN A N 1
ATOM 6237 C CA . ASN A 1 799 ? 5.211 -11.988 92.380 1.00 60.66 799 ASN A CA 1
ATOM 6238 C C . ASN A 1 799 ? 4.812 -10.918 91.356 1.00 60.66 799 ASN A C 1
ATOM 6240 O O . ASN A 1 799 ? 3.614 -10.627 91.241 1.00 60.66 799 ASN A O 1
ATOM 6244 N N . PRO A 1 800 ? 5.763 -10.296 90.642 1.00 67.19 800 PRO A N 1
ATOM 6245 C CA . PRO A 1 800 ? 5.420 -9.249 89.697 1.00 67.19 800 PRO A CA 1
ATOM 6246 C C . PRO A 1 800 ? 4.398 -9.794 88.696 1.00 67.19 800 PRO A C 1
ATOM 6248 O O . PRO A 1 800 ? 4.517 -10.927 88.220 1.00 67.19 800 PRO A O 1
ATOM 6251 N N . LEU A 1 801 ? 3.355 -9.012 88.426 1.00 74.81 801 LEU A N 1
ATOM 6252 C CA . LEU A 1 801 ? 2.291 -9.453 87.535 1.00 74.81 801 LEU A CA 1
ATOM 6253 C C . LEU A 1 801 ? 2.783 -9.409 86.093 1.00 74.81 801 LEU A C 1
ATOM 6255 O O . LEU A 1 801 ? 3.379 -8.423 85.648 1.00 74.81 801 LEU A O 1
ATOM 6259 N N . VAL A 1 802 ? 2.497 -10.473 85.356 1.00 77.81 802 VAL A N 1
ATOM 6260 C CA . VAL A 1 802 ? 2.730 -10.544 83.917 1.00 77.81 802 VAL A CA 1
ATOM 6261 C C . VAL A 1 802 ? 1.422 -10.827 83.201 1.00 77.81 802 VAL A C 1
ATOM 6263 O O . VAL A 1 802 ? 0.575 -11.576 83.690 1.00 77.81 802 VAL A O 1
ATOM 6266 N N . LYS A 1 803 ? 1.254 -10.229 82.027 1.00 77.25 803 LYS A N 1
ATOM 6267 C CA . LYS A 1 803 ? 0.118 -10.483 81.148 1.00 77.25 803 LYS A CA 1
ATOM 6268 C C . LYS A 1 803 ? 0.580 -11.282 79.946 1.00 77.25 803 LYS A C 1
ATOM 6270 O O . LYS A 1 803 ? 1.594 -10.943 79.335 1.00 77.25 803 LYS A O 1
ATOM 6275 N N . VAL A 1 804 ? -0.163 -12.340 79.635 1.00 76.38 804 VAL A N 1
ATOM 6276 C CA . VAL A 1 804 ? 0.072 -13.162 78.450 1.00 76.38 804 VAL A CA 1
ATOM 6277 C C . VAL A 1 804 ? -0.910 -12.736 77.363 1.00 76.38 804 VAL A C 1
ATOM 6279 O O . VAL A 1 804 ? -2.121 -12.813 77.556 1.00 76.38 804 VAL A O 1
ATOM 6282 N N . PHE A 1 805 ? -0.401 -12.277 76.225 1.00 67.25 805 PHE A N 1
ATOM 6283 C CA . PHE A 1 805 ? -1.203 -11.903 75.067 1.00 67.25 805 PHE A CA 1
ATOM 6284 C C . PHE A 1 805 ? -1.126 -13.006 74.011 1.00 67.25 805 PHE A C 1
ATOM 6286 O O . PHE A 1 805 ? -0.053 -13.216 73.441 1.00 67.25 805 PHE A O 1
ATOM 6293 N N . PRO A 1 806 ? -2.229 -13.712 73.716 1.00 62.00 806 PRO A N 1
ATOM 6294 C CA . PRO A 1 806 ? -2.278 -14.587 72.557 1.00 62.00 806 PRO A CA 1
ATOM 6295 C C . PRO A 1 806 ? -2.309 -13.722 71.291 1.00 62.00 806 PRO A C 1
ATOM 6297 O O . PRO A 1 806 ? -3.273 -13.005 71.027 1.00 62.00 806 PRO A O 1
ATOM 6300 N N . HIS A 1 807 ? -1.243 -13.768 70.500 1.00 56.75 807 HIS A N 1
ATOM 6301 C CA . HIS A 1 807 ? -1.200 -13.156 69.182 1.00 56.75 807 HIS A CA 1
ATOM 6302 C C . HIS A 1 807 ? -1.711 -14.160 68.154 1.00 56.75 807 HIS A C 1
ATOM 6304 O O . HIS A 1 807 ? -0.986 -15.026 67.667 1.00 56.75 807 HIS A O 1
ATOM 6310 N N . ILE A 1 808 ? -2.989 -14.022 67.818 1.00 51.59 808 ILE A N 1
ATOM 6311 C CA . ILE A 1 808 ? -3.585 -14.699 66.671 1.00 51.59 808 ILE A CA 1
ATOM 6312 C C . ILE A 1 808 ? -3.239 -13.847 65.448 1.00 51.59 808 ILE A C 1
ATOM 6314 O O . ILE A 1 808 ? -3.799 -12.767 65.277 1.00 51.59 808 ILE A O 1
ATOM 6318 N N . PHE A 1 809 ? -2.288 -14.294 64.629 1.00 40.34 809 PHE A N 1
ATOM 6319 C CA . PHE A 1 809 ? -1.964 -13.654 63.352 1.00 40.34 809 PHE A CA 1
ATOM 6320 C C . PHE A 1 809 ? -2.623 -14.432 62.202 1.00 40.34 809 PHE A C 1
ATOM 6322 O O . PHE A 1 809 ? -2.161 -15.523 61.864 1.00 40.34 809 PHE A O 1
ATOM 6329 N N . PRO A 1 810 ? -3.676 -13.904 61.556 1.00 35.34 810 PRO A N 1
ATOM 6330 C CA . PRO A 1 810 ? -4.111 -14.413 60.262 1.00 35.34 810 PRO A CA 1
ATOM 6331 C C . PRO A 1 810 ? -3.116 -13.934 59.181 1.00 35.34 810 PRO A C 1
ATOM 6333 O O . PRO A 1 810 ? -2.802 -12.742 59.189 1.00 35.34 810 PRO A O 1
ATOM 6336 N N . PRO A 1 811 ? -2.622 -14.779 58.252 1.00 40.53 811 PRO A N 1
ATOM 6337 C CA . PRO A 1 811 ? -2.930 -16.188 58.013 1.00 40.53 811 PRO A CA 1
ATOM 6338 C C . PRO A 1 811 ? -1.690 -17.089 58.221 1.00 40.53 811 PRO A C 1
ATOM 6340 O O . PRO A 1 811 ? -1.158 -17.646 57.263 1.00 40.53 811 PRO A O 1
ATOM 6343 N N . CYS A 1 812 ? -1.208 -17.251 59.460 1.00 37.50 812 CYS A N 1
ATOM 6344 C CA . CYS A 1 812 ? -0.079 -18.147 59.764 1.00 37.50 812 CYS A CA 1
ATOM 6345 C C . CYS A 1 812 ? -0.399 -19.080 60.951 1.00 37.50 812 CYS A C 1
ATOM 6347 O O . CYS A 1 812 ? -0.791 -18.634 62.025 1.00 37.50 812 CYS A O 1
ATOM 6349 N N . HIS A 1 813 ? -0.206 -20.389 60.761 1.00 46.41 813 HIS A N 1
ATOM 6350 C CA . HIS A 1 813 ? -0.738 -21.491 61.585 1.00 46.41 813 HIS A CA 1
ATOM 6351 C C . HIS A 1 813 ? 0.007 -21.799 62.911 1.00 46.41 813 HIS A C 1
ATOM 6353 O O . HIS A 1 813 ? 0.051 -22.954 63.326 1.00 46.41 813 HIS A O 1
ATOM 6359 N N . ASN A 1 814 ? 0.554 -20.805 63.624 1.00 48.03 814 ASN A N 1
ATOM 6360 C CA . ASN A 1 814 ? 1.159 -21.009 64.954 1.00 48.03 814 ASN A CA 1
ATOM 6361 C C . ASN A 1 814 ? 0.670 -19.958 65.961 1.00 48.03 814 ASN A C 1
ATOM 6363 O O . ASN A 1 814 ? 0.834 -18.759 65.741 1.00 48.03 814 ASN A O 1
ATOM 6367 N N . ILE A 1 815 ? 0.093 -20.407 67.083 1.00 55.88 815 ILE A N 1
ATOM 6368 C CA . ILE A 1 815 ? -0.368 -19.528 68.167 1.00 55.88 815 ILE A CA 1
ATOM 6369 C C . ILE A 1 815 ? 0.861 -19.006 68.918 1.00 55.88 815 ILE A C 1
ATOM 6371 O O . ILE A 1 815 ? 1.429 -19.691 69.768 1.00 55.88 815 ILE A O 1
ATOM 6375 N N . LEU A 1 816 ? 1.288 -17.790 68.590 1.00 57.94 816 LEU A N 1
ATOM 6376 C CA . LEU A 1 816 ? 2.358 -17.098 69.297 1.00 57.94 816 LEU A CA 1
ATOM 6377 C C . LEU A 1 816 ? 1.748 -16.362 70.492 1.00 57.94 816 LEU A C 1
ATOM 6379 O O . LEU A 1 816 ? 0.850 -15.547 70.313 1.00 57.94 816 LEU A O 1
ATOM 6383 N N . ALA A 1 817 ? 2.229 -16.603 71.706 1.00 68.94 817 ALA A N 1
ATOM 6384 C CA . ALA A 1 817 ? 1.850 -15.812 72.873 1.00 68.94 817 ALA A CA 1
ATOM 6385 C C . ALA A 1 817 ? 3.022 -14.924 73.302 1.00 68.94 817 ALA A C 1
ATOM 6387 O O . ALA A 1 817 ? 4.182 -15.308 73.151 1.00 68.94 817 ALA A O 1
ATOM 6388 N N . SER A 1 818 ? 2.745 -13.733 73.827 1.00 77.31 818 SER A N 1
ATOM 6389 C CA . SER A 1 818 ? 3.767 -12.860 74.409 1.00 77.31 818 SER A CA 1
ATOM 6390 C C . SER A 1 818 ? 3.515 -12.618 75.890 1.00 77.31 818 SER A C 1
ATOM 6392 O O . SER A 1 818 ? 2.370 -12.566 76.318 1.00 77.31 818 SER A O 1
ATOM 6394 N N . ILE A 1 819 ? 4.582 -12.502 76.679 1.00 80.44 819 ILE A N 1
ATOM 6395 C CA . ILE A 1 819 ? 4.562 -12.167 78.102 1.00 80.44 819 ILE A CA 1
ATOM 6396 C C . ILE A 1 819 ? 5.124 -10.766 78.271 1.00 80.44 819 ILE A C 1
ATOM 6398 O O . ILE A 1 819 ? 6.247 -10.467 77.844 1.00 80.44 819 ILE A O 1
ATOM 6402 N N . GLU A 1 820 ? 4.359 -9.927 78.952 1.00 81.06 820 GLU A N 1
ATOM 6403 C CA . GLU A 1 820 ? 4.725 -8.553 79.274 1.00 81.06 820 GLU A CA 1
ATOM 6404 C C . GLU A 1 820 ? 4.574 -8.330 80.775 1.00 81.06 820 GLU A C 1
ATOM 6406 O O . GLU A 1 820 ? 3.612 -8.815 81.373 1.00 81.06 820 GLU A O 1
ATOM 6411 N N . LYS A 1 821 ? 5.496 -7.590 81.401 1.00 79.81 821 LYS A N 1
ATOM 6412 C CA . LYS A 1 821 ? 5.293 -7.157 82.788 1.00 79.81 821 LYS A CA 1
ATOM 6413 C C . LYS A 1 821 ? 4.193 -6.106 82.821 1.00 79.81 821 LYS A C 1
ATOM 6415 O O . LYS A 1 821 ? 4.207 -5.153 82.042 1.00 79.81 821 LYS A O 1
ATOM 6420 N N . LEU A 1 822 ? 3.251 -6.266 83.742 1.00 76.12 822 LEU A N 1
ATOM 6421 C CA . LEU A 1 822 ? 2.098 -5.376 83.863 1.00 76.12 822 LEU A CA 1
ATOM 6422 C C . LEU A 1 822 ? 2.497 -3.960 84.321 1.00 76.12 822 LEU A C 1
ATOM 6424 O O . LEU A 1 822 ? 1.776 -3.002 84.065 1.00 76.12 822 LEU A O 1
ATOM 6428 N N . ASP A 1 823 ? 3.659 -3.824 84.969 1.00 73.56 823 ASP A N 1
ATOM 6429 C CA . ASP A 1 823 ? 4.231 -2.544 85.407 1.00 73.56 823 ASP A CA 1
ATOM 6430 C C . ASP A 1 823 ? 4.911 -1.740 84.276 1.00 73.56 823 ASP A C 1
ATOM 6432 O O . ASP A 1 823 ? 5.362 -0.617 84.500 1.00 73.56 823 ASP A O 1
ATOM 6436 N N . GLY A 1 824 ? 4.983 -2.296 83.058 1.00 67.38 824 GLY A N 1
ATOM 6437 C CA . GLY A 1 824 ? 5.592 -1.666 81.882 1.00 67.38 824 GLY A CA 1
ATOM 6438 C C . GLY A 1 824 ? 7.124 -1.721 81.837 1.00 67.38 824 GLY A C 1
ATOM 6439 O O . GLY A 1 824 ? 7.723 -1.239 80.870 1.00 67.38 824 GLY A O 1
ATOM 6440 N N . SER A 1 825 ? 7.777 -2.309 82.843 1.00 77.31 825 SER A N 1
ATOM 6441 C CA . SER A 1 825 ? 9.217 -2.561 82.817 1.00 77.31 825 SER A CA 1
ATOM 6442 C C . SER A 1 825 ? 9.560 -3.704 81.852 1.00 77.31 825 SER A C 1
ATOM 6444 O O . SER A 1 825 ? 8.753 -4.587 81.564 1.00 77.31 825 SER A O 1
ATOM 6446 N N . ARG A 1 826 ? 10.768 -3.674 81.287 1.00 77.94 826 ARG A N 1
ATOM 6447 C CA . ARG A 1 826 ? 11.193 -4.614 80.239 1.00 77.94 826 ARG A CA 1
ATOM 6448 C C . ARG A 1 826 ? 11.881 -5.836 80.841 1.00 77.94 826 ARG A C 1
ATOM 6450 O O . ARG A 1 826 ? 12.587 -5.721 81.842 1.00 77.94 826 ARG A O 1
ATOM 6457 N N . PHE A 1 827 ? 11.711 -7.004 80.225 1.00 77.75 827 PHE A N 1
ATOM 6458 C CA . PHE A 1 827 ? 12.560 -8.154 80.525 1.00 77.75 827 PHE A CA 1
ATOM 6459 C C . PHE A 1 827 ? 13.942 -7.946 79.899 1.00 77.75 827 PHE A C 1
ATOM 6461 O O . PHE A 1 827 ? 14.046 -7.594 78.725 1.00 77.75 827 PHE A O 1
ATOM 6468 N N . GLU A 1 828 ? 14.999 -8.159 80.681 1.00 74.31 828 GLU A N 1
ATOM 6469 C CA . GLU A 1 828 ? 16.385 -7.996 80.216 1.00 74.31 828 GLU A CA 1
ATOM 6470 C C . GLU A 1 828 ? 16.964 -9.289 79.619 1.00 74.31 828 GLU A C 1
ATOM 6472 O O . GLU A 1 828 ? 17.845 -9.237 78.766 1.00 74.31 828 GLU A O 1
ATOM 6477 N N . SER A 1 829 ? 16.470 -10.459 80.044 1.00 74.19 829 SER A N 1
ATOM 6478 C CA . SER A 1 829 ? 16.860 -11.771 79.507 1.00 74.19 829 SER A CA 1
ATOM 6479 C C . SER A 1 829 ? 15.802 -12.840 79.806 1.00 74.19 829 SER A C 1
ATOM 6481 O O . SER A 1 829 ? 15.013 -12.701 80.740 1.00 74.19 829 SER A O 1
ATOM 6483 N N . CYS A 1 830 ? 15.796 -13.932 79.037 1.00 73.31 830 CYS A N 1
ATOM 6484 C CA . CYS A 1 830 ? 14.937 -15.094 79.283 1.00 73.31 830 CYS A CA 1
ATOM 6485 C C . CYS A 1 830 ? 15.648 -16.391 78.863 1.00 73.31 830 CYS A C 1
ATOM 6487 O O . CYS A 1 830 ? 15.486 -16.884 77.749 1.00 73.31 830 CYS A O 1
ATOM 6489 N N . ASN A 1 831 ? 16.453 -16.943 79.768 1.00 74.75 831 ASN A N 1
ATOM 6490 C CA . ASN A 1 831 ? 17.180 -18.201 79.587 1.00 74.75 831 ASN A CA 1
ATOM 6491 C C . ASN A 1 831 ? 16.319 -19.415 79.956 1.00 74.75 831 ASN A C 1
ATOM 6493 O O . ASN A 1 831 ? 16.424 -20.461 79.315 1.00 74.75 831 ASN A O 1
ATOM 6497 N N . GLU A 1 832 ? 15.400 -19.271 80.914 1.00 75.38 832 GLU A N 1
ATOM 6498 C CA . GLU A 1 832 ? 14.416 -20.295 81.287 1.00 75.38 832 GLU A CA 1
ATOM 6499 C C . GLU A 1 832 ? 13.010 -19.690 81.392 1.00 75.38 832 GLU A C 1
ATOM 6501 O O . GLU A 1 832 ? 12.837 -18.622 81.970 1.00 75.38 832 GLU A O 1
ATOM 6506 N N . LEU A 1 833 ? 12.014 -20.376 80.824 1.00 80.88 833 LEU A N 1
ATOM 6507 C CA . LEU A 1 833 ? 10.590 -20.078 80.993 1.00 80.88 833 LEU A CA 1
ATOM 6508 C C . LEU A 1 833 ? 9.887 -21.390 81.318 1.00 80.88 833 LEU A C 1
ATOM 6510 O O . LEU A 1 833 ? 9.998 -22.369 80.573 1.00 80.88 833 LEU A O 1
ATOM 6514 N N . LYS A 1 834 ? 9.179 -21.423 82.440 1.00 79.00 834 LYS A N 1
ATOM 6515 C CA . LYS A 1 834 ? 8.505 -22.622 82.924 1.00 79.00 834 LYS A CA 1
ATOM 6516 C C . LYS A 1 834 ? 7.145 -22.265 83.506 1.00 79.00 834 LYS A C 1
ATOM 6518 O O . LYS A 1 834 ? 7.050 -21.400 84.370 1.00 79.00 834 LYS A O 1
ATOM 6523 N N . PHE A 1 835 ? 6.111 -22.978 83.072 1.00 74.44 835 PHE A N 1
ATOM 6524 C CA . PHE A 1 835 ? 4.822 -22.989 83.758 1.00 74.44 835 PHE A CA 1
ATOM 6525 C C . PHE A 1 835 ? 4.842 -24.066 84.840 1.00 74.44 835 PHE A C 1
ATOM 6527 O O . PHE A 1 835 ? 5.656 -24.994 84.813 1.00 74.44 835 PHE A O 1
ATOM 6534 N N . THR A 1 836 ? 3.929 -23.982 85.803 1.00 68.12 836 THR A N 1
ATOM 6535 C CA . THR A 1 836 ? 3.837 -24.963 86.896 1.00 68.12 836 THR A CA 1
ATOM 6536 C C . THR A 1 836 ? 3.644 -26.403 86.376 1.00 68.12 836 THR A C 1
ATOM 6538 O O . THR A 1 836 ? 4.045 -27.351 87.048 1.00 68.12 836 THR A O 1
ATOM 6541 N N . SER A 1 837 ? 3.114 -26.563 85.154 1.00 58.41 837 SER A N 1
ATOM 6542 C CA . SER A 1 837 ? 2.895 -27.826 84.433 1.00 58.41 837 SER A CA 1
ATOM 6543 C C . SER A 1 837 ? 4.097 -28.361 83.629 1.00 58.41 837 SER A C 1
ATOM 6545 O O . SER A 1 837 ? 4.092 -29.539 83.276 1.00 58.41 837 SER A O 1
ATOM 6547 N N . GLY A 1 838 ? 5.139 -27.565 83.348 1.00 65.19 838 GLY A N 1
ATOM 6548 C CA . GLY A 1 838 ? 6.269 -28.006 82.517 1.00 65.19 838 GLY A CA 1
ATOM 6549 C C . GLY A 1 838 ? 7.148 -26.873 81.972 1.00 65.19 838 GLY A C 1
ATOM 6550 O O . GLY A 1 838 ? 6.763 -25.704 81.975 1.00 65.19 838 GLY A O 1
ATOM 6551 N N . MET A 1 839 ? 8.368 -27.212 81.536 1.00 68.81 839 MET A N 1
ATOM 6552 C CA . MET A 1 839 ? 9.308 -26.252 80.938 1.00 68.81 839 MET A CA 1
ATOM 6553 C C . MET A 1 839 ? 8.927 -25.972 79.482 1.00 68.81 839 MET A C 1
ATOM 6555 O O . MET A 1 839 ? 8.653 -26.909 78.736 1.00 68.81 839 MET A O 1
ATOM 6559 N N . ILE A 1 840 ? 8.955 -24.704 79.066 1.00 68.75 840 ILE A N 1
ATOM 6560 C CA . ILE A 1 840 ? 8.736 -24.339 77.664 1.00 68.75 840 ILE A CA 1
ATOM 6561 C C . ILE A 1 840 ? 10.077 -24.312 76.940 1.00 68.75 840 ILE A C 1
ATOM 6563 O O . ILE A 1 840 ? 10.998 -23.582 77.317 1.00 68.75 840 ILE A O 1
ATOM 6567 N N . ALA A 1 841 ? 10.172 -25.148 75.908 1.00 58.22 841 ALA A N 1
ATOM 6568 C CA . ALA A 1 841 ? 11.388 -25.324 75.127 1.00 58.22 841 ALA A CA 1
ATOM 6569 C C . ALA A 1 841 ? 11.681 -24.107 74.234 1.00 58.22 841 ALA A C 1
ATOM 6571 O O . ALA A 1 841 ? 12.821 -23.649 74.186 1.00 58.22 841 ALA A O 1
ATOM 6572 N N . GLU A 1 842 ? 10.656 -23.539 73.591 1.00 62.62 842 GLU A N 1
ATOM 6573 C CA . GLU A 1 842 ? 10.801 -22.443 72.630 1.00 62.62 842 GLU A CA 1
ATOM 6574 C C . GLU A 1 842 ? 10.287 -21.111 73.184 1.00 62.62 842 GLU A C 1
ATOM 6576 O O . GLU A 1 842 ? 9.094 -20.928 73.433 1.00 62.62 842 GLU A O 1
ATOM 6581 N N . LYS A 1 843 ? 11.219 -20.178 73.391 1.00 66.88 843 LYS A N 1
ATOM 6582 C CA . LYS A 1 843 ? 10.974 -18.845 73.944 1.00 66.88 843 LYS A CA 1
ATOM 6583 C C . LYS A 1 843 ? 11.992 -17.854 73.409 1.00 66.88 843 LYS A C 1
ATOM 6585 O O . LYS A 1 843 ? 13.157 -18.202 73.207 1.00 66.88 843 LYS A O 1
ATOM 6590 N N . TRP A 1 844 ? 11.574 -16.610 73.253 1.00 68.38 844 TRP A N 1
ATOM 6591 C CA . TRP A 1 844 ? 12.357 -15.583 72.588 1.00 68.38 844 TRP A CA 1
ATOM 6592 C C . TRP A 1 844 ? 12.105 -14.228 73.231 1.00 68.38 844 TRP A C 1
ATOM 6594 O O . TRP A 1 844 ? 10.961 -13.864 73.467 1.00 68.38 844 TRP A O 1
ATOM 6604 N N . LEU A 1 845 ? 13.154 -13.454 73.496 1.00 69.75 845 LEU A N 1
ATOM 6605 C CA . LEU A 1 845 ? 13.016 -12.091 74.003 1.00 69.75 845 LEU A CA 1
ATOM 6606 C C . LEU A 1 845 ? 13.154 -11.104 72.841 1.00 69.75 845 LEU A C 1
ATOM 6608 O O . LEU A 1 845 ? 14.194 -11.056 72.189 1.00 69.75 845 LEU A O 1
ATOM 6612 N N . ALA A 1 846 ? 12.124 -10.303 72.585 1.00 54.25 846 ALA A N 1
ATOM 6613 C CA . ALA A 1 846 ? 12.183 -9.255 71.574 1.00 54.25 846 ALA A CA 1
ATOM 6614 C C . ALA A 1 846 ? 12.890 -7.997 72.099 1.00 54.25 846 ALA A C 1
ATOM 6616 O O . ALA A 1 846 ? 12.881 -7.710 73.296 1.00 54.25 846 ALA A O 1
ATOM 6617 N N . ALA A 1 847 ? 13.434 -7.181 71.190 1.00 51.81 847 ALA A N 1
ATOM 6618 C CA . ALA A 1 847 ? 14.174 -5.953 71.516 1.00 51.81 847 ALA A CA 1
ATOM 6619 C C . ALA A 1 847 ? 13.363 -4.907 72.318 1.00 51.81 847 ALA A C 1
ATOM 6621 O O . ALA A 1 847 ? 13.929 -4.010 72.943 1.00 51.81 847 ALA A O 1
ATOM 6622 N N . ASN A 1 848 ? 12.030 -5.017 72.328 1.00 59.38 848 ASN A N 1
ATOM 6623 C CA . ASN A 1 848 ? 11.143 -4.185 73.143 1.00 59.38 848 ASN A CA 1
ATOM 6624 C C . ASN A 1 848 ? 10.951 -4.706 74.582 1.00 59.38 848 ASN A C 1
ATOM 6626 O O . ASN A 1 848 ? 10.224 -4.076 75.347 1.00 59.38 848 ASN A O 1
ATOM 6630 N N . GLY A 1 849 ? 11.614 -5.802 74.963 1.00 65.94 849 GLY A N 1
ATOM 6631 C CA . GLY A 1 849 ? 11.583 -6.373 76.307 1.00 65.94 849 GLY A CA 1
ATOM 6632 C C . GLY A 1 849 ? 10.411 -7.312 76.586 1.00 65.94 849 GLY A C 1
ATOM 6633 O O . GLY A 1 849 ? 10.132 -7.545 77.758 1.00 65.94 849 GLY A O 1
ATOM 6634 N N . LYS A 1 850 ? 9.720 -7.812 75.550 1.00 74.50 850 LYS A N 1
ATOM 6635 C CA . LYS A 1 850 ? 8.611 -8.783 75.645 1.00 74.50 850 LYS A CA 1
ATOM 6636 C C . LYS A 1 850 ? 9.096 -10.193 75.315 1.00 74.50 850 LYS A C 1
ATOM 6638 O O . LYS A 1 850 ? 9.884 -10.357 74.382 1.00 74.50 850 LYS A O 1
ATOM 6643 N N . ILE A 1 851 ? 8.618 -11.205 76.037 1.00 74.75 851 ILE A N 1
ATOM 6644 C CA . ILE A 1 851 ? 9.008 -12.604 75.800 1.00 74.75 851 ILE A CA 1
ATOM 6645 C C . ILE A 1 851 ? 7.929 -13.291 74.968 1.00 74.75 851 ILE A C 1
ATOM 6647 O O . ILE A 1 851 ? 6.816 -13.456 75.442 1.00 74.75 851 ILE A O 1
ATOM 6651 N N . TYR A 1 852 ? 8.249 -13.723 73.757 1.00 72.25 852 TYR A N 1
ATOM 6652 C CA . TYR A 1 852 ? 7.371 -14.520 72.907 1.00 72.25 852 TYR A CA 1
ATOM 6653 C C . TYR A 1 852 ? 7.649 -16.008 73.099 1.00 72.25 852 TYR A C 1
ATOM 6655 O O . TYR A 1 852 ? 8.802 -16.410 73.242 1.00 72.25 852 TYR A O 1
ATOM 6663 N N . PHE A 1 853 ? 6.610 -16.831 73.095 1.00 71.75 853 PHE A N 1
ATOM 6664 C CA . PHE A 1 853 ? 6.719 -18.279 73.245 1.00 71.75 853 PHE A CA 1
ATOM 6665 C C . PHE A 1 853 ? 5.510 -18.976 72.611 1.00 71.75 853 PHE A C 1
ATOM 6667 O O . PHE A 1 853 ? 4.489 -18.340 72.337 1.00 71.75 853 PHE A O 1
ATOM 6674 N N . ILE A 1 854 ? 5.623 -20.284 72.387 1.00 68.19 854 ILE A N 1
ATOM 6675 C CA . ILE A 1 854 ? 4.509 -21.111 71.910 1.00 68.19 854 ILE A CA 1
ATOM 6676 C C . ILE A 1 854 ? 4.011 -21.974 73.079 1.00 68.19 854 ILE A C 1
ATOM 6678 O O . ILE A 1 854 ? 4.790 -22.755 73.637 1.00 68.19 854 ILE A O 1
ATOM 6682 N N . PRO A 1 855 ? 2.743 -21.834 73.498 1.00 63.50 855 PRO A N 1
ATOM 6683 C CA . PRO A 1 855 ? 2.178 -22.652 74.563 1.00 63.50 855 PRO A CA 1
ATOM 6684 C C . PRO A 1 855 ? 1.926 -24.088 74.075 1.00 63.50 855 PRO A C 1
ATOM 6686 O O . PRO A 1 855 ? 1.429 -24.299 72.974 1.00 63.50 855 PRO A O 1
ATOM 6689 N N . GLN A 1 856 ? 2.256 -25.091 74.898 1.00 56.19 856 GLN A N 1
ATOM 6690 C CA . GLN A 1 856 ? 2.044 -26.512 74.559 1.00 56.19 856 GLN A CA 1
ATOM 6691 C C . GLN A 1 856 ? 0.592 -26.992 74.778 1.00 56.19 856 GLN A C 1
ATOM 6693 O O . GLN A 1 856 ? 0.222 -28.061 74.297 1.00 56.19 856 GLN A O 1
ATOM 6698 N N . SER A 1 857 ? -0.222 -26.224 75.510 1.00 58.47 857 SER A N 1
ATOM 6699 C CA . SER A 1 857 ? -1.646 -26.464 75.790 1.00 58.47 857 SER A CA 1
ATOM 6700 C C . SER A 1 857 ? -2.317 -25.165 76.260 1.00 58.47 857 SER A C 1
ATOM 6702 O O . SER A 1 857 ? -1.619 -24.181 76.517 1.00 58.47 857 SER A O 1
ATOM 6704 N N . ASP A 1 858 ? -3.641 -25.171 76.444 1.00 56.12 858 ASP A N 1
ATOM 6705 C CA . ASP A 1 858 ? -4.376 -24.055 77.057 1.00 56.12 858 ASP A CA 1
ATOM 6706 C C . ASP A 1 858 ? -3.790 -23.679 78.424 1.00 56.12 858 ASP A C 1
ATOM 6708 O O . ASP A 1 858 ? -3.459 -24.547 79.239 1.00 56.12 858 ASP A O 1
ATOM 6712 N N . ILE A 1 859 ? -3.667 -22.374 78.680 1.00 59.25 859 ILE A N 1
ATOM 6713 C CA . ILE A 1 859 ? -3.156 -21.823 79.939 1.00 59.25 859 ILE A CA 1
ATOM 6714 C C . ILE A 1 859 ? -4.364 -21.377 80.776 1.00 59.25 859 ILE A C 1
ATOM 6716 O O . ILE A 1 859 ? -4.630 -20.187 80.934 1.00 59.25 859 ILE A O 1
ATOM 6720 N N . ALA A 1 860 ? -5.131 -22.345 81.282 1.00 52.09 860 ALA A N 1
ATOM 6721 C CA . ALA A 1 860 ? -6.335 -22.083 82.073 1.00 52.09 860 ALA A CA 1
ATOM 6722 C C . ALA A 1 860 ? -6.110 -22.370 83.569 1.00 52.09 860 ALA A C 1
ATOM 6724 O O . ALA A 1 860 ? -5.855 -23.515 83.948 1.00 52.09 860 ALA A O 1
ATOM 6725 N N . GLY A 1 861 ? -6.246 -21.348 84.421 1.00 57.66 861 GLY A N 1
ATOM 6726 C CA . GLY A 1 861 ? -6.113 -21.429 85.879 1.00 57.66 861 GLY A CA 1
ATOM 6727 C C . GLY A 1 861 ? -4.917 -20.649 86.446 1.00 57.66 861 GLY A C 1
ATOM 6728 O O . GLY A 1 861 ? -3.960 -20.343 85.737 1.00 57.66 861 GLY A O 1
ATOM 6729 N N . ASN A 1 862 ? -4.961 -20.357 87.755 1.00 53.94 862 ASN A N 1
ATOM 6730 C CA . ASN A 1 862 ? -3.933 -19.623 88.518 1.00 53.94 862 ASN A CA 1
ATOM 6731 C C . ASN A 1 862 ? -2.558 -20.331 88.512 1.00 53.94 862 ASN A C 1
ATOM 6733 O O . ASN A 1 862 ? -2.172 -20.989 89.481 1.00 53.94 862 ASN A O 1
ATOM 6737 N N . TYR A 1 863 ? -1.800 -20.195 87.424 1.00 63.94 863 TYR A N 1
ATOM 6738 C CA . TYR A 1 863 ? -0.439 -20.710 87.296 1.00 63.94 863 TYR A CA 1
ATOM 6739 C C . TYR A 1 863 ? 0.597 -19.643 87.667 1.00 63.94 863 TYR A C 1
ATOM 6741 O O . TYR A 1 863 ? 0.547 -18.508 87.196 1.00 63.94 863 TYR A O 1
ATOM 6749 N N . THR A 1 864 ? 1.593 -20.028 88.469 1.00 70.81 864 THR A N 1
ATOM 6750 C CA . THR A 1 864 ? 2.820 -19.237 88.646 1.00 70.81 864 THR A CA 1
ATOM 6751 C C . THR A 1 864 ? 3.792 -19.577 87.516 1.00 70.81 864 THR A C 1
ATOM 6753 O O . THR A 1 864 ? 4.123 -20.753 87.315 1.00 70.81 864 THR A O 1
ATOM 6756 N N . ILE A 1 865 ? 4.240 -18.559 86.780 1.00 79.56 865 ILE A N 1
ATOM 6757 C CA . ILE A 1 865 ? 5.259 -18.666 85.731 1.00 79.56 865 ILE A CA 1
ATOM 6758 C C . ILE A 1 865 ? 6.623 -18.401 86.356 1.00 79.56 865 ILE A C 1
ATOM 6760 O O . ILE A 1 865 ? 6.785 -17.453 87.114 1.00 79.56 865 ILE A O 1
ATOM 6764 N N . PHE A 1 866 ? 7.621 -19.202 86.006 1.00 80.75 866 PHE A N 1
ATOM 6765 C CA . PHE A 1 866 ? 9.004 -18.976 86.399 1.00 80.75 866 PHE A CA 1
ATOM 6766 C C . PHE A 1 866 ? 9.809 -18.505 85.191 1.00 80.75 866 PHE A C 1
ATOM 6768 O O . PHE A 1 866 ? 9.921 -19.235 84.203 1.00 80.75 866 PHE A O 1
ATOM 6775 N N . ILE A 1 867 ? 10.376 -17.301 85.273 1.00 82.81 867 ILE A N 1
ATOM 6776 C CA . ILE A 1 867 ? 11.300 -16.752 84.272 1.00 82.81 867 ILE A CA 1
ATOM 6777 C C . ILE A 1 867 ? 12.674 -16.675 84.929 1.00 82.81 867 ILE A C 1
ATOM 6779 O O . ILE A 1 867 ? 12.837 -15.978 85.925 1.00 82.81 867 ILE A O 1
ATOM 6783 N N . ASN A 1 868 ? 13.656 -17.416 84.410 1.00 82.75 868 ASN A N 1
ATOM 6784 C CA . ASN A 1 868 ? 14.985 -17.564 85.022 1.00 82.75 868 ASN A CA 1
ATOM 6785 C C . ASN A 1 868 ? 14.920 -17.958 86.517 1.00 82.75 868 ASN A C 1
ATOM 6787 O O . ASN A 1 868 ? 15.688 -17.445 87.326 1.00 82.75 868 ASN A O 1
ATOM 6791 N N . ASN A 1 869 ? 13.990 -18.852 86.881 1.00 76.94 869 ASN A N 1
ATOM 6792 C CA . ASN A 1 869 ? 13.665 -19.271 88.256 1.00 76.94 869 ASN A CA 1
ATOM 6793 C C . ASN A 1 869 ? 13.047 -18.213 89.195 1.00 76.94 869 ASN A C 1
ATOM 6795 O O . ASN A 1 869 ? 12.794 -18.537 90.355 1.00 76.94 869 ASN A O 1
ATOM 6799 N N . GLU A 1 870 ? 12.715 -17.008 88.728 1.00 80.19 870 GLU A N 1
ATOM 6800 C CA . GLU A 1 870 ? 11.915 -16.062 89.517 1.00 80.19 870 GLU A CA 1
ATOM 6801 C C . GLU A 1 870 ? 10.410 -16.235 89.260 1.00 80.19 870 GLU A C 1
ATOM 6803 O O . GLU A 1 870 ? 10.015 -16.350 88.096 1.00 80.19 870 GLU A O 1
ATOM 6808 N N . PRO A 1 871 ? 9.563 -16.265 90.309 1.00 82.69 871 PRO A N 1
ATOM 6809 C CA . PRO A 1 871 ? 8.124 -16.458 90.165 1.00 82.69 871 PRO A CA 1
ATOM 6810 C C . PRO A 1 871 ? 7.391 -15.165 89.761 1.00 82.69 871 PRO A C 1
ATOM 6812 O O . PRO A 1 871 ? 7.576 -14.112 90.366 1.00 82.69 871 PRO A O 1
ATOM 6815 N N . TYR A 1 872 ? 6.499 -15.279 88.778 1.00 81.06 872 TYR A N 1
ATOM 6816 C CA . TYR A 1 872 ? 5.594 -14.246 88.265 1.00 81.06 872 TYR A CA 1
ATOM 6817 C C . TYR A 1 872 ? 4.159 -14.794 88.249 1.00 81.06 872 TYR A C 1
ATOM 6819 O O . TYR A 1 872 ? 3.939 -15.964 87.920 1.00 81.06 872 TYR A O 1
ATOM 6827 N N . SER A 1 873 ? 3.176 -13.963 88.596 1.00 79.12 873 SER A N 1
ATOM 6828 C CA . SER A 1 873 ? 1.755 -14.349 88.589 1.00 79.12 873 SER A CA 1
ATOM 6829 C C . SER A 1 873 ? 1.052 -13.802 87.342 1.00 79.12 873 SER A C 1
ATOM 6831 O O . SER A 1 873 ? 1.314 -12.671 86.931 1.00 79.12 873 SER A O 1
ATOM 6833 N N . LEU A 1 874 ? 0.173 -14.598 86.727 1.00 71.19 874 LEU A N 1
ATOM 6834 C CA . LEU A 1 874 ? -0.632 -14.183 85.571 1.00 71.19 874 LEU A CA 1
ATOM 6835 C C . LEU A 1 874 ? -1.737 -13.207 85.994 1.00 71.19 874 LEU A C 1
ATOM 6837 O O . LEU A 1 874 ? -2.384 -13.420 87.016 1.00 71.19 874 LEU A O 1
ATOM 6841 N N . SER A 1 875 ? -1.964 -12.153 85.205 1.00 67.88 875 SER A N 1
ATOM 6842 C CA . SER A 1 875 ? -3.003 -11.160 85.510 1.00 67.88 875 SER A CA 1
ATOM 6843 C C . SER A 1 875 ? -4.428 -11.584 85.133 1.00 67.88 875 SER A C 1
ATOM 6845 O O . SER A 1 875 ? -5.359 -11.041 85.711 1.00 67.88 875 SER A O 1
ATOM 6847 N N . ASP A 1 876 ? -4.603 -12.505 84.175 1.00 61.19 876 ASP A N 1
ATOM 6848 C CA . ASP A 1 876 ? -5.901 -12.957 83.640 1.00 61.19 876 ASP A CA 1
ATOM 6849 C C . ASP A 1 876 ? -5.823 -14.445 83.210 1.00 61.19 876 ASP A C 1
ATOM 6851 O O . ASP A 1 876 ? -4.749 -14.898 82.809 1.00 61.19 876 ASP A O 1
ATOM 6855 N N . ASP A 1 877 ? -6.938 -15.194 83.237 1.00 54.75 877 ASP A N 1
ATOM 6856 C CA . ASP A 1 877 ? -7.028 -16.546 82.645 1.00 54.75 877 ASP A CA 1
ATOM 6857 C C . ASP A 1 877 ? -6.945 -16.467 81.108 1.00 54.75 877 ASP A C 1
ATOM 6859 O O . ASP A 1 877 ? -7.698 -15.718 80.477 1.00 54.75 877 ASP A O 1
ATOM 6863 N N . VAL A 1 878 ? -6.058 -17.250 80.478 1.00 55.72 878 VAL A N 1
ATOM 6864 C CA . VAL A 1 878 ? -5.858 -17.224 79.018 1.00 55.72 878 VAL A CA 1
ATOM 6865 C C . VAL A 1 878 ? -6.396 -18.500 78.379 1.00 55.72 878 VAL A C 1
ATOM 6867 O O . VAL A 1 878 ? -5.712 -19.518 78.276 1.00 55.72 878 VAL A O 1
ATOM 6870 N N . PHE A 1 879 ? -7.632 -18.424 77.888 1.00 50.31 879 PHE A N 1
ATOM 6871 C CA . PHE A 1 879 ? -8.228 -19.474 77.066 1.00 50.31 879 PHE A CA 1
ATOM 6872 C C . PHE A 1 879 ? -7.791 -19.304 75.610 1.00 50.31 879 PHE A C 1
ATOM 6874 O O . PHE A 1 879 ? -8.125 -18.309 74.963 1.00 50.31 879 PHE A O 1
ATOM 6881 N N . LEU A 1 880 ? -7.038 -20.273 75.086 1.00 52.41 880 LEU A N 1
ATOM 6882 C CA . LEU A 1 880 ? -6.806 -20.377 73.651 1.00 52.41 880 LEU A CA 1
ATOM 6883 C C . LEU A 1 880 ? -8.049 -21.047 73.052 1.00 52.41 880 LEU A C 1
ATOM 6885 O O . LEU A 1 880 ? -8.537 -22.049 73.558 1.00 52.41 880 LEU A O 1
ATOM 6889 N N . SER A 1 881 ? -8.630 -20.422 72.031 1.00 41.41 881 SER A N 1
ATOM 6890 C CA . SER A 1 881 ? -9.850 -20.887 71.362 1.00 41.41 881 SER A CA 1
ATOM 6891 C C . SER A 1 881 ? -9.760 -22.369 70.973 1.00 41.41 881 SER A C 1
ATOM 6893 O O . SER A 1 881 ? -8.846 -22.741 70.238 1.00 41.41 881 SER A O 1
ATOM 6895 N N . GLU A 1 882 ? -10.755 -23.182 71.354 1.00 42.75 882 GLU A N 1
ATOM 6896 C CA . GLU A 1 882 ? -10.928 -24.543 70.831 1.00 42.75 882 GLU A CA 1
ATOM 6897 C C . GLU A 1 882 ? -11.013 -24.505 69.294 1.00 42.75 882 GLU A C 1
ATOM 6899 O O . GLU A 1 882 ? -11.968 -23.987 68.710 1.00 42.75 882 GLU A O 1
ATOM 6904 N N . GLN A 1 883 ? -9.999 -25.051 68.626 1.00 44.88 883 GLN A N 1
ATOM 6905 C CA . GLN A 1 883 ? -10.035 -25.459 67.221 1.00 44.88 883 GLN A CA 1
ATOM 6906 C C . GLN A 1 883 ? -9.362 -26.842 67.092 1.00 44.88 883 GLN A C 1
ATOM 6908 O O . GLN A 1 883 ? -8.572 -27.225 67.958 1.00 44.88 883 GLN A O 1
ATOM 6913 N N . PRO A 1 884 ? -9.725 -27.646 66.076 1.00 36.75 884 PRO A N 1
ATOM 6914 C CA . PRO A 1 884 ? -9.664 -29.106 66.129 1.00 36.75 884 PRO A CA 1
ATOM 6915 C C . PRO A 1 884 ? -8.235 -29.652 66.197 1.00 36.75 884 PRO A C 1
ATOM 6917 O O . PRO A 1 884 ? -7.328 -29.123 65.555 1.00 36.75 884 PRO A O 1
ATOM 6920 N N . LYS A 1 885 ? -8.062 -30.796 66.876 1.00 38.28 885 LYS A N 1
ATOM 6921 C CA . LYS A 1 885 ? -6.819 -31.599 66.878 1.00 38.28 885 LYS A CA 1
ATOM 6922 C C . LYS A 1 885 ? -6.261 -31.878 65.470 1.00 38.28 885 LYS A C 1
ATOM 6924 O O . LYS A 1 885 ? -5.059 -32.081 65.336 1.00 38.28 885 LYS A O 1
ATOM 6929 N N . ASP A 1 886 ? -7.104 -31.821 64.441 1.00 36.91 886 ASP A N 1
ATOM 6930 C CA . ASP A 1 886 ? -6.733 -32.019 63.037 1.00 36.91 886 ASP A CA 1
ATOM 6931 C C . ASP A 1 886 ? -5.821 -30.902 62.481 1.00 36.91 886 ASP A C 1
ATOM 6933 O O . ASP A 1 886 ? -5.015 -31.151 61.587 1.00 36.91 886 ASP A O 1
ATOM 6937 N N . ILE A 1 887 ? -5.872 -29.685 63.043 1.00 39.84 887 ILE A N 1
ATOM 6938 C CA . ILE A 1 887 ? -5.032 -28.552 62.608 1.00 39.84 887 ILE A CA 1
ATOM 6939 C C . ILE A 1 887 ? -3.626 -28.633 63.223 1.00 39.84 887 ILE A C 1
ATOM 6941 O O . ILE A 1 887 ? -2.644 -28.330 62.551 1.00 39.84 887 ILE A O 1
ATOM 6945 N N . ILE A 1 888 ? -3.497 -29.127 64.460 1.00 38.34 888 ILE A N 1
ATOM 6946 C CA . ILE A 1 888 ? -2.187 -29.355 65.102 1.00 38.34 888 ILE A CA 1
ATOM 6947 C C . ILE A 1 888 ? -1.392 -30.433 64.343 1.00 38.34 888 ILE A C 1
ATOM 6949 O O . ILE A 1 888 ? -0.176 -30.309 64.193 1.00 38.34 888 ILE A O 1
ATOM 6953 N N . GLN A 1 889 ? -2.077 -31.449 63.808 1.00 38.62 889 GLN A N 1
ATOM 6954 C CA . GLN A 1 889 ? -1.467 -32.480 62.966 1.00 38.62 889 GLN A CA 1
ATOM 6955 C C . GLN A 1 889 ? -0.948 -31.893 61.639 1.00 38.62 889 GLN A C 1
ATOM 6957 O O . GLN A 1 889 ? 0.191 -32.153 61.269 1.00 38.62 889 GLN A O 1
ATOM 6962 N N . SER A 1 890 ? -1.720 -31.007 60.994 1.00 41.56 890 SER A N 1
ATOM 6963 C CA . SER A 1 890 ? -1.305 -30.275 59.784 1.00 41.56 890 SER A CA 1
ATOM 6964 C C . SER A 1 890 ? -0.055 -29.420 60.012 1.00 41.56 890 SER A C 1
ATOM 6966 O O . SER A 1 890 ? 0.824 -29.371 59.156 1.00 41.56 890 SER A O 1
ATOM 6968 N N . THR A 1 891 ? 0.049 -28.738 61.152 1.00 42.34 891 THR A N 1
ATOM 6969 C CA . THR A 1 891 ? 1.212 -27.892 61.448 1.00 42.34 891 THR A CA 1
ATOM 6970 C C . THR A 1 891 ? 2.453 -28.721 61.785 1.00 42.34 891 THR A C 1
ATOM 6972 O O . THR A 1 891 ? 3.553 -28.347 61.384 1.00 42.34 891 THR A O 1
ATOM 6975 N N . TYR A 1 892 ? 2.292 -29.867 62.461 1.00 42.16 892 TYR A N 1
ATOM 6976 C CA . TYR A 1 892 ? 3.381 -30.827 62.680 1.00 42.16 892 TYR A CA 1
ATOM 6977 C C . TYR A 1 892 ? 3.873 -31.420 61.353 1.00 42.16 892 TYR A C 1
ATOM 6979 O O . TYR A 1 892 ? 5.077 -31.455 61.118 1.00 42.16 892 TYR A O 1
ATOM 6987 N N . ASP A 1 893 ? 2.959 -31.779 60.449 1.00 45.44 893 ASP A N 1
ATOM 6988 C CA . ASP A 1 893 ? 3.289 -32.302 59.120 1.00 45.44 893 ASP A CA 1
ATOM 6989 C C . ASP A 1 893 ? 3.968 -31.231 58.238 1.00 45.44 893 ASP A C 1
ATOM 6991 O O . ASP A 1 893 ? 4.945 -31.523 57.552 1.00 45.44 893 ASP A O 1
ATOM 6995 N N . GLN A 1 894 ? 3.542 -29.964 58.311 1.00 44.91 894 GLN A N 1
ATOM 6996 C CA . GLN A 1 894 ? 4.192 -28.840 57.614 1.00 44.91 894 GLN A CA 1
ATOM 6997 C C . GLN A 1 894 ? 5.588 -28.512 58.173 1.00 44.91 894 GLN A C 1
ATOM 6999 O O . GLN A 1 894 ? 6.502 -28.200 57.409 1.00 44.91 894 GLN A O 1
ATOM 7004 N N . LEU A 1 895 ? 5.782 -28.612 59.493 1.00 45.84 895 LEU A N 1
ATOM 7005 C CA . LEU A 1 895 ? 7.093 -28.477 60.140 1.00 45.84 895 LEU A CA 1
ATOM 7006 C C . LEU A 1 895 ? 8.024 -29.641 59.791 1.00 45.84 895 LEU A C 1
ATOM 7008 O O . LEU A 1 895 ? 9.217 -29.421 59.586 1.00 45.84 895 LEU A O 1
ATOM 7012 N N . GLN A 1 896 ? 7.489 -30.858 59.688 1.00 47.66 896 GLN A N 1
ATOM 7013 C CA . GLN A 1 896 ? 8.233 -32.036 59.255 1.00 47.66 896 GLN A CA 1
ATOM 7014 C C . GLN A 1 896 ? 8.705 -31.869 57.803 1.00 47.66 896 GLN A C 1
ATOM 7016 O O . GLN A 1 896 ? 9.888 -32.044 57.537 1.00 47.66 896 GLN A O 1
ATOM 7021 N N . VAL A 1 897 ? 7.831 -31.402 56.899 1.00 47.31 897 VAL A N 1
ATOM 7022 C CA . VAL A 1 897 ? 8.175 -31.102 55.495 1.00 47.31 897 VAL A CA 1
ATOM 7023 C C . VAL A 1 897 ? 9.253 -30.019 55.392 1.00 47.31 897 VAL A C 1
ATOM 7025 O O . VAL A 1 897 ? 10.204 -30.179 54.635 1.00 47.31 897 VAL A O 1
ATOM 7028 N N . LEU A 1 898 ? 9.165 -28.941 56.176 1.00 46.75 898 LEU A N 1
ATOM 7029 C CA . LEU A 1 898 ? 10.177 -27.875 56.170 1.00 46.75 898 LEU A CA 1
ATOM 7030 C C . LEU A 1 898 ? 11.526 -28.325 56.755 1.00 46.75 898 LEU A C 1
ATOM 7032 O O . LEU A 1 898 ? 12.575 -27.909 56.260 1.00 46.75 898 LEU A O 1
ATOM 7036 N N . ASN A 1 899 ? 11.517 -29.185 57.776 1.00 51.19 899 ASN A N 1
ATOM 7037 C CA . ASN A 1 899 ? 12.734 -29.783 58.330 1.00 51.19 899 ASN A CA 1
ATOM 7038 C C . ASN A 1 899 ? 13.367 -30.792 57.359 1.00 51.19 899 ASN A C 1
ATOM 7040 O O . ASN A 1 899 ? 14.588 -30.795 57.198 1.00 51.19 899 ASN A O 1
ATOM 7044 N N . ASP A 1 900 ? 12.551 -31.590 56.667 1.00 52.25 900 ASP A N 1
ATOM 7045 C CA . ASP A 1 900 ? 12.998 -32.525 55.633 1.00 52.25 900 ASP A CA 1
ATOM 7046 C C . ASP A 1 900 ? 13.573 -31.768 54.422 1.00 52.25 900 ASP A C 1
ATOM 7048 O O . ASP A 1 900 ? 14.638 -32.131 53.924 1.00 52.25 900 ASP A O 1
ATOM 7052 N N . MET A 1 901 ? 12.955 -30.652 54.013 1.00 51.31 901 MET A N 1
ATOM 7053 C CA . MET A 1 901 ? 13.483 -29.745 52.982 1.00 51.31 901 MET A CA 1
ATOM 7054 C C . MET A 1 901 ? 14.809 -29.101 53.403 1.00 51.31 901 MET A C 1
ATOM 7056 O O . MET A 1 901 ? 15.726 -29.015 52.589 1.00 51.31 901 MET A O 1
ATOM 7060 N N . GLY A 1 902 ? 14.944 -28.675 54.664 1.00 52.31 902 GLY A N 1
ATOM 7061 C CA . GLY A 1 902 ? 16.202 -28.149 55.203 1.00 52.31 902 GLY A CA 1
ATOM 7062 C C . GLY A 1 902 ? 17.325 -29.190 55.175 1.00 52.31 902 GLY A C 1
ATOM 7063 O O . GLY A 1 902 ? 18.432 -28.900 54.723 1.00 52.31 902 GLY A O 1
ATOM 7064 N N . ALA A 1 903 ? 17.022 -30.432 55.560 1.00 53.91 903 ALA A N 1
ATOM 7065 C CA . ALA A 1 903 ? 17.962 -31.549 55.488 1.00 53.91 903 ALA A CA 1
ATOM 7066 C C . ALA A 1 903 ? 18.323 -31.931 54.038 1.00 53.91 903 ALA A C 1
ATOM 7068 O O . ALA A 1 903 ? 19.475 -32.266 53.750 1.00 53.91 903 ALA A O 1
ATOM 7069 N N . GLN A 1 904 ? 17.363 -31.853 53.113 1.00 52.06 904 GLN A N 1
ATOM 7070 C CA . GLN A 1 904 ? 17.561 -32.136 51.691 1.00 52.06 904 GLN A CA 1
ATOM 7071 C C . GLN A 1 904 ? 18.383 -31.035 50.997 1.00 52.06 904 GLN A C 1
ATOM 7073 O O . GLN A 1 904 ? 19.260 -31.344 50.192 1.00 52.06 904 GLN A O 1
ATOM 7078 N N . TYR A 1 905 ? 18.192 -29.772 51.385 1.00 53.19 905 TYR A N 1
ATOM 7079 C CA . TYR A 1 905 ? 19.009 -28.641 50.942 1.00 53.19 905 TYR A CA 1
ATOM 7080 C C . TYR A 1 905 ? 20.459 -28.752 51.443 1.00 53.19 905 TYR A C 1
ATOM 7082 O O . TYR A 1 905 ? 21.396 -28.640 50.654 1.00 53.19 905 TYR A O 1
ATOM 7090 N N . GLU A 1 906 ? 20.676 -29.061 52.727 1.00 55.03 906 GLU A N 1
ATOM 7091 C CA . GLU A 1 906 ? 22.026 -29.314 53.263 1.00 55.03 906 GLU A CA 1
ATOM 7092 C C . GLU A 1 906 ? 22.723 -30.509 52.584 1.00 55.03 906 GLU A C 1
ATOM 7094 O O . GLU A 1 906 ? 23.950 -30.528 52.456 1.00 55.03 906 GLU A O 1
ATOM 7099 N N . SER A 1 907 ? 21.948 -31.498 52.132 1.00 55.84 907 SER A N 1
ATOM 7100 C CA . SER A 1 907 ? 22.419 -32.653 51.362 1.00 55.84 907 SER A CA 1
ATOM 7101 C C . SER A 1 907 ? 22.841 -32.280 49.935 1.00 55.84 907 SER A C 1
ATOM 7103 O O . SER A 1 907 ? 23.883 -32.743 49.472 1.00 55.84 907 SER A O 1
ATOM 7105 N N . GLU A 1 908 ? 22.057 -31.458 49.230 1.00 53.12 908 GLU A N 1
ATOM 7106 C CA . GLU A 1 908 ? 22.337 -31.079 47.836 1.00 53.12 908 GLU A CA 1
ATOM 7107 C C . GLU A 1 908 ? 23.413 -29.995 47.703 1.00 53.12 908 GLU A C 1
ATOM 7109 O O . GLU A 1 908 ? 24.190 -30.022 46.748 1.00 53.12 908 GLU A O 1
ATOM 7114 N N . PHE A 1 909 ? 23.499 -29.074 48.667 1.00 54.50 909 PHE A N 1
ATOM 7115 C CA . PHE A 1 909 ? 24.385 -27.908 48.596 1.00 54.50 909 PHE A CA 1
ATOM 7116 C C . PHE A 1 909 ? 25.530 -27.928 49.625 1.00 54.50 909 PHE A C 1
ATOM 7118 O O . PHE A 1 909 ? 26.389 -27.052 49.588 1.00 54.50 909 PHE A O 1
ATOM 7125 N N . GLY A 1 910 ? 25.598 -28.943 50.497 1.00 46.78 910 GLY A N 1
ATOM 7126 C CA . GLY A 1 910 ? 26.718 -29.222 51.405 1.00 46.78 910 GLY A CA 1
ATOM 7127 C C . GLY A 1 910 ? 26.659 -28.515 52.770 1.00 46.78 910 GLY A C 1
ATOM 7128 O O . GLY A 1 910 ? 26.292 -27.347 52.887 1.00 46.78 910 GLY A O 1
ATOM 7129 N N . LYS A 1 911 ? 27.084 -29.222 53.830 1.00 46.31 911 LYS A N 1
ATOM 7130 C CA . LYS A 1 911 ? 27.185 -28.681 55.200 1.00 46.31 911 LYS A CA 1
ATOM 7131 C C . LYS A 1 911 ? 28.237 -27.571 55.288 1.00 46.31 911 LYS A C 1
ATOM 7133 O O . LYS A 1 911 ? 29.429 -27.844 55.161 1.00 46.31 911 LYS A O 1
ATOM 7138 N N . GLY A 1 912 ? 27.795 -26.346 55.571 1.00 44.62 912 GLY A N 1
ATOM 7139 C CA . GLY A 1 912 ? 28.656 -25.163 55.714 1.00 44.62 912 GLY A CA 1
ATOM 7140 C C . GLY A 1 912 ? 28.444 -24.086 54.647 1.00 44.62 912 GLY A C 1
ATOM 7141 O O . GLY A 1 912 ? 29.023 -23.008 54.764 1.00 44.62 912 GLY A O 1
ATOM 7142 N N . SER A 1 913 ? 27.588 -24.332 53.652 1.00 44.47 913 SER A N 1
ATOM 7143 C CA . SER A 1 913 ? 26.935 -23.275 52.874 1.00 44.47 913 SER A CA 1
ATOM 7144 C C . SER A 1 913 ? 26.138 -22.435 53.862 1.00 44.47 913 SER A C 1
ATOM 7146 O O . SER A 1 913 ? 25.242 -22.970 54.506 1.00 44.47 913 SER A O 1
ATOM 7148 N N . SER A 1 914 ? 26.514 -21.174 54.078 1.00 39.41 914 SER A N 1
ATOM 7149 C CA . SER A 1 914 ? 25.962 -20.325 55.141 1.00 39.41 914 SER A CA 1
ATOM 7150 C C . SER A 1 914 ? 24.512 -19.911 54.856 1.00 39.41 914 SER A C 1
ATOM 7152 O O . SER A 1 914 ? 24.210 -18.740 54.646 1.00 39.41 914 SER A O 1
ATOM 7154 N N . CYS A 1 915 ? 23.600 -20.872 54.851 1.00 35.66 915 CYS A N 1
ATOM 7155 C CA . CYS A 1 915 ? 22.303 -20.674 55.446 1.00 35.66 915 CYS A CA 1
ATOM 7156 C C . CYS A 1 915 ? 22.504 -21.109 56.897 1.00 35.66 915 CYS A C 1
ATOM 7158 O O . CYS A 1 915 ? 22.418 -22.291 57.218 1.00 35.66 915 CYS A O 1
ATOM 7160 N N . ASP A 1 916 ? 22.871 -20.168 57.769 1.00 33.50 916 ASP A N 1
ATOM 7161 C CA . ASP A 1 916 ? 22.719 -20.372 59.208 1.00 33.50 916 ASP A CA 1
ATOM 7162 C C . ASP A 1 916 ? 21.207 -20.496 59.464 1.00 33.50 916 ASP A C 1
ATOM 7164 O O . ASP A 1 916 ? 20.542 -19.566 59.917 1.00 33.50 916 ASP A O 1
ATOM 7168 N N . ILE A 1 917 ? 20.629 -21.666 59.175 1.00 37.50 917 ILE A N 1
ATOM 7169 C CA . ILE A 1 917 ? 19.331 -22.083 59.706 1.00 37.50 917 ILE A CA 1
ATOM 7170 C C . ILE A 1 917 ? 19.590 -22.510 61.155 1.00 37.50 917 ILE A C 1
ATOM 7172 O O . ILE A 1 917 ? 19.309 -23.615 61.604 1.00 37.50 917 ILE A O 1
ATOM 7176 N N . SER A 1 918 ? 20.151 -21.580 61.924 1.00 34.44 918 SER A N 1
ATOM 7177 C CA . SER A 1 918 ? 19.915 -21.522 63.349 1.00 34.44 918 SER A CA 1
ATOM 7178 C C . SER A 1 918 ? 18.446 -21.135 63.478 1.00 34.44 918 SER A C 1
ATOM 7180 O O . SER A 1 918 ? 18.083 -19.981 63.251 1.00 34.44 918 SER A O 1
ATOM 7182 N N . LEU A 1 919 ? 17.583 -22.113 63.763 1.00 39.50 919 LEU A N 1
ATOM 7183 C CA . LEU A 1 919 ? 16.191 -21.910 64.172 1.00 39.50 919 LEU A CA 1
ATOM 7184 C C . LEU A 1 919 ? 16.183 -21.072 65.457 1.00 39.50 919 LEU A C 1
ATOM 7186 O O . LEU A 1 919 ? 16.114 -21.591 66.565 1.00 39.50 919 LEU A O 1
ATOM 7190 N N . ASN A 1 920 ? 16.327 -19.759 65.304 1.00 27.19 920 ASN A N 1
ATOM 7191 C CA . ASN A 1 920 ? 16.329 -18.807 66.394 1.00 27.19 920 ASN A CA 1
ATOM 7192 C C . ASN A 1 920 ? 15.314 -17.708 66.093 1.00 27.19 920 ASN A C 1
ATOM 7194 O O . ASN A 1 920 ? 15.535 -16.829 65.268 1.00 27.19 920 ASN A O 1
ATOM 7198 N N . THR A 1 921 ? 14.223 -17.785 66.850 1.00 32.16 921 THR A N 1
ATOM 7199 C CA . THR A 1 921 ? 13.401 -16.669 67.318 1.00 32.16 921 THR A CA 1
ATOM 7200 C C . THR A 1 921 ? 12.543 -15.941 66.287 1.00 32.16 921 THR A C 1
ATOM 7202 O O . THR A 1 921 ? 13.024 -15.423 65.286 1.00 32.16 921 THR A O 1
ATOM 7205 N N . GLY A 1 922 ? 11.237 -15.930 66.566 1.00 41.06 922 GLY A N 1
ATOM 7206 C CA . GLY A 1 922 ? 10.173 -15.483 65.677 1.00 41.06 922 GLY A CA 1
ATOM 7207 C C . GLY A 1 922 ? 10.229 -14.023 65.220 1.00 41.06 922 GLY A C 1
ATOM 7208 O O . GLY A 1 922 ? 10.971 -13.205 65.756 1.00 41.06 922 GLY A O 1
ATOM 7209 N N . LEU A 1 923 ? 9.335 -13.746 64.260 1.00 31.84 923 LEU A N 1
ATOM 7210 C CA . LEU A 1 923 ? 8.911 -12.455 63.686 1.00 31.84 923 LEU A CA 1
ATOM 7211 C C . LEU A 1 923 ? 9.448 -11.991 62.320 1.00 31.84 923 LEU A C 1
ATOM 7213 O O . LEU A 1 923 ? 9.044 -10.918 61.896 1.00 31.84 923 LEU A O 1
ATOM 7217 N N . ASN A 1 924 ? 10.193 -12.783 61.542 1.00 30.64 924 ASN A N 1
ATOM 7218 C CA . ASN A 1 924 ? 10.444 -12.431 60.129 1.00 30.64 924 ASN A CA 1
ATOM 7219 C C . ASN A 1 924 ? 10.554 -13.661 59.222 1.00 30.64 924 ASN A C 1
ATOM 7221 O O . ASN A 1 924 ? 11.627 -14.252 59.183 1.00 30.64 924 ASN A O 1
ATOM 7225 N N . ARG A 1 925 ? 9.503 -14.031 58.464 1.00 37.97 925 ARG A N 1
ATOM 7226 C CA . ARG A 1 925 ? 9.621 -14.968 57.320 1.00 37.97 925 ARG A CA 1
ATOM 7227 C C . ARG A 1 925 ? 8.559 -14.748 56.234 1.00 37.97 925 ARG A C 1
ATOM 7229 O O . ARG A 1 925 ? 7.517 -15.382 56.258 1.00 37.97 925 ARG A O 1
ATOM 7236 N N . TYR A 1 926 ? 8.905 -13.874 55.289 1.00 37.50 926 TYR A N 1
ATOM 7237 C CA . TYR A 1 926 ? 8.738 -14.046 53.830 1.00 37.50 926 TYR A CA 1
ATOM 7238 C C . TYR A 1 926 ? 9.872 -13.290 53.100 1.00 37.50 926 TYR A C 1
ATOM 7240 O O . TYR A 1 926 ? 10.376 -13.767 52.089 1.00 37.50 926 TYR A O 1
ATOM 7248 N N . SER A 1 927 ? 10.384 -12.193 53.684 1.00 35.59 927 SER A N 1
ATOM 7249 C CA . SER A 1 927 ? 11.464 -11.378 53.099 1.00 35.59 927 SER A CA 1
ATOM 7250 C C . SER A 1 927 ? 12.834 -12.067 53.023 1.00 35.59 927 SER A C 1
ATOM 7252 O O . SER A 1 927 ? 13.528 -11.907 52.034 1.00 35.59 927 SER A O 1
ATOM 7254 N N . ILE A 1 928 ? 13.216 -12.896 54.003 1.00 37.44 928 ILE A N 1
ATOM 7255 C CA . ILE A 1 928 ? 14.588 -13.449 54.085 1.00 37.44 928 ILE A CA 1
ATOM 7256 C C . ILE A 1 928 ? 14.899 -14.472 52.970 1.00 37.44 928 ILE A C 1
ATOM 7258 O O . ILE A 1 928 ? 16.047 -14.584 52.551 1.00 37.44 928 ILE A O 1
ATOM 7262 N N . ILE A 1 929 ? 13.898 -15.204 52.463 1.00 39.69 929 ILE A N 1
ATOM 7263 C CA . ILE A 1 929 ? 14.086 -16.137 51.332 1.00 39.69 929 ILE A CA 1
ATOM 7264 C C . ILE A 1 929 ? 14.190 -15.359 50.012 1.00 39.69 929 ILE A C 1
ATOM 7266 O O . ILE A 1 929 ? 15.026 -15.690 49.176 1.00 39.69 929 ILE A O 1
ATOM 7270 N N . LEU A 1 930 ? 13.390 -14.301 49.847 1.00 40.88 930 LEU A N 1
ATOM 7271 C CA . LEU A 1 930 ? 13.403 -13.453 48.653 1.00 40.88 930 LEU A CA 1
ATOM 7272 C C . LEU A 1 930 ? 14.679 -12.598 48.572 1.00 40.88 930 LEU A C 1
ATOM 7274 O O . LEU A 1 930 ? 15.323 -12.596 47.527 1.00 40.88 930 LEU A O 1
ATOM 7278 N N . ASP A 1 931 ? 15.126 -12.007 49.686 1.00 37.81 931 ASP A N 1
ATOM 7279 C CA . ASP A 1 931 ? 16.387 -11.247 49.773 1.00 37.81 931 ASP A CA 1
ATOM 7280 C C . ASP A 1 931 ? 17.624 -12.136 49.496 1.00 37.81 931 ASP A C 1
ATOM 7282 O O . ASP A 1 931 ? 18.664 -11.671 49.016 1.00 37.81 931 ASP A O 1
ATOM 7286 N N . TYR A 1 932 ? 17.532 -13.445 49.764 1.00 41.88 932 TYR A N 1
ATOM 7287 C CA . TYR A 1 932 ? 18.597 -14.402 49.443 1.00 41.88 932 TYR A CA 1
ATOM 7288 C C . TYR A 1 932 ? 18.574 -14.844 47.968 1.00 41.88 932 TYR A C 1
ATOM 7290 O O . TYR A 1 932 ? 19.631 -14.966 47.350 1.00 41.88 932 TYR A O 1
ATOM 7298 N N . ILE A 1 933 ? 17.387 -15.019 47.372 1.00 45.31 933 ILE A N 1
ATOM 7299 C CA . ILE A 1 933 ? 17.226 -15.290 45.929 1.00 45.31 933 ILE A CA 1
ATOM 7300 C C . ILE A 1 933 ? 17.770 -14.117 45.098 1.00 45.31 933 ILE A C 1
ATOM 7302 O O . ILE A 1 933 ? 18.445 -14.336 44.092 1.00 45.31 933 ILE A O 1
ATOM 7306 N N . GLU A 1 934 ? 17.544 -12.881 45.549 1.00 39.62 934 GLU A N 1
ATOM 7307 C CA . GLU A 1 934 ? 18.023 -11.670 44.874 1.00 39.62 934 GLU A CA 1
ATOM 7308 C C . GLU A 1 934 ? 19.552 -11.499 44.957 1.00 39.62 934 GLU A C 1
ATOM 7310 O O . GLU A 1 934 ? 20.173 -10.964 44.038 1.00 39.62 934 GLU A O 1
ATOM 7315 N N . SER A 1 935 ? 20.190 -11.993 46.025 1.00 39.59 935 SER A N 1
ATOM 7316 C CA . SER A 1 935 ? 21.633 -11.820 46.252 1.00 39.59 935 SER A CA 1
ATOM 7317 C C . SER A 1 935 ? 22.515 -12.956 45.716 1.00 39.59 935 SER A C 1
ATOM 7319 O O . SER A 1 935 ? 23.721 -12.758 45.552 1.00 39.59 935 SER A O 1
ATOM 7321 N N . ALA A 1 936 ? 21.952 -14.127 45.403 1.00 47.16 936 ALA A N 1
ATOM 7322 C CA . ALA A 1 936 ? 22.737 -15.329 45.112 1.00 47.16 936 ALA A CA 1
ATOM 7323 C C . ALA A 1 936 ? 22.901 -15.687 43.615 1.00 47.16 936 ALA A C 1
ATOM 7325 O O . ALA A 1 936 ? 23.621 -16.631 43.298 1.00 47.16 936 ALA A O 1
ATOM 7326 N N . ASN A 1 937 ? 22.338 -14.907 42.682 1.00 45.19 937 ASN A N 1
ATOM 7327 C CA . ASN A 1 937 ? 22.605 -14.995 41.232 1.00 45.19 937 ASN A CA 1
ATOM 7328 C C . ASN A 1 937 ? 22.340 -16.393 40.615 1.00 45.19 937 ASN A C 1
ATOM 7330 O O . ASN A 1 937 ? 23.170 -16.956 39.895 1.00 45.19 937 ASN A O 1
ATOM 7334 N N . TRP A 1 938 ? 21.188 -16.983 40.940 1.00 48.72 938 TRP A N 1
ATOM 7335 C CA . TRP A 1 938 ? 20.854 -18.367 40.587 1.00 48.72 938 TRP A CA 1
ATOM 7336 C C . TRP A 1 938 ? 20.578 -18.560 39.093 1.00 48.72 938 TRP A C 1
ATOM 7338 O O . TRP A 1 938 ? 19.939 -17.732 38.442 1.00 48.72 938 TRP A O 1
ATOM 7348 N N . ASN A 1 939 ? 21.024 -19.694 38.547 1.00 48.50 939 ASN A N 1
ATOM 7349 C CA . ASN A 1 939 ? 20.677 -20.093 37.186 1.00 48.50 939 ASN A CA 1
ATOM 7350 C C . ASN A 1 939 ? 19.314 -20.813 37.154 1.00 48.50 939 ASN A C 1
ATOM 7352 O O . ASN A 1 939 ? 18.732 -21.181 38.178 1.00 48.50 939 ASN A O 1
ATOM 7356 N N . ARG A 1 940 ? 18.791 -21.020 35.943 1.00 44.94 940 ARG A N 1
ATOM 7357 C CA . ARG A 1 940 ? 17.462 -21.606 35.726 1.00 44.94 940 ARG A CA 1
ATOM 7358 C C . ARG A 1 940 ? 17.325 -23.027 36.288 1.00 44.94 940 ARG A C 1
ATOM 7360 O O . ARG A 1 940 ? 16.234 -23.391 36.715 1.00 44.94 940 ARG A O 1
ATOM 7367 N N . ASP A 1 941 ? 18.401 -23.806 36.317 1.00 50.25 941 ASP A N 1
ATOM 7368 C CA . ASP A 1 941 ? 18.375 -25.175 36.839 1.00 50.25 941 ASP A CA 1
ATOM 7369 C C . ASP A 1 941 ? 18.353 -25.204 38.372 1.00 50.25 941 ASP A C 1
ATOM 7371 O O . ASP A 1 941 ? 17.643 -26.028 38.947 1.00 50.25 941 ASP A O 1
ATOM 7375 N N . ASP A 1 942 ? 19.037 -24.272 39.037 1.00 50.28 942 ASP A N 1
ATOM 7376 C CA . ASP A 1 942 ? 18.987 -24.115 40.498 1.00 50.28 942 ASP A CA 1
ATOM 7377 C C . ASP A 1 942 ? 17.599 -23.634 40.957 1.00 50.28 942 ASP A C 1
ATOM 7379 O O . ASP A 1 942 ? 17.031 -24.167 41.913 1.00 50.28 942 ASP A O 1
ATOM 7383 N N . MET A 1 943 ? 16.987 -22.716 40.199 1.00 51.78 943 MET A N 1
ATOM 7384 C CA . MET A 1 943 ? 15.597 -22.286 40.400 1.00 51.78 943 MET A CA 1
ATOM 7385 C C . MET A 1 943 ? 14.599 -23.429 40.186 1.00 51.78 943 MET A C 1
ATOM 7387 O O . MET A 1 943 ? 13.682 -23.604 40.984 1.00 51.78 943 MET A O 1
ATOM 7391 N N . ASN A 1 944 ? 14.782 -24.247 39.146 1.00 51.88 944 ASN A N 1
ATOM 7392 C CA . ASN A 1 944 ? 13.907 -25.392 38.878 1.00 51.88 944 ASN A CA 1
ATOM 7393 C C . ASN A 1 944 ? 14.023 -26.483 39.953 1.00 51.88 944 ASN A C 1
ATOM 7395 O O . ASN A 1 944 ? 13.019 -27.106 40.298 1.00 51.88 944 ASN A O 1
ATOM 7399 N N . LYS A 1 945 ? 15.221 -26.709 40.508 1.00 54.84 945 LYS A N 1
ATOM 7400 C CA . LYS A 1 945 ? 15.416 -27.623 41.644 1.00 54.84 945 LYS A CA 1
ATOM 7401 C C . LYS A 1 945 ? 14.713 -27.110 42.895 1.00 54.84 945 LYS A C 1
ATOM 7403 O O . LYS A 1 945 ? 13.969 -27.874 43.499 1.00 54.84 945 LYS A O 1
ATOM 7408 N N . LEU A 1 946 ? 14.851 -25.821 43.225 1.00 50.94 946 LEU A N 1
ATOM 7409 C CA . LEU A 1 946 ? 14.119 -25.212 44.341 1.00 50.94 946 LEU A CA 1
ATOM 7410 C C . LEU A 1 946 ? 12.599 -25.335 44.145 1.00 50.94 946 LEU A C 1
ATOM 7412 O O . LEU A 1 946 ? 11.892 -25.740 45.062 1.00 50.94 946 LEU A O 1
ATOM 7416 N N . ILE A 1 947 ? 12.099 -25.048 42.940 1.00 53.34 947 ILE A N 1
ATOM 7417 C CA . ILE A 1 947 ? 10.673 -25.165 42.603 1.00 53.34 947 ILE A CA 1
ATOM 7418 C C . ILE A 1 947 ? 10.186 -26.609 42.770 1.00 53.34 947 ILE A C 1
ATOM 7420 O O . ILE A 1 947 ? 9.125 -26.820 43.350 1.00 53.34 947 ILE A O 1
ATOM 7424 N N . ASN A 1 948 ? 10.958 -27.605 42.330 1.00 52.94 948 ASN A N 1
ATOM 7425 C CA . ASN A 1 948 ? 10.613 -29.016 42.528 1.00 52.94 948 ASN A CA 1
ATOM 7426 C C . ASN A 1 948 ? 10.633 -29.432 44.007 1.00 52.94 948 ASN A C 1
ATOM 7428 O O . ASN A 1 948 ? 9.799 -30.237 44.411 1.00 52.94 948 ASN A O 1
ATOM 7432 N N . ILE A 1 949 ? 11.529 -28.870 44.824 1.00 51.66 949 ILE A N 1
ATOM 7433 C CA . ILE A 1 949 ? 11.537 -29.086 46.280 1.00 51.66 949 ILE A CA 1
ATOM 7434 C C . ILE A 1 949 ? 10.310 -28.407 46.931 1.00 51.66 949 ILE A C 1
ATOM 7436 O O . ILE A 1 949 ? 9.733 -28.947 47.870 1.00 51.66 949 ILE A O 1
ATOM 7440 N N . MET A 1 950 ? 9.850 -27.264 46.403 1.00 47.22 950 MET A N 1
ATOM 7441 C CA . MET A 1 950 ? 8.695 -26.505 46.917 1.00 47.22 950 MET A CA 1
ATOM 7442 C C . MET A 1 950 ? 7.320 -27.000 46.427 1.00 47.22 950 MET A C 1
ATOM 7444 O O . MET A 1 950 ? 6.301 -26.597 46.986 1.00 47.22 950 MET A O 1
ATOM 7448 N N . GLN A 1 951 ? 7.253 -27.899 45.438 1.00 45.53 951 GLN A N 1
ATOM 7449 C CA . GLN A 1 951 ? 5.996 -28.405 44.851 1.00 45.53 951 GLN A CA 1
ATOM 7450 C C . GLN A 1 951 ? 5.095 -29.205 45.818 1.00 45.53 951 GLN A C 1
ATOM 7452 O O . GLN A 1 951 ? 3.968 -29.542 45.458 1.00 45.53 951 GLN A O 1
ATOM 7457 N N . GLY A 1 952 ? 5.550 -29.487 47.044 1.00 42.53 952 GLY A N 1
ATOM 7458 C CA . GLY A 1 952 ? 4.750 -30.117 48.101 1.00 42.53 952 GLY A CA 1
ATOM 7459 C C . GLY A 1 952 ? 4.017 -29.152 49.046 1.00 42.53 952 GLY A C 1
ATOM 7460 O O . GLY A 1 952 ? 3.263 -29.619 49.897 1.00 42.53 952 GLY A O 1
ATOM 7461 N N . VAL A 1 953 ? 4.218 -27.831 48.932 1.00 41.28 953 VAL A N 1
ATOM 7462 C CA . VAL A 1 953 ? 3.659 -26.837 49.867 1.00 41.28 953 VAL A CA 1
ATOM 7463 C C . VAL A 1 953 ? 2.643 -25.945 49.147 1.00 41.28 953 VAL A C 1
ATOM 7465 O O . VAL A 1 953 ? 2.985 -25.202 48.232 1.00 41.28 953 VAL A O 1
ATOM 7468 N N . SER A 1 954 ? 1.375 -26.000 49.565 1.00 35.28 954 SER A N 1
ATOM 7469 C CA . SER A 1 954 ? 0.341 -25.070 49.094 1.00 35.28 954 SER A CA 1
ATOM 7470 C C . SER A 1 954 ? 0.555 -23.705 49.750 1.00 35.28 954 SER A C 1
ATOM 7472 O O . SER A 1 954 ? 0.202 -23.527 50.915 1.00 35.28 954 SER A O 1
ATOM 7474 N N . ILE A 1 955 ? 1.129 -22.750 49.018 1.00 36.34 955 ILE A N 1
ATOM 7475 C CA . ILE A 1 955 ? 1.281 -21.355 49.456 1.00 36.34 955 ILE A CA 1
ATOM 7476 C C . ILE A 1 955 ? 0.355 -20.486 48.602 1.00 36.34 955 ILE A C 1
ATOM 7478 O O . ILE A 1 955 ? 0.446 -20.496 47.375 1.00 36.34 955 ILE A O 1
ATOM 7482 N N . ASP A 1 956 ? -0.550 -19.762 49.260 1.00 29.78 956 ASP A N 1
ATOM 7483 C CA . ASP A 1 956 ? -1.487 -18.835 48.625 1.00 29.78 956 ASP A CA 1
ATOM 7484 C C . ASP A 1 956 ? -0.808 -17.464 48.461 1.00 29.78 956 ASP A C 1
ATOM 7486 O O . ASP A 1 956 ? -0.389 -16.845 49.441 1.00 29.78 956 ASP A O 1
ATOM 7490 N N . PHE A 1 957 ? -0.636 -17.009 47.218 1.00 28.52 957 PHE A N 1
ATOM 7491 C CA . PHE A 1 957 ? 0.005 -15.730 46.909 1.00 28.52 957 PHE A CA 1
ATOM 7492 C C . PHE A 1 957 ? -1.051 -14.628 46.826 1.00 28.52 957 PHE A C 1
ATOM 7494 O O . PHE A 1 957 ? -1.629 -14.378 45.768 1.00 28.52 957 PHE A O 1
ATOM 7501 N N . THR A 1 958 ? -1.263 -13.910 47.924 1.00 34.16 958 THR A N 1
ATOM 7502 C CA . THR A 1 958 ? -1.979 -12.628 47.906 1.00 34.16 958 THR A CA 1
ATOM 7503 C C . THR A 1 958 ? -1.045 -11.497 48.300 1.00 34.16 958 THR A C 1
ATOM 7505 O O . THR A 1 958 ? -1.052 -11.067 49.444 1.00 34.16 958 THR A O 1
ATOM 7508 N N . GLU A 1 959 ? -0.226 -11.049 47.351 1.00 29.89 959 GLU A N 1
ATOM 7509 C CA . GLU A 1 959 ? 0.044 -9.638 47.036 1.00 29.89 959 GLU A CA 1
ATOM 7510 C C . GLU A 1 959 ? 1.102 -9.561 45.926 1.00 29.89 959 GLU A C 1
ATOM 7512 O O . GLU A 1 959 ? 2.095 -10.284 45.932 1.00 29.89 959 GLU A O 1
ATOM 7517 N N . LYS A 1 960 ? 0.851 -8.703 44.931 1.00 30.25 960 LYS A N 1
ATOM 7518 C CA . LYS A 1 960 ? 1.813 -8.356 43.879 1.00 30.25 960 LYS A CA 1
ATOM 7519 C C .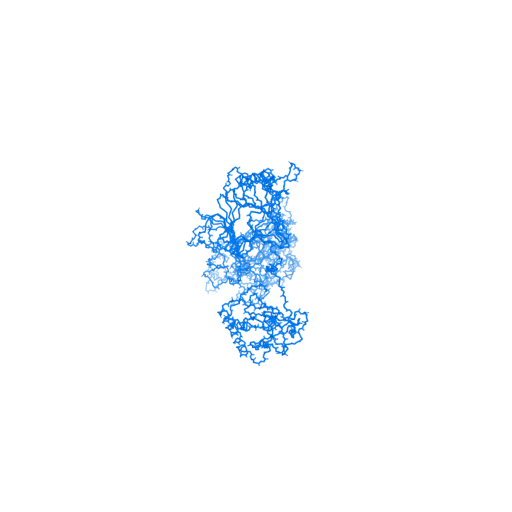 LYS A 1 960 ? 3.019 -7.657 44.503 1.00 30.25 960 LYS A C 1
ATOM 7521 O O . LYS A 1 960 ? 2.805 -6.607 45.100 1.00 30.25 960 LYS A O 1
ATOM 7526 N N . TYR A 1 961 ? 4.226 -8.141 44.217 1.00 30.09 961 TYR A N 1
ATOM 7527 C CA . TYR A 1 961 ? 5.348 -7.323 43.741 1.00 30.09 961 TYR A CA 1
ATOM 7528 C C . TYR A 1 961 ? 6.218 -8.142 42.793 1.00 30.09 961 TYR A C 1
ATOM 7530 O O . TYR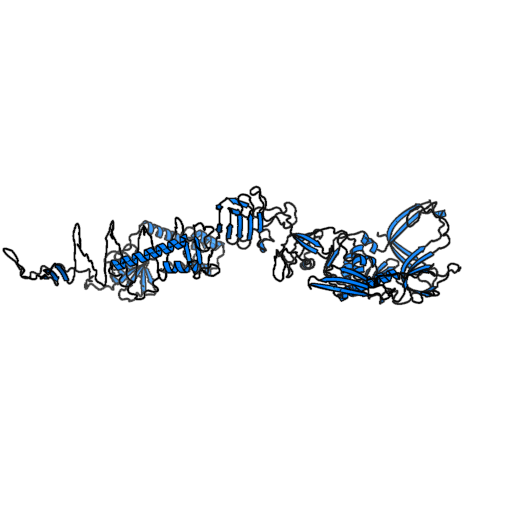 A 1 961 ? 6.544 -9.294 43.151 1.00 30.09 961 TYR A O 1
#

Sequence (961 aa):
MPLHLAIHWHTGDTLLPNQTRHGFITEAVALGSNSGMAAYRIICEPTLSQLRLSSHNRRHHHLSLSELITQIISPYDMNVEIDERLSDDSNYHIQHSVQYNQTDLAYLTQYLALYGITGYYRHESDKHTLVLLPSDGEILRPDTNGIQSILSQNPANLADRQDRITAIRPRIAQHTQQSDLHRYDSRLMSTYTGSSSSEQPIDSSNSTHQRFLHSHSRFDDDSLDKLATRYQQNAQQRANLGSLTGNIRHLKLPSAHHIDGNPYLTDPVSLVSIHQHINNHIPADWLGIAAFDPITLQPNTDHENDDDNVHHVTACYLPFPHHYHIPYGEQLATLGQPHPSLTGLMSASIIDTDSSAITHDRNHRAHIRYHWQQEEGNEQSSHQSQDSAHWIPIASHLVADHMGQTHPLRHGQHVLIDFIGGDITHPIIIGSTHNGQGNSDAQHNSIVSDTDTLDATSPTWFINQSHAYPIDGIKTQSIDSSRTGEATKDSLINGYNQLMFDVHPDSPQINVYSSSFQSSLTIGHLYQHSDHTRGQARGQGISIETQAAANMQGSTGIHISSHQSGSQSKRHMSHDSHSKLQAADQHQQAYTQLAETHQPVGLEGSSKANNTAEQQTPFAQFSKDTNDITLSESGQWQKANLLIDSQRHLALLSGQHSQHTSTESTHSHATDNTHHHSQTQMNQLVAGNIHYYSNKAQTHTAAHGDVTIQAHQAQMRLDSEQVLRIHSRDSIEIIAPDTLTLKAAGSGIEISGGNVTFITPAQVGYKASKVDWGSGGGIGFPAVHLPTANLLENSEIINPLVKVFPHIFPPCHNILASIEKLDGSRFESCNELKFTSGMIAEKWLAANGKIYFIPQSDIAGNYTIFINNEPYSLSDDVFLSEQPKDIIQSTYDQLQVLNDMGAQYESEFGKGSSCDISLNTGLNRYSIILDYIESANWNRDDMNKLINIMQGVSIDFTEKY

Nearest PDB structures (foldseek):
  7q5p-assembly1_C  TM=6.982E-01  e=1.979E-27  Pseudomonas protegens Pf-5
  6h3n-assembly1_B  TM=6.869E-01  e=2.329E-27  Pseudomonas aeruginosa PAO1
  4uhv-assembly2_A  TM=6.773E-01  e=2.470E-22  Pseudomonas aeruginosa PAO1
  7b5h-assembly1_AJ  TM=4.374E-01  e=9.528E-19  Nostoc sp. PCC 7120 = FACHB-418